Protein AF-A0A388JMP6-F1 (afdb_monomer)

Radius of gyration: 49.04 Å; Cα contacts (8 Å, |Δi|>4): 1183; chains: 1; bounding box: 147×91×130 Å

Nearest PDB structures (foldseek):
  5a3f-assembly1_D  TM=6.232E-01  e=7.658E-09  Homo sapiens
  5a3f-assembly1_B  TM=6.166E-01  e=3.568E-09  Homo sapiens
  4bej-assembly2_D  TM=4.457E-01  e=2.177E-09  Homo sapiens
  4bej-assembly2_C  TM=4.838E-01  e=1.373E-08  Homo sapiens
  7ax3-assembly1_C2  TM=4.083E-01  e=2.057E-08  Homo sapiens

Foldseek 3Di:
DDPCPPVPPDPDDDDDDDDDDFDQKWKDKAPDPDTDLPPLVVLVVCVVVVNFKIKIWIPAGDHRPVPCVSVCQFWQQFWKAFPVGIDTNNPCPVVSNHGGMIIGRGTGGDDDDAPPQLVVLVVCVVDVVCLVVLLPDDLLSLLSNLVSLVVDDDPVSSVVSNVSSQVSSCVNPVDHPPDEDADDAFDDPPPDVVVVLVQQLVVLVQAPDHPSVSVVHSDDDVQCVLVLLVVLLVLLVVDDLVFKDKDKFKWFWPCLQNAAALVLLLVLLVVVCVVQVVVVQQWWWAFQVGGDIDSDDRPDPPGTDIATSVNVSVVSVCQQQDDWDQDPNDIGRRRGGHDPPDPVRLVRSVSSVVVLVVVLLVVLPPQNSQKRWDHRRRIIMIMGMDTPVCVVVVVVSVVSSCVSHPPRIHIGIQCPPAQWGDDPQWTWGADSDPVRIFIFGHDPCLCCCVPVVDDPDPPDAFCPDPDDVVVVLVVLVVQLVCRVSGHPPVVCSVVSNVSVLSSNVNSVNDNVSNVVSVVPPPPDDDPQPVVQVVVVVVLVVVVVVVQVVLVVDPRNDDLDDDDDDHDDPPDFPDDDGDADDQQPFDDDDVRVVVVVVNVSRLVSVLVVLLPPLDQAEQEEEPVCLQPDPSLVSNCVSVVQLQRYAYEYEPLVVVLVVDPALVVLVCQLQPDPVSNRHCHPLNGHAYEYADDFAEDDDPRGPHPHPVRSVVVQVVVQVVSQVSNCVRNVHHDDPSSNLRYGPVSVSVVNSVVCVVSLVVCLVVVLVVLVVVLVVLVVVLVVLVVVLVPPPVPLVVVLVLLVLLLVLLLVLLVDLQVDDPLFPLVVQFDALVRLCVQQNADAFPVRDHDDDDDQPCRGPGDAHNVQLVSLLSVLLRVLLPDFQDDDDPVLLVVLQDDDPPDPDRPLLSSLLVSLLVSLCVGVLVSLVSSLSSSLSRQLSSLVRSQVSCVVVVSHDPQFVLQSVLLSVLSSVLLVVLSVVLSVVLVVCSVPVSPDDDDDDDDDVCSRVSSRVVNSVSSVVSSVSSVVSCVPRRSVCSNPVSSVSSVVSSVVVSVPDVCSRGVSPRSSVVSVVVSVVSVVVSVVSVVVSVVSVVVVVVVVVPDDDDDDDDDDDDDDPPDDD

Sequence (1117 aa):
MGKSERERIRGEEGVTQKGGYVKPVGIICEGFTEEKLDIVNTLAKLDKRGVRKFILTSIGGNCWLDGWKKIRKAFGTSTVTCESGTMTLAKCEQYLEQGGCVTVRYLRRWHSRSKIRKHELIKTLRDPRRISDLKHRDTEELFRLYRAAKEFQKKFTRSYLRRVIGRVIKDVSGWIMGVNINVKLKFDDRVKLVEVRKLVNDKIGEQALPSCMMKRARSKSVTDLVPRIEKINKQIQRFPRQDLQISTMSYDIKDMFSKLPHMDIMEAVDWIVDHFQSRGKKSVGVNTRGRGSSFGRTTGADHWRKIELEELRRFVGLDLQHTYIKATGVLLKQVAGIPMGKSTSPPLACIMCAHAEFKFLCEQRSQRANIFGIRLIDDVSVVIASKKKDRRISEQIRADFEKCYPRNLTLKRTDGGKKNWDFLGLEMRQQDVTPFLSYVQLSKNEKTVWTEERLEFKIGQEYHSWGSKRQKSAVIPSRLHRIERNTIVRNELPDKVLTLSRELRMMDFPQEFFLHVLKIPLRRRVILQQRAESAAASHQAFIESENNRLEKEAVQFWAKEIVVKIEYKYCPNLTIIDTPGLIAAAPGRKNQQLQAQARAVEALVRAKMQQREFIILCLEDCSDWSNSTTRRVVMMMDPELSRTVIVSTKLDTKIPQFGRAADVELFLRPPPRLLDGNILGETPFFTSVPSGRVGMGRDAVYRSNDHFREAVALREALDVQLLEEKLDRALTKEERVRVGVSRLRLFLEQLLQRRYMESVPLIVPLLDREYRIAQARLSAVVQELRSSNLDESKLKERGRMFRDAFLAKLSLLLRGTVAAPPEKFGETLQDERVHGGAFLGNDGNQLPQKQMPNANMRLYGGAQYHRAMGEFRQVVGAMRCPSVNREEIVNACGVEDIHDGTNYFRTACVIAVAKARDVFEPFLYQLGFRLSHILRRLLPIAMYLLQRDGEYLMGHDMFLKRVASSFNSFVEGSEKSCRDKCMEDLMSTTRYVSWSLHNRDIVQGLVSQIFEGIRDHFVASAELKFNCFFLMPMVDKFPAMLRETLESAYEDDLDNVFDVAEARRTLEAQRANLELELRRVERLQEKFANIHHHLSSMQPIPPPNKEIPREKIVGHA

Solvent-accessible surface area (backbone atoms only — not comparable to full-atom values): 64845 Å² total; per-residue (Å²): 139,65,91,66,74,74,82,74,74,76,93,75,88,78,90,88,89,86,92,78,92,84,42,56,37,33,32,36,40,72,96,49,98,58,77,37,52,58,51,63,60,49,53,48,48,33,57,72,71,64,52,40,62,46,48,39,37,25,74,27,30,83,38,56,81,69,38,60,73,53,43,42,67,42,35,18,85,10,36,27,34,40,95,97,41,79,50,39,51,59,72,43,57,67,50,32,36,71,32,37,60,35,40,36,64,37,70,49,77,77,90,91,91,75,89,67,55,58,60,53,56,54,50,46,71,74,39,67,76,54,60,60,63,56,66,80,51,56,71,51,59,51,50,50,45,44,54,44,35,68,81,48,84,56,68,64,60,29,50,51,48,37,54,53,43,40,45,48,41,24,76,72,67,69,49,66,88,81,76,80,64,83,79,88,74,70,60,54,94,85,62,52,67,66,60,53,50,47,50,51,46,48,52,45,64,71,42,95,54,42,80,75,57,38,72,70,49,72,64,81,75,93,62,51,62,62,57,48,49,54,46,49,41,64,56,59,69,73,53,65,78,91,47,58,36,76,49,75,49,34,32,36,45,44,54,57,48,62,34,40,52,62,63,59,41,48,55,27,48,49,53,56,44,49,64,34,40,80,67,75,40,60,46,38,34,32,42,78,86,50,95,54,75,37,82,60,93,66,97,62,66,93,49,47,48,78,42,41,47,72,50,54,51,51,48,50,52,49,53,52,78,68,37,67,49,78,52,98,90,45,78,43,75,48,83,46,29,50,65,83,88,46,86,64,36,71,58,46,49,51,36,26,53,51,40,30,53,47,52,49,47,54,74,44,57,81,56,41,85,38,54,50,75,52,70,39,65,44,47,36,38,39,36,40,56,45,43,60,88,43,45,69,55,56,53,45,55,48,58,50,60,78,58,41,61,63,90,65,48,50,77,41,73,66,26,81,90,47,61,49,37,80,52,98,61,24,39,38,32,64,42,99,52,89,62,36,65,39,36,33,46,57,59,93,38,50,60,37,54,74,77,66,74,38,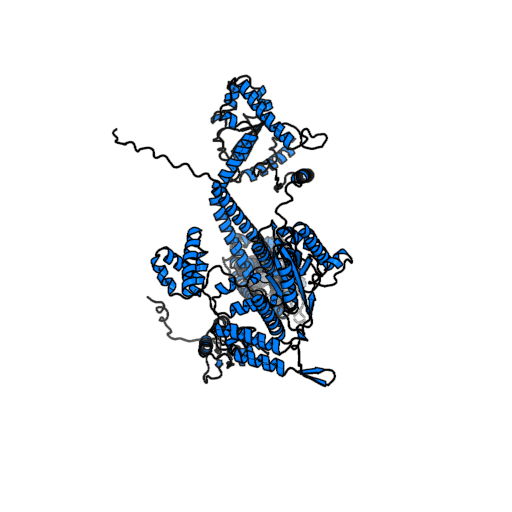71,86,62,85,87,77,77,44,60,85,49,97,68,58,69,70,60,58,60,54,49,53,59,54,52,51,52,46,40,66,70,42,28,71,56,66,85,55,47,61,56,54,51,48,51,50,52,51,56,39,47,78,29,67,39,52,67,65,61,54,47,60,57,50,64,66,77,70,82,78,83,80,67,75,72,79,43,46,69,62,48,51,57,55,51,52,56,48,53,54,51,51,50,66,45,28,74,76,39,99,62,64,72,75,98,72,83,83,88,80,85,89,74,58,99,83,62,74,94,70,88,83,85,86,72,80,77,88,56,88,53,66,88,58,79,94,34,50,66,51,43,50,52,24,52,54,44,49,52,56,52,47,67,56,55,67,42,83,90,54,74,44,78,47,70,44,50,58,87,40,73,91,69,47,67,60,54,57,62,46,37,77,70,39,59,49,24,71,51,29,36,49,36,32,32,50,39,72,74,42,62,78,70,57,88,46,37,68,58,50,50,45,68,71,58,60,58,62,89,80,65,71,38,66,37,52,70,81,56,63,31,42,24,56,73,74,88,70,39,71,36,89,55,98,75,30,74,22,77,34,73,68,56,44,52,49,48,34,55,51,48,42,52,48,52,51,49,56,47,25,65,54,50,79,41,83,71,50,81,66,61,62,55,28,48,23,59,74,34,52,51,55,49,51,48,53,50,53,54,49,54,49,61,67,44,46,77,61,49,51,61,51,54,55,49,52,45,52,52,45,51,50,53,39,49,49,52,55,44,50,78,65,46,68,74,86,33,70,71,51,45,54,49,47,53,48,53,36,50,56,50,47,52,49,42,46,50,42,36,51,73,46,71,82,88,63,64,39,92,81,66,25,38,30,55,66,54,40,31,75,77,26,55,59,77,59,50,96,86,70,47,73,72,92,73,74,88,56,82,69,36,87,42,50,36,51,43,31,60,35,50,53,46,55,52,52,48,50,48,53,56,58,70,66,61,71,68,74,90,81,51,73,64,58,53,55,74,47,52,54,84,52,104,86,45,98,65,72,50,55,59,60,25,22,48,58,51,21,48,51,55,45,45,75,61,48,53,60,54,53,53,45,48,44,51,25,52,46,42,50,55,59,53,45,53,65,51,33,51,50,50,30,53,73,74,69,57,52,75,80,76,32,65,61,41,53,49,49,56,51,49,59,51,50,55,47,50,55,54,28,38,51,60,25,49,56,53,46,50,51,44,69,67,48,68,72,74,72,82,89,78,87,85,90,63,77,81,47,34,66,58,48,19,36,55,50,26,53,54,50,47,58,50,47,50,53,49,46,53,51,40,43,46,64,45,39,52,43,38,64,69,65,46,44,61,51,54,56,45,53,60,48,55,52,44,58,68,77,43,53,67,85,37,36,52,65,64,58,44,47,53,52,52,54,49,54,44,53,53,41,57,50,51,45,56,48,47,51,56,46,54,52,46,53,54,51,49,52,56,52,54,70,70,66,61,78,79,78,79,81,80,76,84,74,82,85,76,82,88,78,84,81,137

Mean predicted aligned error: 23.75 Å

Secondary structure (DSSP, 8-state):
--GGGGS-S--------------B--EEETT-SS-BS-HHHHHHHHHHTT---EEEEE---SB-TT-HHHHHHHHTT-EEEETTEEEEGGG-HHHHHTT-EEEEEE--------TTHHHHHHHHHH-GGGGTGGGGS-HHHHHHHHHHGGG-S-HHHHHHHHHHHHHHHHHHH---TTPPP-------TT--HHHHHHHHHHHHHHSS--HHHHHHH---SSSSHHHHHHHHHHHHTTS-TTTEEEEEEEEEEETTTTS--HHHHHHHHHHHHHHHHTTT--EEEEESSSS-EESS--S--TTEEEEEHHHHHHHHHHHHHT-EEEETTEEEE--SS--TT-TTHHHHHHHHHHHHHHHHHHHTTTGGGGEEEEEETTEEEEEEEEEGGGHHHHHHHHHHHTTSS-TTSEEEESSTT-SEEEETTEEEEE-SSSSSEEEEE--TTHHHHHHSSS-SS--S--TTSSS-HHHHHHHHHHHHHHHHHH---GGGHHHHHHHHHHHHHTTT--HHHHHHHHTTT-TTSSTTTTHHHHHHHHHHHHHHHHHHHHTTSSS---SS--------TT--S------PPP--PPSSGGGHHHHHHHHHHHHHHHHHHT-TTPPEEEEEESSSTTS-HHHHHHHTT-TT-TTEEEEEE-HHHHGGG--SHHHHHHHHS--GGGTTS--TTSS-EEE----S-BSSSTT-SBSSHHHHHHHHHHHHHHHHHHHHHHHTSPPPTTGGGTBSHHHHHHHHHHHHHHHHHHHHHHHHHHHHHHHHHHHHHHHHHHHHTTTTSS-HHHHHHHHHHHHHHHHHHHHHHHS--S-S-HHHHPBPHHHHHHHH---B-TTSPBP-----TTTTS-B-THHHHHHHHHHHHHHHHTPPPPPPPHHHHHHH---BTTBSS--HHHHHHHHHHHHHHHHHHHHHHHHHHHHHHHHHHHHHHHHHHHHHHT---TT-HHHHHHHHHHHHHHHHHHHHHHHHHHHHHHTTGGG--------STHHHHHHHHHHHHHHHHHHHHHHHHHIIIIIHHHHHTHHHHHHHHHHHHHHH-STTT--HHHHHHHHHHHHHHHHHHHHHHHHHHHHHHHHHHHHHTSSPPPPPPPPPP--------

Organism: Chara braunii (NCBI:txid69332)

Structure (mmCIF, N/CA/C/O backbone):
data_AF-A0A388JMP6-F1
#
_entry.id   AF-A0A388JMP6-F1
#
loop_
_atom_site.group_PDB
_atom_site.id
_atom_site.type_symbol
_atom_site.label_atom_id
_atom_site.label_alt_id
_atom_site.label_comp_id
_atom_site.label_asym_id
_atom_site.label_entity_id
_atom_site.label_seq_id
_atom_site.pdbx_PDB_ins_code
_atom_site.Cartn_x
_atom_site.Cartn_y
_atom_site.Cartn_z
_atom_site.occupancy
_atom_site.B_iso_or_equiv
_atom_site.auth_seq_id
_atom_site.auth_comp_id
_atom_site.auth_asym_id
_atom_site.auth_atom_id
_atom_site.pdbx_PDB_model_num
ATOM 1 N N . MET A 1 1 ? 8.741 -47.993 18.728 1.00 37.22 1 MET A N 1
ATOM 2 C CA . MET A 1 1 ? 9.038 -47.243 19.966 1.00 37.22 1 MET A CA 1
ATOM 3 C C . MET A 1 1 ? 8.322 -45.909 19.922 1.00 37.22 1 MET A C 1
ATOM 5 O O . MET A 1 1 ? 8.195 -45.328 18.845 1.00 37.22 1 MET A O 1
ATOM 9 N N . GLY A 1 2 ? 7.753 -45.506 21.055 1.00 30.58 2 GLY A N 1
ATOM 10 C CA . GLY A 1 2 ? 6.841 -44.365 21.167 1.00 30.58 2 GLY A CA 1
ATOM 11 C C . GLY A 1 2 ? 7.510 -43.130 21.764 1.00 30.58 2 GLY A C 1
ATOM 12 O O . GLY A 1 2 ? 8.677 -43.148 22.139 1.00 30.58 2 GLY A O 1
ATOM 13 N N . LYS A 1 3 ? 6.759 -42.030 21.897 1.00 26.47 3 LYS A N 1
ATOM 14 C CA . LYS A 1 3 ? 7.299 -40.789 22.481 1.00 26.47 3 LYS A CA 1
ATOM 15 C C . LYS A 1 3 ? 7.556 -40.869 23.999 1.00 26.47 3 LYS A C 1
ATOM 17 O O . LYS A 1 3 ? 8.205 -39.978 24.531 1.00 26.47 3 LYS A O 1
ATOM 22 N N . SER A 1 4 ? 7.082 -41.931 24.653 1.00 28.39 4 SER A N 1
ATOM 23 C CA . SER A 1 4 ? 7.257 -42.245 26.079 1.00 28.39 4 SER A CA 1
ATOM 24 C C . SER A 1 4 ? 8.602 -42.902 26.423 1.00 28.39 4 SER A C 1
ATOM 26 O O . SER A 1 4 ? 8.980 -42.925 27.588 1.00 28.39 4 SER A O 1
ATOM 28 N N . GLU A 1 5 ? 9.362 -43.402 25.437 1.00 33.34 5 GLU A N 1
ATOM 29 C CA . GLU A 1 5 ? 10.649 -44.097 25.664 1.00 33.34 5 GLU A CA 1
ATOM 30 C C . GLU A 1 5 ? 11.728 -43.207 26.324 1.00 33.34 5 GLU A C 1
ATOM 32 O O . GLU A 1 5 ? 12.734 -43.712 26.811 1.00 33.34 5 GLU A O 1
ATOM 37 N N . ARG A 1 6 ? 11.550 -41.875 26.325 1.00 35.12 6 ARG A N 1
ATOM 38 C CA . ARG A 1 6 ? 12.517 -40.899 26.868 1.00 35.12 6 ARG A CA 1
ATOM 39 C C . ARG A 1 6 ? 12.149 -40.307 28.230 1.00 35.12 6 ARG A C 1
ATOM 41 O O . ARG A 1 6 ? 12.945 -39.555 28.774 1.00 35.12 6 ARG A O 1
ATOM 48 N N . GLU A 1 7 ? 10.997 -40.657 28.796 1.00 31.05 7 GLU A N 1
ATOM 49 C CA . GLU A 1 7 ? 10.583 -40.212 30.141 1.00 31.05 7 GLU A CA 1
ATOM 50 C C . GLU A 1 7 ? 10.970 -41.234 31.231 1.00 31.05 7 GLU A C 1
ATOM 52 O O . GLU A 1 7 ? 10.527 -41.131 32.371 1.00 31.05 7 GLU A O 1
ATOM 57 N N . ARG A 1 8 ? 11.795 -42.238 30.887 1.00 29.70 8 ARG A N 1
ATOM 58 C CA . ARG A 1 8 ? 12.112 -43.390 31.749 1.00 29.70 8 ARG A CA 1
ATOM 59 C C . ARG A 1 8 ? 13.608 -43.713 31.870 1.00 29.70 8 ARG A C 1
ATOM 61 O O . ARG A 1 8 ? 13.973 -44.864 32.083 1.00 29.70 8 ARG A O 1
ATOM 68 N N . ILE A 1 9 ? 14.474 -42.704 31.751 1.00 36.44 9 ILE A N 1
ATOM 69 C CA . ILE A 1 9 ? 15.898 -42.819 32.102 1.00 36.44 9 ILE A CA 1
ATOM 70 C C . ILE A 1 9 ? 16.201 -41.845 33.245 1.00 36.44 9 ILE A C 1
ATOM 72 O O . ILE A 1 9 ? 16.378 -40.653 33.015 1.00 36.44 9 ILE A O 1
ATOM 76 N N . ARG A 1 10 ? 16.273 -42.408 34.457 1.00 29.41 10 ARG A N 1
ATOM 77 C CA . ARG A 1 10 ? 16.941 -41.873 35.654 1.00 29.41 10 ARG A CA 1
ATOM 78 C C . ARG A 1 10 ? 16.575 -40.447 36.079 1.00 29.41 10 ARG A C 1
ATOM 80 O O . ARG A 1 10 ? 17.336 -39.501 35.898 1.00 29.41 10 ARG A O 1
ATOM 87 N N . GLY A 1 11 ? 15.472 -40.352 36.817 1.00 33.41 11 GLY A N 1
ATOM 88 C CA . GLY A 1 11 ? 15.598 -39.753 38.145 1.00 33.41 11 GLY A CA 1
ATOM 89 C C . GLY A 1 11 ? 16.135 -40.834 39.084 1.00 33.41 11 GLY A C 1
ATOM 90 O O . GLY A 1 11 ? 15.444 -41.822 39.294 1.00 33.41 11 GLY A O 1
ATOM 91 N N . GLU A 1 12 ? 17.369 -40.676 39.557 1.00 28.02 12 GLU A N 1
ATOM 92 C CA . GLU A 1 12 ? 18.050 -41.512 40.557 1.00 28.02 12 GLU A CA 1
ATOM 93 C C . GLU A 1 12 ? 19.125 -40.610 41.202 1.00 28.02 12 GLU A C 1
ATOM 95 O O . GLU A 1 12 ? 19.871 -39.922 40.507 1.00 28.02 12 GLU A O 1
ATOM 100 N N . GLU A 1 13 ? 19.074 -40.512 42.525 1.00 30.11 13 GLU A N 1
ATOM 101 C CA . GLU A 1 13 ? 19.571 -39.436 43.402 1.00 30.11 13 GLU A CA 1
ATOM 102 C C . GLU A 1 13 ? 21.115 -39.294 43.469 1.00 30.11 13 GLU A C 1
ATOM 104 O O . GLU A 1 13 ? 21.835 -40.263 43.258 1.00 30.11 13 GLU A O 1
ATOM 109 N N . GLY A 1 14 ? 21.714 -38.135 43.801 1.00 31.81 14 GLY A N 1
ATOM 110 C CA . GLY A 1 14 ? 21.159 -36.788 44.036 1.00 31.81 14 GLY A CA 1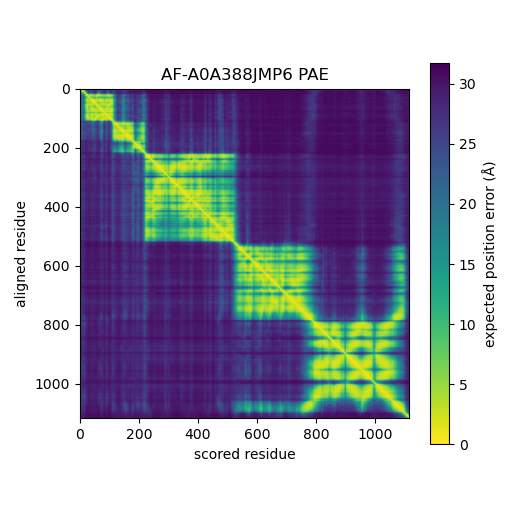
ATOM 111 C C . GLY A 1 14 ? 22.139 -35.829 44.764 1.00 31.81 14 GLY A C 1
ATOM 112 O O . GLY A 1 14 ? 23.149 -36.282 45.285 1.00 31.81 14 GLY A O 1
ATOM 113 N N . VAL A 1 15 ? 21.773 -34.530 44.868 1.00 36.34 15 VAL A N 1
ATOM 114 C CA . VAL A 1 15 ? 22.323 -33.496 45.807 1.00 36.34 15 VAL A CA 1
ATOM 115 C C . VAL A 1 15 ? 23.790 -33.050 45.534 1.00 36.34 15 VAL A C 1
ATOM 117 O O . VAL A 1 15 ? 24.628 -33.856 45.171 1.00 36.34 15 VAL A O 1
ATOM 120 N N . THR A 1 16 ? 24.253 -31.788 45.603 1.00 35.94 16 THR A N 1
ATOM 121 C CA . THR A 1 16 ? 23.812 -30.431 46.057 1.00 35.94 16 THR A CA 1
ATOM 122 C C . THR A 1 16 ? 24.386 -29.402 45.038 1.00 35.94 16 THR A C 1
ATOM 124 O O . THR A 1 16 ? 25.201 -29.807 44.219 1.00 35.94 16 THR A O 1
ATOM 127 N N . GLN A 1 17 ? 24.180 -28.074 44.970 1.00 34.94 17 GLN A N 1
ATOM 128 C CA . GLN A 1 17 ? 23.306 -26.974 45.472 1.00 34.94 17 GLN A CA 1
ATOM 129 C C . GLN A 1 17 ? 23.515 -25.824 44.413 1.00 34.94 17 GLN A C 1
ATOM 131 O O . GLN A 1 17 ? 24.405 -25.958 43.579 1.00 34.94 17 GLN A O 1
ATOM 136 N N . LYS A 1 18 ? 22.846 -24.667 44.261 1.00 34.25 18 LYS A N 1
ATOM 137 C CA . LYS A 1 18 ? 21.918 -23.773 44.997 1.00 34.25 18 LYS A CA 1
ATOM 138 C C . LYS A 1 18 ? 20.873 -23.228 43.986 1.00 34.25 18 LYS A C 1
ATOM 140 O O . LYS A 1 18 ? 21.072 -23.365 42.787 1.00 34.25 18 LYS A O 1
ATOM 145 N N . GLY A 1 19 ? 19.777 -22.551 44.341 1.00 34.75 19 GLY A N 1
ATOM 146 C CA . GLY A 1 19 ? 19.228 -22.205 45.661 1.00 34.75 19 GLY A CA 1
ATOM 147 C C . GLY A 1 19 ? 18.311 -20.969 45.616 1.00 34.75 19 GLY A C 1
ATOM 148 O O . GLY A 1 19 ? 18.511 -20.048 46.398 1.00 34.75 19 GLY A O 1
ATOM 149 N N . GLY A 1 20 ? 17.350 -20.912 44.682 1.00 42.12 20 GLY A N 1
ATOM 150 C CA . GLY A 1 20 ? 16.410 -19.788 44.520 1.00 42.12 20 GLY A CA 1
ATOM 151 C C . GLY A 1 20 ? 14.949 -20.248 44.543 1.00 42.12 20 GLY A C 1
ATOM 152 O O . GLY A 1 20 ? 14.598 -21.214 43.869 1.00 42.12 20 GLY A O 1
ATOM 153 N N . TYR A 1 21 ? 14.100 -19.579 45.329 1.00 51.56 21 TYR A N 1
ATOM 154 C CA . TYR A 1 21 ? 12.724 -20.018 45.596 1.00 51.56 21 TYR A CA 1
ATOM 155 C C . TYR A 1 21 ? 11.772 -19.792 44.406 1.00 51.56 21 TYR A C 1
ATOM 157 O O . TYR A 1 21 ? 11.573 -18.665 43.941 1.00 51.56 21 TYR A O 1
ATOM 165 N N . VAL A 1 22 ? 11.110 -20.863 43.963 1.00 64.38 22 VAL A N 1
ATOM 166 C CA . VAL A 1 22 ? 10.003 -20.811 42.997 1.00 64.38 22 VAL A CA 1
ATOM 167 C C . VAL A 1 22 ? 8.688 -20.934 43.763 1.00 64.38 22 VAL A C 1
ATOM 169 O O . VAL A 1 22 ? 8.386 -21.994 44.306 1.00 64.38 22 VAL A O 1
ATOM 172 N N . LYS A 1 23 ? 7.894 -19.859 43.798 1.00 79.31 23 LYS A N 1
ATOM 173 C CA . LYS A 1 23 ? 6.537 -19.855 44.363 1.00 79.31 23 LYS A CA 1
ATOM 174 C C . LYS A 1 23 ? 5.537 -19.764 43.207 1.00 79.31 23 LYS A C 1
ATOM 176 O O . LYS A 1 23 ? 5.509 -18.734 42.527 1.00 79.31 23 LYS A O 1
ATOM 181 N N . PRO A 1 24 ? 4.728 -20.797 42.933 1.00 78.94 24 PRO A N 1
ATOM 182 C CA . PRO A 1 24 ? 3.782 -20.734 41.832 1.00 78.94 24 PRO A CA 1
ATOM 183 C C . PRO A 1 24 ? 2.625 -19.770 42.148 1.00 78.94 24 PRO A C 1
ATOM 185 O O . PRO A 1 24 ? 2.266 -19.564 43.306 1.00 78.94 24 PRO A O 1
ATOM 188 N N . VAL A 1 25 ? 2.045 -19.160 41.113 1.00 80.88 25 VAL A N 1
ATOM 189 C CA . VAL A 1 25 ? 0.917 -18.225 41.245 1.00 80.88 25 VAL A CA 1
ATOM 190 C C . VAL A 1 25 ? -0.378 -19.015 41.438 1.00 80.88 25 VAL A C 1
ATOM 192 O O . VAL A 1 25 ? -1.043 -19.398 40.472 1.00 80.88 25 VAL A O 1
ATOM 195 N N . GLY A 1 26 ? -0.724 -19.267 42.697 1.00 80.12 26 GLY A N 1
ATOM 196 C CA . GLY A 1 26 ? -2.025 -19.792 43.090 1.00 80.12 26 GLY A CA 1
ATOM 197 C C . GLY A 1 26 ? -3.132 -18.751 42.945 1.00 80.12 26 GLY A C 1
ATOM 198 O O . GLY A 1 26 ? -2.958 -17.584 43.303 1.00 80.12 26 GLY A O 1
ATOM 199 N N . ILE A 1 27 ? -4.286 -19.174 42.430 1.00 79.25 27 ILE A N 1
ATOM 200 C CA . ILE A 1 27 ? -5.482 -18.336 42.314 1.00 79.25 27 ILE A CA 1
ATOM 201 C C . ILE A 1 27 ? -6.672 -19.002 43.003 1.00 79.25 27 ILE A C 1
ATOM 203 O O . ILE A 1 27 ? -6.964 -20.179 42.788 1.00 79.25 27 ILE A O 1
ATOM 207 N N . ILE A 1 28 ? -7.401 -18.206 43.780 1.00 80.56 28 ILE A N 1
ATOM 208 C CA . ILE A 1 28 ? -8.692 -18.543 44.375 1.00 80.56 28 ILE A CA 1
ATOM 209 C C . ILE A 1 28 ? -9.772 -17.838 43.549 1.00 80.56 28 ILE A C 1
ATOM 211 O O . ILE A 1 28 ? -9.702 -16.634 43.296 1.00 80.56 28 ILE A O 1
ATOM 215 N N . CYS A 1 29 ? -10.764 -18.598 43.086 1.00 76.12 29 CYS A N 1
ATOM 216 C CA . CYS A 1 29 ? -11.927 -18.063 42.380 1.00 76.12 29 CYS A CA 1
ATOM 217 C C . CYS A 1 29 ? -13.163 -18.185 43.263 1.00 76.12 29 CYS A C 1
ATOM 219 O O . CYS A 1 29 ? -13.415 -19.244 43.833 1.00 76.12 29 CYS A O 1
ATOM 221 N N . GLU A 1 30 ? -13.964 -17.127 43.306 1.00 63.25 30 GLU A N 1
ATOM 222 C CA . GLU A 1 30 ? -15.251 -17.085 43.999 1.00 63.25 30 GLU A CA 1
ATOM 223 C C . GLU A 1 30 ? -16.130 -18.300 43.619 1.00 63.25 30 GLU A C 1
ATOM 225 O O . GLU A 1 30 ? -16.433 -18.526 42.443 1.00 63.25 30 GLU A O 1
ATOM 230 N N . GLY A 1 31 ? -16.491 -19.125 44.610 1.00 60.44 31 GLY A N 1
ATOM 231 C CA . GLY A 1 31 ? -17.192 -20.402 44.403 1.00 60.44 31 GLY A CA 1
ATOM 232 C C . GLY A 1 31 ? -16.305 -21.658 44.305 1.00 60.44 31 GLY A C 1
ATOM 233 O O . GLY A 1 31 ? -16.824 -22.731 43.995 1.00 60.44 31 GLY A O 1
ATOM 234 N N . PHE A 1 32 ? -14.999 -21.555 44.578 1.00 60.62 32 PHE A N 1
ATOM 235 C CA . PHE A 1 32 ? -14.100 -22.683 44.850 1.00 60.62 32 PHE A CA 1
ATOM 236 C C . PHE A 1 32 ? -13.341 -22.437 46.165 1.00 60.62 32 PHE A C 1
ATOM 238 O O . PHE A 1 32 ? -12.728 -21.389 46.337 1.00 60.62 32 PHE A O 1
ATOM 245 N N . THR A 1 33 ? -13.369 -23.407 47.081 1.00 53.41 33 THR A N 1
ATOM 246 C CA . THR A 1 33 ? -12.742 -23.335 48.420 1.00 53.41 33 THR A CA 1
ATOM 247 C C . THR A 1 33 ? -11.245 -23.645 48.436 1.00 53.41 33 THR A C 1
ATOM 249 O O . THR A 1 33 ? -10.591 -23.470 49.456 1.00 53.41 33 THR A O 1
ATOM 252 N N . GLU A 1 34 ? -10.695 -24.111 47.317 1.00 62.28 34 GLU A N 1
ATOM 253 C CA . GLU A 1 34 ? -9.305 -24.540 47.185 1.00 62.28 34 GLU A CA 1
ATOM 254 C C . GLU A 1 34 ? -8.553 -23.674 46.169 1.00 62.28 34 GLU A C 1
ATOM 256 O O . GLU A 1 34 ? -9.087 -23.343 45.105 1.00 62.28 34 GLU A O 1
ATOM 261 N N . GLU A 1 35 ? -7.271 -23.431 46.431 1.00 72.44 35 GLU A N 1
ATOM 262 C CA . GLU A 1 35 ? -6.329 -22.832 45.483 1.00 72.44 35 GLU A CA 1
ATOM 263 C C . GLU A 1 35 ? -6.261 -23.616 44.155 1.00 72.44 35 GLU A C 1
ATOM 265 O O . GLU A 1 35 ? -6.315 -24.855 44.130 1.00 72.44 35 GLU A O 1
ATOM 270 N N . LYS A 1 36 ? -6.140 -22.904 43.026 1.00 76.94 36 LYS A N 1
ATOM 271 C CA . LYS A 1 36 ? -5.973 -23.489 41.689 1.00 76.94 36 LYS A CA 1
ATOM 272 C C . LYS A 1 36 ? -4.777 -22.886 40.950 1.00 76.94 36 LYS A C 1
ATOM 274 O O . LYS A 1 36 ? -4.742 -21.697 40.647 1.00 76.94 36 LYS A O 1
ATOM 279 N N . LEU A 1 37 ? -3.833 -23.766 40.612 1.00 71.56 37 LEU A N 1
ATOM 280 C CA . LEU A 1 37 ? -2.597 -23.477 39.874 1.00 71.56 37 LEU A CA 1
ATOM 281 C C . LEU A 1 37 ? -2.783 -23.558 38.342 1.00 71.56 37 LEU A C 1
ATOM 283 O O . LEU A 1 37 ? -2.117 -22.856 37.583 1.00 71.56 37 LEU A O 1
ATOM 287 N N . ASP A 1 38 ? -3.709 -24.404 37.875 1.00 76.38 38 ASP A N 1
ATOM 288 C CA . ASP A 1 38 ? -4.137 -24.492 36.471 1.00 76.38 38 ASP A CA 1
ATOM 289 C C . ASP A 1 38 ? -5.282 -23.502 36.223 1.00 76.38 38 ASP A C 1
ATOM 291 O O . ASP A 1 38 ? -6.441 -23.723 36.598 1.00 76.38 38 ASP A O 1
ATOM 295 N N . ILE A 1 39 ? -4.948 -22.386 35.583 1.00 79.50 39 ILE A N 1
ATOM 296 C CA . ILE A 1 39 ? -5.863 -21.267 35.354 1.00 79.50 39 ILE A CA 1
ATOM 297 C C . ILE A 1 39 ? -6.474 -21.340 33.954 1.00 79.50 39 ILE A C 1
ATOM 299 O O . ILE A 1 39 ? -7.612 -20.912 33.764 1.00 79.50 39 ILE A O 1
ATOM 303 N N . VAL A 1 40 ? -5.798 -21.937 32.966 1.00 79.75 40 VAL A N 1
ATOM 304 C CA . VAL A 1 40 ? -6.367 -22.108 31.621 1.00 79.75 40 VAL A CA 1
ATOM 305 C C . VAL A 1 40 ? -7.555 -23.067 31.660 1.00 79.75 40 VAL A C 1
ATOM 307 O O . VAL A 1 40 ? -8.579 -22.772 31.034 1.00 79.75 40 VAL A O 1
ATOM 310 N N . ASN A 1 41 ? -7.476 -24.169 32.412 1.00 80.44 41 ASN A N 1
ATOM 311 C CA . ASN A 1 41 ? -8.605 -25.076 32.589 1.00 80.44 41 ASN A CA 1
ATOM 312 C C . ASN A 1 41 ? -9.598 -24.586 33.644 1.00 80.44 41 ASN A C 1
ATOM 314 O O . ASN A 1 41 ? -10.786 -24.837 33.461 1.00 80.44 41 ASN A O 1
ATOM 318 N N . THR A 1 42 ? -9.196 -23.842 34.681 1.00 79.81 42 THR A N 1
ATOM 319 C CA . THR A 1 42 ? -10.168 -23.230 35.615 1.00 79.81 42 THR A CA 1
ATOM 320 C C . THR A 1 42 ? -11.032 -22.179 34.908 1.00 79.81 42 THR A C 1
ATOM 322 O O . THR A 1 42 ? -12.262 -22.267 34.947 1.00 79.81 42 THR A O 1
ATOM 325 N N . LEU A 1 43 ? -10.432 -21.281 34.118 1.00 83.19 43 LEU A N 1
ATOM 326 C CA . LEU A 1 43 ? -11.175 -20.354 33.256 1.00 83.19 43 LEU A CA 1
ATOM 327 C C . LEU A 1 43 ? -11.982 -21.094 32.175 1.00 83.19 43 LEU A C 1
ATOM 329 O O . LEU A 1 43 ? -13.118 -20.716 31.901 1.00 83.19 43 LEU A O 1
ATOM 333 N N . ALA A 1 44 ? -11.473 -22.186 31.591 1.00 79.44 44 ALA A N 1
ATOM 334 C CA . ALA A 1 44 ? -12.255 -22.987 30.641 1.00 79.44 44 ALA A CA 1
ATOM 335 C C . ALA A 1 44 ? -13.419 -23.762 31.296 1.00 79.44 44 ALA A C 1
ATOM 337 O O . ALA A 1 44 ? -14.426 -24.005 30.629 1.00 79.44 44 ALA A O 1
ATOM 338 N N . LYS A 1 45 ? -13.315 -24.142 32.577 1.00 80.75 45 LYS A N 1
ATOM 339 C CA . LYS A 1 45 ? -14.408 -24.725 33.373 1.00 80.75 45 LYS A CA 1
ATOM 340 C C . LYS A 1 45 ? -15.471 -23.665 33.679 1.00 80.75 45 LYS A C 1
ATOM 342 O O . LYS A 1 45 ? -16.650 -23.948 33.492 1.00 80.75 45 LYS A O 1
ATOM 347 N N . LEU A 1 46 ? -15.079 -22.446 34.056 1.00 78.25 46 LEU A N 1
ATOM 348 C CA . LEU A 1 46 ? -15.999 -21.316 34.265 1.00 78.25 46 LEU A CA 1
ATOM 349 C C . LEU A 1 46 ? -16.715 -20.902 32.964 1.00 78.25 46 LEU A C 1
ATOM 351 O O . LEU A 1 46 ? -17.938 -20.780 32.955 1.00 78.25 46 LEU A O 1
ATOM 355 N N . ASP A 1 47 ? -15.988 -20.807 31.844 1.00 76.56 47 ASP A N 1
ATOM 356 C CA . ASP A 1 47 ? -16.536 -20.555 30.498 1.00 76.56 47 ASP A CA 1
ATOM 357 C C . ASP A 1 47 ? -17.566 -21.627 30.085 1.00 76.56 47 ASP A C 1
ATOM 359 O O . ASP A 1 47 ? -18.647 -21.285 29.602 1.00 76.56 47 ASP A O 1
ATOM 363 N N . LYS A 1 48 ? -17.277 -22.914 30.353 1.00 75.75 48 LYS A N 1
ATOM 364 C CA . LYS A 1 48 ? -18.210 -24.042 30.151 1.00 75.75 48 LYS A CA 1
ATOM 365 C C . LYS A 1 48 ? -19.430 -24.002 31.080 1.00 75.75 48 LYS A C 1
ATOM 367 O O . LYS A 1 48 ? -20.523 -24.316 30.626 1.00 75.75 48 LYS A O 1
ATOM 372 N N . ARG A 1 49 ? -19.264 -23.615 32.352 1.00 75.50 49 ARG A N 1
ATOM 373 C CA . ARG A 1 49 ? -20.363 -23.430 33.327 1.00 75.50 49 ARG A CA 1
ATOM 374 C C . ARG A 1 49 ? -21.169 -22.143 33.082 1.00 75.50 49 ARG A C 1
ATOM 376 O O . ARG A 1 49 ? -22.088 -21.854 33.837 1.00 75.50 49 ARG A O 1
ATOM 383 N N . GLY A 1 50 ? -20.831 -21.357 32.056 1.00 68.12 50 GLY A N 1
ATOM 384 C CA . GLY A 1 50 ? -21.518 -20.107 31.721 1.00 68.12 50 GLY A CA 1
ATOM 385 C C . GLY A 1 50 ? -21.201 -18.933 32.654 1.00 68.12 50 GLY A C 1
ATOM 386 O O . GLY A 1 50 ? -21.795 -17.867 32.498 1.00 68.12 50 GLY A O 1
ATOM 387 N N . VAL A 1 51 ? -20.257 -19.082 33.586 1.00 75.50 51 VAL A N 1
ATOM 388 C CA . VAL A 1 51 ? -19.932 -18.064 34.593 1.00 75.50 51 VAL A CA 1
ATOM 389 C C . VAL A 1 51 ? -19.138 -16.931 33.934 1.00 75.50 51 VAL A C 1
ATOM 391 O O . VAL A 1 51 ? -17.986 -17.095 33.533 1.00 75.50 51 VAL A O 1
ATOM 394 N N . ARG A 1 52 ? -19.780 -15.765 33.767 1.00 77.19 52 ARG A N 1
ATOM 395 C CA . ARG A 1 52 ? -19.194 -14.587 33.089 1.00 77.19 52 ARG A CA 1
ATOM 396 C C . ARG A 1 52 ? -18.632 -13.529 34.036 1.00 77.19 52 ARG A C 1
ATOM 398 O O . ARG A 1 52 ? -17.844 -12.706 33.568 1.00 77.19 52 ARG A O 1
ATOM 405 N N . LYS A 1 53 ? -19.035 -13.567 35.310 1.00 82.75 53 LYS A N 1
ATOM 406 C CA . LYS A 1 53 ? -18.577 -12.701 36.401 1.00 82.75 53 LYS A CA 1
ATOM 407 C C . LYS A 1 53 ? -18.189 -13.544 37.609 1.00 82.75 53 LYS A C 1
ATOM 409 O O . LYS A 1 53 ? -18.909 -14.495 37.898 1.00 82.75 53 LYS A O 1
ATOM 414 N N . PHE A 1 54 ? -17.081 -13.193 38.249 1.00 84.69 54 PHE A N 1
ATOM 415 C CA . PHE A 1 54 ? -16.556 -13.793 39.479 1.00 84.69 54 PHE A CA 1
ATOM 416 C C . PHE A 1 54 ? -15.376 -12.945 39.969 1.00 84.69 54 PHE A C 1
ATOM 418 O O . PHE A 1 54 ? -14.687 -12.317 39.154 1.00 84.69 54 PHE A O 1
ATOM 425 N N . ILE A 1 55 ? -15.127 -12.934 41.273 1.00 84.19 55 ILE A N 1
ATOM 426 C CA . ILE A 1 55 ? -13.883 -12.426 41.854 1.00 84.19 55 ILE A CA 1
ATOM 427 C C . ILE A 1 55 ? -12.773 -13.473 41.675 1.00 84.19 55 ILE A C 1
ATOM 429 O O . ILE A 1 55 ? -12.994 -14.682 41.803 1.00 84.19 55 ILE A O 1
ATOM 433 N N . LEU A 1 56 ? -11.581 -12.992 41.323 1.00 86.31 56 LEU A N 1
ATOM 434 C CA . LEU A 1 56 ? -10.358 -13.767 41.161 1.00 86.31 56 LEU A CA 1
ATOM 435 C C . LEU A 1 56 ? -9.280 -13.126 42.042 1.00 86.31 56 LEU A C 1
ATOM 437 O O . LEU A 1 56 ? -8.816 -12.022 41.751 1.00 86.31 56 LEU A O 1
ATOM 441 N N . THR A 1 57 ? -8.883 -13.835 43.094 1.00 85.12 57 THR A N 1
ATOM 442 C CA . THR A 1 57 ? -7.861 -13.411 44.061 1.00 85.12 57 THR A CA 1
ATOM 443 C C . THR A 1 57 ? -6.598 -14.232 43.837 1.00 85.12 57 THR A C 1
ATOM 445 O O . THR A 1 57 ? -6.671 -15.458 43.747 1.00 85.12 57 THR A O 1
ATOM 448 N N . SER A 1 58 ? -5.439 -13.584 43.735 1.00 86.44 58 SER A N 1
ATOM 449 C CA . SER A 1 58 ? -4.148 -14.276 43.675 1.00 86.44 58 SER A CA 1
ATOM 450 C C . SER A 1 58 ? -3.504 -14.357 45.059 1.00 86.44 58 SER A C 1
ATOM 452 O O . SER A 1 58 ? -3.601 -13.411 45.831 1.00 86.44 58 SER A O 1
ATOM 454 N N . ILE A 1 59 ? -2.793 -15.447 45.358 1.00 81.94 59 ILE A N 1
ATOM 455 C CA . ILE A 1 59 ? -1.936 -15.544 46.557 1.00 81.94 59 ILE A CA 1
ATOM 456 C C . ILE A 1 59 ? -0.491 -15.066 46.308 1.00 81.94 59 ILE A C 1
ATOM 458 O O . ILE A 1 59 ? 0.357 -15.158 47.199 1.00 81.94 59 ILE A O 1
ATOM 462 N N . GLY A 1 60 ? -0.199 -14.578 45.097 1.00 73.69 60 GLY A N 1
ATOM 463 C CA . GLY A 1 60 ? 1.097 -14.037 44.673 1.00 73.69 60 GLY A CA 1
ATOM 464 C C . GLY A 1 60 ? 2.182 -15.098 44.449 1.00 73.69 60 GLY A C 1
ATOM 465 O O . GLY A 1 60 ? 2.273 -16.083 45.182 1.00 73.69 60 GLY A O 1
ATOM 466 N N . GLY A 1 61 ? 3.034 -14.901 43.444 1.00 83.00 61 GLY A N 1
ATOM 467 C CA . GLY A 1 61 ? 4.071 -15.859 43.050 1.00 83.00 61 GLY A CA 1
ATOM 468 C C . GLY A 1 61 ? 4.861 -15.420 41.814 1.00 83.00 61 GLY A C 1
ATOM 469 O O . GLY A 1 61 ? 4.520 -14.439 41.162 1.00 83.00 61 GLY A O 1
ATOM 470 N N . ASN A 1 62 ? 5.914 -16.169 41.481 1.00 79.62 62 ASN A N 1
ATOM 471 C CA . ASN A 1 62 ? 6.840 -15.886 40.378 1.00 79.62 62 ASN A CA 1
ATOM 472 C C . ASN A 1 62 ? 6.767 -16.901 39.215 1.00 79.62 62 ASN A C 1
ATOM 474 O O . ASN A 1 62 ? 7.543 -16.800 38.265 1.00 79.62 62 ASN A O 1
ATOM 478 N N . CYS A 1 63 ? 5.845 -17.873 39.252 1.00 81.19 63 CYS A N 1
ATOM 479 C CA . CYS A 1 63 ? 5.708 -18.887 38.200 1.00 81.19 63 CYS A CA 1
ATOM 480 C C . CYS A 1 63 ? 4.244 -19.244 37.879 1.00 81.19 63 CYS A C 1
ATOM 482 O O . CYS A 1 63 ? 3.492 -19.683 38.746 1.00 81.19 63 CYS A O 1
ATOM 484 N N . TRP A 1 64 ? 3.839 -19.128 36.611 1.00 80.94 64 TRP A N 1
ATOM 485 C CA . TRP A 1 64 ? 2.525 -19.580 36.135 1.00 80.94 64 TRP A CA 1
ATOM 486 C C . TRP A 1 64 ? 2.611 -21.014 35.598 1.00 80.94 64 TRP A C 1
ATOM 488 O O . TRP A 1 64 ? 3.225 -21.217 34.551 1.00 80.94 64 TRP A O 1
ATOM 498 N N . LEU A 1 65 ? 1.922 -21.978 36.222 1.00 75.25 65 LEU A N 1
ATOM 499 C CA . LEU A 1 65 ? 1.922 -23.398 35.812 1.00 75.25 65 LEU A CA 1
ATOM 500 C C . LEU A 1 65 ? 1.572 -23.591 34.322 1.00 75.25 65 LEU A C 1
ATOM 502 O O . LEU A 1 65 ? 2.178 -24.378 33.597 1.00 75.25 65 LEU A O 1
ATOM 506 N N . ASP A 1 66 ? 0.601 -22.820 33.833 1.00 67.00 66 ASP A N 1
ATOM 507 C CA . ASP A 1 66 ? 0.204 -22.830 32.428 1.00 67.00 66 ASP A CA 1
ATOM 508 C C . ASP A 1 66 ? 1.146 -22.062 31.492 1.00 67.00 66 ASP A C 1
ATOM 510 O O . ASP A 1 66 ? 1.091 -22.254 30.274 1.00 67.00 66 ASP A O 1
ATOM 514 N N . GLY A 1 67 ? 1.960 -21.158 32.024 1.00 74.94 67 GLY A N 1
ATOM 515 C CA . GLY A 1 67 ? 2.560 -20.055 31.287 1.00 74.94 67 GLY A CA 1
ATOM 516 C C . GLY A 1 67 ? 1.500 -19.037 30.853 1.00 74.94 67 GLY A C 1
ATOM 517 O O . GLY A 1 67 ? 0.649 -19.314 29.999 1.00 74.94 67 GLY A O 1
ATOM 518 N N . TRP A 1 68 ? 1.581 -17.811 31.377 1.00 82.81 68 TRP A N 1
ATOM 519 C CA . TRP A 1 68 ? 0.605 -16.743 31.119 1.00 82.81 68 TRP A CA 1
ATOM 520 C C . TRP A 1 68 ? 0.323 -16.487 29.630 1.00 82.81 68 TRP A C 1
ATOM 522 O O . TRP A 1 68 ? -0.799 -16.164 29.246 1.00 82.81 68 TRP A O 1
ATOM 532 N N . LYS A 1 69 ? 1.290 -16.741 28.742 1.00 75.62 69 LYS A N 1
ATOM 533 C CA . LYS A 1 69 ? 1.127 -16.694 27.277 1.00 75.62 69 LYS A CA 1
ATOM 534 C C . LYS A 1 69 ? -0.059 -17.534 26.760 1.00 75.62 69 LYS A C 1
ATOM 536 O O . LYS A 1 69 ? -0.683 -17.135 25.774 1.00 75.62 69 LYS A O 1
ATOM 541 N N . LYS A 1 70 ? -0.417 -18.652 27.416 1.00 77.69 70 LYS A N 1
ATOM 542 C CA . LYS A 1 70 ? -1.649 -19.415 27.128 1.00 77.69 70 LYS A CA 1
ATOM 543 C C . LYS A 1 70 ? -2.899 -18.653 27.584 1.00 77.69 70 LYS A C 1
ATOM 545 O O . LYS A 1 70 ? -3.811 -18.473 26.779 1.00 77.69 70 LYS A O 1
ATOM 550 N N . ILE A 1 71 ? -2.917 -18.165 28.829 1.00 79.31 71 ILE A N 1
ATOM 551 C CA . ILE A 1 71 ? -4.017 -17.387 29.433 1.00 79.31 71 ILE A CA 1
ATOM 552 C C . ILE A 1 71 ? -4.291 -16.129 28.595 1.00 79.31 71 ILE A C 1
ATOM 554 O O . ILE A 1 71 ? -5.412 -15.924 28.131 1.00 79.31 71 ILE A O 1
ATOM 558 N N . ARG A 1 72 ? -3.252 -15.347 28.279 1.00 80.94 72 ARG A N 1
ATOM 559 C CA . ARG A 1 72 ? -3.310 -14.136 27.445 1.00 80.94 72 ARG A CA 1
ATOM 560 C C . ARG A 1 72 ? -3.865 -14.423 26.042 1.00 80.94 72 ARG A C 1
ATOM 562 O O . ARG A 1 72 ? -4.710 -13.677 25.553 1.00 80.94 72 ARG A O 1
ATOM 569 N N . LYS A 1 73 ? -3.443 -15.524 25.403 1.00 72.62 73 LYS A N 1
ATOM 570 C CA . LYS A 1 73 ? -3.889 -15.930 24.052 1.00 72.62 73 LYS A CA 1
ATOM 571 C C . LYS A 1 73 ? -5.306 -16.515 24.024 1.00 72.62 73 LYS A C 1
ATOM 573 O O . LYS A 1 73 ? -6.002 -16.353 23.023 1.00 72.62 73 LYS A O 1
ATOM 578 N N . ALA A 1 74 ? -5.722 -17.209 25.081 1.00 72.62 74 ALA A N 1
ATOM 579 C CA . ALA A 1 74 ? -7.050 -17.801 25.185 1.00 72.62 74 ALA A CA 1
ATOM 580 C C . ALA A 1 74 ? -8.093 -16.785 25.669 1.00 72.62 74 ALA A C 1
ATOM 582 O O . ALA A 1 74 ? -9.109 -16.623 25.003 1.00 72.62 74 ALA A O 1
ATOM 583 N N . PHE A 1 75 ? -7.820 -16.096 26.781 1.00 81.56 75 PHE A N 1
ATOM 584 C CA . PHE A 1 75 ? -8.784 -15.311 27.560 1.00 81.56 75 PHE A CA 1
ATOM 585 C C . PHE A 1 75 ? -8.431 -13.823 27.720 1.00 81.56 75 PHE A C 1
ATOM 587 O O . PHE A 1 75 ? -9.219 -13.073 28.291 1.00 81.56 75 PHE A O 1
ATOM 594 N N . GLY A 1 76 ? -7.295 -13.348 27.200 1.00 78.56 76 GLY A N 1
ATOM 595 C CA . GLY A 1 76 ? -6.767 -12.004 27.486 1.00 78.56 76 GLY A CA 1
ATOM 596 C C . GLY A 1 76 ? -7.646 -10.804 27.088 1.00 78.56 76 GLY A C 1
ATOM 597 O O . GLY A 1 76 ? -7.420 -9.701 27.577 1.00 78.56 76 GLY A O 1
ATOM 598 N N . THR A 1 77 ? -8.670 -11.001 26.247 1.00 79.56 77 THR A N 1
ATOM 599 C CA . THR A 1 77 ? -9.672 -9.965 25.898 1.00 79.56 77 THR A CA 1
ATOM 600 C C . THR A 1 77 ? -10.831 -9.858 26.897 1.00 79.56 77 THR A C 1
ATOM 602 O O . THR A 1 77 ? -11.757 -9.074 26.687 1.00 79.56 77 THR A O 1
ATOM 605 N N . SER A 1 78 ? -10.801 -10.643 27.975 1.00 82.62 78 SER A N 1
ATOM 606 C CA . SER A 1 78 ? -11.802 -10.601 29.041 1.00 82.62 78 SER A CA 1
ATOM 607 C C . SER A 1 78 ? -11.684 -9.303 29.836 1.00 82.62 78 SER A C 1
ATOM 609 O O . SER A 1 78 ? -10.580 -8.901 30.198 1.00 82.62 78 SER A O 1
ATOM 611 N N . THR A 1 79 ? -12.805 -8.631 30.096 1.00 86.75 79 THR A N 1
ATOM 612 C CA . THR A 1 79 ? -12.824 -7.373 30.861 1.00 86.75 79 THR A CA 1
ATOM 613 C C . THR A 1 79 ? -12.759 -7.669 32.351 1.00 86.75 79 THR A C 1
ATOM 615 O O . THR A 1 79 ? -13.505 -8.528 32.827 1.00 86.75 79 THR A O 1
ATOM 618 N N . VAL A 1 80 ? -11.914 -6.943 33.078 1.00 87.38 80 VAL A N 1
ATOM 619 C CA . VAL A 1 80 ? -11.709 -7.080 34.527 1.00 87.38 80 VAL A CA 1
ATOM 620 C C . VAL A 1 80 ? -11.629 -5.700 35.185 1.00 87.38 80 VAL A C 1
ATOM 622 O O . VAL A 1 80 ? -11.360 -4.705 34.509 1.00 87.38 80 VAL A O 1
ATOM 625 N N . THR A 1 81 ? -11.867 -5.632 36.490 1.00 86.88 81 THR A N 1
ATOM 626 C CA . THR A 1 81 ? -11.748 -4.405 37.284 1.00 86.88 81 THR A CA 1
ATOM 627 C C . THR A 1 81 ? -10.926 -4.678 38.536 1.00 86.88 81 THR A C 1
ATOM 629 O O . THR A 1 81 ? -11.182 -5.656 39.234 1.00 86.88 81 THR A O 1
ATOM 632 N N . CYS A 1 82 ? -9.964 -3.801 38.786 1.00 80.88 82 CYS A N 1
ATOM 633 C CA . CYS A 1 82 ? -9.109 -3.716 39.967 1.00 80.88 82 CYS A CA 1
ATOM 634 C C . CYS A 1 82 ? -9.219 -2.298 40.553 1.00 80.88 82 CYS A C 1
ATOM 636 O O . CYS A 1 82 ? -9.926 -1.451 39.998 1.00 80.88 82 CYS A O 1
ATOM 638 N N . GLU A 1 83 ? -8.521 -2.022 41.652 1.00 70.62 83 GLU A N 1
ATOM 639 C CA . GLU A 1 83 ? -8.559 -0.719 42.340 1.00 70.62 83 GLU A CA 1
ATOM 640 C C . GLU A 1 83 ? -8.114 0.432 41.421 1.00 70.62 83 GLU A C 1
ATOM 642 O O . GLU A 1 83 ? -8.737 1.489 41.385 1.00 70.62 83 GLU A O 1
ATOM 647 N N . SER A 1 84 ? -7.116 0.180 40.568 1.00 65.31 84 SER A N 1
ATOM 648 C CA . SER A 1 84 ? -6.628 1.099 39.527 1.00 65.31 84 SER A CA 1
ATOM 649 C C . SER A 1 84 ? -7.541 1.229 38.291 1.00 65.31 84 SER A C 1
ATOM 651 O O . SER A 1 84 ? -7.172 1.870 37.305 1.00 65.31 84 SER A O 1
ATOM 653 N N . GLY A 1 85 ? -8.744 0.643 38.313 1.00 74.62 85 GLY A N 1
ATOM 654 C CA . GLY A 1 85 ? -9.796 0.861 37.317 1.00 74.62 85 GLY A CA 1
ATOM 655 C C . GLY A 1 85 ? -10.192 -0.373 36.497 1.00 74.62 85 GLY A C 1
ATOM 656 O O . GLY A 1 85 ? -9.997 -1.525 36.878 1.00 74.62 85 GLY A O 1
ATOM 657 N N . THR A 1 86 ? -10.836 -0.143 35.347 1.00 84.00 86 THR A N 1
ATOM 658 C CA . THR A 1 86 ? -11.323 -1.224 34.466 1.00 84.00 86 THR A CA 1
ATOM 659 C C . THR A 1 86 ? -10.380 -1.443 33.289 1.00 84.00 86 THR A C 1
ATOM 661 O O . THR A 1 86 ? -10.183 -0.551 32.467 1.00 84.00 86 THR A O 1
ATOM 664 N N . MET A 1 87 ? -9.849 -2.659 33.170 1.00 85.62 87 MET A N 1
ATOM 665 C CA . MET A 1 87 ? -8.899 -3.051 32.130 1.00 85.62 87 MET A CA 1
ATOM 666 C C . MET A 1 87 ? -9.230 -4.438 31.544 1.00 85.62 87 MET A C 1
ATOM 668 O O . MET A 1 87 ? -10.367 -4.914 31.606 1.00 85.62 87 MET A O 1
ATOM 672 N N . THR A 1 88 ? -8.262 -5.074 30.887 1.00 87.50 88 THR A N 1
ATOM 673 C CA . THR A 1 88 ? -8.401 -6.405 30.284 1.00 87.50 88 THR A CA 1
ATOM 674 C C . THR A 1 88 ? -7.469 -7.392 30.964 1.00 87.50 88 THR A C 1
ATOM 676 O O . THR A 1 88 ? -6.342 -7.031 31.284 1.00 87.50 88 THR A O 1
ATOM 679 N N . LEU A 1 89 ? -7.894 -8.651 31.106 1.00 85.00 89 LEU A N 1
ATOM 680 C CA . LEU A 1 89 ? -7.124 -9.706 31.775 1.00 85.00 89 LEU A CA 1
ATOM 681 C C . LEU A 1 89 ? -5.681 -9.806 31.249 1.00 85.00 89 LEU A C 1
ATOM 683 O O . LEU A 1 89 ? -4.772 -10.024 32.032 1.00 85.00 89 LEU A O 1
ATOM 687 N N . ALA A 1 90 ? -5.445 -9.552 29.954 1.00 82.81 90 ALA A N 1
ATOM 688 C CA . ALA A 1 90 ? -4.103 -9.510 29.360 1.00 82.81 90 ALA A CA 1
ATOM 689 C C . ALA A 1 90 ? -3.124 -8.470 29.948 1.00 82.81 90 ALA A C 1
ATOM 691 O O . ALA A 1 90 ? -1.945 -8.536 29.606 1.00 82.81 90 ALA A O 1
ATOM 692 N N . LYS A 1 91 ? -3.598 -7.509 30.751 1.00 87.38 91 LYS A N 1
ATOM 693 C CA . LYS A 1 91 ? -2.796 -6.473 31.423 1.00 87.38 91 LYS A CA 1
ATOM 694 C C . LYS A 1 91 ? -2.560 -6.744 32.916 1.00 87.38 91 LYS A C 1
ATOM 696 O O . LYS A 1 91 ? -1.785 -6.024 33.526 1.00 87.38 91 LYS A O 1
ATOM 701 N N . CYS A 1 92 ? -3.202 -7.754 33.503 1.00 83.69 92 CYS A N 1
ATOM 702 C CA . CYS A 1 92 ? -3.192 -7.986 34.954 1.00 83.69 92 CYS A CA 1
ATOM 703 C C . CYS A 1 92 ? -2.124 -8.989 35.418 1.00 83.69 92 CYS A C 1
ATOM 705 O O . CYS A 1 92 ? -2.259 -9.555 36.491 1.00 83.69 92 CYS A O 1
ATOM 707 N N . GLU A 1 93 ? -1.096 -9.236 34.608 1.00 86.62 93 GLU A N 1
ATOM 708 C CA . GLU A 1 93 ? -0.033 -10.222 34.862 1.00 86.62 93 GLU A CA 1
ATOM 709 C C . GLU A 1 93 ? 0.725 -9.887 36.152 1.00 86.62 93 GLU A C 1
ATOM 711 O O . GLU A 1 93 ? 0.545 -10.575 37.150 1.00 86.62 93 GLU A O 1
ATOM 716 N N . GLN A 1 94 ? 1.413 -8.742 36.172 1.00 83.56 94 GLN A N 1
ATOM 717 C CA . GLN A 1 94 ? 2.167 -8.249 37.331 1.00 83.56 94 GLN A CA 1
ATOM 718 C C . GLN A 1 94 ? 1.284 -8.026 38.565 1.00 83.56 94 GLN A C 1
ATOM 720 O O . GLN A 1 94 ? 1.664 -8.397 39.669 1.00 83.56 94 GLN A O 1
ATOM 725 N N . TYR A 1 95 ? 0.074 -7.483 38.385 1.00 83.62 95 TYR A N 1
ATOM 726 C CA . TYR A 1 95 ? -0.858 -7.252 39.496 1.00 83.62 95 TYR A CA 1
ATOM 727 C C . TYR A 1 95 ? -1.320 -8.568 40.147 1.00 83.62 95 TYR A C 1
ATOM 729 O O . TYR A 1 95 ? -1.495 -8.618 41.358 1.00 83.62 95 TYR A O 1
ATOM 737 N N . LEU A 1 96 ? -1.470 -9.657 39.381 1.00 84.75 96 LEU A N 1
ATOM 738 C CA . LEU A 1 96 ? -1.772 -10.981 39.938 1.00 84.75 96 LEU A CA 1
ATOM 739 C C . LEU A 1 96 ? -0.514 -11.694 40.465 1.00 84.75 96 LEU A C 1
ATOM 741 O O . LEU A 1 96 ? -0.597 -12.368 41.487 1.00 84.75 96 LEU A O 1
ATOM 745 N N . GLU A 1 97 ? 0.654 -11.523 39.848 1.00 86.00 97 GLU A N 1
ATOM 746 C CA . GLU A 1 97 ? 1.940 -12.015 40.382 1.00 86.00 97 GLU A CA 1
ATOM 747 C C . GLU A 1 97 ? 2.238 -11.415 41.771 1.00 86.00 97 GLU A C 1
ATOM 749 O O . GLU A 1 97 ? 2.710 -12.119 42.661 1.00 86.00 97 GLU A O 1
ATOM 754 N N . GLN A 1 98 ? 1.849 -10.156 41.993 1.00 83.44 98 GLN A N 1
ATOM 755 C CA . GLN A 1 98 ? 1.940 -9.434 43.270 1.00 83.44 98 GLN A CA 1
ATOM 756 C C . GLN A 1 98 ? 0.843 -9.793 44.298 1.00 83.44 98 GLN A C 1
ATOM 758 O O . GLN A 1 98 ? 0.866 -9.263 45.404 1.00 83.44 98 GLN A O 1
ATOM 763 N N . GLY A 1 99 ? -0.105 -10.684 43.977 1.00 82.88 99 GLY A N 1
ATOM 764 C CA . GLY A 1 99 ? -1.188 -11.083 44.897 1.00 82.88 99 GLY A CA 1
ATOM 765 C C . GLY A 1 99 ? -2.453 -10.212 44.850 1.00 82.88 99 GLY A C 1
ATOM 766 O O . GLY A 1 99 ? -3.299 -10.300 45.735 1.00 82.88 99 GLY A O 1
ATOM 767 N N . GLY A 1 100 ? -2.613 -9.372 43.826 1.00 83.62 100 GLY A N 1
ATOM 768 C CA . GLY A 1 100 ? -3.784 -8.511 43.656 1.00 83.62 100 GLY A CA 1
ATOM 769 C C . GLY A 1 100 ? -5.094 -9.266 43.387 1.00 83.62 100 GLY A C 1
ATOM 770 O O . GLY A 1 100 ? -5.118 -10.436 42.988 1.00 83.62 100 GLY A O 1
ATOM 771 N N . CYS A 1 101 ? -6.212 -8.559 43.569 1.00 87.31 101 CYS A N 1
ATOM 772 C CA . CYS A 1 101 ? -7.569 -9.082 43.405 1.00 87.31 101 CYS A CA 1
ATOM 773 C C . CYS A 1 101 ? -8.285 -8.409 42.223 1.00 87.31 101 CYS A C 1
ATOM 775 O O . CYS A 1 101 ? -8.370 -7.183 42.146 1.00 87.31 101 CYS A O 1
ATOM 777 N N . VAL A 1 102 ? -8.821 -9.194 41.280 1.00 88.00 102 VAL A N 1
ATOM 778 C CA . VAL A 1 102 ? -9.539 -8.668 40.106 1.00 88.00 102 VAL A CA 1
ATOM 779 C C . VAL A 1 102 ? -10.962 -9.213 40.021 1.00 88.00 102 VAL A C 1
ATOM 781 O O . VAL A 1 102 ? -11.205 -10.417 39.977 1.00 88.00 102 VAL A O 1
ATOM 784 N N . THR A 1 103 ? -11.937 -8.315 39.901 1.00 88.69 103 THR A N 1
ATOM 785 C CA . THR A 1 103 ? -13.311 -8.689 39.549 1.00 88.69 103 THR A CA 1
ATOM 786 C C . THR A 1 103 ? -13.393 -8.920 38.044 1.00 88.69 103 THR A C 1
ATOM 788 O O . THR A 1 103 ? -13.338 -7.969 37.255 1.00 88.69 103 THR A O 1
ATOM 791 N N . VAL A 1 104 ? -13.564 -10.167 37.605 1.00 86.88 104 VAL A N 1
ATOM 792 C CA . VAL A 1 104 ? -13.803 -10.468 36.190 1.00 86.88 104 VAL A CA 1
ATOM 793 C C . VAL A 1 104 ? -15.218 -10.020 35.829 1.00 86.88 104 VAL A C 1
ATOM 795 O O . VAL A 1 104 ? -16.196 -10.480 36.408 1.00 86.88 104 VAL A O 1
ATOM 798 N N . ARG A 1 105 ? -15.350 -9.107 34.858 1.00 81.69 105 ARG A N 1
ATOM 799 C CA . ARG A 1 105 ? -16.650 -8.593 34.389 1.00 81.69 105 ARG A CA 1
ATOM 800 C C . ARG A 1 105 ? -17.213 -9.372 33.198 1.00 81.69 105 ARG A C 1
ATOM 802 O O . ARG A 1 105 ? -18.432 -9.484 33.102 1.00 81.69 105 ARG A O 1
ATOM 809 N N . TYR A 1 106 ? -16.357 -9.861 32.287 1.00 77.44 106 TYR A N 1
ATOM 810 C CA . TYR A 1 106 ? -16.772 -10.616 31.089 1.00 77.44 106 TYR A CA 1
ATOM 811 C C . TYR A 1 106 ? -15.679 -11.568 30.557 1.00 77.44 106 TYR A C 1
ATOM 813 O O . TYR A 1 106 ? -14.782 -11.115 29.846 1.00 77.44 106 TYR A O 1
ATOM 821 N N . LEU A 1 107 ? -15.795 -12.880 30.800 1.00 80.19 107 LEU A N 1
ATOM 822 C CA . LEU A 1 107 ? -14.889 -13.929 30.276 1.00 80.19 107 LEU A CA 1
ATOM 823 C C . LEU A 1 107 ? -15.135 -14.279 28.778 1.00 80.19 107 LEU A C 1
ATOM 825 O O . LEU A 1 107 ? -16.295 -14.455 28.389 1.00 80.19 107 LEU A O 1
ATOM 829 N N . ARG A 1 108 ? -14.085 -14.382 27.929 1.00 73.94 108 ARG A N 1
ATOM 830 C CA . ARG A 1 108 ? -14.160 -14.534 26.435 1.00 73.94 108 ARG A CA 1
ATOM 831 C C . ARG A 1 108 ? -13.034 -15.409 25.814 1.00 73.94 108 ARG A C 1
ATOM 833 O O . ARG A 1 108 ? -11.951 -15.430 26.378 1.00 73.94 108 ARG A O 1
ATOM 840 N N . ARG A 1 109 ? -13.230 -16.059 24.636 1.00 78.12 109 ARG A N 1
ATOM 841 C CA . ARG A 1 109 ? -12.263 -17.016 23.992 1.00 78.12 109 ARG A CA 1
ATOM 842 C C . ARG A 1 109 ? -12.135 -16.927 22.434 1.00 78.12 109 ARG A C 1
ATOM 844 O O . ARG A 1 109 ? -13.014 -16.352 21.799 1.00 78.12 109 ARG A O 1
ATOM 851 N N . TRP A 1 110 ? -11.066 -17.471 21.796 1.00 48.47 110 TRP A N 1
ATOM 852 C CA . TRP A 1 110 ? -10.698 -17.259 20.353 1.00 48.47 110 TRP A CA 1
ATOM 853 C C . TRP A 1 110 ? -10.141 -18.487 19.549 1.00 48.47 110 TRP A C 1
ATOM 855 O O . TRP A 1 110 ? -9.439 -19.318 20.129 1.00 48.47 110 TRP A O 1
ATOM 865 N N . HIS A 1 111 ? -10.377 -18.589 18.210 1.00 47.25 111 HIS A N 1
ATOM 866 C CA . HIS A 1 111 ? -10.033 -19.736 17.300 1.00 47.25 111 HIS A CA 1
ATOM 867 C C . HIS A 1 111 ? -9.691 -19.379 15.804 1.00 47.25 111 HIS A C 1
ATOM 869 O O . HIS A 1 111 ? -9.959 -18.267 15.358 1.00 47.25 111 HIS A O 1
ATOM 875 N N . SER A 1 112 ? -9.181 -20.338 14.981 1.00 40.31 112 SER A N 1
ATOM 876 C CA . SER A 1 112 ? -8.840 -20.185 13.525 1.00 40.31 112 SER A CA 1
ATOM 877 C C . SER A 1 112 ? -9.015 -21.474 12.660 1.00 40.31 112 SER A C 1
ATOM 879 O O . SER A 1 112 ? -8.675 -22.553 13.138 1.00 40.31 112 SER A O 1
ATOM 881 N N . ARG A 1 113 ? -9.530 -21.406 11.398 1.00 43.59 113 ARG A N 1
ATOM 882 C CA . ARG A 1 113 ? -9.814 -22.584 10.502 1.00 43.59 113 ARG A CA 1
ATOM 883 C C . ARG A 1 113 ? -9.946 -22.304 8.963 1.00 43.59 113 ARG A C 1
ATOM 885 O O . ARG A 1 113 ? -11.061 -22.023 8.510 1.00 43.59 113 ARG A O 1
ATOM 892 N N . SER A 1 114 ? -8.914 -22.529 8.119 1.00 39.69 114 SER A N 1
ATOM 893 C CA . SER A 1 114 ? -9.043 -22.383 6.628 1.00 39.69 114 SER A CA 1
ATOM 894 C C . SER A 1 114 ? -8.451 -23.469 5.698 1.00 39.69 114 SER A C 1
ATOM 896 O O . SER A 1 114 ? -9.141 -23.859 4.759 1.00 39.69 114 SER A O 1
ATOM 898 N N . LYS A 1 115 ? -7.214 -23.961 5.902 1.00 47.66 115 LYS A N 1
ATOM 899 C CA . LYS A 1 115 ? -6.416 -24.689 4.870 1.00 47.66 115 LYS A CA 1
ATOM 900 C C . LYS A 1 115 ? -7.023 -26.015 4.346 1.00 47.66 115 LYS A C 1
ATOM 902 O O . LYS A 1 115 ? -6.639 -26.488 3.284 1.00 47.66 115 LYS A O 1
ATOM 907 N N . ILE A 1 116 ? -7.977 -26.598 5.074 1.00 53.31 116 ILE A N 1
ATOM 908 C CA . ILE A 1 116 ? -8.502 -27.965 4.882 1.00 53.31 116 ILE A CA 1
ATOM 909 C C . ILE A 1 116 ? -9.414 -28.104 3.639 1.00 53.31 116 ILE A C 1
ATOM 911 O O . ILE A 1 116 ? -9.358 -29.099 2.920 1.00 53.31 116 ILE A O 1
ATOM 915 N N . ARG A 1 117 ? -10.242 -27.093 3.342 1.00 60.91 117 ARG A N 1
ATOM 916 C CA . ARG A 1 117 ? -11.446 -27.265 2.494 1.00 60.91 117 ARG A CA 1
ATOM 917 C C . ARG A 1 117 ? -11.204 -27.303 0.982 1.00 60.91 117 ARG A C 1
ATOM 919 O O . ARG A 1 117 ? -12.081 -27.725 0.233 1.00 60.91 117 ARG A O 1
ATOM 926 N N . LYS A 1 118 ? -10.017 -26.908 0.508 1.00 65.56 118 LYS A N 1
ATOM 927 C CA . LYS A 1 118 ? -9.646 -27.064 -0.912 1.00 65.56 118 LYS A CA 1
ATOM 928 C C . LYS A 1 118 ? -9.534 -28.542 -1.302 1.00 65.56 118 LYS A C 1
ATOM 930 O O . LYS A 1 118 ? -9.866 -28.906 -2.426 1.00 65.56 118 LYS A O 1
ATOM 935 N N . HIS A 1 119 ? -9.085 -29.388 -0.375 1.00 68.69 119 HIS A N 1
ATOM 936 C CA . HIS A 1 119 ? -8.816 -30.798 -0.644 1.00 68.69 119 HIS A CA 1
ATOM 937 C C . HIS A 1 119 ? -10.109 -31.623 -0.772 1.00 68.69 119 HIS A C 1
ATOM 939 O O . HIS A 1 119 ? -10.181 -32.527 -1.598 1.00 68.69 119 HIS A O 1
ATOM 945 N N . GLU A 1 120 ? -11.168 -31.253 -0.044 1.00 67.56 120 GLU A N 1
ATOM 946 C CA . GLU A 1 120 ? -12.495 -31.870 -0.180 1.00 67.56 120 GLU A CA 1
ATOM 947 C C . GLU A 1 120 ? -13.120 -31.620 -1.554 1.00 67.56 120 GLU A C 1
ATOM 949 O O . GLU A 1 120 ? -13.590 -32.557 -2.189 1.00 67.56 120 GLU A O 1
ATOM 954 N N . LEU A 1 121 ? -13.033 -30.390 -2.073 1.00 75.00 121 LEU A N 1
ATOM 955 C CA . LEU A 1 121 ? -13.529 -30.058 -3.415 1.00 75.00 121 LEU A CA 1
ATOM 956 C C . LEU A 1 121 ? -12.837 -30.857 -4.529 1.00 75.00 121 LEU A C 1
ATOM 958 O O . LEU A 1 121 ? -13.445 -31.117 -5.563 1.00 75.00 121 LEU A O 1
ATOM 962 N N . ILE A 1 122 ? -11.579 -31.264 -4.327 1.00 75.88 122 ILE A N 1
ATOM 963 C CA . ILE A 1 122 ? -10.870 -32.158 -5.254 1.00 75.88 122 ILE A CA 1
ATOM 964 C C . ILE A 1 122 ? -11.454 -33.578 -5.182 1.00 75.88 122 ILE A C 1
ATOM 966 O O . ILE A 1 122 ? -11.594 -34.220 -6.220 1.00 75.88 122 ILE A O 1
ATOM 970 N N . LYS A 1 123 ? -11.859 -34.054 -3.995 1.00 74.81 123 LYS A N 1
ATOM 971 C CA . LYS A 1 123 ? -12.555 -35.344 -3.838 1.00 74.81 123 LYS A CA 1
ATOM 972 C C . LYS A 1 123 ? -13.938 -35.315 -4.509 1.00 74.81 123 LYS A C 1
ATOM 974 O O . LYS A 1 123 ? -14.231 -36.215 -5.286 1.00 74.81 123 LYS A O 1
ATOM 979 N N . THR A 1 124 ? -14.727 -34.251 -4.326 1.00 75.50 124 THR A N 1
ATOM 980 C CA . THR A 1 124 ? -16.039 -34.074 -4.995 1.00 75.50 124 THR A CA 1
ATOM 981 C C . THR A 1 124 ? -15.942 -33.936 -6.524 1.00 75.50 124 THR A C 1
ATOM 983 O O . THR A 1 124 ? -16.903 -34.225 -7.227 1.00 75.50 124 THR A O 1
ATOM 986 N N . LEU A 1 125 ? -14.801 -33.491 -7.069 1.00 74.88 125 LEU A N 1
ATOM 987 C CA . LEU A 1 125 ? -14.566 -33.485 -8.522 1.00 74.88 125 LEU A CA 1
ATOM 988 C C . LEU A 1 125 ? -14.157 -34.854 -9.082 1.00 74.88 125 LEU A C 1
ATOM 990 O O . LEU A 1 125 ? -14.335 -35.074 -10.276 1.00 74.88 125 LEU A O 1
ATOM 994 N N . ARG A 1 126 ? -13.577 -35.737 -8.258 1.00 76.06 126 ARG A N 1
ATOM 995 C CA . ARG A 1 126 ? -13.169 -37.092 -8.665 1.00 76.06 126 ARG A CA 1
ATOM 996 C C . ARG A 1 126 ? -14.309 -38.103 -8.559 1.00 76.06 126 ARG A C 1
ATOM 998 O O . ARG A 1 126 ? -14.369 -39.008 -9.378 1.00 76.06 126 ARG A O 1
ATOM 1005 N N . ASP A 1 127 ? -15.205 -37.928 -7.592 1.00 72.69 127 ASP A N 1
ATOM 1006 C CA . ASP A 1 127 ? -16.404 -38.752 -7.433 1.00 72.69 127 ASP A CA 1
ATOM 1007 C C . ASP A 1 127 ? -17.667 -37.868 -7.333 1.00 72.69 127 ASP A C 1
ATOM 1009 O O . ASP A 1 127 ? -17.928 -37.276 -6.277 1.00 72.69 127 ASP A O 1
ATOM 1013 N N . PRO A 1 128 ? -18.467 -37.775 -8.416 1.00 69.12 128 PRO A N 1
ATOM 1014 C CA . PRO A 1 128 ? -19.723 -37.027 -8.430 1.00 69.12 128 PRO A CA 1
ATOM 1015 C C . PRO A 1 128 ? -20.811 -37.587 -7.506 1.00 69.12 128 PRO A C 1
ATOM 1017 O O . PRO A 1 128 ? -21.727 -36.842 -7.158 1.00 69.12 128 PRO A O 1
ATOM 1020 N N . ARG A 1 129 ? -20.742 -38.863 -7.090 1.00 68.75 129 ARG A N 1
ATOM 1021 C CA . ARG A 1 129 ? -21.769 -39.474 -6.221 1.00 68.75 129 ARG A CA 1
ATOM 1022 C C . ARG A 1 129 ? -21.839 -38.733 -4.885 1.00 68.75 129 ARG A C 1
ATOM 1024 O O . ARG A 1 129 ? -22.924 -38.427 -4.405 1.00 68.75 129 ARG A O 1
ATOM 1031 N N . ARG A 1 130 ? -20.682 -38.274 -4.394 1.00 67.19 130 ARG A N 1
ATOM 1032 C CA . ARG A 1 130 ? -20.479 -37.513 -3.143 1.00 67.19 130 ARG A CA 1
ATOM 1033 C C . ARG A 1 130 ? -21.106 -36.116 -3.102 1.00 67.19 130 ARG A C 1
ATOM 1035 O O . ARG A 1 130 ? -20.890 -35.357 -2.158 1.00 67.19 130 ARG A O 1
ATOM 1042 N N . ILE A 1 131 ? -21.860 -35.734 -4.131 1.00 69.12 131 ILE A N 1
ATOM 1043 C CA . ILE A 1 131 ? -22.710 -34.540 -4.108 1.00 69.12 131 ILE A CA 1
ATOM 1044 C C . ILE A 1 131 ? -23.932 -34.770 -3.193 1.00 69.12 131 ILE A C 1
ATOM 1046 O O . ILE A 1 131 ? -24.453 -33.796 -2.646 1.00 69.12 131 ILE A O 1
ATOM 1050 N N . SER A 1 132 ? -24.346 -36.022 -2.945 1.00 68.56 132 SER A N 1
ATOM 1051 C CA . SER A 1 132 ? -25.313 -36.358 -1.885 1.00 68.56 132 SER A CA 1
ATOM 1052 C C . SER A 1 132 ? -24.771 -36.016 -0.494 1.00 68.56 132 SER A C 1
ATOM 1054 O O . SER A 1 132 ? -25.463 -35.320 0.247 1.00 68.56 132 SER A O 1
ATOM 1056 N N . ASP A 1 133 ? -23.522 -36.395 -0.176 1.00 71.06 133 ASP A N 1
ATOM 1057 C CA . ASP A 1 133 ? -22.840 -36.120 1.105 1.00 71.06 133 ASP A CA 1
ATOM 1058 C C . ASP A 1 133 ? -22.956 -34.636 1.508 1.00 71.06 133 ASP A C 1
ATOM 1060 O O . ASP A 1 133 ? -23.071 -34.296 2.685 1.00 71.06 133 ASP A O 1
ATOM 1064 N N . LEU A 1 134 ? -22.934 -33.731 0.521 1.00 72.69 134 LEU A N 1
ATOM 1065 C CA . LEU A 1 134 ? -23.016 -32.286 0.733 1.00 72.69 134 LEU A CA 1
ATOM 1066 C C . LEU A 1 134 ? -24.391 -31.814 1.232 1.00 72.69 134 LEU A C 1
ATOM 1068 O O . LEU A 1 134 ? -24.443 -30.805 1.930 1.00 72.69 134 LEU A O 1
ATOM 1072 N N . LYS A 1 135 ? -25.491 -32.517 0.930 1.00 72.62 135 LYS A N 1
ATOM 1073 C CA . LYS A 1 135 ? -26.836 -32.141 1.412 1.00 72.62 135 LYS A CA 1
ATOM 1074 C C . LYS A 1 135 ? -26.970 -32.235 2.935 1.00 72.62 135 LYS A C 1
ATOM 1076 O O . LYS A 1 135 ? -27.791 -31.533 3.511 1.00 72.62 135 LYS A O 1
ATOM 1081 N N . HIS A 1 136 ? -26.152 -33.072 3.572 1.00 72.50 136 HIS A N 1
ATOM 1082 C CA . HIS A 1 136 ? -26.168 -33.315 5.016 1.00 72.50 136 HIS A CA 1
ATOM 1083 C C . HIS A 1 136 ? -25.152 -32.447 5.787 1.00 72.50 136 HIS A C 1
ATOM 1085 O O . HIS A 1 136 ? -24.998 -32.608 6.996 1.00 72.50 136 HIS A O 1
ATOM 1091 N N . ARG A 1 137 ? -24.441 -31.530 5.111 1.00 71.44 137 ARG A N 1
ATOM 1092 C CA . ARG A 1 137 ? -23.455 -30.629 5.733 1.00 71.44 137 ARG A CA 1
ATOM 1093 C C . ARG A 1 137 ? -24.046 -29.279 6.122 1.00 71.44 137 ARG A C 1
ATOM 1095 O O . ARG A 1 137 ? -25.003 -28.798 5.520 1.00 71.44 137 ARG A O 1
ATOM 1102 N N . ASP A 1 138 ? -23.410 -28.629 7.097 1.00 67.62 138 ASP A N 1
ATOM 1103 C CA . ASP A 1 138 ? -23.840 -27.315 7.569 1.00 67.62 138 ASP A CA 1
ATOM 1104 C C . ASP A 1 138 ? -23.731 -26.223 6.481 1.00 67.62 138 ASP A C 1
ATOM 1106 O O . ASP A 1 138 ? -22.878 -26.252 5.584 1.00 67.62 138 ASP A O 1
ATOM 1110 N N . THR A 1 139 ? -24.614 -25.224 6.572 1.00 64.00 139 THR A N 1
ATOM 1111 C CA . THR A 1 139 ? -24.721 -24.154 5.566 1.00 64.00 139 THR A CA 1
ATOM 1112 C C . THR A 1 139 ? -23.465 -23.271 5.507 1.00 64.00 139 THR A C 1
ATOM 1114 O O . THR A 1 139 ? -23.125 -22.764 4.436 1.00 64.00 139 THR A O 1
ATOM 1117 N N . GLU A 1 140 ? -22.724 -23.088 6.607 1.00 61.12 140 GLU A N 1
ATOM 1118 C CA . GLU A 1 140 ? -21.462 -22.343 6.575 1.00 61.12 140 GLU A CA 1
ATOM 1119 C C . GLU A 1 140 ? -20.355 -23.135 5.870 1.00 61.12 140 GLU A C 1
ATOM 1121 O O . GLU A 1 140 ? -19.599 -22.546 5.094 1.00 61.12 140 GLU A O 1
ATOM 1126 N N . GLU A 1 141 ? -20.247 -24.446 6.088 1.00 69.56 141 GLU A N 1
ATOM 1127 C CA . GLU A 1 141 ? -19.320 -25.299 5.342 1.00 69.56 141 GLU A CA 1
ATOM 1128 C C . GLU A 1 141 ? -19.645 -25.304 3.845 1.00 69.56 141 GLU A C 1
ATOM 1130 O O . GLU A 1 141 ? -18.752 -25.035 3.038 1.00 69.56 141 GLU A O 1
ATOM 1135 N N . LEU A 1 142 ? -20.914 -25.465 3.463 1.00 74.38 142 LEU A N 1
ATOM 1136 C CA . LEU A 1 142 ? -21.347 -25.338 2.068 1.00 74.38 142 LEU A CA 1
ATOM 1137 C C . LEU A 1 142 ? -20.946 -23.984 1.455 1.00 74.38 142 LEU A C 1
ATOM 1139 O O . LEU A 1 142 ? -20.381 -23.932 0.358 1.00 74.38 142 LEU A O 1
ATOM 1143 N N . PHE A 1 143 ? -21.132 -22.873 2.174 1.00 68.69 143 PHE A N 1
ATOM 1144 C CA . PHE A 1 143 ? -20.675 -21.556 1.718 1.00 68.69 143 PHE A CA 1
ATOM 1145 C C . PHE A 1 143 ? -19.144 -21.411 1.668 1.00 68.69 143 PHE A C 1
ATOM 1147 O O . PHE A 1 143 ? -18.615 -20.710 0.794 1.00 68.69 143 PHE A O 1
ATOM 1154 N N . ARG A 1 144 ? -18.409 -22.042 2.589 1.00 68.19 144 ARG A N 1
ATOM 1155 C CA . ARG A 1 144 ? -16.938 -22.084 2.586 1.00 68.19 144 ARG A CA 1
ATOM 1156 C C . ARG A 1 144 ? -16.424 -22.888 1.390 1.00 68.19 144 ARG A C 1
ATOM 1158 O O . ARG A 1 144 ? -15.490 -22.428 0.739 1.00 68.19 144 ARG A O 1
ATOM 1165 N N . LEU A 1 145 ? -17.073 -23.999 1.043 1.00 73.12 145 LEU A N 1
ATOM 1166 C CA . LEU A 1 145 ? -16.813 -24.806 -0.153 1.00 73.12 145 LEU A CA 1
ATOM 1167 C C . LEU A 1 145 ? -17.136 -24.014 -1.437 1.00 73.12 145 LEU A C 1
ATOM 1169 O O . LEU A 1 145 ? -16.278 -23.881 -2.309 1.00 73.12 145 LEU A O 1
ATOM 1173 N N . TYR A 1 146 ? -18.294 -23.347 -1.518 1.00 76.38 146 TYR A N 1
ATOM 1174 C CA . TYR A 1 146 ? -18.630 -22.442 -2.632 1.00 76.38 146 TYR A CA 1
ATOM 1175 C C . TYR A 1 146 ? -17.583 -21.325 -2.822 1.00 76.38 146 TYR A C 1
ATOM 1177 O O . TYR A 1 146 ? -17.274 -20.912 -3.945 1.00 76.38 146 TYR A O 1
ATOM 1185 N N . ARG A 1 147 ? -17.013 -20.817 -1.720 1.00 65.88 147 ARG A N 1
ATOM 1186 C CA . ARG A 1 147 ? -15.924 -19.830 -1.752 1.00 65.88 147 ARG A CA 1
ATOM 1187 C C . ARG A 1 147 ? -14.589 -20.446 -2.167 1.00 65.88 147 ARG A C 1
ATOM 1189 O O . ARG A 1 147 ? -13.938 -19.860 -3.028 1.00 65.88 147 ARG A O 1
ATOM 1196 N N . ALA A 1 148 ? -14.203 -21.599 -1.623 1.00 71.81 148 ALA A N 1
ATOM 1197 C CA . ALA A 1 148 ? -12.973 -22.316 -1.975 1.00 71.81 148 ALA A CA 1
ATOM 1198 C C . ALA A 1 148 ? -12.971 -22.804 -3.438 1.00 71.81 148 ALA A C 1
ATOM 1200 O O . ALA A 1 148 ? -11.915 -22.875 -4.060 1.00 71.81 148 ALA A O 1
ATOM 1201 N N . ALA A 1 149 ? -14.142 -22.970 -4.065 1.00 73.25 149 ALA A N 1
ATOM 1202 C CA . ALA A 1 149 ? -14.263 -23.155 -5.513 1.00 73.25 149 ALA A CA 1
ATOM 1203 C C . ALA A 1 149 ? -13.674 -21.990 -6.349 1.00 73.25 149 ALA A C 1
ATOM 1205 O O . ALA A 1 149 ? -13.535 -22.124 -7.560 1.00 73.25 149 ALA A O 1
ATOM 1206 N N . LYS A 1 150 ? -13.292 -20.845 -5.749 1.00 64.19 150 LYS A N 1
ATOM 1207 C CA . LYS A 1 150 ? -12.487 -19.804 -6.425 1.00 64.19 150 LYS A CA 1
ATOM 1208 C C . LYS A 1 150 ? -11.028 -20.226 -6.682 1.00 64.19 150 LYS A C 1
ATOM 1210 O O . LYS A 1 150 ? -10.395 -19.625 -7.540 1.00 64.19 150 LYS A O 1
ATOM 1215 N N . GLU A 1 151 ? -10.499 -21.192 -5.926 1.00 64.94 151 GLU A N 1
ATOM 1216 C CA . GLU A 1 151 ? -9.065 -21.544 -5.842 1.00 64.94 151 GLU A CA 1
ATOM 1217 C C . GLU A 1 151 ? -8.623 -22.585 -6.888 1.00 64.94 151 GLU A C 1
ATOM 1219 O O . GLU A 1 151 ? -7.497 -23.090 -6.847 1.00 64.94 151 GLU A O 1
ATOM 1224 N N . PHE A 1 152 ? -9.523 -22.903 -7.820 1.00 66.75 152 PHE A N 1
ATOM 1225 C CA . PHE A 1 152 ? -9.297 -23.732 -8.999 1.00 66.75 152 PHE A CA 1
ATOM 1226 C C . PHE A 1 152 ? -9.034 -22.822 -10.203 1.00 66.75 152 PHE A C 1
ATOM 1228 O O . PHE A 1 152 ? -9.795 -21.889 -10.444 1.00 66.75 152 PHE A O 1
ATOM 1235 N N . GLN A 1 153 ? -7.986 -23.077 -10.987 1.00 60.75 153 GLN A N 1
ATOM 1236 C CA . GLN A 1 153 ? -7.613 -22.191 -12.100 1.00 60.75 153 GLN A CA 1
ATOM 1237 C C . GLN A 1 153 ? -8.604 -22.271 -13.279 1.00 60.75 153 GLN A C 1
ATOM 1239 O O . GLN A 1 153 ? -9.093 -21.240 -13.750 1.00 60.75 153 GLN A O 1
ATOM 1244 N N . LYS A 1 154 ? -8.977 -23.474 -13.741 1.00 61.22 154 LYS A N 1
ATOM 1245 C CA . LYS A 1 154 ? -9.827 -23.650 -14.937 1.00 61.22 154 LYS A CA 1
ATOM 1246 C C . LYS A 1 154 ? -11.235 -23.042 -14.747 1.00 61.22 154 LYS A C 1
ATOM 1248 O O . LYS A 1 154 ? -11.955 -23.365 -13.802 1.00 61.22 154 LYS A O 1
ATOM 1253 N N . LYS A 1 155 ? -11.634 -22.133 -15.654 1.00 61.50 155 LYS A N 1
ATOM 1254 C CA . LYS A 1 155 ? -12.896 -21.350 -15.605 1.00 61.50 155 LYS A CA 1
ATOM 1255 C C . LYS A 1 155 ? -14.144 -22.243 -15.576 1.00 61.50 155 LYS A C 1
ATOM 1257 O O . LYS A 1 155 ? -15.061 -21.980 -14.799 1.00 61.50 155 LYS A O 1
ATOM 1262 N N . PHE A 1 156 ? -14.146 -23.317 -16.368 1.00 63.19 156 PHE A N 1
ATOM 1263 C CA . PHE A 1 156 ? -15.227 -24.307 -16.418 1.00 63.19 156 PHE A CA 1
ATOM 1264 C C . PHE A 1 156 ? -15.440 -24.988 -15.057 1.00 63.19 156 PHE A C 1
ATOM 1266 O O . PHE A 1 156 ? -16.529 -24.902 -14.495 1.00 63.19 156 PHE A O 1
ATOM 1273 N N . THR A 1 157 ? -14.378 -25.542 -14.462 1.00 71.00 157 THR A N 1
ATOM 1274 C CA . THR A 1 157 ? -14.395 -26.203 -13.143 1.00 71.00 157 THR A CA 1
ATOM 1275 C C . THR A 1 157 ? -14.930 -25.287 -12.037 1.00 71.00 157 THR A C 1
ATOM 1277 O O . THR A 1 157 ? -15.773 -25.702 -11.242 1.00 71.00 157 THR A O 1
ATOM 1280 N N . ARG A 1 158 ? -14.514 -24.008 -12.024 1.00 74.12 158 ARG A N 1
ATOM 1281 C CA . ARG A 1 158 ? -15.046 -22.988 -11.097 1.00 74.12 158 ARG A CA 1
ATOM 1282 C C . ARG A 1 158 ? -16.553 -22.764 -11.268 1.00 74.12 158 ARG A C 1
ATOM 1284 O O . ARG A 1 158 ? -17.257 -22.573 -10.280 1.00 74.12 158 ARG A O 1
ATOM 1291 N N . SER A 1 159 ? -17.037 -22.748 -12.511 1.00 72.50 159 SER A N 1
ATOM 1292 C CA . SER A 1 159 ? -18.451 -22.530 -12.841 1.00 72.50 159 SER A CA 1
ATOM 1293 C C . SER A 1 159 ? -19.306 -23.748 -12.476 1.00 72.50 159 SER A C 1
ATOM 1295 O O . SER A 1 159 ? -20.343 -23.593 -11.834 1.00 72.50 159 SER A O 1
ATOM 1297 N N . TYR A 1 160 ? -18.827 -24.958 -12.787 1.00 78.06 160 TYR A N 1
ATOM 1298 C CA . TYR A 1 160 ? -19.462 -26.225 -12.421 1.00 78.06 160 TYR A CA 1
ATOM 1299 C C . TYR A 1 160 ? -19.620 -26.369 -10.901 1.00 78.06 160 TYR A C 1
ATOM 1301 O O . TYR A 1 160 ? -20.747 -26.468 -10.416 1.00 78.06 160 TYR A O 1
ATOM 1309 N N . LEU A 1 161 ? -18.526 -26.253 -10.132 1.00 78.56 161 LEU A N 1
ATOM 1310 C CA . LEU A 1 161 ? -18.573 -26.337 -8.666 1.00 78.56 161 LEU A CA 1
ATOM 1311 C C . LEU A 1 161 ? -19.516 -25.298 -8.049 1.00 78.56 161 LEU A C 1
ATOM 1313 O O . LEU A 1 161 ? -20.302 -25.629 -7.165 1.00 78.56 161 LEU A O 1
ATOM 1317 N N . ARG A 1 162 ? -19.495 -24.047 -8.527 1.00 81.50 162 ARG A N 1
ATOM 1318 C CA . ARG A 1 162 ? -20.420 -23.012 -8.036 1.00 81.50 162 ARG A CA 1
ATOM 1319 C C . ARG A 1 162 ? -21.875 -23.302 -8.396 1.00 81.50 162 ARG A C 1
ATOM 1321 O O . ARG A 1 162 ? -22.745 -23.013 -7.585 1.00 81.50 162 ARG A O 1
ATOM 1328 N N . ARG A 1 163 ? -22.157 -23.884 -9.565 1.00 81.75 163 ARG A N 1
ATOM 1329 C CA . ARG A 1 163 ? -23.520 -24.271 -9.963 1.00 81.75 163 ARG A CA 1
ATOM 1330 C C . ARG A 1 163 ? -24.053 -25.410 -9.091 1.00 81.75 163 ARG A C 1
ATOM 1332 O O . ARG A 1 163 ? -25.173 -25.309 -8.604 1.00 81.75 163 ARG A O 1
ATOM 1339 N N . VAL A 1 164 ? -23.242 -26.444 -8.859 1.00 78.81 164 VAL A N 1
ATOM 1340 C CA . VAL A 1 164 ? -23.589 -27.603 -8.018 1.00 78.81 164 VAL A CA 1
ATOM 1341 C C . VAL A 1 164 ? -23.767 -27.179 -6.559 1.00 78.81 164 VAL A C 1
ATOM 1343 O O . VAL A 1 164 ? -24.858 -27.307 -6.012 1.00 78.81 164 VAL A O 1
ATOM 1346 N N . ILE A 1 165 ? -22.738 -26.589 -5.942 1.00 81.75 165 ILE A N 1
ATOM 1347 C CA . ILE A 1 165 ? -22.779 -26.193 -4.525 1.00 81.75 165 ILE A CA 1
ATOM 1348 C C . ILE A 1 165 ? -23.805 -25.070 -4.309 1.00 81.75 165 ILE A C 1
ATOM 1350 O O . ILE A 1 165 ? -24.489 -25.047 -3.296 1.00 81.75 165 ILE A O 1
ATOM 1354 N N . GLY A 1 166 ? -23.970 -24.154 -5.270 1.00 80.31 166 GLY A N 1
ATOM 1355 C CA . GLY A 1 166 ? -24.987 -23.100 -5.213 1.00 80.31 166 GLY A CA 1
ATOM 1356 C C . GLY A 1 166 ? -26.426 -23.619 -5.299 1.00 80.31 166 GLY A C 1
ATOM 1357 O O . GLY A 1 166 ? -27.317 -22.983 -4.740 1.00 80.31 166 GLY A O 1
ATOM 1358 N N . ARG A 1 167 ? -26.652 -24.771 -5.949 1.00 79.38 167 ARG A N 1
ATOM 1359 C CA . ARG A 1 167 ? -27.935 -25.486 -5.929 1.00 79.38 167 ARG A CA 1
ATOM 1360 C C . ARG A 1 167 ? -28.149 -26.158 -4.570 1.00 79.38 167 ARG A C 1
ATOM 1362 O O . ARG A 1 167 ? -29.119 -25.822 -3.911 1.00 79.38 167 ARG A O 1
ATOM 1369 N N . VAL A 1 168 ? -27.184 -26.946 -4.081 1.00 79.56 168 VAL A N 1
ATOM 1370 C CA . VAL A 1 168 ? -27.253 -27.570 -2.739 1.00 79.56 168 VAL A CA 1
ATOM 1371 C C . VAL A 1 168 ? -27.476 -26.527 -1.633 1.00 79.56 168 VAL A C 1
ATOM 1373 O O . VAL A 1 168 ? -28.302 -26.737 -0.755 1.00 79.56 168 VAL A O 1
ATOM 1376 N N . ILE A 1 169 ? -26.829 -25.358 -1.704 1.00 75.50 169 ILE A N 1
ATOM 1377 C CA . ILE A 1 169 ? -27.078 -24.237 -0.781 1.00 75.50 169 ILE A CA 1
ATOM 1378 C C . ILE A 1 169 ? -28.533 -23.755 -0.840 1.00 75.50 169 ILE A C 1
ATOM 1380 O O . ILE A 1 169 ? -29.129 -23.534 0.214 1.00 75.50 169 ILE A O 1
ATOM 1384 N N . LYS A 1 170 ? -29.111 -23.587 -2.036 1.00 77.25 170 LYS A N 1
ATOM 1385 C CA . LYS A 1 170 ? -30.517 -23.190 -2.186 1.00 77.25 170 LYS A CA 1
ATOM 1386 C C . LYS A 1 170 ? -31.447 -24.258 -1.603 1.00 77.25 170 LYS A C 1
ATOM 1388 O O . LYS A 1 170 ? -32.390 -23.909 -0.904 1.00 77.25 170 LYS A O 1
ATOM 1393 N N . ASP A 1 171 ? -31.164 -25.527 -1.867 1.00 74.00 171 ASP A N 1
ATOM 1394 C CA . ASP A 1 171 ? -32.025 -26.646 -1.483 1.00 74.00 171 ASP A CA 1
ATOM 1395 C C . ASP A 1 171 ? -31.976 -26.917 0.038 1.00 74.00 171 ASP A C 1
ATOM 1397 O O . ASP A 1 171 ? -32.997 -27.246 0.629 1.00 74.00 171 ASP A O 1
ATOM 1401 N N . VAL A 1 172 ? -30.818 -26.713 0.686 1.00 71.81 172 VAL A N 1
ATOM 1402 C CA . VAL A 1 172 ? -30.614 -26.916 2.140 1.00 71.81 172 VAL A CA 1
ATOM 1403 C C . VAL A 1 172 ? -30.977 -25.682 2.981 1.00 71.81 172 VAL A C 1
ATOM 1405 O O . VAL A 1 172 ? -31.397 -25.826 4.124 1.00 71.81 172 VAL A O 1
ATOM 1408 N N . SER A 1 173 ? -30.812 -24.459 2.454 1.00 65.25 173 SER A N 1
ATOM 1409 C CA . SER A 1 173 ? -30.956 -23.213 3.243 1.00 65.25 173 SER A CA 1
ATOM 1410 C C . SER A 1 173 ? -31.951 -22.188 2.680 1.00 65.25 173 SER A C 1
ATOM 1412 O O . SER A 1 173 ? -32.059 -21.077 3.199 1.00 65.25 173 SER A O 1
ATOM 1414 N N . GLY A 1 174 ? -32.629 -22.495 1.571 1.00 61.16 174 GLY A N 1
ATOM 1415 C CA . GLY A 1 174 ? -33.472 -21.556 0.817 1.00 61.16 174 GLY A CA 1
ATOM 1416 C C . GLY A 1 174 ? -32.706 -20.442 0.083 1.00 61.16 174 GLY A C 1
ATOM 1417 O O . GLY A 1 174 ? -33.285 -19.726 -0.738 1.00 61.16 174 GLY A O 1
ATOM 1418 N N . TRP A 1 175 ? -31.405 -20.262 0.341 1.00 63.00 175 TRP A N 1
ATOM 1419 C CA . TRP A 1 175 ? -30.667 -19.083 -0.109 1.00 63.00 175 TRP A CA 1
ATOM 1420 C C . TRP A 1 175 ? -30.273 -19.125 -1.595 1.00 63.00 175 TRP A C 1
ATOM 1422 O O . TRP A 1 175 ? -29.402 -19.886 -2.020 1.00 63.00 175 TRP A O 1
ATOM 1432 N N . ILE A 1 176 ? -30.834 -18.212 -2.394 1.00 67.06 176 ILE A N 1
ATOM 1433 C CA . ILE A 1 176 ? -30.495 -18.069 -3.817 1.00 67.06 176 ILE A CA 1
ATOM 1434 C C . ILE A 1 176 ? -29.205 -17.251 -3.986 1.00 67.06 176 ILE A C 1
ATOM 1436 O O . ILE A 1 176 ? -29.141 -16.058 -3.683 1.00 67.06 176 ILE A O 1
ATOM 1440 N N . MET A 1 177 ? -28.176 -17.887 -4.552 1.00 60.59 177 MET A N 1
ATOM 1441 C CA . MET A 1 177 ? -26.819 -17.351 -4.743 1.00 60.59 177 MET A CA 1
ATOM 1442 C C . MET A 1 177 ? -26.675 -16.258 -5.826 1.00 60.59 177 MET A C 1
ATOM 1444 O O . MET A 1 177 ? -25.826 -16.330 -6.715 1.00 60.59 177 MET A O 1
ATOM 1448 N N . GLY A 1 178 ? -27.451 -15.182 -5.706 1.00 51.84 178 GLY A N 1
ATOM 1449 C CA . GLY A 1 178 ? -27.395 -14.012 -6.591 1.00 51.84 178 GLY A CA 1
ATOM 1450 C C . GLY A 1 178 ? -28.261 -12.817 -6.175 1.00 51.84 178 GLY A C 1
ATOM 1451 O O . GLY A 1 178 ? -28.087 -11.740 -6.737 1.00 51.84 178 GLY A O 1
ATOM 1452 N N . VAL A 1 179 ? -29.159 -12.982 -5.198 1.00 47.66 179 VAL A N 1
ATOM 1453 C CA . VAL A 1 179 ? -30.124 -11.952 -4.772 1.00 47.66 179 VAL A CA 1
ATOM 1454 C C . VAL A 1 179 ? -29.467 -10.909 -3.848 1.00 47.66 179 VAL A C 1
ATOM 1456 O O . VAL A 1 179 ? -28.529 -11.223 -3.114 1.00 47.66 179 VAL A O 1
ATOM 1459 N N . ASN A 1 180 ? -29.949 -9.660 -3.896 1.00 47.38 180 ASN A N 1
ATOM 1460 C CA . ASN A 1 180 ? -29.482 -8.540 -3.066 1.00 47.38 180 ASN A C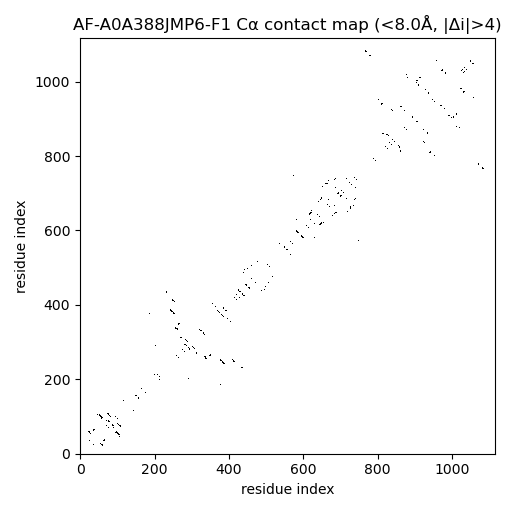A 1
ATOM 1461 C C . ASN A 1 180 ? -30.469 -8.245 -1.922 1.00 47.38 180 ASN A C 1
ATOM 1463 O O . ASN A 1 180 ? -31.671 -8.452 -2.083 1.00 47.38 180 ASN A O 1
ATOM 1467 N N . ILE A 1 181 ? -29.979 -7.708 -0.799 1.00 47.69 181 ILE A N 1
ATOM 1468 C CA . ILE A 1 181 ? -30.827 -7.204 0.293 1.00 47.69 181 ILE A CA 1
ATOM 1469 C C . ILE A 1 181 ? -31.051 -5.701 0.095 1.00 47.69 181 ILE A C 1
ATOM 1471 O O . ILE A 1 181 ? -30.104 -4.925 0.184 1.00 47.69 181 ILE A O 1
ATOM 1475 N N . ASN A 1 182 ? -32.301 -5.293 -0.132 1.00 45.25 182 ASN A N 1
ATOM 1476 C CA . ASN A 1 182 ? -32.681 -3.884 -0.248 1.00 45.25 182 ASN A CA 1
ATOM 1477 C C . ASN A 1 182 ? -33.278 -3.402 1.083 1.00 45.25 182 ASN A C 1
ATOM 1479 O O . ASN A 1 182 ? -34.390 -3.794 1.439 1.00 45.25 182 ASN A O 1
ATOM 1483 N N . VAL A 1 183 ? -32.566 -2.537 1.808 1.00 45.78 183 VAL A N 1
ATOM 1484 C CA . VAL A 1 183 ? -33.071 -1.937 3.053 1.00 45.78 183 VAL A CA 1
ATOM 1485 C C . VAL A 1 183 ? -33.830 -0.655 2.724 1.00 45.78 183 VAL A C 1
ATOM 1487 O O . VAL A 1 183 ? -33.225 0.360 2.384 1.00 45.78 183 VAL A O 1
ATOM 1490 N N . LYS A 1 184 ? -35.163 -0.698 2.825 1.00 40.28 184 LYS A N 1
ATOM 1491 C CA . LYS A 1 184 ? -36.003 0.503 2.727 1.00 40.28 184 LYS A CA 1
ATOM 1492 C C . LYS A 1 184 ? -35.808 1.367 3.973 1.00 40.28 184 LYS A C 1
ATOM 1494 O O . LYS A 1 184 ? -35.869 0.861 5.090 1.00 40.28 184 LYS A O 1
ATOM 1499 N N . LEU A 1 185 ? -35.612 2.663 3.762 1.00 38.75 185 LEU A N 1
ATOM 1500 C CA . LEU A 1 185 ? -35.460 3.670 4.808 1.00 38.75 185 LEU A CA 1
ATOM 1501 C C . LEU A 1 185 ? -36.477 4.787 4.578 1.00 38.75 185 LEU A C 1
ATOM 1503 O O . LEU A 1 185 ? -36.840 5.078 3.439 1.00 38.75 185 LEU A O 1
ATOM 1507 N N . LYS A 1 186 ? -36.915 5.391 5.677 1.00 36.34 186 LYS A N 1
ATOM 1508 C CA . LYS A 1 186 ? -37.675 6.641 5.719 1.00 36.34 186 LYS A CA 1
ATOM 1509 C C . LYS A 1 186 ? -36.667 7.793 5.902 1.00 36.34 186 LYS A C 1
ATOM 1511 O O . LYS A 1 186 ? -35.590 7.548 6.449 1.00 36.34 186 LYS A O 1
ATOM 1516 N N . PHE A 1 187 ? -36.958 8.988 5.388 1.00 32.66 187 PHE A N 1
ATOM 1517 C CA . PHE A 1 187 ? -36.066 10.147 5.519 1.00 32.66 187 PHE A CA 1
ATOM 1518 C C . PHE A 1 187 ? -36.040 10.626 6.966 1.00 32.66 187 PHE A C 1
ATOM 1520 O O . PHE A 1 187 ? -37.061 10.599 7.634 1.00 32.66 187 PHE A O 1
ATOM 1527 N N . ASP A 1 188 ? -34.880 11.034 7.454 1.00 37.78 188 ASP A N 1
ATOM 1528 C CA . ASP A 1 188 ? -34.732 11.767 8.709 1.00 37.78 188 ASP A CA 1
ATOM 1529 C C . ASP A 1 188 ? -33.352 12.424 8.616 1.00 37.78 188 ASP A C 1
ATOM 1531 O O . ASP A 1 188 ? -32.349 11.754 8.346 1.00 37.78 188 ASP A O 1
ATOM 1535 N N . ASP A 1 189 ? -33.301 13.742 8.739 1.00 33.25 189 ASP A N 1
ATOM 1536 C CA . ASP A 1 189 ? -32.104 14.559 8.535 1.00 33.25 189 ASP A CA 1
ATOM 1537 C C . ASP A 1 189 ? -31.012 14.266 9.581 1.00 33.25 189 ASP A C 1
ATOM 1539 O O . ASP A 1 189 ? -29.812 14.313 9.285 1.00 33.25 189 ASP A O 1
ATOM 1543 N N . ARG A 1 190 ? -31.422 13.843 10.782 1.00 40.91 190 ARG A N 1
ATOM 1544 C CA . ARG A 1 190 ? -30.540 13.424 11.883 1.00 40.91 190 ARG A CA 1
ATOM 1545 C C . ARG A 1 190 ? -29.962 12.025 11.648 1.00 40.91 190 ARG A C 1
ATOM 1547 O O . ARG A 1 190 ? -28.949 11.649 12.251 1.00 40.91 190 ARG A O 1
ATOM 1554 N N . VAL A 1 191 ? -30.571 11.227 10.767 1.00 38.34 191 VAL A N 1
ATOM 1555 C CA . VAL A 1 191 ? -30.190 9.833 10.504 1.00 38.34 191 VAL A CA 1
ATOM 1556 C C . VAL A 1 191 ? -29.000 9.762 9.541 1.00 38.34 191 VAL A C 1
ATOM 1558 O O . VAL A 1 191 ? -29.097 9.545 8.332 1.00 38.34 191 VAL A O 1
ATOM 1561 N N . LYS A 1 192 ? -27.803 9.883 10.126 1.00 40.47 192 LYS A N 1
ATOM 1562 C CA . LYS A 1 192 ? -26.520 9.705 9.433 1.00 40.47 192 LYS A CA 1
ATOM 1563 C C . LYS A 1 192 ? -26.475 8.340 8.729 1.00 40.47 192 LYS A C 1
ATOM 1565 O O . LYS A 1 192 ? -26.335 7.297 9.367 1.00 40.47 192 LYS A O 1
ATOM 1570 N N . LEU A 1 193 ? -26.494 8.351 7.392 1.00 43.44 193 LEU A N 1
ATOM 1571 C CA . LEU A 1 193 ? -26.446 7.159 6.523 1.00 43.44 193 LEU A CA 1
ATOM 1572 C C . LEU A 1 193 ? -25.270 6.202 6.812 1.00 43.44 193 LEU A C 1
ATOM 1574 O O . LEU A 1 193 ? -25.345 5.024 6.466 1.00 43.44 193 LEU A O 1
ATOM 1578 N N . VAL A 1 194 ? -24.196 6.684 7.447 1.00 39.59 194 VAL A N 1
ATOM 1579 C CA . VAL A 1 194 ? -23.071 5.866 7.935 1.00 39.59 194 VAL A CA 1
ATOM 1580 C C . VAL A 1 194 ? -23.478 4.999 9.132 1.00 39.59 194 VAL A C 1
ATOM 1582 O O . VAL A 1 194 ? -23.186 3.805 9.132 1.00 39.59 194 VAL A O 1
ATOM 1585 N N . GLU A 1 195 ? -24.208 5.554 10.103 1.00 46.19 195 GLU A N 1
ATOM 1586 C CA . GLU A 1 195 ? -24.714 4.810 11.264 1.00 46.19 195 GLU A CA 1
ATOM 1587 C C . GLU A 1 195 ? -25.852 3.865 10.875 1.00 46.19 195 GLU A C 1
ATOM 1589 O O . GLU A 1 195 ? -25.926 2.758 11.396 1.00 46.19 195 GLU A O 1
ATOM 1594 N N . VAL A 1 196 ? -26.669 4.215 9.875 1.00 46.75 196 VAL A N 1
ATOM 1595 C CA . VAL A 1 196 ? -27.606 3.245 9.278 1.00 46.75 196 VAL A CA 1
ATOM 1596 C C . VAL A 1 196 ? -26.857 2.114 8.580 1.00 46.75 196 VAL A C 1
ATOM 1598 O O . VAL A 1 196 ? -27.253 0.958 8.680 1.00 46.75 196 VAL A O 1
ATOM 1601 N N . ARG A 1 197 ? -25.753 2.408 7.883 1.00 43.00 197 ARG A N 1
ATOM 1602 C CA . ARG A 1 197 ? -24.960 1.372 7.210 1.00 43.00 197 ARG A CA 1
ATOM 1603 C C . ARG A 1 197 ? -24.230 0.471 8.209 1.00 43.00 197 ARG A C 1
ATOM 1605 O O . ARG A 1 197 ? -24.165 -0.725 7.952 1.00 43.00 197 ARG A O 1
ATOM 1612 N N . LYS A 1 198 ? -23.762 0.993 9.352 1.00 46.31 198 LYS A N 1
ATOM 1613 C CA . LYS A 1 198 ? -23.377 0.184 10.526 1.00 46.31 198 LYS A CA 1
ATOM 1614 C C . LYS A 1 198 ? -24.553 -0.670 10.993 1.00 46.31 198 LYS A C 1
ATOM 1616 O O . LYS A 1 198 ? -24.481 -1.879 10.865 1.00 46.31 198 LYS A O 1
ATOM 1621 N N . LEU A 1 199 ? -25.678 -0.065 11.371 1.00 48.75 199 LEU A N 1
ATOM 1622 C CA . LEU A 1 199 ? -26.863 -0.768 11.869 1.00 48.75 199 LEU A CA 1
ATOM 1623 C C . LEU A 1 199 ? -27.342 -1.897 10.938 1.00 48.75 199 LEU A C 1
ATOM 1625 O O . LEU A 1 199 ? -27.696 -2.974 11.402 1.00 48.75 199 LEU A O 1
ATOM 1629 N N . VAL A 1 200 ? -27.304 -1.691 9.620 1.00 47.12 200 VAL A N 1
ATOM 1630 C CA . VAL A 1 200 ? -27.585 -2.726 8.614 1.00 47.12 200 VAL A CA 1
ATOM 1631 C C . VAL A 1 200 ? -26.499 -3.801 8.597 1.00 47.12 200 VAL A C 1
ATOM 1633 O O . VAL A 1 200 ? -26.825 -4.985 8.592 1.00 47.12 200 VAL A O 1
ATOM 1636 N N . ASN A 1 201 ? -25.215 -3.429 8.630 1.00 43.78 201 ASN A N 1
ATOM 1637 C CA . ASN A 1 201 ? -24.116 -4.386 8.771 1.00 43.78 201 ASN A CA 1
ATOM 1638 C C . ASN A 1 201 ? -24.264 -5.236 10.043 1.00 43.78 201 ASN A C 1
ATOM 1640 O O . ASN A 1 201 ? -24.001 -6.439 9.987 1.00 43.78 201 ASN A O 1
ATOM 1644 N N . ASP A 1 202 ? -24.694 -4.627 11.143 1.00 49.97 202 ASP A N 1
ATOM 1645 C CA . ASP A 1 202 ? -24.780 -5.211 12.477 1.00 49.97 202 ASP A CA 1
ATOM 1646 C C . ASP A 1 202 ? -26.038 -6.084 12.610 1.00 49.97 202 ASP A C 1
ATOM 1648 O O . ASP A 1 202 ? -25.922 -7.234 13.015 1.00 49.97 202 ASP A O 1
ATOM 1652 N N . LYS A 1 203 ? -27.197 -5.661 12.081 1.00 47.69 203 LYS A N 1
ATOM 1653 C CA . LYS A 1 203 ? -28.380 -6.525 11.873 1.00 47.69 203 LYS A CA 1
ATOM 1654 C C . LYS A 1 203 ? -28.085 -7.734 10.988 1.00 47.69 203 LYS A C 1
ATOM 1656 O O . LYS A 1 203 ? -28.523 -8.838 11.294 1.00 47.69 203 LYS A O 1
ATOM 1661 N N . ILE A 1 204 ? -27.315 -7.547 9.914 1.00 46.94 204 ILE A N 1
ATOM 1662 C CA . ILE A 1 204 ? -26.806 -8.647 9.081 1.00 46.94 204 ILE A CA 1
ATOM 1663 C C . ILE A 1 204 ? -25.818 -9.529 9.875 1.00 46.94 204 ILE A C 1
ATOM 1665 O O . ILE A 1 204 ? -25.664 -10.700 9.545 1.00 46.94 204 ILE A O 1
ATOM 1669 N N . GLY A 1 205 ? -25.160 -8.985 10.905 1.00 41.81 205 GLY A N 1
ATOM 1670 C CA . GLY A 1 205 ? -24.280 -9.701 11.833 1.00 41.81 205 GLY A CA 1
ATOM 1671 C C . GLY A 1 205 ? -24.996 -10.453 12.963 1.00 41.81 205 GLY A C 1
ATOM 1672 O O . GLY A 1 205 ? -24.464 -11.445 13.446 1.00 41.81 205 GLY A O 1
ATOM 1673 N N . GLU A 1 206 ? -26.184 -9.999 13.368 1.00 47.53 206 GLU A N 1
ATOM 1674 C CA . GLU A 1 206 ? -27.027 -10.620 14.402 1.00 47.53 206 GLU A CA 1
ATOM 1675 C C . GLU A 1 206 ? -27.936 -11.734 13.866 1.00 47.53 206 GLU A C 1
ATOM 1677 O O . GLU A 1 206 ? -28.410 -12.574 14.628 1.00 47.53 206 GLU A O 1
ATOM 1682 N N . GLN A 1 207 ? -28.199 -11.757 12.559 1.00 45.47 207 GLN A N 1
ATOM 1683 C CA . GLN A 1 207 ? -28.789 -12.925 11.914 1.00 45.47 207 GLN A CA 1
ATOM 1684 C C . GLN A 1 207 ? -27.815 -14.107 12.016 1.00 45.47 207 GLN A C 1
ATOM 1686 O O . GLN A 1 207 ? -26.624 -13.947 11.750 1.00 45.47 207 GLN A O 1
ATOM 1691 N N . ALA A 1 208 ? -28.326 -15.314 12.278 1.00 45.06 208 ALA A N 1
ATOM 1692 C CA . ALA A 1 208 ? -27.553 -16.565 12.284 1.00 45.06 208 ALA A CA 1
ATOM 1693 C C . ALA A 1 208 ? -27.113 -17.022 10.872 1.00 45.06 208 ALA A C 1
ATOM 1695 O O . ALA A 1 208 ? -26.978 -18.209 10.580 1.00 45.06 208 ALA A O 1
ATOM 1696 N N . LEU A 1 209 ? -26.899 -16.061 9.972 1.00 48.38 209 LEU A N 1
ATOM 1697 C CA . LEU A 1 209 ? -26.353 -16.268 8.647 1.00 48.38 209 LEU A CA 1
ATOM 1698 C C . LEU A 1 209 ? -24.830 -16.412 8.760 1.00 48.38 209 LEU A C 1
ATOM 1700 O O . LEU A 1 209 ? -24.175 -15.494 9.256 1.00 48.38 209 LEU A O 1
ATOM 1704 N N . PRO A 1 210 ? -24.239 -17.501 8.243 1.00 49.12 210 PRO A N 1
ATOM 1705 C CA . PRO A 1 210 ? -22.801 -17.660 8.080 1.00 49.12 210 PRO A CA 1
ATOM 1706 C C . PRO A 1 210 ? -22.039 -16.367 7.738 1.00 49.12 210 PRO A C 1
ATOM 1708 O O . PRO A 1 210 ? -22.423 -15.607 6.845 1.00 49.12 210 PRO A O 1
ATOM 1711 N N . SER A 1 211 ? -20.887 -16.146 8.380 1.00 44.22 211 SER A N 1
ATOM 1712 C CA . SER A 1 211 ? -20.064 -14.914 8.274 1.00 44.22 211 SER A CA 1
ATOM 1713 C C . SER A 1 211 ? -19.678 -14.505 6.833 1.00 44.22 211 SER A C 1
ATOM 1715 O O . SER A 1 211 ? -19.311 -13.365 6.522 1.00 44.22 211 SER A O 1
ATOM 1717 N N . CYS A 1 212 ? -19.765 -15.467 5.922 1.00 42.25 212 CYS A N 1
ATOM 1718 C CA . CYS A 1 212 ? -19.546 -15.385 4.488 1.00 42.25 212 CYS A CA 1
ATOM 1719 C C . CYS A 1 212 ? -20.758 -14.892 3.671 1.00 42.25 212 CYS A C 1
ATOM 1721 O O . CYS A 1 212 ? -20.547 -14.297 2.608 1.00 42.25 212 CYS A O 1
ATOM 1723 N N . MET A 1 213 ? -21.984 -15.096 4.155 1.00 47.69 213 MET A N 1
ATOM 1724 C CA . MET A 1 213 ? -23.219 -14.512 3.621 1.00 47.69 213 MET A CA 1
ATOM 1725 C C . MET A 1 213 ? -23.276 -13.030 3.982 1.00 47.69 213 MET A C 1
ATOM 1727 O O . MET A 1 213 ? -23.405 -12.188 3.090 1.00 47.69 213 MET A O 1
ATOM 1731 N N . MET A 1 214 ? -23.025 -12.716 5.262 1.00 47.41 214 MET A N 1
ATOM 1732 C CA . MET A 1 214 ? -23.026 -11.354 5.808 1.00 47.41 214 MET A CA 1
ATOM 1733 C C . MET A 1 214 ? -22.295 -10.358 4.900 1.00 47.41 214 MET A C 1
ATOM 1735 O O . MET A 1 214 ? -22.862 -9.369 4.443 1.00 47.41 214 MET A O 1
ATOM 1739 N N . LYS A 1 215 ? -21.027 -10.648 4.573 1.00 42.88 215 LYS A N 1
ATOM 1740 C CA . LYS A 1 215 ? -20.150 -9.735 3.820 1.00 42.88 215 LYS A CA 1
ATOM 1741 C C . LYS A 1 215 ? -20.611 -9.447 2.382 1.00 42.88 215 LYS A C 1
ATOM 1743 O O . LYS A 1 215 ? -20.086 -8.512 1.789 1.00 42.88 215 LYS A O 1
ATOM 1748 N N . ARG A 1 216 ? -21.554 -10.211 1.812 1.00 44.66 216 ARG A N 1
ATOM 1749 C CA . ARG A 1 216 ? -22.089 -9.968 0.457 1.00 44.66 216 ARG A CA 1
ATOM 1750 C C . ARG A 1 216 ? -23.297 -9.023 0.445 1.00 44.66 216 ARG A C 1
ATOM 1752 O O . ARG A 1 216 ? -23.514 -8.363 -0.562 1.00 44.66 216 ARG A O 1
ATOM 1759 N N . ALA A 1 217 ? -24.039 -8.923 1.547 1.00 41.25 217 ALA A N 1
ATOM 1760 C CA . ALA A 1 217 ? -25.246 -8.094 1.643 1.00 41.25 217 ALA A CA 1
ATOM 1761 C C . ALA A 1 217 ? -24.982 -6.619 2.019 1.00 41.25 217 ALA A C 1
ATOM 1763 O O . ALA A 1 217 ? -25.873 -5.784 1.920 1.00 41.25 217 ALA A O 1
ATOM 1764 N N . ARG A 1 218 ? -23.757 -6.278 2.437 1.00 39.59 218 ARG A N 1
ATOM 1765 C CA . ARG A 1 218 ? -23.378 -4.975 3.023 1.00 39.59 218 ARG A CA 1
ATOM 1766 C C . ARG A 1 218 ? -23.107 -3.856 1.995 1.00 39.59 218 ARG A C 1
ATOM 1768 O O . ARG A 1 218 ? -22.188 -3.059 2.174 1.00 39.59 218 ARG A O 1
ATOM 1775 N N . SER A 1 219 ? -23.851 -3.807 0.888 1.00 36.00 219 SER A N 1
ATOM 1776 C CA . SER A 1 219 ? -23.619 -2.850 -0.206 1.00 36.00 219 SER A CA 1
ATOM 1777 C C . SER A 1 219 ? -24.925 -2.328 -0.809 1.00 36.00 219 SER A C 1
ATOM 1779 O O . SER A 1 219 ? -25.762 -3.136 -1.200 1.00 36.00 219 SER A O 1
ATOM 1781 N N . LYS A 1 220 ? -24.994 -0.991 -0.968 1.00 37.94 220 LYS A N 1
ATOM 1782 C CA . LYS A 1 220 ? -26.094 -0.120 -1.463 1.00 37.94 220 LYS A CA 1
ATOM 1783 C C . LYS A 1 220 ? -27.012 0.498 -0.391 1.00 37.94 220 LYS A C 1
ATOM 1785 O O . LYS A 1 220 ? -27.366 -0.153 0.582 1.00 37.94 220 LYS A O 1
ATOM 1790 N N . SER A 1 221 ? -27.350 1.787 -0.570 1.00 36.06 221 SER A N 1
ATOM 1791 C CA . SER A 1 221 ? -28.470 2.472 0.127 1.00 36.06 221 SER A CA 1
ATOM 1792 C C . SER A 1 221 ? -28.866 3.829 -0.492 1.00 36.06 221 SER A C 1
ATOM 1794 O O . SER A 1 221 ? -30.044 4.092 -0.674 1.00 36.06 221 SER A O 1
ATOM 1796 N N . VAL A 1 222 ? -27.906 4.662 -0.925 1.00 37.56 222 VAL A N 1
ATOM 1797 C CA . VAL A 1 222 ? -28.159 5.862 -1.783 1.00 37.56 222 VAL A CA 1
ATOM 1798 C C . VAL A 1 222 ? -28.231 5.459 -3.270 1.00 37.56 222 VAL A C 1
ATOM 1800 O O . VAL A 1 222 ? -28.195 6.262 -4.192 1.00 37.56 222 VAL A O 1
ATOM 1803 N N . THR A 1 223 ? -28.238 4.156 -3.526 1.00 47.41 223 THR A N 1
ATOM 1804 C CA . THR A 1 223 ? -27.828 3.567 -4.802 1.00 47.41 223 THR A CA 1
ATOM 1805 C C . THR A 1 223 ? -29.025 3.145 -5.650 1.00 47.41 223 THR A C 1
ATOM 1807 O O . THR A 1 223 ? -28.838 2.820 -6.821 1.00 47.41 223 THR A O 1
ATOM 1810 N N . ASP A 1 224 ? -30.230 3.207 -5.073 1.00 56.25 224 ASP A N 1
ATOM 1811 C CA . ASP A 1 224 ? -31.441 2.547 -5.568 1.00 56.25 224 ASP A CA 1
ATOM 1812 C C . ASP A 1 224 ? -32.508 3.528 -6.092 1.00 56.25 224 ASP A C 1
ATOM 1814 O O . ASP A 1 224 ? -33.412 3.102 -6.807 1.00 56.25 224 ASP A O 1
ATOM 1818 N N . LEU A 1 225 ? -32.378 4.838 -5.824 1.00 66.75 225 LEU A N 1
ATOM 1819 C CA . LEU A 1 225 ? -33.241 5.877 -6.412 1.00 66.75 225 LEU A CA 1
ATOM 1820 C C . LEU A 1 225 ? -33.085 5.921 -7.940 1.00 66.75 225 LEU A C 1
ATOM 1822 O O . LEU A 1 225 ? -34.071 5.797 -8.657 1.00 66.75 225 LEU A O 1
ATOM 1826 N N . VAL A 1 226 ? -31.842 5.971 -8.430 1.00 74.94 226 VAL A N 1
ATOM 1827 C CA . VAL A 1 226 ? -31.515 5.893 -9.865 1.00 74.94 226 VAL A CA 1
ATOM 1828 C C . VAL A 1 226 ? -32.108 4.624 -10.517 1.00 74.94 226 VAL A C 1
ATOM 1830 O O . VAL A 1 226 ? -32.934 4.768 -11.414 1.00 74.94 226 VAL A O 1
ATOM 1833 N N . PRO A 1 227 ? -31.853 3.391 -10.023 1.00 74.56 227 PRO A N 1
ATOM 1834 C CA . PRO A 1 227 ? -32.549 2.184 -10.480 1.00 74.56 227 PRO A CA 1
ATOM 1835 C C . PRO A 1 227 ? -34.083 2.213 -10.389 1.00 74.56 227 PRO A C 1
ATOM 1837 O O . PRO A 1 227 ? -34.740 1.555 -11.193 1.00 74.56 227 PRO A O 1
ATOM 1840 N N . ARG A 1 228 ? -34.682 2.941 -9.434 1.00 74.12 228 ARG A N 1
ATOM 1841 C CA . ARG A 1 228 ? -36.145 3.107 -9.341 1.00 74.12 228 ARG A CA 1
ATOM 1842 C C . ARG A 1 228 ? -36.664 4.008 -10.462 1.00 74.12 228 ARG A C 1
ATOM 1844 O O . ARG A 1 228 ? -37.642 3.635 -11.099 1.00 74.12 228 ARG A O 1
ATOM 1851 N N . ILE A 1 229 ? -35.980 5.113 -10.761 1.00 82.50 229 ILE A N 1
ATOM 1852 C CA . ILE A 1 229 ? -36.305 6.010 -11.883 1.00 82.50 229 ILE A CA 1
ATOM 1853 C C . ILE A 1 229 ? -36.069 5.301 -13.227 1.00 82.50 229 ILE A C 1
ATOM 1855 O O . ILE A 1 229 ? -36.933 5.332 -14.100 1.00 82.50 229 ILE A O 1
ATOM 1859 N N . GLU A 1 230 ? -34.963 4.563 -13.382 1.00 84.62 230 GLU A N 1
ATOM 1860 C CA . GLU A 1 230 ? -34.735 3.681 -14.537 1.00 84.62 230 GLU A CA 1
ATOM 1861 C C . GLU A 1 230 ? -35.861 2.652 -14.709 1.00 84.62 230 GLU A C 1
ATOM 1863 O O . GLU A 1 230 ? -36.289 2.390 -15.833 1.00 84.62 230 GLU A O 1
ATOM 1868 N N . LYS A 1 231 ? -36.335 2.043 -13.612 1.00 84.31 231 LYS A N 1
ATOM 1869 C CA . LYS A 1 231 ? -37.435 1.073 -13.653 1.00 84.31 231 LYS A CA 1
ATOM 1870 C C . LYS A 1 231 ? -38.744 1.741 -14.074 1.00 84.31 231 LYS A C 1
ATOM 1872 O O . LYS A 1 231 ? -39.441 1.174 -14.906 1.00 84.31 231 LYS A O 1
ATOM 1877 N N . ILE A 1 232 ? -39.055 2.928 -13.549 1.00 86.38 232 ILE A N 1
ATOM 1878 C CA . ILE A 1 232 ? -40.246 3.699 -13.936 1.00 86.38 232 ILE A CA 1
ATOM 1879 C C . ILE A 1 232 ? -40.177 4.045 -15.428 1.00 86.38 232 ILE A C 1
ATOM 1881 O O . ILE A 1 232 ? -41.082 3.668 -16.165 1.00 86.38 232 ILE A O 1
ATOM 1885 N N . ASN A 1 233 ? -39.061 4.602 -15.914 1.00 88.44 233 ASN A N 1
ATOM 1886 C CA . ASN A 1 233 ? -38.830 4.831 -17.347 1.00 88.44 233 ASN A CA 1
ATOM 1887 C C . ASN A 1 233 ? -39.050 3.555 -18.190 1.00 88.44 233 ASN A C 1
ATOM 1889 O O . ASN A 1 233 ? -39.752 3.603 -19.196 1.00 88.44 233 ASN A O 1
ATOM 1893 N N . LYS A 1 234 ? -38.530 2.395 -17.758 1.00 87.06 234 LYS A N 1
ATOM 1894 C CA . LYS A 1 234 ? -38.715 1.086 -18.428 1.00 87.06 234 LYS A CA 1
ATOM 1895 C C . LYS A 1 234 ? -40.138 0.510 -18.323 1.00 87.06 234 LYS A C 1
ATOM 1897 O O . LYS A 1 234 ? -40.485 -0.384 -19.092 1.00 87.06 234 LYS A O 1
ATOM 1902 N N . GLN A 1 235 ? -40.955 0.970 -17.373 1.00 83.81 235 GLN A N 1
ATOM 1903 C CA . GLN A 1 235 ? -42.376 0.620 -17.278 1.00 83.81 235 GLN A CA 1
ATOM 1904 C C . GLN A 1 235 ? -43.220 1.538 -18.177 1.00 83.81 235 GLN A C 1
ATOM 1906 O O . GLN A 1 235 ? -44.053 1.035 -18.922 1.00 83.81 235 GLN A O 1
ATOM 1911 N N . ILE A 1 236 ? -42.933 2.843 -18.195 1.00 85.31 236 ILE A N 1
ATOM 1912 C CA . ILE A 1 236 ? -43.574 3.834 -19.077 1.00 85.31 236 ILE A CA 1
ATOM 1913 C C . ILE A 1 236 ? -43.243 3.570 -20.562 1.00 85.31 236 ILE A C 1
ATOM 1915 O O . ILE A 1 236 ? -44.098 3.719 -21.428 1.00 85.31 236 ILE A O 1
ATOM 1919 N N . GLN A 1 237 ? -42.048 3.057 -20.876 1.00 82.06 237 GLN A N 1
ATOM 1920 C CA . GLN A 1 237 ? -41.669 2.605 -22.227 1.00 82.06 237 GLN A CA 1
ATOM 1921 C C . GLN A 1 237 ? -42.541 1.475 -22.814 1.00 82.06 237 GLN A C 1
ATOM 1923 O O . GLN A 1 237 ? -42.386 1.158 -23.990 1.00 82.06 237 GLN A O 1
ATOM 1928 N N . ARG A 1 238 ? -43.436 0.855 -22.031 1.00 76.19 238 ARG A N 1
ATOM 1929 C CA . ARG A 1 238 ? -44.359 -0.194 -22.505 1.00 76.19 238 ARG A CA 1
ATOM 1930 C C . ARG A 1 238 ? -45.653 0.354 -23.114 1.00 76.19 238 ARG A C 1
ATOM 1932 O O . ARG A 1 238 ? -46.435 -0.424 -23.649 1.00 76.19 238 ARG A O 1
ATOM 1939 N N . PHE A 1 239 ? -45.896 1.658 -23.010 1.00 72.56 239 PHE A N 1
ATOM 1940 C CA . PHE A 1 239 ? -47.093 2.309 -23.537 1.00 72.56 239 PHE A CA 1
ATOM 1941 C C . PHE A 1 239 ? -46.854 2.789 -24.984 1.00 72.56 239 PHE A C 1
ATOM 1943 O O . PHE A 1 239 ? -45.745 3.239 -25.292 1.00 72.56 239 PHE A O 1
ATOM 1950 N N . PRO A 1 240 ? -47.857 2.729 -25.886 1.00 68.50 240 PRO A N 1
ATOM 1951 C CA . PRO A 1 240 ? -47.715 3.222 -27.257 1.00 68.50 240 PRO A CA 1
ATOM 1952 C C . PRO A 1 240 ? -47.325 4.709 -27.312 1.00 68.50 240 PRO A C 1
ATOM 1954 O O . PRO A 1 240 ? -48.003 5.566 -26.747 1.00 68.50 240 PRO A O 1
ATOM 1957 N N . ARG A 1 241 ? -46.231 5.019 -28.022 1.00 62.88 241 ARG A N 1
ATOM 1958 C CA . ARG A 1 241 ? -45.599 6.356 -28.017 1.00 62.88 241 ARG A CA 1
ATOM 1959 C C . ARG A 1 241 ? -46.494 7.492 -28.519 1.00 62.88 241 ARG A C 1
ATOM 1961 O O . ARG A 1 241 ? -46.365 8.604 -28.024 1.00 62.88 241 ARG A O 1
ATOM 1968 N N . GLN A 1 242 ? -47.367 7.235 -29.493 1.00 61.50 242 GLN A N 1
ATOM 1969 C CA . GLN A 1 242 ? -48.195 8.276 -30.122 1.00 61.50 242 GLN A CA 1
ATOM 1970 C C . GLN A 1 242 ? -49.249 8.849 -29.155 1.00 61.50 242 GLN A C 1
ATOM 1972 O O . GLN A 1 242 ? -49.502 10.055 -29.163 1.00 61.50 242 GLN A O 1
ATOM 1977 N N . ASP A 1 243 ? -49.786 8.009 -28.266 1.00 67.69 243 ASP A N 1
ATOM 1978 C CA . ASP A 1 243 ? -50.871 8.347 -27.336 1.00 67.69 243 ASP A CA 1
ATOM 1979 C C . ASP A 1 243 ? -50.401 8.767 -25.938 1.00 67.69 243 ASP A C 1
ATOM 1981 O O . ASP A 1 243 ? -51.210 9.271 -25.165 1.00 67.69 243 ASP A O 1
ATOM 1985 N N . LEU A 1 244 ? -49.140 8.534 -25.573 1.00 80.56 244 LEU A N 1
ATOM 1986 C CA . LEU A 1 244 ? -48.674 8.663 -24.191 1.00 80.56 244 LEU A CA 1
ATOM 1987 C C . LEU A 1 244 ? -48.729 10.117 -23.674 1.00 80.56 244 LEU A C 1
ATOM 1989 O O . LEU A 1 244 ? -48.220 11.042 -24.308 1.00 80.56 244 LEU A O 1
ATOM 1993 N N . GLN A 1 245 ? -49.303 10.291 -22.483 1.00 82.56 245 GLN A N 1
ATOM 1994 C CA . GLN A 1 245 ? -49.228 11.491 -21.655 1.00 82.56 245 GLN A CA 1
ATOM 1995 C C . GLN A 1 245 ? -48.611 11.126 -20.298 1.00 82.56 245 GLN A C 1
ATOM 1997 O O . GLN A 1 245 ? -48.871 10.058 -19.744 1.00 82.56 245 GLN A O 1
ATOM 2002 N N . ILE A 1 246 ? -47.786 12.021 -19.755 1.00 86.19 246 ILE A N 1
ATOM 2003 C CA . ILE A 1 246 ? -47.160 11.859 -18.440 1.00 86.19 246 ILE A CA 1
ATOM 2004 C C . ILE A 1 246 ? -47.485 13.088 -17.598 1.00 86.19 246 ILE A C 1
ATOM 2006 O O . ILE A 1 246 ? -47.396 14.218 -18.082 1.00 86.19 246 ILE A O 1
ATOM 2010 N N . SER A 1 247 ? -47.860 12.854 -16.343 1.00 85.75 247 SER A N 1
ATOM 2011 C CA . SER A 1 247 ? -48.071 13.892 -15.339 1.00 85.75 247 SER A CA 1
ATOM 2012 C C . SER A 1 247 ? -47.191 13.604 -14.128 1.00 85.75 247 SER A C 1
ATOM 2014 O O . SER A 1 247 ? -47.328 12.559 -13.489 1.00 85.75 247 SER A O 1
ATOM 2016 N N . THR A 1 248 ? -46.270 14.518 -13.833 1.00 88.19 248 THR A N 1
ATOM 2017 C CA . THR A 1 248 ? -45.455 14.504 -12.616 1.00 88.19 248 THR A CA 1
ATOM 2018 C C . THR A 1 248 ? -45.982 15.515 -11.609 1.00 88.19 248 THR A C 1
ATOM 2020 O O . THR A 1 248 ? -46.392 16.615 -11.977 1.00 88.19 248 THR A O 1
ATOM 2023 N N . MET A 1 249 ? -45.932 15.155 -10.333 1.00 86.81 249 MET A N 1
ATOM 2024 C CA . MET A 1 249 ? -46.343 16.000 -9.215 1.00 86.81 249 MET A CA 1
ATOM 2025 C C . MET A 1 249 ? -45.436 15.729 -8.014 1.00 86.81 249 MET A C 1
ATOM 2027 O O . MET A 1 249 ? -44.989 14.597 -7.804 1.00 86.81 249 MET A O 1
ATOM 2031 N N . SER A 1 250 ? -45.144 16.772 -7.246 1.00 86.81 250 SER A N 1
ATOM 2032 C CA . SER A 1 250 ? -44.304 16.711 -6.053 1.00 86.81 250 SER A CA 1
ATOM 2033 C C . SER A 1 250 ? -44.991 17.443 -4.911 1.00 86.81 250 SER A C 1
ATOM 2035 O O . SER A 1 250 ? -45.544 18.525 -5.111 1.00 86.81 250 SER A O 1
ATOM 2037 N N . TYR A 1 251 ? -44.957 16.862 -3.717 1.00 85.12 251 TYR A N 1
ATOM 2038 C CA . TYR A 1 251 ? -45.611 17.392 -2.529 1.00 85.12 251 TYR A CA 1
ATOM 2039 C C . TYR A 1 251 ? -44.738 17.250 -1.278 1.00 85.12 251 TYR A C 1
ATOM 2041 O O . TYR A 1 251 ? -43.906 16.350 -1.178 1.00 85.12 251 TYR A O 1
ATOM 2049 N N . ASP A 1 252 ? -44.997 18.149 -0.337 1.00 83.06 252 ASP A N 1
ATOM 2050 C CA . ASP A 1 252 ? -44.501 18.242 1.034 1.00 83.06 252 ASP A CA 1
ATOM 2051 C C . ASP A 1 252 ? -45.712 18.082 1.971 1.00 83.06 252 ASP A C 1
ATOM 2053 O O . ASP A 1 252 ? -46.716 18.787 1.817 1.00 83.06 252 ASP A O 1
ATOM 2057 N N . ILE A 1 253 ? -45.662 17.139 2.914 1.00 84.38 253 ILE A N 1
ATOM 2058 C CA . ILE A 1 253 ? -46.722 16.968 3.920 1.00 84.38 253 ILE A CA 1
ATOM 2059 C C . ILE A 1 253 ? -46.379 17.806 5.150 1.00 84.38 253 ILE A C 1
ATOM 2061 O O . ILE A 1 253 ? -45.675 17.361 6.062 1.00 84.38 253 ILE A O 1
ATOM 2065 N N . LYS A 1 254 ? -46.953 19.009 5.202 1.00 82.25 254 LYS A N 1
ATOM 2066 C CA . LYS A 1 254 ? -46.842 19.885 6.366 1.00 82.25 254 LYS A CA 1
ATOM 2067 C C . LYS A 1 254 ? -47.527 19.295 7.591 1.00 82.25 254 LYS A C 1
ATOM 2069 O O . LYS A 1 254 ? -48.470 18.510 7.495 1.00 82.25 254 LYS A O 1
ATOM 2074 N N . ASP A 1 255 ? -47.060 19.745 8.754 1.00 79.88 255 ASP A N 1
ATOM 2075 C CA . ASP A 1 255 ? -47.599 19.388 10.069 1.00 79.88 255 ASP A CA 1
ATOM 2076 C C . ASP A 1 255 ? -47.583 17.877 10.384 1.00 79.88 255 ASP A C 1
ATOM 2078 O O . ASP A 1 255 ? -48.301 17.409 11.271 1.00 79.88 255 ASP A O 1
ATOM 2082 N N . MET A 1 256 ? -46.720 17.105 9.703 1.00 78.62 256 MET A N 1
ATOM 2083 C CA . MET A 1 256 ? -46.679 15.640 9.805 1.00 78.62 256 MET A CA 1
ATOM 2084 C C . MET A 1 256 ? -46.534 15.113 11.241 1.00 78.62 256 MET A C 1
ATOM 2086 O O . MET A 1 256 ? -47.019 14.027 11.530 1.00 78.62 256 MET A O 1
ATOM 2090 N N . PHE A 1 257 ? -45.889 15.841 12.153 1.00 80.88 257 PHE A N 1
ATOM 2091 C CA . PHE A 1 257 ? -45.781 15.418 13.555 1.00 80.88 257 PHE A CA 1
ATOM 2092 C C . PHE A 1 257 ? -46.749 16.156 14.491 1.00 80.88 257 PHE A C 1
ATOM 2094 O O . PHE A 1 257 ? -47.081 15.629 15.548 1.00 80.88 257 PHE A O 1
ATOM 2101 N N . SER A 1 258 ? -47.242 17.337 14.111 1.00 81.50 258 SER A N 1
ATOM 2102 C CA . SER A 1 258 ? -48.089 18.199 14.947 1.00 81.50 258 SER A CA 1
ATOM 2103 C C . SER A 1 258 ? -49.590 17.916 14.817 1.00 81.50 258 SER A C 1
ATOM 2105 O O . SER A 1 258 ? -50.303 18.091 15.800 1.00 81.50 258 SER A O 1
ATOM 2107 N N . LYS A 1 259 ? -50.085 17.470 13.650 1.00 85.75 259 LYS A N 1
ATOM 2108 C CA . LYS A 1 259 ? -51.538 17.379 13.371 1.00 85.75 259 LYS A CA 1
ATOM 2109 C C . LYS A 1 259 ? -52.090 15.987 13.042 1.00 85.75 259 LYS A C 1
ATOM 2111 O O . LYS A 1 259 ? -53.285 15.870 12.772 1.00 85.75 259 LYS A O 1
ATOM 2116 N N . LEU A 1 260 ? -51.278 14.927 13.085 1.00 87.31 260 LEU A N 1
ATOM 2117 C CA . LEU A 1 260 ? -51.773 13.556 12.875 1.00 87.31 260 LEU A CA 1
ATOM 2118 C C . LEU A 1 260 ? -52.900 13.195 13.861 1.00 87.31 260 LEU A C 1
ATOM 2120 O O . LEU A 1 260 ? -52.665 13.243 15.072 1.00 87.31 260 LEU A O 1
ATOM 2124 N N . PRO A 1 261 ? -54.087 12.772 13.398 1.00 90.62 261 PRO A N 1
ATOM 2125 C CA . PRO A 1 261 ? -55.117 12.273 14.299 1.00 90.62 261 PRO A CA 1
ATOM 2126 C C . PRO A 1 261 ? -54.703 10.922 14.892 1.00 90.62 261 PRO A C 1
ATOM 2128 O O . PRO A 1 261 ? -54.139 10.068 14.206 1.00 90.62 261 PRO A O 1
ATOM 2131 N N . HIS A 1 262 ? -55.004 10.701 16.173 1.00 91.19 262 HIS A N 1
ATOM 2132 C CA . HIS A 1 262 ? -54.675 9.438 16.847 1.00 91.19 262 HIS A CA 1
ATOM 2133 C C . HIS A 1 262 ? -55.465 8.249 16.283 1.00 91.19 262 HIS A C 1
ATOM 2135 O O . HIS A 1 262 ? -54.931 7.144 16.236 1.00 91.19 262 HIS A O 1
ATOM 2141 N N . MET A 1 263 ? -56.689 8.478 15.793 1.00 90.62 263 MET A N 1
ATOM 2142 C CA . MET A 1 263 ? -57.515 7.443 15.159 1.00 90.62 263 MET A CA 1
ATOM 2143 C C . MET A 1 263 ? -56.883 6.918 13.864 1.00 90.62 263 MET A C 1
ATOM 2145 O O . MET A 1 263 ? -56.650 5.719 13.767 1.00 90.62 263 MET A O 1
ATOM 2149 N N . ASP A 1 264 ? -56.506 7.789 12.922 1.00 90.88 264 ASP A N 1
ATOM 2150 C CA . ASP A 1 264 ? -55.847 7.391 11.666 1.00 90.88 264 ASP A CA 1
ATOM 2151 C C . ASP A 1 264 ? -54.481 6.714 11.887 1.00 90.88 264 ASP A C 1
ATOM 2153 O O . ASP A 1 264 ? -54.073 5.852 11.103 1.00 90.88 264 ASP A O 1
ATOM 2157 N N . ILE A 1 265 ? -53.760 7.073 12.961 1.00 90.94 265 ILE A N 1
ATOM 2158 C CA . ILE A 1 265 ? -52.549 6.342 13.369 1.00 90.94 265 ILE A CA 1
ATOM 2159 C C . ILE A 1 265 ? -52.914 4.921 13.815 1.00 90.94 265 ILE A C 1
ATOM 2161 O O . ILE A 1 265 ? -52.257 3.978 13.376 1.00 90.94 265 ILE A O 1
ATOM 2165 N N . MET A 1 266 ? -53.935 4.757 14.661 1.00 93.12 266 MET A N 1
ATOM 2166 C CA . MET A 1 266 ? -54.356 3.439 15.144 1.00 93.12 266 MET A CA 1
ATOM 2167 C C . MET A 1 266 ? -54.938 2.568 14.023 1.00 93.12 266 MET A C 1
ATOM 2169 O O . MET A 1 266 ? -54.525 1.422 13.910 1.00 93.12 266 MET A O 1
ATOM 2173 N N . GLU A 1 267 ? -55.772 3.099 13.122 1.00 93.81 267 GLU A N 1
ATOM 2174 C CA . GLU A 1 267 ? -56.268 2.366 11.939 1.00 93.81 267 GLU A CA 1
ATOM 2175 C C . GLU A 1 267 ? -55.100 1.855 11.073 1.00 93.81 267 GLU A C 1
ATOM 2177 O O . GLU A 1 267 ? -55.085 0.705 10.635 1.00 93.81 267 GLU A O 1
ATOM 2182 N N . ALA A 1 268 ? -54.062 2.677 10.879 1.00 91.81 268 ALA A N 1
ATOM 2183 C CA . ALA A 1 268 ? -52.872 2.288 10.125 1.00 91.81 268 ALA A CA 1
ATOM 2184 C C . ALA A 1 268 ? -51.940 1.310 10.874 1.00 91.81 268 ALA A C 1
ATOM 2186 O O . ALA A 1 268 ? -51.199 0.559 10.229 1.00 91.81 268 ALA A O 1
ATOM 2187 N N . VAL A 1 269 ? -51.951 1.316 12.212 1.00 91.94 269 VAL A N 1
ATOM 2188 C CA . VAL A 1 269 ? -51.259 0.326 13.056 1.00 91.94 269 VAL A CA 1
ATOM 2189 C C . VAL A 1 269 ? -51.992 -1.012 13.017 1.00 91.94 269 VAL A C 1
ATOM 2191 O O . VAL A 1 269 ? -51.347 -2.041 12.821 1.00 91.94 269 VAL A O 1
ATOM 2194 N N . ASP A 1 270 ? -53.316 -1.001 13.108 1.00 93.38 270 ASP A N 1
ATOM 2195 C CA . ASP A 1 270 ? -54.156 -2.195 13.055 1.00 93.38 270 ASP A CA 1
ATOM 2196 C C . ASP A 1 270 ? -54.052 -2.841 11.662 1.00 93.38 270 ASP A C 1
ATOM 2198 O O . ASP A 1 270 ? -53.690 -4.012 11.556 1.00 93.38 270 ASP A O 1
ATOM 2202 N N . TRP A 1 271 ? -54.149 -2.053 10.581 1.00 93.06 271 TRP A N 1
ATOM 2203 C CA . TRP A 1 271 ? -53.904 -2.507 9.203 1.00 93.06 271 TRP A CA 1
ATOM 2204 C C . TRP A 1 271 ? -52.553 -3.219 9.014 1.00 93.06 271 TRP A C 1
ATOM 2206 O O . TRP A 1 271 ? -52.489 -4.291 8.400 1.00 93.06 271 TRP A O 1
ATOM 2216 N N . ILE A 1 272 ? -51.447 -2.647 9.516 1.00 87.38 272 ILE A N 1
ATOM 2217 C CA . ILE A 1 272 ? -50.124 -3.270 9.351 1.00 87.38 272 ILE A CA 1
ATOM 2218 C C . ILE A 1 272 ? -49.943 -4.479 10.279 1.00 87.38 272 ILE A C 1
ATOM 2220 O O . ILE A 1 272 ? -49.259 -5.432 9.897 1.00 87.38 272 ILE A O 1
ATOM 2224 N N . VAL A 1 273 ? -50.571 -4.483 11.459 1.00 88.50 273 VAL A N 1
ATOM 2225 C CA . VAL A 1 273 ? -50.626 -5.645 12.354 1.00 88.50 273 VAL A CA 1
ATOM 2226 C C . VAL A 1 273 ? -51.365 -6.795 11.668 1.00 88.50 273 VAL A C 1
ATOM 2228 O O . VAL A 1 273 ? -50.775 -7.864 11.501 1.00 88.50 273 VAL A O 1
ATOM 2231 N N . ASP A 1 274 ? -52.579 -6.573 11.169 1.00 89.31 274 ASP A N 1
ATOM 2232 C CA . ASP A 1 274 ? -53.412 -7.582 10.505 1.00 89.31 274 ASP A CA 1
ATOM 2233 C C . ASP A 1 274 ? -52.767 -8.127 9.229 1.00 89.31 274 ASP A C 1
ATOM 2235 O O . ASP A 1 274 ? -52.781 -9.338 8.978 1.00 89.31 274 ASP A O 1
ATOM 2239 N N . HIS A 1 275 ? -52.095 -7.268 8.455 1.00 85.62 275 HIS A N 1
ATOM 2240 C CA . HIS A 1 275 ? -51.306 -7.684 7.294 1.00 85.62 275 HIS A CA 1
ATOM 2241 C C . HIS A 1 275 ? -50.203 -8.695 7.650 1.00 85.62 275 HIS A C 1
ATOM 2243 O O . HIS A 1 275 ? -49.843 -9.540 6.824 1.00 85.62 275 HIS A O 1
ATOM 2249 N N . PHE A 1 276 ? -49.644 -8.627 8.861 1.00 84.50 276 PHE A N 1
ATOM 2250 C CA . PHE A 1 276 ? -48.646 -9.580 9.341 1.00 84.50 276 PHE A CA 1
ATOM 2251 C C . PHE A 1 276 ? -49.275 -10.770 10.084 1.00 84.50 276 PHE A C 1
ATOM 2253 O O . PHE A 1 276 ? -48.836 -11.902 9.853 1.00 84.50 276 PHE A O 1
ATOM 2260 N N . GLN A 1 277 ? -50.339 -10.573 10.870 1.00 84.94 277 GLN A N 1
ATOM 2261 C CA . GLN A 1 277 ? -51.075 -11.661 11.528 1.00 84.94 277 GLN A CA 1
ATOM 2262 C C . GLN A 1 277 ? -51.645 -12.661 10.510 1.00 84.94 277 GLN A C 1
ATOM 2264 O O . GLN A 1 277 ? -51.365 -13.858 10.611 1.00 84.94 277 GLN A O 1
ATOM 2269 N N . SER A 1 278 ? -52.330 -12.171 9.469 1.00 84.19 278 SER A N 1
ATOM 2270 C CA . SER A 1 278 ? -52.858 -12.977 8.349 1.00 84.19 278 SER A CA 1
ATOM 2271 C C . SER A 1 278 ? -51.776 -13.740 7.570 1.00 84.19 278 SER A C 1
ATOM 2273 O O . SER A 1 278 ? -52.054 -14.753 6.933 1.00 84.19 278 SER A O 1
ATOM 2275 N N . ARG A 1 279 ? -50.511 -13.309 7.666 1.00 81.75 279 ARG A N 1
ATOM 2276 C CA . ARG A 1 279 ? -49.326 -13.981 7.099 1.00 81.75 279 ARG A CA 1
ATOM 2277 C C . ARG A 1 279 ? -48.594 -14.868 8.117 1.00 81.75 279 ARG A C 1
ATOM 2279 O O . ARG A 1 279 ? -47.408 -15.167 7.950 1.00 81.75 279 ARG A O 1
ATOM 2286 N N . GLY A 1 280 ? -49.278 -15.268 9.189 1.00 80.94 280 GLY A N 1
ATOM 2287 C CA . GLY A 1 280 ? -48.763 -16.159 10.230 1.00 80.94 280 GLY A CA 1
ATOM 2288 C C . GLY A 1 280 ? -47.706 -15.524 11.141 1.00 80.94 280 GLY A C 1
ATOM 2289 O O . GLY A 1 280 ? -46.922 -16.243 11.764 1.00 80.94 280 GLY A O 1
ATOM 2290 N N . LYS A 1 281 ? -47.629 -14.189 11.217 1.00 83.19 281 LYS A N 1
ATOM 2291 C CA . LYS A 1 281 ? -46.675 -13.460 12.067 1.00 83.19 281 LYS A CA 1
ATOM 2292 C C . LYS A 1 281 ? -47.404 -12.804 13.236 1.00 83.19 281 LYS A C 1
ATOM 2294 O O . LYS A 1 281 ? -47.882 -11.688 13.115 1.00 83.19 281 LYS A O 1
ATOM 2299 N N . LYS A 1 282 ? -47.458 -13.498 14.377 1.00 82.69 282 LYS A N 1
ATOM 2300 C CA . LYS A 1 282 ? -48.115 -13.001 15.604 1.00 82.69 282 LYS A CA 1
ATOM 2301 C C . LYS A 1 282 ? -47.226 -12.102 16.480 1.00 82.69 282 LYS A C 1
ATOM 2303 O O . LYS A 1 282 ? -47.744 -11.308 17.252 1.00 82.69 282 LYS A O 1
ATOM 2308 N N . SER A 1 283 ? -45.900 -12.181 16.328 1.00 84.06 283 SER A N 1
ATOM 2309 C CA . SER A 1 283 ? -44.928 -11.503 17.200 1.00 84.06 283 SER A CA 1
ATOM 2310 C C . SER A 1 283 ? -43.699 -10.974 16.466 1.00 84.06 283 SER A C 1
ATOM 2312 O O . SER A 1 283 ? -43.256 -11.571 15.478 1.00 84.06 283 SER A O 1
ATOM 2314 N N . VAL A 1 284 ? -43.061 -9.959 17.046 1.00 82.25 284 VAL A N 1
ATOM 2315 C CA . VAL A 1 284 ? -41.736 -9.458 16.664 1.00 82.25 284 VAL A CA 1
ATOM 2316 C C . VAL A 1 284 ? -40.753 -9.703 17.810 1.00 82.25 284 VAL A C 1
ATOM 2318 O O . VAL A 1 284 ? -40.974 -9.277 18.938 1.00 82.25 284 VAL A O 1
ATOM 2321 N N . GLY A 1 285 ? -39.632 -10.364 17.526 1.00 79.25 285 GLY A N 1
ATOM 2322 C CA . GLY A 1 285 ? -38.487 -10.360 18.435 1.00 79.25 285 GLY A CA 1
ATOM 2323 C C . GLY A 1 285 ? -37.745 -9.030 18.322 1.00 79.25 285 GLY A C 1
ATOM 2324 O O . GLY A 1 285 ? -37.415 -8.627 17.207 1.00 79.25 285 GLY A O 1
ATOM 2325 N N . VAL A 1 286 ? -37.453 -8.366 19.440 1.00 71.62 286 VAL A N 1
ATOM 2326 C CA . VAL A 1 286 ? -36.622 -7.152 19.515 1.00 71.62 286 VAL A CA 1
ATOM 2327 C C . VAL A 1 286 ? -35.389 -7.387 20.386 1.00 71.62 286 VAL A C 1
ATOM 2329 O O . VAL A 1 286 ? -35.455 -8.084 21.398 1.00 71.62 286 VAL A O 1
ATOM 2332 N N . ASN A 1 287 ? -34.253 -6.808 20.001 1.00 71.50 287 ASN A N 1
ATOM 2333 C CA . ASN A 1 287 ? -33.016 -6.891 20.778 1.00 71.50 287 ASN A CA 1
ATOM 2334 C C . ASN A 1 287 ? -33.006 -5.808 21.881 1.00 71.50 287 ASN A C 1
ATOM 2336 O O . ASN A 1 287 ? -33.233 -4.633 21.600 1.00 71.50 287 ASN A O 1
ATOM 2340 N N . THR A 1 288 ? -32.742 -6.189 23.134 1.00 62.69 288 THR A N 1
ATOM 2341 C CA . THR A 1 288 ? -32.718 -5.280 24.300 1.00 62.69 288 THR A CA 1
ATOM 2342 C C . THR A 1 288 ? -31.368 -4.603 24.547 1.00 62.69 288 THR A C 1
ATOM 2344 O O . THR A 1 288 ? -31.282 -3.691 25.365 1.00 62.69 288 THR A O 1
ATOM 2347 N N . ARG A 1 289 ? -30.304 -5.026 23.853 1.00 47.22 289 ARG A N 1
ATOM 2348 C CA . ARG A 1 289 ? -28.939 -4.469 23.961 1.00 47.22 289 ARG A CA 1
ATOM 2349 C C . ARG A 1 289 ? -28.384 -3.936 22.634 1.00 47.22 289 ARG A C 1
ATOM 2351 O O . ARG A 1 289 ? -27.209 -3.589 22.549 1.00 47.22 289 ARG A O 1
ATOM 2358 N N . GLY A 1 290 ? -29.219 -3.839 21.602 1.00 49.16 290 GLY A N 1
ATOM 2359 C CA . GLY A 1 290 ? -28.870 -3.294 20.292 1.00 49.16 290 GLY A CA 1
ATOM 2360 C C . GLY A 1 290 ? -30.124 -2.926 19.504 1.00 49.16 290 GLY A C 1
ATOM 2361 O O . GLY A 1 290 ? -31.189 -3.493 19.719 1.00 49.16 290 GLY A O 1
ATOM 2362 N N . ARG A 1 291 ? -30.034 -1.966 18.579 1.00 45.78 291 ARG A N 1
ATOM 2363 C CA . ARG A 1 291 ? -31.210 -1.526 17.809 1.00 45.78 291 ARG A CA 1
ATOM 2364 C C . ARG A 1 291 ? -31.652 -2.625 16.832 1.00 45.78 291 ARG A C 1
ATOM 2366 O O . ARG A 1 291 ? -30.936 -2.916 15.880 1.00 45.78 291 ARG A O 1
ATOM 2373 N N . GLY A 1 292 ? -32.851 -3.188 16.986 1.00 52.91 292 GLY A N 1
ATOM 2374 C CA . GLY A 1 292 ? -33.540 -3.848 15.869 1.00 52.91 292 GLY A CA 1
ATOM 2375 C C . GLY A 1 292 ? -34.469 -5.011 16.207 1.00 52.91 292 GLY A C 1
ATOM 2376 O O . GLY A 1 292 ? -34.535 -5.473 17.342 1.00 52.91 292 GLY A O 1
ATOM 2377 N N . SER A 1 293 ? -35.153 -5.486 15.164 1.00 62.19 293 SER A N 1
ATOM 2378 C CA . SER A 1 293 ? -36.322 -6.369 15.221 1.00 62.19 293 SER A CA 1
ATOM 2379 C C . SER A 1 293 ? -36.259 -7.537 14.214 1.00 62.19 293 SER A C 1
ATOM 2381 O O . SER A 1 293 ? -35.458 -7.513 13.276 1.00 62.19 293 SER A O 1
ATOM 2383 N N . SER A 1 294 ? -37.088 -8.574 14.409 1.00 71.50 294 SER A N 1
ATOM 2384 C CA . SER A 1 294 ? -37.187 -9.776 13.557 1.00 71.50 294 SER A CA 1
ATOM 2385 C C . SER A 1 294 ? -38.568 -10.457 13.639 1.00 71.50 294 SER A C 1
ATOM 2387 O O . SER A 1 294 ? -39.123 -10.601 14.723 1.00 71.50 294 SER A O 1
ATOM 2389 N N . PHE A 1 295 ? -39.085 -10.964 12.510 1.00 68.19 295 PHE A N 1
ATOM 2390 C CA . PHE A 1 295 ? -40.324 -11.773 12.403 1.00 68.19 295 PHE A CA 1
ATOM 2391 C C . PHE A 1 295 ? -40.075 -13.306 12.416 1.00 68.19 295 PHE A C 1
ATOM 2393 O O . PHE A 1 295 ? -40.882 -14.096 11.905 1.00 68.19 295 PHE A O 1
ATOM 2400 N N . GLY A 1 296 ? -38.922 -13.747 12.924 1.00 60.69 296 GLY A N 1
ATOM 2401 C CA . GLY A 1 296 ? -38.528 -15.159 12.977 1.00 60.69 296 GLY A CA 1
ATOM 2402 C C . GLY A 1 296 ? -37.728 -15.493 14.234 1.00 60.69 296 GLY A C 1
ATOM 2403 O O . GLY A 1 296 ? -37.106 -14.604 14.817 1.00 60.69 296 GLY A O 1
ATOM 2404 N N . ARG A 1 297 ? -37.739 -16.775 14.635 1.00 52.00 297 ARG A N 1
ATOM 2405 C CA . ARG A 1 297 ? -36.990 -17.286 15.796 1.00 52.00 297 ARG A CA 1
ATOM 2406 C C . ARG A 1 297 ? -35.486 -17.056 15.591 1.00 52.00 297 ARG A C 1
ATOM 2408 O O . ARG A 1 297 ? -34.862 -17.734 14.781 1.00 52.00 297 ARG A O 1
ATOM 2415 N N . THR A 1 298 ? -34.912 -16.103 16.317 1.00 44.97 298 THR A N 1
ATOM 2416 C CA . THR A 1 298 ? -33.469 -15.830 16.345 1.00 44.97 298 THR A CA 1
ATOM 2417 C C . THR A 1 298 ? -32.779 -16.767 17.335 1.00 44.97 298 THR A C 1
ATOM 2419 O O . THR A 1 298 ? -33.145 -16.816 18.507 1.00 44.97 298 THR A O 1
ATOM 2422 N N . THR A 1 299 ? -31.775 -17.519 16.881 1.00 42.28 299 THR A N 1
ATOM 2423 C CA . THR A 1 299 ? -31.014 -18.458 17.723 1.00 42.28 299 THR A CA 1
ATOM 2424 C C . THR A 1 299 ? -30.037 -17.708 18.634 1.00 42.28 299 THR A C 1
ATOM 2426 O O . THR A 1 299 ? -28.890 -17.464 18.263 1.00 42.28 299 THR A O 1
ATOM 2429 N N . GLY A 1 300 ? -30.521 -17.324 19.814 1.00 46.72 300 GLY A N 1
ATOM 2430 C CA . GLY A 1 300 ? -29.776 -16.615 20.856 1.00 46.72 300 GLY A CA 1
ATOM 2431 C C . GLY A 1 300 ? -30.753 -15.884 21.775 1.00 46.72 300 GLY A C 1
ATOM 2432 O O . GLY A 1 300 ? -31.146 -14.760 21.476 1.00 46.72 300 GLY A O 1
ATOM 2433 N N . ALA A 1 301 ? -31.199 -16.545 22.845 1.00 46.69 301 ALA A N 1
ATOM 2434 C CA . ALA A 1 301 ? -32.325 -16.079 23.660 1.00 46.69 301 ALA A CA 1
ATOM 2435 C C . ALA A 1 301 ? -31.994 -14.842 24.516 1.00 46.69 301 ALA A C 1
ATOM 2437 O O . ALA A 1 301 ? -32.835 -13.963 24.685 1.00 46.69 301 ALA A O 1
ATOM 2438 N N . ASP A 1 302 ? -30.759 -14.756 25.014 1.00 50.47 302 ASP A N 1
ATOM 2439 C CA . ASP A 1 302 ? -30.355 -13.949 26.172 1.00 50.47 302 ASP A CA 1
ATOM 2440 C C . ASP A 1 302 ? -30.731 -12.460 26.097 1.00 50.47 302 ASP A C 1
ATOM 2442 O O . ASP A 1 302 ? -30.925 -11.813 27.129 1.00 50.47 302 ASP A O 1
ATOM 2446 N N . HIS A 1 303 ? -30.783 -11.883 24.890 1.00 59.91 303 HIS A N 1
ATOM 2447 C CA . HIS A 1 303 ? -31.023 -10.450 24.657 1.00 59.91 303 HIS A CA 1
ATOM 2448 C C . HIS A 1 303 ? -32.152 -10.168 23.651 1.00 59.91 303 HIS A C 1
ATOM 2450 O O . HIS A 1 303 ? -32.304 -9.025 23.225 1.00 59.91 303 HIS A O 1
ATOM 2456 N N . TRP A 1 304 ? -32.955 -11.168 23.273 1.00 69.00 304 TRP A N 1
ATOM 2457 C CA . TRP A 1 304 ? -34.103 -10.979 22.379 1.00 69.00 304 TRP A CA 1
ATOM 2458 C C . TRP A 1 304 ? -35.416 -11.164 23.143 1.00 69.00 304 TRP A C 1
ATOM 2460 O O . TRP A 1 304 ? -35.783 -12.279 23.512 1.00 69.00 304 TRP A O 1
ATOM 2470 N N . ARG A 1 305 ? -36.155 -10.072 23.362 1.00 72.31 305 ARG A N 1
ATOM 2471 C CA . ARG A 1 305 ? -37.523 -10.134 23.894 1.00 72.31 305 ARG A CA 1
ATOM 2472 C C . ARG A 1 305 ? -38.497 -10.337 22.741 1.00 72.31 305 ARG A C 1
ATOM 2474 O O . ARG A 1 305 ? -38.453 -9.610 21.753 1.00 72.31 305 ARG A O 1
ATOM 2481 N N . LYS A 1 306 ? -39.372 -11.333 22.866 1.00 82.31 306 LYS A N 1
ATOM 2482 C CA . LYS A 1 306 ? -40.567 -11.461 22.030 1.00 82.31 306 LYS A CA 1
ATOM 2483 C C . LYS A 1 306 ? -41.567 -10.409 22.512 1.00 82.31 306 LYS A C 1
ATOM 2485 O O . LYS A 1 306 ? -41.823 -10.364 23.708 1.00 82.31 306 LYS A O 1
ATOM 2490 N N . ILE A 1 307 ? -42.079 -9.593 21.599 1.00 83.94 307 ILE A N 1
ATOM 2491 C CA . ILE A 1 307 ? -43.216 -8.696 21.821 1.00 83.94 307 ILE A CA 1
ATOM 2492 C C . ILE A 1 307 ? -44.313 -9.155 20.856 1.00 83.94 307 ILE A C 1
ATOM 2494 O O . ILE A 1 307 ? -44.042 -9.370 19.666 1.00 83.94 307 ILE A O 1
ATOM 2498 N N . GLU A 1 308 ? -45.534 -9.369 21.341 1.00 89.50 308 GLU A N 1
ATOM 2499 C CA . GLU A 1 308 ? -46.654 -9.714 20.452 1.00 89.50 308 GLU A CA 1
ATOM 2500 C C . GLU A 1 308 ? -47.070 -8.495 19.613 1.00 89.50 308 GLU A C 1
ATOM 2502 O O . GLU A 1 308 ? -46.918 -7.349 20.035 1.00 89.50 308 GLU A O 1
ATOM 2507 N N . LEU A 1 309 ? -47.635 -8.698 18.420 1.00 86.56 309 LEU A N 1
ATOM 2508 C CA . LEU A 1 309 ? -48.139 -7.563 17.633 1.00 86.56 309 LEU A CA 1
ATOM 2509 C C . LEU A 1 309 ? -49.266 -6.813 18.366 1.00 86.56 309 LEU A C 1
ATOM 2511 O O . LEU A 1 309 ? -49.307 -5.587 18.324 1.00 86.56 309 LEU A O 1
ATOM 2515 N N . GLU A 1 310 ? -50.094 -7.530 19.129 1.00 87.81 310 GLU A N 1
ATOM 2516 C CA . GLU A 1 310 ? -51.133 -6.946 19.991 1.00 87.81 310 GLU A CA 1
ATOM 2517 C C . GLU A 1 310 ? -50.564 -6.191 21.209 1.00 87.81 310 GLU A C 1
ATOM 2519 O O . GLU A 1 310 ? -51.236 -5.370 21.828 1.00 87.81 310 GLU A O 1
ATOM 2524 N N . GLU A 1 311 ? -49.317 -6.465 21.587 1.00 88.31 311 GLU A N 1
ATOM 2525 C CA . GLU A 1 311 ? -48.600 -5.737 22.638 1.00 88.31 311 GLU A CA 1
ATOM 2526 C C . GLU A 1 311 ? -47.985 -4.448 22.071 1.00 88.31 311 GLU A C 1
ATOM 2528 O O . GLU A 1 311 ? -48.100 -3.396 22.694 1.00 88.31 311 GLU A O 1
ATOM 2533 N N . LEU A 1 312 ? -47.448 -4.479 20.840 1.00 86.81 312 LEU A N 1
ATOM 2534 C CA . LEU A 1 312 ? -47.056 -3.263 20.110 1.00 86.81 312 LEU A CA 1
ATOM 2535 C C . LEU A 1 312 ? -48.253 -2.337 19.855 1.00 86.81 312 LEU A C 1
ATOM 2537 O O . LEU A 1 312 ? -48.134 -1.128 20.043 1.00 86.81 312 LEU A O 1
ATOM 2541 N N . ARG A 1 313 ? -49.406 -2.896 19.468 1.00 89.25 313 ARG A N 1
ATOM 2542 C CA . ARG A 1 313 ? -50.662 -2.160 19.275 1.00 89.25 313 ARG A CA 1
ATOM 2543 C C . ARG A 1 313 ? -51.090 -1.430 20.551 1.00 89.25 313 ARG A C 1
ATOM 2545 O O . ARG A 1 313 ? -51.266 -0.213 20.533 1.00 89.25 313 ARG A O 1
ATOM 2552 N N . ARG A 1 314 ? -51.161 -2.148 21.679 1.00 90.38 314 ARG A N 1
ATOM 2553 C CA . ARG A 1 314 ? -51.458 -1.562 22.999 1.00 90.38 314 ARG A CA 1
ATOM 2554 C C . ARG A 1 314 ? -50.409 -0.542 23.449 1.00 90.38 314 ARG A C 1
ATOM 2556 O O . ARG A 1 314 ? -50.783 0.489 23.999 1.00 90.38 314 ARG A O 1
ATOM 2563 N N . PHE A 1 315 ? -49.124 -0.774 23.172 1.00 90.00 315 PHE A N 1
ATOM 2564 C CA . PHE A 1 315 ? -48.062 0.188 23.477 1.00 90.00 315 PHE A CA 1
ATOM 2565 C C . PHE A 1 315 ? -48.224 1.502 22.700 1.00 90.00 315 PHE A C 1
ATOM 2567 O O . PHE A 1 315 ? -48.062 2.565 23.290 1.00 90.00 315 PHE A O 1
ATOM 2574 N N . VAL A 1 316 ? -48.582 1.457 21.409 1.00 88.94 316 VAL A N 1
ATOM 2575 C CA . VAL A 1 316 ? -48.866 2.678 20.631 1.00 88.94 316 VAL A CA 1
ATOM 2576 C C . VAL A 1 316 ? -50.129 3.373 21.140 1.00 88.94 316 VAL A C 1
ATOM 2578 O O . VAL A 1 316 ? -50.103 4.586 21.320 1.00 88.94 316 VAL A O 1
ATOM 2581 N N . GLY A 1 317 ? -51.196 2.627 21.446 1.00 89.50 317 G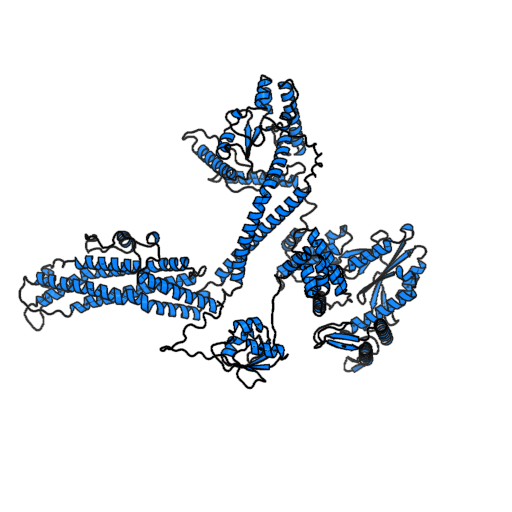LY A N 1
ATOM 2582 C CA . GLY A 1 317 ? -52.401 3.194 22.058 1.00 89.50 317 GLY A CA 1
ATOM 2583 C C . GLY A 1 317 ? -52.091 3.961 23.349 1.00 89.50 317 GLY A C 1
ATOM 2584 O O . GLY A 1 317 ? -52.515 5.104 23.500 1.00 89.50 317 GLY A O 1
ATOM 2585 N N . LEU A 1 318 ? -51.268 3.381 24.229 1.00 88.88 318 LEU A N 1
ATOM 2586 C CA . LEU A 1 318 ? -50.818 4.009 25.474 1.00 88.88 318 LEU A CA 1
ATOM 2587 C C . LEU A 1 318 ? -49.891 5.218 25.225 1.00 88.88 318 LEU A C 1
ATOM 2589 O O . LEU A 1 318 ? -50.050 6.243 25.884 1.00 88.88 318 LEU A O 1
ATOM 2593 N N . ASP A 1 319 ? -48.966 5.134 24.258 1.00 86.69 319 ASP A N 1
ATOM 2594 C CA . ASP A 1 319 ? -48.079 6.241 23.844 1.00 86.69 319 ASP A CA 1
ATOM 2595 C C . ASP A 1 319 ? -48.898 7.475 23.410 1.00 86.69 319 ASP A C 1
ATOM 2597 O O . ASP A 1 319 ? -48.663 8.591 23.880 1.00 86.69 319 ASP A O 1
ATOM 2601 N N . LEU A 1 320 ? -49.926 7.261 22.582 1.00 87.19 320 LEU A N 1
ATOM 2602 C CA . LEU A 1 320 ? -50.837 8.308 22.112 1.00 87.19 320 LEU A CA 1
ATOM 2603 C C . LEU A 1 320 ? -51.738 8.844 23.240 1.00 87.19 320 LEU A C 1
ATOM 2605 O O . LEU A 1 320 ? -51.809 10.053 23.454 1.00 87.19 320 LEU A O 1
ATOM 2609 N N . GLN A 1 321 ? -52.386 7.960 24.007 1.00 88.75 321 GLN A N 1
ATOM 2610 C CA . GLN A 1 321 ? -53.349 8.343 25.049 1.00 88.75 321 GLN A CA 1
ATOM 2611 C C . GLN A 1 321 ? -52.719 9.036 26.268 1.00 88.75 321 GLN A C 1
ATOM 2613 O O . GLN A 1 321 ? -53.430 9.752 26.979 1.00 88.75 321 GLN A O 1
ATOM 2618 N N . HIS A 1 322 ? -51.419 8.847 26.519 1.00 87.81 322 HIS A N 1
ATOM 2619 C CA . HIS A 1 322 ? -50.729 9.347 27.715 1.00 87.81 322 HIS A CA 1
ATOM 2620 C C . HIS A 1 322 ? -49.463 10.170 27.411 1.00 87.81 322 HIS A C 1
ATOM 2622 O O . HIS A 1 322 ? -48.575 10.278 28.258 1.00 87.81 322 HIS A O 1
ATOM 2628 N N . THR A 1 323 ? -49.373 10.800 26.234 1.00 85.88 323 THR A N 1
ATOM 2629 C CA . THR A 1 323 ? -48.358 11.839 25.989 1.00 85.88 323 THR A CA 1
ATOM 2630 C C . THR A 1 323 ? -48.808 13.190 26.559 1.00 85.88 323 THR A C 1
ATOM 2632 O O . THR A 1 323 ? -49.870 13.715 26.216 1.00 85.88 323 THR A O 1
ATOM 2635 N N . TYR A 1 324 ? -47.959 13.781 27.403 1.00 85.31 324 TYR A N 1
ATOM 2636 C CA . TYR A 1 324 ? -48.133 15.109 27.995 1.00 85.31 324 TYR A CA 1
ATOM 2637 C C . TYR A 1 324 ? -46.869 15.953 27.787 1.00 85.31 324 TYR A C 1
ATOM 2639 O O . TYR A 1 324 ? -45.760 15.421 27.726 1.00 85.31 324 TYR A O 1
ATOM 2647 N N . ILE A 1 325 ? -47.031 17.272 27.696 1.00 82.94 325 ILE A N 1
ATOM 2648 C CA . ILE A 1 325 ? -45.962 18.252 27.473 1.00 82.94 325 ILE A CA 1
ATOM 2649 C C . ILE A 1 325 ? -46.090 19.343 28.540 1.00 82.94 325 ILE A C 1
ATOM 2651 O O . ILE A 1 325 ? -47.157 19.937 28.683 1.00 82.94 325 ILE A O 1
ATOM 2655 N N . LYS A 1 326 ? -45.013 19.632 29.283 1.00 81.12 326 LYS A N 1
ATOM 2656 C CA . LYS A 1 326 ? -44.970 20.781 30.200 1.00 81.12 326 LYS A CA 1
ATOM 2657 C C . LYS A 1 326 ? -44.418 22.004 29.465 1.00 81.12 326 LYS A C 1
ATOM 2659 O O . LYS A 1 326 ? -43.278 21.971 29.009 1.00 81.12 326 LYS A O 1
ATOM 2664 N N . ALA A 1 327 ? -45.209 23.067 29.364 1.00 81.56 327 ALA A N 1
ATOM 2665 C CA . ALA A 1 327 ? -44.855 24.323 28.705 1.00 81.56 327 ALA A CA 1
ATOM 2666 C C . ALA A 1 327 ? -45.258 25.502 29.602 1.00 81.56 327 ALA A C 1
ATOM 2668 O O . ALA A 1 327 ? -46.344 25.484 30.173 1.00 81.56 327 ALA A O 1
ATOM 2669 N N . THR A 1 328 ? -44.367 26.490 29.770 1.00 84.62 328 THR A N 1
ATOM 2670 C CA . THR A 1 328 ? -44.607 27.708 30.584 1.00 84.62 328 THR A CA 1
ATOM 2671 C C . THR A 1 328 ? -45.290 27.428 31.936 1.00 84.62 328 THR A C 1
ATOM 2673 O O . THR A 1 328 ? -46.266 28.068 32.305 1.00 84.62 328 THR A O 1
ATOM 2676 N N . GLY A 1 329 ? -44.813 26.404 32.656 1.00 86.31 329 GLY A N 1
ATOM 2677 C CA . GLY A 1 329 ? -45.367 25.950 33.941 1.00 86.31 329 GLY A CA 1
ATOM 2678 C C . GLY A 1 329 ? -46.548 24.970 33.844 1.00 86.31 329 GLY A C 1
ATOM 2679 O O . GLY A 1 329 ? -46.628 24.055 34.664 1.00 86.31 329 GLY A O 1
ATOM 2680 N N . VAL A 1 330 ? -47.397 25.094 32.824 1.00 88.12 330 VAL A N 1
ATOM 2681 C CA . VAL A 1 330 ? -48.627 24.306 32.615 1.00 88.12 330 VAL A CA 1
ATOM 2682 C C . VAL A 1 330 ? -48.322 22.920 32.031 1.00 88.12 330 VAL A C 1
ATOM 2684 O O . VAL A 1 330 ? -47.410 22.761 31.219 1.00 88.12 330 VAL A O 1
ATOM 2687 N N . LEU A 1 331 ? -49.095 21.901 32.425 1.00 89.50 331 LEU A N 1
ATOM 2688 C CA . LEU A 1 331 ? -49.050 20.557 31.839 1.00 89.50 331 LEU A CA 1
ATOM 2689 C C . LEU A 1 331 ? -50.193 20.379 30.828 1.00 89.50 331 LEU A C 1
ATOM 2691 O O . LEU A 1 331 ? -51.362 20.409 31.198 1.00 89.50 331 LEU A O 1
ATOM 2695 N N . LEU A 1 332 ? -49.853 20.166 29.558 1.00 85.19 332 LEU A N 1
ATOM 2696 C CA . LEU A 1 332 ? -50.799 19.998 28.454 1.00 85.19 332 LEU A CA 1
ATOM 2697 C C . LEU A 1 332 ? -50.825 18.535 27.993 1.00 85.19 332 LEU A C 1
ATOM 2699 O O . LEU A 1 332 ? -49.772 17.918 27.827 1.00 85.19 332 LEU A O 1
ATOM 2703 N N . LYS A 1 333 ? -52.012 17.972 27.743 1.00 87.88 333 LYS A N 1
ATOM 2704 C CA . LYS A 1 333 ? -52.158 16.641 27.129 1.00 87.88 333 LYS A CA 1
ATOM 2705 C C . LYS A 1 333 ? -52.106 16.752 25.604 1.00 87.88 333 LYS A C 1
ATOM 2707 O O . LYS A 1 333 ? -52.810 17.577 25.025 1.00 87.88 333 LYS A O 1
ATOM 2712 N N . GLN A 1 334 ? -51.328 15.898 24.939 1.00 85.50 334 GLN A N 1
ATOM 2713 C CA . GLN A 1 334 ? -51.317 15.845 23.479 1.00 85.50 334 GLN A CA 1
ATOM 2714 C C . GLN A 1 334 ? -52.538 15.062 22.969 1.00 85.50 334 GLN A C 1
ATOM 2716 O O . GLN A 1 334 ? -52.563 13.839 23.030 1.00 85.50 334 GLN A O 1
ATOM 2721 N N . VAL A 1 335 ? -53.551 15.773 22.463 1.00 84.50 335 VAL A N 1
ATOM 2722 C CA . VAL A 1 335 ? -54.781 15.182 21.884 1.00 84.50 335 VAL A CA 1
ATOM 2723 C C . VAL A 1 335 ? -54.724 14.993 20.360 1.00 84.50 335 VAL A C 1
ATOM 2725 O O . VAL A 1 335 ? -55.581 14.331 19.784 1.00 84.50 335 VAL A O 1
ATOM 2728 N N . ALA A 1 336 ? -53.715 15.568 19.701 1.00 84.62 336 ALA A N 1
ATOM 2729 C CA . ALA A 1 336 ? -53.434 15.407 18.277 1.00 84.62 336 ALA A CA 1
ATOM 2730 C C . ALA A 1 336 ? -51.926 15.546 18.009 1.00 84.62 336 ALA A C 1
ATOM 2732 O O . ALA A 1 336 ? -51.201 16.200 18.763 1.00 84.62 336 ALA A O 1
ATOM 2733 N N . GLY A 1 337 ? -51.448 14.921 16.936 1.00 83.88 337 GLY A N 1
ATOM 2734 C CA . GLY A 1 337 ? -50.025 14.785 16.646 1.00 83.88 337 GLY A CA 1
ATOM 2735 C C . GLY A 1 337 ? -49.331 13.741 17.525 1.00 83.88 337 GLY A C 1
ATOM 2736 O O . GLY A 1 337 ? -49.949 13.063 18.345 1.00 83.88 337 GLY A O 1
ATOM 2737 N N . ILE A 1 338 ? -48.019 13.621 17.340 1.00 83.88 338 ILE A N 1
ATOM 2738 C CA . ILE A 1 338 ? -47.142 12.689 18.057 1.00 83.88 338 ILE A CA 1
ATOM 2739 C C . ILE A 1 338 ? -45.865 13.405 18.521 1.00 83.88 338 ILE A C 1
ATOM 2741 O O . ILE A 1 338 ? -45.401 14.326 17.842 1.00 83.88 338 ILE A O 1
ATOM 2745 N N . PRO A 1 339 ? -45.264 13.012 19.658 1.00 73.56 339 PRO A N 1
ATOM 2746 C CA . PRO A 1 339 ? -44.180 13.774 20.269 1.00 73.56 339 PRO A CA 1
ATOM 2747 C C . PRO A 1 339 ? -42.941 13.828 19.364 1.00 73.56 339 PRO A C 1
ATOM 2749 O O . PRO A 1 339 ? -42.329 12.805 19.026 1.00 73.56 339 PRO A O 1
ATOM 2752 N N . MET A 1 340 ? -42.555 15.040 18.963 1.00 71.69 340 MET A N 1
ATOM 2753 C CA . MET A 1 340 ? -41.386 15.266 18.114 1.00 71.69 340 MET A CA 1
ATOM 2754 C C . MET A 1 340 ? -40.098 14.872 18.847 1.00 71.69 340 MET A C 1
ATOM 2756 O O . MET A 1 340 ? -39.868 15.247 19.990 1.00 71.69 340 MET A O 1
ATOM 2760 N N . GLY A 1 341 ? -39.256 14.080 18.178 1.00 62.94 341 GLY A N 1
ATOM 2761 C CA . GLY A 1 341 ? -38.020 13.530 18.748 1.00 62.94 341 GLY A CA 1
ATOM 2762 C C . GLY A 1 341 ? -38.160 12.144 19.392 1.00 62.94 341 GLY A C 1
ATOM 2763 O O . GLY A 1 341 ? -37.146 11.466 19.555 1.00 62.94 341 GLY A O 1
ATOM 2764 N N . LYS A 1 342 ? -39.380 11.661 19.680 1.00 72.88 342 LYS A N 1
ATOM 2765 C CA . LYS A 1 342 ? -39.584 10.278 20.143 1.00 72.88 342 LYS A CA 1
ATOM 2766 C C . LYS A 1 342 ? -39.290 9.281 19.016 1.00 72.88 342 LYS A C 1
ATOM 2768 O O . LYS A 1 342 ? -39.598 9.519 17.848 1.00 72.88 342 LYS A O 1
ATOM 2773 N N . SER A 1 343 ? -38.691 8.142 19.361 1.00 71.19 343 SER A N 1
ATOM 2774 C CA . SER A 1 343 ? -38.259 7.116 18.398 1.00 71.19 343 SER A CA 1
ATOM 2775 C C . SER A 1 343 ? -39.412 6.391 17.691 1.00 71.19 343 SER A C 1
ATOM 2777 O O . SER A 1 343 ? -39.201 5.836 16.612 1.00 71.19 343 SER A O 1
ATOM 2779 N N . THR A 1 344 ? -40.619 6.413 18.265 1.00 76.12 344 THR A N 1
ATOM 2780 C CA . THR A 1 344 ? -41.859 5.902 17.661 1.00 76.12 344 THR A CA 1
ATOM 2781 C C . THR A 1 344 ? -42.406 6.818 16.562 1.00 76.12 344 THR A C 1
ATOM 2783 O O . THR A 1 344 ? -43.048 6.326 15.633 1.00 76.12 344 THR A O 1
ATOM 2786 N N . SER A 1 345 ? -42.096 8.119 16.585 1.00 79.94 345 SER A N 1
ATOM 2787 C CA . SER A 1 345 ? -42.798 9.112 15.764 1.00 79.94 345 SER A CA 1
ATOM 2788 C C . SER A 1 345 ? -42.544 9.001 14.244 1.00 79.94 345 SER A C 1
ATOM 2790 O O . SER A 1 345 ? -43.522 8.879 13.501 1.00 79.94 345 SER A O 1
ATOM 2792 N N . PRO A 1 346 ? -41.294 8.949 13.724 1.00 78.00 346 PRO A N 1
ATOM 2793 C CA . PRO A 1 346 ? -41.057 8.763 12.282 1.00 78.00 346 PRO A CA 1
ATOM 2794 C C . PRO A 1 346 ? -41.565 7.414 11.720 1.00 78.00 346 PRO A C 1
ATOM 2796 O O . PRO A 1 346 ? -42.069 7.375 10.589 1.00 78.00 346 PRO A O 1
ATOM 2799 N N . PRO A 1 347 ? -41.495 6.286 12.466 1.00 80.00 347 PRO A N 1
ATOM 2800 C CA . PRO A 1 347 ? -42.225 5.072 12.120 1.00 80.00 347 PRO A CA 1
ATOM 2801 C C . PRO A 1 347 ? -43.732 5.291 11.956 1.00 80.00 347 PRO A C 1
ATOM 2803 O O . PRO A 1 347 ? -44.223 4.985 10.869 1.00 80.00 347 PRO A O 1
ATOM 2806 N N . LEU A 1 348 ? -44.425 5.830 12.970 1.00 83.69 348 LEU A N 1
ATOM 2807 C CA . LEU A 1 348 ? -45.890 5.961 13.009 1.00 83.69 348 LEU A CA 1
ATOM 2808 C C . LEU A 1 348 ? -46.434 6.888 11.918 1.00 83.69 348 LEU A C 1
ATOM 2810 O O . LEU A 1 348 ? -47.245 6.447 11.103 1.00 83.69 348 LEU A O 1
ATOM 2814 N N . ALA A 1 349 ? -45.929 8.123 11.826 1.00 84.06 349 ALA A N 1
ATOM 2815 C CA . ALA A 1 349 ? -46.383 9.110 10.839 1.00 84.06 349 ALA A CA 1
ATOM 2816 C C . ALA A 1 349 ? -46.356 8.568 9.402 1.00 84.06 349 ALA A C 1
ATOM 2818 O O . ALA A 1 349 ? -47.285 8.726 8.614 1.00 84.06 349 ALA A O 1
ATOM 2819 N N . CYS A 1 350 ? -45.288 7.844 9.079 1.00 82.38 350 CYS A N 1
ATOM 2820 C CA . CYS A 1 350 ? -45.049 7.291 7.756 1.00 82.38 350 CYS A CA 1
ATOM 2821 C C . CYS A 1 350 ? -45.480 5.798 7.661 1.00 82.38 350 CYS A C 1
ATOM 2823 O O . CYS A 1 350 ? -45.104 5.095 6.723 1.00 82.38 350 CYS A O 1
ATOM 2825 N N . ILE A 1 351 ? -46.185 5.252 8.665 1.00 84.75 351 ILE A N 1
ATOM 2826 C CA . ILE A 1 351 ? -47.063 4.066 8.539 1.00 84.75 351 ILE A CA 1
ATOM 2827 C C . ILE A 1 351 ? -48.462 4.563 8.175 1.00 84.75 351 ILE A C 1
ATOM 2829 O O . ILE A 1 351 ? -48.998 4.116 7.169 1.00 84.75 351 ILE A O 1
ATOM 2833 N N . MET A 1 352 ? -48.968 5.569 8.897 1.00 87.44 352 MET A N 1
ATOM 2834 C CA . MET A 1 352 ? -50.206 6.287 8.584 1.00 87.44 352 MET A CA 1
ATOM 2835 C C . MET A 1 352 ? -50.211 6.771 7.122 1.00 87.44 352 MET A C 1
ATOM 2837 O O . MET A 1 352 ? -51.052 6.334 6.338 1.00 87.44 352 MET A O 1
ATOM 2841 N N . CYS A 1 353 ? -49.190 7.519 6.682 1.00 86.06 353 CYS A N 1
ATOM 2842 C CA . CYS A 1 353 ? -49.092 7.937 5.275 1.00 86.06 353 CYS A CA 1
ATOM 2843 C C . CYS A 1 353 ? -49.064 6.761 4.277 1.00 86.06 353 CYS A C 1
ATOM 2845 O O . CYS A 1 353 ? -49.590 6.883 3.176 1.00 86.06 353 CYS A O 1
ATOM 2847 N N . ALA A 1 354 ? -48.461 5.623 4.643 1.00 86.62 354 ALA A N 1
ATOM 2848 C CA . ALA A 1 354 ? -48.391 4.446 3.775 1.00 86.62 354 ALA A CA 1
ATOM 2849 C C . ALA A 1 354 ? -49.722 3.669 3.720 1.00 86.62 354 ALA A C 1
ATOM 2851 O O . ALA A 1 354 ? -49.995 3.013 2.716 1.00 86.62 354 ALA A O 1
ATOM 2852 N N . HIS A 1 355 ? -50.547 3.758 4.768 1.00 89.75 355 HIS A N 1
ATOM 2853 C CA . HIS A 1 355 ? -51.911 3.235 4.777 1.00 89.75 355 HIS A CA 1
ATOM 2854 C C . HIS A 1 355 ? -52.830 4.084 3.885 1.00 89.75 355 HIS A C 1
ATOM 2856 O O . HIS A 1 355 ? -53.511 3.532 3.025 1.00 89.75 355 HIS A O 1
ATOM 2862 N N . ALA A 1 356 ? -52.756 5.416 3.992 1.00 88.94 356 ALA A N 1
ATOM 2863 C CA . ALA A 1 356 ? -53.444 6.346 3.090 1.00 88.94 356 ALA A CA 1
ATOM 2864 C C . ALA A 1 356 ? -53.077 6.110 1.610 1.00 88.94 356 ALA A C 1
ATOM 2866 O O . ALA A 1 356 ? -53.957 5.929 0.768 1.00 88.94 356 ALA A O 1
ATOM 2867 N N . GLU A 1 357 ? -51.779 6.008 1.295 1.00 89.50 357 GLU A N 1
ATOM 2868 C CA . GLU A 1 357 ? -51.303 5.653 -0.052 1.00 89.50 357 GLU A CA 1
ATOM 2869 C C . GLU A 1 357 ? -51.819 4.285 -0.526 1.00 89.50 357 GLU A C 1
ATOM 2871 O O . GLU A 1 357 ? -52.141 4.121 -1.703 1.00 89.50 357 GLU A O 1
ATOM 2876 N N . PHE A 1 358 ? -51.893 3.292 0.366 1.00 88.50 358 PHE A N 1
ATOM 2877 C CA . PHE A 1 358 ? -52.398 1.958 0.041 1.00 88.50 358 PHE A CA 1
ATOM 2878 C C . PHE A 1 358 ? -53.903 1.963 -0.251 1.00 88.50 358 PHE A C 1
ATOM 2880 O O . PHE A 1 358 ? -54.322 1.345 -1.231 1.00 88.50 358 PHE A O 1
ATOM 2887 N N . LYS A 1 359 ? -54.694 2.677 0.559 1.00 88.19 359 LYS A N 1
ATOM 2888 C CA . LYS A 1 359 ? -56.145 2.845 0.401 1.00 88.19 359 LYS A CA 1
ATOM 2889 C C . LYS A 1 359 ? -56.469 3.495 -0.947 1.00 88.19 359 LYS A C 1
ATOM 2891 O O . LYS A 1 359 ? -57.117 2.860 -1.779 1.00 88.19 359 LYS A O 1
ATOM 2896 N N . PHE A 1 360 ? -55.840 4.636 -1.234 1.00 91.12 360 PHE A N 1
ATOM 2897 C CA . PHE A 1 360 ? -55.882 5.301 -2.541 1.00 91.12 360 PHE A CA 1
ATOM 2898 C C . PHE A 1 360 ? -55.508 4.355 -3.700 1.00 91.12 360 PHE A C 1
ATOM 2900 O O . PHE A 1 360 ? -56.257 4.217 -4.665 1.00 91.12 360 PHE A O 1
ATOM 2907 N N . LEU A 1 361 ? -54.387 3.626 -3.616 1.00 88.25 361 LEU A N 1
ATOM 2908 C CA . LEU A 1 361 ? -53.975 2.694 -4.681 1.00 88.25 361 LEU A CA 1
ATOM 2909 C C . LEU A 1 361 ? -54.915 1.485 -4.862 1.00 88.25 361 LEU A C 1
ATOM 2911 O O . LEU A 1 361 ? -54.861 0.834 -5.911 1.00 88.25 361 LEU A O 1
ATOM 2915 N N . CYS A 1 362 ? -55.758 1.167 -3.877 1.00 87.12 362 CYS A N 1
ATOM 2916 C CA . CYS A 1 362 ? -56.819 0.167 -4.008 1.00 87.12 362 CYS 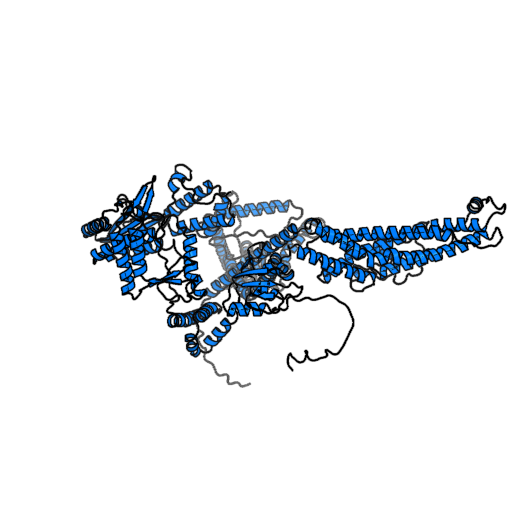A CA 1
ATOM 2917 C C . CYS A 1 362 ? -58.082 0.763 -4.648 1.00 87.12 362 CYS A C 1
ATOM 2919 O O . CYS A 1 362 ? -58.659 0.139 -5.542 1.00 87.12 362 CYS A O 1
ATOM 2921 N N . GLU A 1 363 ? -58.461 1.982 -4.262 1.00 87.88 363 GLU A N 1
ATOM 2922 C CA . GLU A 1 363 ? -59.579 2.744 -4.838 1.00 87.88 363 GLU A CA 1
ATOM 2923 C C . GLU A 1 363 ? -59.382 2.990 -6.346 1.00 87.88 363 GLU A C 1
ATOM 2925 O O . GLU A 1 363 ? -60.316 2.809 -7.125 1.00 87.88 363 GLU A O 1
ATOM 2930 N N . GLN A 1 364 ? -58.141 3.235 -6.790 1.00 84.88 364 GLN A N 1
ATOM 2931 C CA . GLN A 1 364 ? -57.781 3.381 -8.213 1.00 84.88 364 GLN A CA 1
ATOM 2932 C C . GLN A 1 364 ? -57.814 2.071 -9.041 1.00 84.88 364 GLN A C 1
ATOM 2934 O O . GLN A 1 364 ? -57.469 2.078 -10.226 1.00 84.88 364 GLN A O 1
ATOM 2939 N N . ARG A 1 365 ? -58.213 0.931 -8.452 1.00 82.94 365 ARG A N 1
ATOM 2940 C CA . ARG A 1 365 ? -58.503 -0.367 -9.109 1.00 82.94 365 ARG A CA 1
ATOM 2941 C C . ARG A 1 365 ? -57.529 -0.766 -10.234 1.00 82.94 365 ARG A C 1
ATOM 2943 O O . ARG A 1 365 ? -56.441 -1.270 -9.959 1.00 82.94 365 ARG A O 1
ATOM 2950 N N . SER A 1 366 ? -57.921 -0.607 -11.501 1.00 79.12 366 SER A N 1
ATOM 2951 C CA . SER A 1 366 ? -57.124 -0.976 -12.683 1.00 79.12 366 SER A CA 1
ATOM 2952 C C . SER A 1 366 ? -56.026 0.044 -13.007 1.00 79.12 366 SER A C 1
ATOM 2954 O O . SER A 1 366 ? -54.946 -0.343 -13.456 1.00 79.12 366 SER A O 1
ATOM 2956 N N . GLN A 1 367 ? -56.249 1.327 -12.708 1.00 80.06 367 GLN A N 1
ATOM 2957 C CA . GLN A 1 367 ? -55.311 2.419 -12.984 1.00 80.06 367 GLN A CA 1
ATOM 2958 C C . GLN A 1 367 ? -54.070 2.386 -12.080 1.00 80.06 367 GLN A C 1
ATOM 2960 O O . GLN A 1 367 ? -53.046 2.968 -12.425 1.00 80.06 367 GLN A O 1
ATOM 2965 N N . ARG A 1 368 ? -54.088 1.634 -10.969 1.00 82.62 368 ARG A N 1
ATOM 2966 C CA . ARG A 1 368 ? -52.934 1.470 -10.058 1.00 82.62 368 ARG A CA 1
ATOM 2967 C C . ARG A 1 368 ? -51.633 1.014 -10.742 1.00 82.62 368 ARG A C 1
ATOM 2969 O O . ARG A 1 368 ? -50.552 1.248 -10.214 1.00 82.62 368 ARG A O 1
ATOM 2976 N N . ALA A 1 369 ? -51.718 0.347 -11.899 1.00 81.75 369 ALA A N 1
ATOM 2977 C CA . ALA A 1 369 ? -50.552 -0.084 -12.680 1.00 81.75 369 ALA A CA 1
ATOM 2978 C C . ALA A 1 369 ? -49.804 1.082 -13.363 1.00 81.75 369 ALA A C 1
ATOM 2980 O O . ALA A 1 369 ? -48.641 0.929 -13.744 1.00 81.75 369 ALA A O 1
ATOM 2981 N N . ASN A 1 370 ? -50.475 2.230 -13.481 1.00 84.38 370 ASN A N 1
ATOM 2982 C CA . ASN A 1 370 ? -50.060 3.423 -14.216 1.00 84.38 370 ASN A CA 1
ATOM 2983 C C . ASN A 1 370 ? -49.503 4.527 -13.291 1.00 84.38 370 ASN A C 1
ATOM 2985 O O . ASN A 1 370 ? -49.075 5.576 -13.773 1.00 84.38 370 ASN A O 1
ATOM 2989 N N . ILE A 1 371 ? -49.525 4.295 -11.971 1.00 88.62 371 ILE A N 1
ATOM 2990 C CA . ILE A 1 371 ? -49.167 5.253 -10.918 1.00 88.62 371 ILE A CA 1
ATOM 2991 C C . ILE A 1 371 ? -47.842 4.828 -10.268 1.00 88.62 371 ILE A C 1
ATOM 2993 O O . ILE A 1 371 ? -47.706 3.722 -9.741 1.00 88.62 371 ILE A O 1
ATOM 2997 N N . PHE A 1 372 ? -46.857 5.725 -10.266 1.00 88.88 372 PHE A N 1
ATOM 2998 C CA . PHE A 1 372 ? -45.505 5.474 -9.770 1.00 88.88 372 PHE A CA 1
ATOM 2999 C C . PHE A 1 372 ? -45.123 6.476 -8.672 1.00 88.88 372 PHE A C 1
ATOM 3001 O O . PHE A 1 372 ? -44.540 7.524 -8.942 1.00 88.88 372 PHE A O 1
ATOM 3008 N N . GLY A 1 373 ? -45.428 6.143 -7.416 1.00 83.69 373 GLY A N 1
ATOM 3009 C CA . GLY A 1 373 ? -45.017 6.939 -6.255 1.00 83.69 373 GLY A CA 1
ATOM 3010 C C . GLY A 1 373 ? -43.566 6.692 -5.817 1.00 83.69 373 GLY A C 1
ATOM 3011 O O . GLY A 1 373 ? -43.060 5.561 -5.869 1.00 83.69 373 GLY A O 1
ATOM 3012 N N . ILE A 1 374 ? -42.907 7.737 -5.314 1.00 81.62 374 ILE A N 1
ATOM 3013 C CA . ILE A 1 374 ? -41.648 7.719 -4.562 1.00 81.62 374 ILE A CA 1
ATOM 3014 C C . ILE A 1 374 ? -41.810 8.656 -3.353 1.00 81.62 374 ILE A C 1
ATOM 3016 O O . ILE A 1 374 ? -41.955 9.858 -3.523 1.00 81.62 374 ILE A O 1
ATOM 3020 N N . ARG A 1 375 ? -41.754 8.107 -2.135 1.00 76.62 375 ARG A N 1
ATOM 3021 C CA . ARG A 1 375 ? -41.824 8.844 -0.859 1.00 76.62 375 ARG A CA 1
ATOM 3022 C C . ARG A 1 375 ? -40.517 8.725 -0.083 1.00 76.62 375 ARG A C 1
ATOM 3024 O O . ARG A 1 375 ? -39.909 7.648 -0.108 1.00 76.62 375 ARG A O 1
ATOM 3031 N N . LEU A 1 376 ? -40.170 9.752 0.692 1.00 72.62 376 LEU A N 1
ATOM 3032 C CA . LEU A 1 376 ? -39.222 9.666 1.803 1.00 72.62 376 LEU A CA 1
ATOM 3033 C C . LEU A 1 376 ? -39.691 10.561 2.984 1.00 72.62 376 LEU A C 1
ATOM 3035 O O . LEU A 1 376 ? -39.349 11.725 3.055 1.00 72.62 376 LEU A O 1
ATOM 3039 N N . ILE A 1 377 ? -40.474 9.992 3.916 1.00 71.25 377 ILE A N 1
ATOM 3040 C CA . ILE A 1 377 ? -41.288 10.720 4.929 1.00 71.25 377 ILE A CA 1
ATOM 3041 C C . ILE A 1 377 ? -42.270 11.714 4.301 1.00 71.25 377 ILE A C 1
ATOM 3043 O O . ILE A 1 377 ? -43.343 11.262 3.896 1.00 71.25 377 ILE A O 1
ATOM 3047 N N . ASP A 1 378 ? -41.929 12.992 4.248 1.00 74.50 378 ASP A N 1
ATOM 3048 C CA . ASP A 1 378 ? -42.757 14.156 3.915 1.00 74.50 378 ASP A CA 1
ATOM 3049 C C . ASP A 1 378 ? -42.644 14.521 2.436 1.00 74.50 378 ASP A C 1
ATOM 3051 O O . ASP A 1 378 ? -43.668 14.784 1.807 1.00 74.50 378 ASP A O 1
ATOM 3055 N N . ASP A 1 379 ? -41.439 14.404 1.874 1.00 76.06 379 ASP A N 1
ATOM 3056 C CA . ASP A 1 379 ? -41.177 14.397 0.433 1.00 76.06 379 ASP A CA 1
ATOM 3057 C C . ASP A 1 379 ? -41.960 13.263 -0.265 1.00 76.06 379 ASP A C 1
ATOM 3059 O O . ASP A 1 379 ? -41.673 12.070 -0.067 1.00 76.06 379 ASP A O 1
ATOM 3063 N N . VAL A 1 380 ? -42.900 13.610 -1.155 1.00 84.75 380 VAL A N 1
ATOM 3064 C CA . VAL A 1 380 ? -43.606 12.653 -2.027 1.00 84.75 380 VAL A CA 1
ATOM 3065 C C . VAL A 1 380 ? -43.641 13.130 -3.474 1.00 84.75 380 VAL A C 1
ATOM 3067 O O . VAL A 1 380 ? -44.253 14.141 -3.795 1.00 84.75 380 VAL A O 1
ATOM 3070 N N . SER A 1 381 ? -43.059 12.344 -4.377 1.00 86.44 381 SER A N 1
ATOM 3071 C CA . SER A 1 381 ? -43.180 12.530 -5.822 1.00 86.44 381 SER A CA 1
ATOM 3072 C C . SER A 1 381 ? -44.018 11.404 -6.427 1.00 86.44 381 SER A C 1
ATOM 3074 O O . SER A 1 381 ? -43.768 10.224 -6.167 1.00 86.44 381 SER A O 1
ATOM 3076 N N . VAL A 1 382 ? -45.016 11.754 -7.238 1.00 89.12 382 VAL A N 1
ATOM 3077 C CA . VAL A 1 382 ? -45.879 10.802 -7.951 1.00 89.12 382 VAL A CA 1
ATOM 3078 C C . VAL A 1 382 ? -45.792 11.072 -9.449 1.00 89.12 382 VAL A C 1
ATOM 3080 O O . VAL A 1 382 ? -45.762 12.218 -9.895 1.00 89.12 382 VAL A O 1
ATOM 3083 N N . VAL A 1 383 ? -45.740 9.997 -10.233 1.00 89.69 383 VAL A N 1
ATOM 3084 C CA . VAL A 1 383 ? -45.743 10.051 -11.697 1.00 89.69 383 VAL A CA 1
ATOM 3085 C C . VAL A 1 383 ? -46.876 9.179 -12.221 1.00 89.69 383 VAL A C 1
ATOM 3087 O O . VAL A 1 383 ? -46.938 7.995 -11.895 1.00 89.69 383 VAL A O 1
ATOM 3090 N N . ILE A 1 384 ? -47.761 9.754 -13.031 1.00 89.12 384 ILE A N 1
ATOM 3091 C CA . ILE A 1 384 ? -48.869 9.060 -13.697 1.00 89.12 384 ILE A CA 1
ATOM 3092 C C . ILE A 1 384 ? -48.545 8.964 -15.191 1.00 89.12 384 ILE A C 1
ATOM 3094 O O . ILE A 1 384 ? -48.146 9.960 -15.797 1.00 89.12 384 ILE A O 1
ATOM 3098 N N . ALA A 1 385 ? -48.724 7.782 -15.782 1.00 88.31 385 ALA A N 1
ATOM 3099 C CA . ALA A 1 385 ? -48.591 7.550 -17.222 1.00 88.31 385 ALA A CA 1
ATOM 3100 C C . ALA A 1 385 ? -49.928 7.085 -17.818 1.00 88.31 385 ALA A C 1
ATOM 3102 O O . ALA A 1 385 ? -50.422 6.012 -17.485 1.00 88.31 385 ALA A O 1
ATOM 3103 N N . SER A 1 386 ? -50.515 7.885 -18.699 1.00 84.81 386 SER A N 1
ATOM 3104 C CA . SER A 1 386 ? -51.859 7.687 -19.255 1.00 84.81 386 SER A CA 1
ATOM 3105 C C . SER A 1 386 ? -51.863 7.878 -20.772 1.00 84.81 386 SER A C 1
ATOM 3107 O O . SER A 1 386 ? -50.831 8.187 -21.370 1.00 84.81 386 SER A O 1
ATOM 3109 N N . LYS A 1 387 ? -53.009 7.683 -21.434 1.00 82.44 387 LYS A N 1
ATOM 3110 C CA . LYS A 1 387 ? -53.183 8.153 -22.816 1.00 82.44 387 LYS A CA 1
ATOM 3111 C C . LYS A 1 387 ? -53.707 9.588 -22.803 1.00 82.44 387 LYS A C 1
ATOM 3113 O O . LYS A 1 387 ? -54.481 9.944 -21.922 1.00 82.44 387 LYS A O 1
ATOM 3118 N N . LYS A 1 388 ? -53.380 10.386 -23.821 1.00 76.31 388 LYS A N 1
ATOM 3119 C CA . LYS A 1 388 ? -53.851 11.777 -23.999 1.00 76.31 388 LYS A CA 1
ATOM 3120 C C . LYS A 1 388 ? -55.377 11.917 -23.897 1.00 76.31 388 LYS A C 1
ATOM 3122 O O . LYS A 1 388 ? -55.868 12.890 -23.335 1.00 76.31 388 LYS A O 1
ATOM 3127 N N . LYS A 1 389 ? -56.132 10.928 -24.392 1.00 75.44 389 LYS A N 1
ATOM 3128 C CA . LYS A 1 389 ? -57.602 10.883 -24.272 1.00 75.44 389 LYS A CA 1
ATOM 3129 C C . LYS A 1 389 ? -58.105 10.593 -22.849 1.00 75.44 389 LYS A C 1
ATOM 3131 O O . LYS A 1 389 ? -59.199 11.009 -22.487 1.00 75.44 389 LYS A O 1
ATOM 3136 N N . ASP A 1 390 ? -57.280 9.956 -22.021 1.00 79.06 390 ASP A N 1
ATOM 3137 C CA . ASP A 1 390 ? -57.564 9.611 -20.624 1.00 79.06 390 ASP A CA 1
ATOM 3138 C C . ASP A 1 390 ? -57.152 10.751 -19.661 1.00 79.06 390 ASP A C 1
ATOM 3140 O O . ASP A 1 390 ? -57.049 10.548 -18.448 1.00 79.06 390 ASP A O 1
ATOM 3144 N N . ARG A 1 391 ? -56.913 11.973 -20.173 1.00 78.25 391 ARG A N 1
ATOM 3145 C CA . ARG A 1 391 ? -56.479 13.145 -19.391 1.00 78.25 391 ARG A CA 1
ATOM 3146 C C . ARG A 1 391 ? -57.364 13.403 -18.166 1.00 78.25 391 ARG A C 1
ATOM 3148 O O . ARG A 1 391 ? -56.828 13.574 -17.073 1.00 78.25 391 ARG A O 1
ATOM 3155 N N . ARG A 1 392 ? -58.694 13.336 -18.322 1.00 81.56 392 ARG A N 1
ATOM 3156 C CA . ARG A 1 392 ? -59.662 13.486 -17.213 1.00 81.56 392 ARG A CA 1
ATOM 3157 C C . ARG A 1 392 ? -59.435 12.458 -16.097 1.00 81.56 392 ARG A C 1
ATOM 3159 O O . ARG A 1 392 ? -59.571 12.791 -14.928 1.00 81.56 392 ARG A O 1
ATOM 3166 N N . ILE A 1 393 ? -59.024 11.233 -16.440 1.00 82.19 393 ILE A N 1
ATOM 3167 C CA . ILE A 1 393 ? -58.692 10.184 -15.463 1.00 82.19 393 ILE A CA 1
ATOM 3168 C C . ILE A 1 393 ? -57.401 10.546 -14.716 1.00 82.19 393 ILE A C 1
ATOM 3170 O O . ILE A 1 393 ? -57.320 10.361 -13.509 1.00 82.19 393 ILE A O 1
ATOM 3174 N N . SER A 1 394 ? -56.404 11.129 -15.390 1.00 82.81 394 SER A N 1
ATOM 3175 C CA . SER A 1 394 ? -55.174 11.599 -14.719 1.00 82.81 394 SER A CA 1
ATOM 3176 C C . SER A 1 394 ? -55.425 12.795 -13.796 1.00 82.81 394 SER A C 1
ATOM 3178 O O . SER A 1 394 ? -54.819 12.892 -12.730 1.00 82.81 394 SER A O 1
ATOM 3180 N N . GLU A 1 395 ? -56.336 13.688 -14.182 1.00 85.31 395 GLU A N 1
ATOM 3181 C CA . GLU A 1 395 ? -56.776 14.816 -13.356 1.00 85.31 395 GLU A CA 1
ATOM 3182 C C . GLU A 1 395 ? -57.595 14.339 -12.141 1.00 85.31 395 GLU A C 1
ATOM 3184 O O . GLU A 1 395 ? -57.372 14.845 -11.040 1.00 85.31 395 GLU A O 1
ATOM 3189 N N . GLN A 1 396 ? -58.430 13.302 -12.297 1.00 87.19 396 GLN A N 1
ATOM 3190 C CA . GLN A 1 396 ? -59.124 12.636 -11.188 1.00 87.19 396 GLN A CA 1
ATOM 3191 C C . GLN A 1 396 ? -58.146 11.941 -10.228 1.00 87.19 396 GLN A C 1
ATOM 3193 O O . GLN A 1 396 ? -58.182 12.217 -9.035 1.00 87.19 396 GLN A O 1
ATOM 3198 N N . ILE A 1 397 ? -57.203 11.129 -10.732 1.00 88.56 397 ILE A N 1
ATOM 3199 C CA . ILE A 1 397 ? -56.176 10.461 -9.907 1.00 88.56 397 ILE A CA 1
ATOM 3200 C C . ILE A 1 397 ? -55.379 11.488 -9.080 1.00 88.56 397 ILE A C 1
ATOM 3202 O O . ILE A 1 397 ? -55.048 11.217 -7.925 1.00 88.56 397 ILE A O 1
ATOM 3206 N N . ARG A 1 398 ? -55.095 12.681 -9.633 1.00 87.25 398 ARG A N 1
ATOM 3207 C CA . ARG A 1 398 ? -54.482 13.787 -8.874 1.00 87.25 398 ARG A CA 1
ATOM 3208 C C . ARG A 1 398 ? -55.408 14.300 -7.769 1.00 87.25 398 ARG A C 1
ATOM 3210 O O . ARG A 1 398 ? -54.958 14.443 -6.638 1.00 87.25 398 ARG A O 1
ATOM 3217 N N . ALA A 1 399 ? -56.672 14.580 -8.085 1.00 88.50 399 ALA A N 1
ATOM 3218 C CA . ALA A 1 399 ? -57.646 15.096 -7.122 1.00 88.50 399 ALA A CA 1
ATOM 3219 C C . ALA A 1 399 ? -57.945 14.103 -5.982 1.00 88.50 399 ALA A C 1
ATOM 3221 O O . ALA A 1 399 ? -58.183 14.529 -4.853 1.00 88.50 399 ALA A O 1
ATOM 3222 N N . ASP A 1 400 ? -57.897 12.800 -6.264 1.00 89.56 400 ASP A N 1
ATOM 3223 C CA . ASP A 1 400 ? -58.041 11.730 -5.276 1.00 89.56 400 ASP A CA 1
ATOM 3224 C C . ASP A 1 400 ? -56.786 11.620 -4.394 1.00 89.56 400 ASP A C 1
ATOM 3226 O O . ASP A 1 400 ? -56.890 11.520 -3.172 1.00 89.56 400 ASP A O 1
ATOM 3230 N N . PHE A 1 401 ? -55.584 11.713 -4.981 1.00 90.25 401 PHE A N 1
ATOM 3231 C CA . PHE A 1 401 ? -54.327 11.722 -4.223 1.00 90.25 401 PHE A CA 1
ATOM 3232 C C . PHE A 1 401 ? -54.192 12.960 -3.322 1.00 90.25 401 PHE A C 1
ATOM 3234 O O . PHE A 1 401 ? -53.742 12.855 -2.184 1.00 90.25 401 PHE A O 1
ATOM 3241 N N . GLU A 1 402 ? -54.636 14.129 -3.788 1.00 88.94 402 GLU A N 1
ATOM 3242 C CA . GLU A 1 402 ? -54.659 15.365 -2.992 1.00 88.94 402 GLU A CA 1
ATOM 3243 C C . GLU A 1 402 ? -55.650 15.308 -1.812 1.00 88.94 402 GLU A C 1
ATOM 3245 O O . GLU A 1 402 ? -55.574 16.145 -0.914 1.00 88.94 402 GLU A O 1
ATOM 3250 N N . LYS A 1 403 ? -56.530 14.296 -1.770 1.00 89.19 403 LYS A N 1
ATOM 3251 C CA . LYS A 1 403 ? -57.514 14.049 -0.703 1.00 89.19 403 LYS A CA 1
ATOM 3252 C C . LYS A 1 403 ? -57.262 12.770 0.106 1.00 89.19 403 LYS A C 1
ATOM 3254 O O . LYS A 1 403 ? -58.042 12.487 1.011 1.00 89.19 403 LYS A O 1
ATOM 3259 N N . CYS A 1 404 ? -56.221 11.984 -0.193 1.00 89.00 404 CYS A N 1
ATOM 3260 C CA . CYS A 1 404 ? -56.049 10.663 0.431 1.00 89.00 404 CYS A CA 1
ATOM 3261 C C . CYS A 1 404 ? -55.498 10.704 1.868 1.00 89.00 404 CYS A C 1
ATOM 3263 O O . CYS A 1 404 ? -55.596 9.711 2.588 1.00 89.00 404 CYS A O 1
ATOM 3265 N N . TYR A 1 405 ? -54.937 11.839 2.298 1.00 89.19 405 TYR A N 1
ATOM 3266 C CA . TYR A 1 405 ? -54.471 12.054 3.672 1.00 89.19 405 TYR A CA 1
ATOM 3267 C C . TYR A 1 405 ? -55.591 12.619 4.565 1.00 89.19 405 TYR A C 1
ATOM 3269 O O . TYR A 1 405 ? -56.496 13.288 4.061 1.00 89.19 405 TYR A O 1
ATOM 3277 N N . PRO A 1 406 ? -55.532 12.411 5.895 1.00 86.62 406 PRO A N 1
ATOM 3278 C CA . PRO A 1 406 ? -56.505 12.965 6.830 1.00 86.62 406 PRO A CA 1
ATOM 3279 C C . PRO A 1 406 ? -56.562 14.487 6.725 1.00 86.62 406 PRO A C 1
ATOM 3281 O O . PRO A 1 406 ? -55.523 15.138 6.606 1.00 86.62 406 PRO A O 1
ATOM 3284 N N . ARG A 1 407 ? -57.767 15.059 6.850 1.00 83.75 407 ARG A N 1
ATOM 3285 C CA . ARG A 1 407 ? -58.049 16.500 6.657 1.00 83.75 407 ARG A CA 1
ATOM 3286 C C . ARG A 1 407 ? -57.206 17.443 7.531 1.00 83.75 407 ARG A C 1
ATOM 3288 O O . ARG A 1 407 ? -57.120 18.630 7.238 1.00 83.75 407 ARG A O 1
ATOM 3295 N N . ASN A 1 408 ? -56.593 16.921 8.592 1.00 83.94 408 ASN A N 1
ATOM 3296 C CA . ASN A 1 408 ? -55.743 17.663 9.519 1.00 83.94 408 ASN A CA 1
ATOM 3297 C C . ASN A 1 408 ? -54.305 17.870 8.989 1.00 83.94 408 ASN A C 1
ATOM 3299 O O . ASN A 1 408 ? -53.586 18.714 9.523 1.00 83.94 408 ASN A O 1
ATOM 3303 N N . LEU A 1 409 ? -53.871 17.115 7.971 1.00 84.94 409 LEU A N 1
ATOM 3304 C CA . LEU A 1 409 ? -52.565 17.266 7.321 1.00 84.94 409 LEU A CA 1
ATOM 3305 C C . LEU A 1 409 ? -52.678 18.134 6.063 1.00 84.94 409 LEU A C 1
ATOM 3307 O O . LEU A 1 409 ? -53.542 17.907 5.217 1.00 84.94 409 LEU A O 1
ATOM 3311 N N . THR A 1 410 ? -51.751 19.076 5.886 1.00 83.88 410 THR A N 1
ATOM 3312 C CA . THR A 1 410 ? -51.739 19.962 4.712 1.00 83.88 410 THR A CA 1
ATOM 3313 C C . THR A 1 410 ? -50.730 19.471 3.676 1.00 83.88 410 THR A C 1
ATOM 3315 O O . THR A 1 410 ? -49.524 19.671 3.824 1.00 83.88 410 THR A O 1
ATOM 3318 N N . LEU A 1 411 ? -51.220 18.866 2.592 1.00 86.44 411 LEU A N 1
ATOM 3319 C CA . LEU A 1 411 ? -50.403 18.468 1.444 1.00 86.44 411 LEU A CA 1
ATOM 3320 C C . LEU A 1 411 ? -50.057 19.701 0.584 1.00 86.44 411 LEU A C 1
ATOM 3322 O O . LEU A 1 411 ? -50.861 20.152 -0.232 1.00 86.44 411 LEU A O 1
ATOM 3326 N N . LYS A 1 412 ? -48.858 20.267 0.751 1.00 85.62 412 LYS A N 1
ATOM 3327 C CA . LYS A 1 412 ? -48.378 21.397 -0.056 1.00 85.62 412 LYS A CA 1
ATOM 3328 C C . LYS A 1 412 ? -47.708 20.883 -1.331 1.00 85.62 412 LYS A C 1
ATOM 3330 O O . LYS A 1 412 ? -46.737 20.141 -1.263 1.00 85.62 412 LYS A O 1
ATOM 3335 N N . ARG A 1 413 ? -48.143 21.343 -2.506 1.00 85.00 413 ARG A N 1
ATOM 3336 C CA . ARG A 1 413 ? -47.450 21.062 -3.776 1.00 85.00 413 ARG A CA 1
ATOM 3337 C C . ARG A 1 413 ? -46.108 21.812 -3.862 1.00 85.00 413 ARG A C 1
ATOM 3339 O O . ARG A 1 413 ? -46.055 23.010 -3.580 1.00 85.00 413 ARG A O 1
ATOM 3346 N N . THR A 1 414 ? -45.036 21.121 -4.252 1.00 78.44 414 THR A N 1
ATOM 3347 C CA . THR A 1 414 ? -43.653 21.640 -4.294 1.00 78.44 414 THR A CA 1
ATOM 3348 C C . THR A 1 414 ? -43.089 21.838 -5.701 1.00 78.44 414 THR A C 1
ATOM 3350 O O . THR A 1 414 ? -42.222 22.689 -5.868 1.00 78.44 414 THR A O 1
ATOM 3353 N N . ASP A 1 415 ? -43.610 21.159 -6.732 1.00 76.69 415 ASP A N 1
ATOM 3354 C CA . ASP A 1 415 ? -43.190 21.382 -8.132 1.00 76.69 415 ASP A CA 1
ATOM 3355 C C . ASP A 1 415 ? -43.723 22.697 -8.740 1.00 76.69 415 ASP A C 1
ATOM 3357 O O . ASP A 1 415 ? -43.240 23.159 -9.773 1.00 76.69 415 ASP A O 1
ATOM 3361 N N . GLY A 1 416 ? -44.738 23.313 -8.123 1.00 66.69 416 GLY A N 1
ATOM 3362 C CA . GLY A 1 416 ? -45.319 24.579 -8.588 1.00 66.69 416 GLY A CA 1
ATOM 3363 C C . GLY A 1 416 ? -45.923 24.534 -10.000 1.00 66.69 416 GLY A C 1
ATOM 3364 O O . GLY A 1 416 ? -46.038 25.577 -10.635 1.00 66.69 416 GLY A O 1
ATOM 3365 N N . GLY A 1 417 ? -46.269 23.349 -10.517 1.00 64.94 417 GLY A N 1
ATOM 3366 C CA . GLY A 1 417 ? -46.746 23.152 -11.888 1.00 64.94 417 GLY A CA 1
ATOM 3367 C C . GLY A 1 417 ? -45.638 23.018 -12.939 1.00 64.94 417 GLY A C 1
ATOM 3368 O O . GLY A 1 417 ? -45.946 22.861 -14.120 1.00 64.94 417 GLY A O 1
ATOM 3369 N N . LYS A 1 418 ? -44.359 23.076 -12.547 1.00 71.31 418 LYS A N 1
ATOM 3370 C CA . LYS A 1 418 ? -43.219 23.023 -13.471 1.00 71.31 418 LYS A CA 1
ATOM 3371 C C . LYS A 1 418 ? -42.873 21.581 -13.844 1.00 71.31 418 LYS A C 1
ATOM 3373 O O . LYS A 1 418 ? -43.039 20.657 -13.053 1.00 71.31 418 LYS A O 1
ATOM 3378 N N . LYS A 1 419 ? -42.306 21.387 -15.043 1.00 80.62 419 LYS A N 1
ATOM 3379 C CA . LYS A 1 419 ? -41.753 20.084 -15.464 1.00 80.62 419 LYS A CA 1
ATOM 3380 C C . LYS A 1 419 ? -40.470 19.696 -14.710 1.00 80.62 419 LYS A C 1
ATOM 3382 O O . LYS A 1 419 ? -39.981 18.593 -14.928 1.00 80.62 419 LYS A O 1
ATOM 3387 N N . ASN A 1 420 ? -39.921 20.549 -13.842 1.00 84.88 420 ASN A N 1
ATOM 3388 C CA . ASN A 1 420 ? -38.780 20.232 -12.983 1.00 84.88 420 ASN A CA 1
ATOM 3389 C C . ASN A 1 420 ? -39.051 20.532 -11.502 1.00 84.88 420 ASN A C 1
ATOM 3391 O O . ASN A 1 420 ? -39.741 21.493 -11.170 1.00 84.88 420 ASN A O 1
ATOM 3395 N N . TRP A 1 421 ? -38.508 19.690 -10.620 1.00 86.62 421 TRP A N 1
ATOM 3396 C CA . TRP A 1 421 ? -38.647 19.804 -9.167 1.00 86.62 421 TRP A CA 1
ATOM 3397 C C . TRP A 1 421 ? -37.457 19.167 -8.438 1.00 86.62 421 TRP A C 1
ATOM 3399 O O . TRP A 1 421 ? -36.840 18.220 -8.931 1.00 86.62 421 TRP A O 1
ATOM 3409 N N . ASP A 1 422 ? -37.155 19.654 -7.239 1.00 81.44 422 ASP A N 1
ATOM 3410 C CA . ASP A 1 422 ? -36.087 19.104 -6.405 1.00 81.44 422 ASP A CA 1
ATOM 3411 C C . ASP A 1 422 ? -36.602 17.881 -5.632 1.00 81.44 422 ASP A C 1
ATOM 3413 O O . ASP A 1 422 ? -37.684 17.910 -5.048 1.00 81.44 422 ASP A O 1
ATOM 3417 N N . PHE A 1 423 ? -35.833 16.789 -5.613 1.00 76.31 423 PHE A N 1
ATOM 3418 C CA . PHE A 1 423 ? -36.193 15.573 -4.882 1.00 76.31 423 PHE A CA 1
ATOM 3419 C C . PHE A 1 423 ? -34.948 14.815 -4.399 1.00 76.31 423 PHE A C 1
ATOM 3421 O O . PHE A 1 423 ? -34.139 14.332 -5.194 1.00 76.31 423 PHE A O 1
ATOM 3428 N N . LEU A 1 424 ? -34.778 14.681 -3.077 1.00 70.06 424 LEU A N 1
ATOM 3429 C CA . LEU A 1 424 ? -33.689 13.916 -2.436 1.00 70.06 424 LEU A CA 1
ATOM 3430 C C . LEU A 1 424 ? -32.257 14.328 -2.854 1.00 70.06 424 LEU A C 1
ATOM 3432 O O . LEU A 1 424 ? -31.313 13.525 -2.836 1.00 70.06 424 LEU A O 1
ATOM 3436 N N . GLY A 1 425 ? -32.082 15.601 -3.217 1.00 71.94 425 GLY A N 1
ATOM 3437 C CA . GLY A 1 425 ? -30.824 16.143 -3.733 1.00 71.94 425 GLY A CA 1
ATOM 3438 C C . GLY A 1 425 ? -30.531 15.755 -5.185 1.00 71.94 425 GLY A C 1
ATOM 3439 O O . GLY A 1 425 ? -29.363 15.730 -5.574 1.00 71.94 425 GLY A O 1
ATOM 3440 N N . LEU A 1 426 ? -31.559 15.421 -5.964 1.00 79.75 426 LEU A N 1
ATOM 3441 C CA . LEU A 1 426 ? -31.563 15.467 -7.424 1.00 79.75 426 LEU A CA 1
ATOM 3442 C C . LEU A 1 426 ? -32.478 16.611 -7.869 1.00 79.75 426 LEU A C 1
ATOM 3444 O O . LEU A 1 426 ? -33.513 16.820 -7.244 1.00 79.75 426 LEU A O 1
ATOM 3448 N N . GLU A 1 427 ? -32.151 17.282 -8.966 1.00 87.00 427 GLU A N 1
ATOM 3449 C CA . GLU A 1 427 ? -33.174 17.961 -9.760 1.00 87.00 427 GLU A CA 1
ATOM 3450 C C . GLU A 1 427 ? -33.805 16.888 -10.648 1.00 87.00 427 GLU A C 1
ATOM 3452 O O . GLU A 1 427 ? -33.105 16.241 -11.429 1.00 87.00 427 GLU A O 1
ATOM 3457 N N . MET A 1 428 ? -35.103 16.654 -10.498 1.00 86.25 428 MET A N 1
ATOM 3458 C CA . MET A 1 428 ? -35.898 15.775 -11.352 1.00 86.25 428 MET A CA 1
ATOM 3459 C C . MET A 1 428 ? -36.511 16.607 -12.478 1.00 86.25 428 MET A C 1
ATOM 3461 O O . MET A 1 428 ? -37.016 17.697 -12.220 1.00 86.25 428 MET A O 1
ATOM 3465 N N . ARG A 1 429 ? -36.513 16.102 -13.720 1.00 88.88 429 ARG A N 1
ATOM 3466 C CA . ARG A 1 429 ? -37.179 16.767 -14.854 1.00 88.88 429 ARG A CA 1
ATOM 3467 C C . ARG A 1 429 ? -37.991 15.787 -15.704 1.00 88.88 429 ARG A C 1
ATOM 3469 O O . ARG A 1 429 ? -37.445 14.786 -16.184 1.00 88.88 429 ARG A O 1
ATOM 3476 N N . GLN A 1 430 ? -39.265 16.106 -15.935 1.00 87.75 430 GLN A N 1
ATOM 3477 C CA . GLN A 1 430 ? -40.116 15.469 -16.939 1.00 87.75 430 GLN A CA 1
ATOM 3478 C C . GLN A 1 430 ? -39.644 15.856 -18.348 1.00 87.75 430 GLN A C 1
ATOM 3480 O O . GLN A 1 430 ? -39.471 17.034 -18.655 1.00 87.75 430 GLN A O 1
ATOM 3485 N N . GLN A 1 431 ? -39.501 14.859 -19.216 1.00 82.12 431 GLN A N 1
ATOM 3486 C CA . GLN A 1 431 ? -39.288 15.012 -20.653 1.00 82.12 431 GLN A CA 1
ATOM 3487 C C . GLN A 1 431 ? -40.425 14.330 -21.416 1.00 82.12 431 GLN A C 1
ATOM 3489 O O . GLN A 1 431 ? -40.960 13.312 -20.977 1.00 82.12 431 GLN A O 1
ATOM 3494 N N . ASP A 1 432 ? -40.767 14.864 -22.587 1.00 77.31 432 ASP A N 1
ATOM 3495 C CA . ASP A 1 432 ? -41.809 14.293 -23.453 1.00 77.31 432 ASP A CA 1
ATOM 3496 C C . ASP A 1 432 ? -41.268 13.156 -24.354 1.00 77.31 432 ASP A C 1
ATOM 3498 O O . ASP A 1 432 ? -42.018 12.480 -25.055 1.00 77.31 432 ASP A O 1
ATOM 3502 N N . VAL A 1 433 ? -39.955 12.900 -24.286 1.00 76.75 433 VAL A N 1
ATOM 3503 C CA . VAL A 1 433 ? -39.229 11.808 -24.955 1.00 76.75 433 VAL A CA 1
ATOM 3504 C C . VAL A 1 433 ? -38.473 10.951 -23.935 1.00 76.75 433 VAL A C 1
ATOM 3506 O O . VAL A 1 433 ? -38.260 11.354 -22.796 1.00 76.75 433 VAL A O 1
ATOM 3509 N N . THR A 1 434 ? -38.046 9.745 -24.321 1.00 73.94 434 THR A N 1
ATOM 3510 C CA . THR A 1 434 ? -37.251 8.874 -23.436 1.00 73.94 434 THR A CA 1
ATOM 3511 C C . THR A 1 434 ? -35.818 9.398 -23.257 1.00 73.94 434 THR A C 1
ATOM 3513 O O . THR A 1 434 ? -35.146 9.551 -24.278 1.00 73.94 434 THR A O 1
ATOM 3516 N N . PRO A 1 435 ? -35.286 9.539 -22.024 1.00 81.12 435 PRO A N 1
ATOM 3517 C CA . PRO A 1 435 ? -35.871 9.147 -20.737 1.00 81.12 435 PRO A CA 1
ATOM 3518 C C . PRO A 1 435 ? -36.882 10.173 -20.194 1.00 81.12 435 PRO A C 1
ATOM 3520 O O . PRO A 1 435 ? -36.512 11.274 -19.797 1.00 81.12 435 PRO A O 1
ATOM 3523 N N . PHE A 1 436 ? -38.145 9.751 -20.081 1.00 83.81 436 PHE A N 1
ATOM 3524 C CA . PHE A 1 436 ? -39.270 10.601 -19.678 1.00 83.81 436 PHE A CA 1
ATOM 3525 C C . PHE A 1 436 ? -39.109 11.224 -18.287 1.00 83.81 436 PHE A C 1
ATOM 3527 O O . PHE A 1 436 ? -39.634 12.298 -18.012 1.00 83.81 436 PHE A O 1
ATOM 3534 N N . LEU A 1 437 ? -38.384 10.540 -17.402 1.00 88.62 437 LEU A N 1
ATOM 3535 C CA . LEU A 1 437 ? -37.861 11.096 -16.162 1.00 88.62 437 LEU A CA 1
ATOM 3536 C C . LEU A 1 437 ? -36.341 11.169 -16.276 1.00 88.62 437 LEU A C 1
ATOM 3538 O O . LEU A 1 437 ? -35.656 10.140 -16.216 1.00 88.62 437 LEU A O 1
ATOM 3542 N N . SER A 1 438 ? -35.829 12.386 -16.418 1.00 87.31 438 SER A N 1
ATOM 3543 C CA . SER A 1 438 ? -34.404 12.701 -16.335 1.00 87.31 438 SER A CA 1
ATOM 3544 C C . SER A 1 438 ? -34.072 13.312 -14.970 1.00 87.31 438 SER A C 1
ATOM 3546 O O . SER A 1 438 ? -34.970 13.730 -14.238 1.00 87.31 438 SER A O 1
ATOM 3548 N N . TYR A 1 439 ? -32.796 13.298 -14.585 1.00 87.81 439 TYR A N 1
ATOM 3549 C CA . TYR A 1 439 ? -32.358 13.785 -13.278 1.00 87.81 439 TYR A CA 1
ATOM 3550 C C . TYR A 1 439 ? -30.878 14.198 -13.265 1.00 87.81 439 TYR A C 1
ATOM 3552 O O . TYR A 1 439 ? -30.044 13.616 -13.974 1.00 87.81 439 TYR A O 1
ATOM 3560 N N . VAL A 1 440 ? -30.555 15.190 -12.436 1.00 87.62 440 VAL A N 1
ATOM 3561 C CA . VAL A 1 440 ? -29.214 15.779 -12.298 1.00 87.62 440 VAL A CA 1
ATOM 3562 C C . VAL A 1 440 ? -28.852 15.926 -10.816 1.00 87.62 440 VAL A C 1
ATOM 3564 O O . VAL A 1 440 ? -29.707 16.228 -9.988 1.00 87.62 440 VAL A O 1
ATOM 3567 N N . GLN A 1 441 ? -27.588 15.705 -10.444 1.00 85.88 441 GLN A N 1
ATOM 3568 C CA . GLN A 1 441 ? -27.129 15.887 -9.064 1.00 85.88 441 GLN A CA 1
ATOM 3569 C C . GLN A 1 441 ? -27.050 17.380 -8.707 1.00 85.88 441 GLN A C 1
ATOM 3571 O O . GLN A 1 441 ? -26.147 18.071 -9.172 1.00 85.88 441 GLN A O 1
ATOM 3576 N N . LEU A 1 442 ? -27.941 17.849 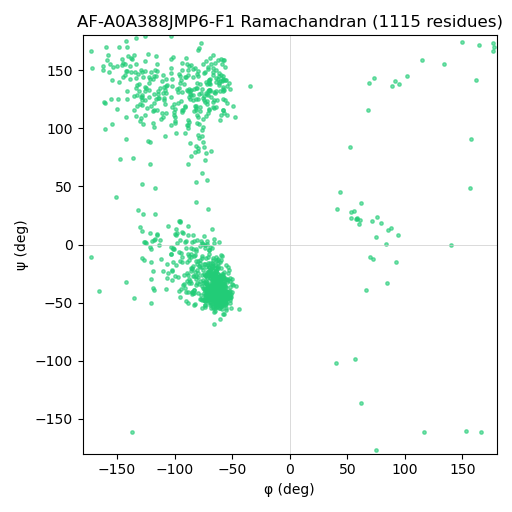-7.830 1.00 82.06 442 LEU A N 1
ATOM 3577 C CA . LEU A 1 442 ? -27.882 19.195 -7.244 1.00 82.06 442 LEU A CA 1
ATOM 3578 C C . LEU A 1 442 ? -26.756 19.324 -6.211 1.00 82.06 442 LEU A C 1
ATOM 3580 O O . LEU A 1 442 ? -26.373 18.340 -5.567 1.00 82.06 442 LEU A O 1
ATOM 3584 N N . SER A 1 443 ? -26.309 20.554 -5.960 1.00 81.25 443 SER A N 1
ATOM 3585 C CA . SER A 1 443 ? -25.671 20.917 -4.689 1.00 81.25 443 SER A CA 1
ATOM 3586 C C . SER A 1 443 ? -26.431 22.060 -4.022 1.00 81.25 443 SER A C 1
ATOM 3588 O O . SER A 1 443 ? -26.920 22.950 -4.709 1.00 81.25 443 SER A O 1
ATOM 3590 N N . LYS A 1 444 ? -26.527 22.065 -2.684 1.00 77.69 444 LYS A N 1
ATOM 3591 C CA . LYS A 1 444 ? -27.263 23.125 -1.964 1.00 77.69 444 LYS A CA 1
ATOM 3592 C C . LYS A 1 444 ? -26.652 24.509 -2.190 1.00 77.69 444 LYS A C 1
ATOM 3594 O O . LYS A 1 444 ? -27.381 25.467 -2.394 1.00 77.69 444 LYS A O 1
ATOM 3599 N N . ASN A 1 445 ? -25.323 24.578 -2.220 1.00 81.94 445 ASN A N 1
ATOM 3600 C CA . ASN A 1 445 ? -24.576 25.815 -2.444 1.00 81.94 445 ASN A CA 1
ATOM 3601 C C . ASN A 1 445 ? -24.496 26.208 -3.927 1.00 81.94 445 ASN A C 1
ATOM 3603 O O . ASN A 1 445 ? -23.783 27.145 -4.254 1.00 81.94 445 ASN A O 1
ATOM 3607 N N . GLU A 1 446 ? -25.138 25.480 -4.850 1.00 83.69 446 GLU A N 1
ATOM 3608 C CA . GLU A 1 446 ? -24.872 25.664 -6.280 1.00 83.69 446 GLU A CA 1
ATOM 3609 C C . GLU A 1 446 ? -25.161 27.095 -6.746 1.00 83.69 446 GLU A C 1
ATOM 3611 O O . GLU A 1 446 ? -24.334 27.671 -7.440 1.00 83.69 446 GLU A O 1
ATOM 3616 N N . LYS A 1 447 ? -26.255 27.719 -6.297 1.00 84.44 447 LYS A N 1
ATOM 3617 C CA . LYS A 1 447 ? -26.516 29.132 -6.610 1.00 84.44 447 LYS A CA 1
ATOM 3618 C C . LYS A 1 447 ? -25.457 30.045 -5.980 1.00 84.44 447 LYS A C 1
ATOM 3620 O O . LYS A 1 447 ? -24.747 30.731 -6.707 1.00 84.44 447 LYS A O 1
ATOM 3625 N N . THR A 1 448 ? -25.279 29.985 -4.659 1.00 84.88 448 THR A N 1
ATOM 3626 C CA . THR A 1 448 ? -24.396 30.901 -3.909 1.00 84.88 448 THR A CA 1
ATOM 3627 C C . THR A 1 448 ? -22.921 30.806 -4.322 1.00 84.88 448 THR A C 1
ATOM 3629 O O . THR A 1 448 ? -22.205 31.797 -4.264 1.00 84.88 448 THR A O 1
ATOM 3632 N N . VAL A 1 449 ? -22.465 29.648 -4.811 1.00 86.12 449 VAL A N 1
ATOM 3633 C CA . VAL A 1 449 ? -21.100 29.404 -5.323 1.00 86.12 449 VAL A CA 1
ATOM 3634 C C . VAL A 1 449 ? -20.848 30.019 -6.709 1.00 86.12 449 VAL A C 1
ATOM 3636 O O . VAL A 1 449 ? -19.689 30.246 -7.074 1.00 86.12 449 VAL A O 1
ATOM 3639 N N . TRP A 1 450 ? -21.906 30.288 -7.481 1.00 85.00 450 TRP A N 1
ATOM 3640 C CA . TRP A 1 450 ? -21.827 30.922 -8.802 1.00 85.00 450 TRP A CA 1
ATOM 3641 C C . TRP A 1 450 ? -22.295 32.388 -8.811 1.00 85.00 450 TRP A C 1
ATOM 3643 O O . TRP A 1 450 ? -21.847 33.128 -9.679 1.00 85.00 450 TRP A O 1
ATOM 3653 N N . THR A 1 451 ? -23.146 32.826 -7.870 1.00 87.44 451 THR A N 1
ATOM 3654 C CA . THR A 1 451 ? -23.666 34.212 -7.815 1.00 87.44 451 THR A CA 1
ATOM 3655 C C . THR A 1 451 ? -23.075 35.081 -6.704 1.00 87.44 451 THR A C 1
ATOM 3657 O O . THR A 1 451 ? -23.020 36.293 -6.860 1.00 87.44 451 THR A O 1
ATOM 3660 N N . GLU A 1 452 ? -22.660 34.494 -5.579 1.00 85.19 452 GLU A N 1
ATOM 3661 C CA . GLU A 1 452 ? -22.242 35.222 -4.362 1.00 85.19 452 GLU A CA 1
ATOM 3662 C C . GLU A 1 452 ? -20.844 34.793 -3.866 1.00 85.19 452 GLU A C 1
ATOM 3664 O O . GLU A 1 452 ? -20.407 35.205 -2.795 1.00 85.19 452 GLU A O 1
ATOM 3669 N N . GLU A 1 453 ? -20.193 33.888 -4.606 1.00 82.81 453 GLU A N 1
ATOM 3670 C CA . GLU A 1 453 ? -18.943 33.176 -4.294 1.00 82.81 453 GLU A CA 1
ATOM 3671 C C . GLU A 1 453 ? -18.786 32.685 -2.832 1.00 82.81 453 GLU A C 1
ATOM 3673 O O . GLU A 1 453 ? -17.672 32.542 -2.325 1.00 82.81 453 GLU A O 1
ATOM 3678 N N . ARG A 1 454 ? -19.899 32.352 -2.155 1.00 83.94 454 ARG A N 1
ATOM 3679 C CA . ARG A 1 454 ? -19.919 31.928 -0.740 1.00 83.94 454 ARG A CA 1
ATOM 3680 C C . ARG A 1 454 ? -20.610 30.585 -0.499 1.00 83.94 454 ARG A C 1
ATOM 3682 O O . ARG A 1 454 ? -21.471 30.140 -1.262 1.00 83.94 454 ARG A O 1
ATOM 3689 N N . LEU A 1 455 ? -20.260 29.954 0.622 1.00 82.25 455 LEU A N 1
ATOM 3690 C CA . LEU A 1 455 ? -20.860 28.709 1.108 1.00 82.25 455 LEU A CA 1
ATOM 3691 C C . LEU A 1 455 ? -21.916 28.996 2.184 1.00 82.25 455 LEU A C 1
ATOM 3693 O O . LEU A 1 455 ? -21.581 29.106 3.360 1.00 82.25 455 LEU A O 1
ATOM 3697 N N . GLU A 1 456 ? -23.189 29.061 1.789 1.00 82.38 456 GLU A N 1
ATOM 3698 C CA . GLU A 1 456 ? -24.323 29.146 2.725 1.00 82.38 456 GLU A CA 1
ATOM 3699 C C . GLU A 1 456 ? -24.384 27.908 3.643 1.00 82.38 456 GLU A C 1
ATOM 3701 O O . GLU A 1 456 ? -24.525 28.019 4.860 1.00 82.38 456 GLU A O 1
ATOM 3706 N N . PHE A 1 457 ? -24.185 26.712 3.079 1.00 76.25 457 PHE A N 1
ATOM 3707 C CA . PHE A 1 457 ? -24.161 25.449 3.815 1.00 76.25 457 PHE A CA 1
ATOM 3708 C C . PHE A 1 457 ? -22.743 24.854 3.836 1.00 76.25 457 PHE A C 1
ATOM 3710 O O . PHE A 1 457 ? -22.238 24.366 2.819 1.00 76.25 457 PHE A O 1
ATOM 3717 N N . LYS A 1 458 ? -22.098 24.794 5.010 1.00 71.06 458 LYS A N 1
ATOM 3718 C CA . LYS A 1 458 ? -20.785 24.135 5.186 1.00 71.06 458 LYS A CA 1
ATOM 3719 C C . LYS A 1 458 ? -20.886 22.598 5.122 1.00 71.06 458 LYS A C 1
ATOM 3721 O O . LYS A 1 458 ? -20.878 21.900 6.134 1.00 71.06 458 LYS A O 1
ATOM 3726 N N . ILE A 1 459 ? -20.987 22.046 3.909 1.00 62.84 459 ILE A N 1
ATOM 3727 C CA . ILE A 1 459 ? -21.140 20.600 3.644 1.00 62.84 459 ILE A CA 1
ATOM 3728 C C . ILE A 1 459 ? -19.763 19.916 3.528 1.00 62.84 459 ILE A C 1
ATOM 3730 O O . ILE A 1 459 ? -19.358 19.450 2.459 1.00 62.84 459 ILE A O 1
ATOM 3734 N N . GLY A 1 460 ? -19.025 19.818 4.639 1.00 68.75 460 GLY A N 1
ATOM 3735 C CA . GLY A 1 460 ? -17.750 19.097 4.645 1.00 68.75 460 GLY A CA 1
ATOM 3736 C C . GLY A 1 460 ? -16.858 19.324 5.863 1.00 68.75 460 GLY A C 1
ATOM 3737 O O . GLY A 1 460 ? -17.301 19.751 6.921 1.00 68.75 460 GLY A O 1
ATOM 3738 N N . GLN A 1 461 ? -15.578 18.998 5.679 1.00 75.81 461 GLN A N 1
ATOM 3739 C CA . GLN A 1 461 ? -14.471 19.399 6.544 1.00 75.81 461 GLN A CA 1
ATOM 3740 C C . GLN A 1 461 ? -13.521 20.260 5.708 1.00 75.81 461 GLN A C 1
ATOM 3742 O O . GLN A 1 461 ? -12.985 19.764 4.715 1.00 75.81 461 GLN A O 1
ATOM 3747 N N . GLU A 1 462 ? -13.279 21.499 6.134 1.00 81.88 462 GLU A N 1
ATOM 3748 C CA . GLU A 1 462 ? -12.293 22.420 5.540 1.00 81.88 462 GLU A CA 1
ATOM 3749 C C . GLU A 1 462 ? -10.896 21.789 5.518 1.00 81.88 462 GLU A C 1
ATOM 3751 O O . GLU A 1 462 ? -10.586 20.938 6.360 1.00 81.88 462 GLU A O 1
ATOM 3756 N N . TYR A 1 463 ? -10.022 22.177 4.590 1.00 83.69 463 TYR A N 1
ATOM 3757 C CA . TYR A 1 463 ? -8.728 21.519 4.385 1.00 83.69 463 TYR A CA 1
ATOM 3758 C C . TYR A 1 463 ? -7.844 21.533 5.643 1.00 83.69 463 TYR A C 1
ATOM 3760 O O . TYR A 1 463 ? -7.173 20.526 5.921 1.00 83.69 463 TYR A O 1
ATOM 3768 N N . HIS A 1 464 ? -7.908 22.599 6.448 1.00 82.06 464 HIS A N 1
ATOM 3769 C CA . HIS A 1 464 ? -7.119 22.789 7.674 1.00 82.06 464 HIS A CA 1
ATOM 3770 C C . HIS A 1 464 ? -7.719 22.148 8.941 1.00 82.06 464 HIS A C 1
ATOM 3772 O O . HIS A 1 464 ? -6.973 21.844 9.864 1.00 82.06 464 HIS A O 1
ATOM 3778 N N . SER A 1 465 ? -9.024 21.844 8.969 1.00 80.69 465 SER A N 1
ATOM 3779 C CA . SER A 1 465 ? -9.706 21.250 10.141 1.00 80.69 465 SER A CA 1
ATOM 3780 C C . SER A 1 465 ? -9.110 19.910 10.626 1.00 80.69 465 SER A C 1
ATOM 3782 O O . SER A 1 465 ? -8.479 19.178 9.856 1.00 80.69 465 SER A O 1
ATOM 3784 N N . TRP A 1 466 ? -9.363 19.525 11.882 1.00 63.91 466 TRP A N 1
ATOM 3785 C CA . TRP A 1 466 ? -8.888 18.253 12.448 1.00 63.91 466 TRP A CA 1
ATOM 3786 C C . TRP A 1 466 ? -9.422 17.026 11.678 1.00 63.91 466 TRP A C 1
ATOM 3788 O O . TRP A 1 466 ? -10.611 16.700 11.700 1.00 63.91 466 TRP A O 1
ATOM 3798 N N . GLY A 1 467 ? -8.526 16.323 10.980 1.00 67.12 467 GLY A N 1
ATOM 3799 C CA . GLY A 1 467 ? -8.845 15.114 10.217 1.00 67.12 467 GLY A CA 1
ATOM 3800 C C . GLY A 1 467 ? -7.768 14.769 9.188 1.00 67.12 467 GLY A C 1
ATOM 3801 O O . GLY A 1 467 ? -7.198 15.651 8.545 1.00 67.12 467 GLY A O 1
ATOM 3802 N N . SER A 1 468 ? -7.478 13.476 9.005 1.00 73.19 468 SER A N 1
ATOM 3803 C CA . SER A 1 468 ? -6.371 13.051 8.134 1.00 73.19 468 SER A CA 1
ATOM 3804 C C . SER A 1 468 ? -6.573 13.485 6.674 1.00 73.19 468 SER A C 1
ATOM 3806 O O . SER A 1 468 ? -7.650 13.307 6.099 1.00 73.19 468 SER A O 1
ATOM 3808 N N . LYS A 1 469 ? -5.515 13.981 6.015 1.00 78.06 469 LYS A N 1
ATOM 3809 C CA . LYS A 1 469 ? -5.574 14.359 4.587 1.00 78.06 469 LYS A CA 1
ATOM 3810 C C . LYS A 1 469 ? -6.007 13.179 3.692 1.00 78.06 469 LYS A C 1
ATOM 3812 O O . LYS A 1 469 ? -6.669 13.399 2.684 1.00 78.06 469 LYS A O 1
ATOM 3817 N N . ARG A 1 470 ? -5.738 11.927 4.105 1.00 71.31 470 ARG A N 1
ATOM 3818 C CA . ARG A 1 470 ? -6.211 10.682 3.458 1.00 71.31 470 ARG A CA 1
ATOM 3819 C C . ARG A 1 470 ? -7.729 10.471 3.554 1.00 71.31 470 ARG A C 1
ATOM 3821 O O . ARG A 1 470 ? -8.328 9.928 2.632 1.00 71.31 470 ARG A O 1
ATOM 3828 N N . GLN A 1 471 ? -8.360 10.883 4.652 1.00 70.94 471 GLN A N 1
ATOM 3829 C CA . GLN A 1 471 ? -9.819 10.883 4.775 1.00 70.94 471 GLN A CA 1
ATOM 3830 C C . GLN A 1 471 ? -10.426 11.964 3.876 1.00 70.94 471 GLN A C 1
ATOM 3832 O O . GLN A 1 471 ? -11.361 11.681 3.130 1.00 70.94 471 GLN A O 1
ATOM 3837 N N . LYS A 1 472 ? -9.844 13.169 3.871 1.00 78.44 472 LYS A N 1
ATOM 3838 C CA . LYS A 1 472 ? -10.305 14.279 3.024 1.00 78.44 472 LYS A CA 1
ATOM 3839 C C . LYS A 1 472 ? -10.159 13.965 1.526 1.00 78.44 472 LYS A C 1
ATOM 3841 O O . LYS A 1 472 ? -11.110 14.158 0.771 1.00 78.44 472 LYS A O 1
ATOM 3846 N N . SER A 1 473 ? -9.044 13.363 1.096 1.00 75.50 473 SER A N 1
ATOM 3847 C CA . SER A 1 473 ? -8.870 12.911 -0.296 1.00 75.50 473 SER A CA 1
ATOM 3848 C C . SER A 1 473 ? -9.782 11.745 -0.692 1.00 75.50 473 SER A C 1
ATOM 3850 O O . SER A 1 473 ? -10.041 11.578 -1.878 1.00 75.50 473 SER A O 1
ATOM 3852 N N . ALA A 1 474 ? -10.326 10.971 0.255 1.00 69.62 474 ALA A N 1
ATOM 3853 C CA . ALA A 1 474 ? -11.321 9.932 -0.027 1.00 69.62 474 ALA A CA 1
ATOM 3854 C C . ALA A 1 474 ? -12.756 10.481 -0.194 1.00 69.62 474 ALA A C 1
ATOM 3856 O O . ALA A 1 474 ? -13.588 9.839 -0.839 1.00 69.62 474 ALA A O 1
ATOM 3857 N N . VAL A 1 475 ? -13.058 11.673 0.339 1.00 70.56 475 VAL A N 1
ATOM 3858 C CA . VAL A 1 475 ? -14.368 12.332 0.164 1.00 70.56 475 VAL A CA 1
ATOM 3859 C C . VAL A 1 475 ? -14.552 12.840 -1.270 1.00 70.56 475 VAL A C 1
ATOM 3861 O O . VAL A 1 475 ? -15.644 12.707 -1.823 1.00 70.56 475 VAL A O 1
ATOM 3864 N N . ILE A 1 476 ? -13.496 13.356 -1.904 1.00 77.12 476 ILE A N 1
ATOM 3865 C CA . ILE A 1 476 ? -13.572 13.959 -3.245 1.00 77.12 476 ILE A CA 1
ATOM 3866 C C . ILE A 1 476 ? -14.012 12.935 -4.324 1.00 77.12 476 ILE A C 1
ATOM 3868 O O . ILE A 1 476 ? -15.022 13.196 -4.981 1.00 77.12 476 ILE A O 1
ATOM 3872 N N . PRO A 1 477 ? -13.405 11.731 -4.466 1.00 69.44 477 PRO A N 1
ATOM 3873 C CA . PRO A 1 477 ? -13.900 10.683 -5.367 1.00 69.44 477 PRO A CA 1
ATOM 3874 C C . PRO A 1 477 ? -15.324 10.227 -5.048 1.00 69.44 477 PRO A C 1
ATOM 3876 O O . PRO A 1 477 ? -16.063 9.849 -5.951 1.00 69.44 477 PRO A O 1
ATOM 3879 N N . SER A 1 478 ? -15.728 10.269 -3.774 1.00 65.62 478 SER A N 1
ATOM 3880 C CA . SER A 1 478 ? -17.083 9.905 -3.349 1.00 65.62 478 SER A CA 1
ATOM 3881 C C . SER A 1 478 ? -18.124 10.920 -3.844 1.00 65.62 478 SER A C 1
ATOM 3883 O O . SER A 1 478 ? -19.173 10.522 -4.354 1.00 65.62 478 SER A O 1
ATOM 3885 N N . ARG A 1 479 ? -17.821 12.230 -3.780 1.00 74.56 479 ARG A N 1
ATOM 3886 C CA . ARG A 1 479 ? -18.673 13.283 -4.368 1.00 74.56 479 ARG A CA 1
ATOM 3887 C C . ARG A 1 479 ? -18.670 13.222 -5.902 1.00 74.56 479 ARG A C 1
ATOM 3889 O O . ARG A 1 479 ? -19.746 13.250 -6.491 1.00 74.56 479 ARG A O 1
ATOM 3896 N N . LEU A 1 480 ? -17.510 13.032 -6.537 1.00 78.25 480 LEU A N 1
ATOM 3897 C CA . LEU A 1 480 ? -17.394 12.876 -7.997 1.00 78.25 480 LEU A CA 1
ATOM 3898 C C . LEU A 1 480 ? -18.178 11.661 -8.526 1.00 78.25 480 LEU A C 1
ATOM 3900 O O . LEU A 1 480 ? -18.962 11.802 -9.458 1.00 78.25 480 LEU A O 1
ATOM 3904 N N . HIS A 1 481 ? -18.044 10.486 -7.902 1.00 74.88 481 HIS A N 1
ATOM 3905 C CA . HIS A 1 481 ? -18.803 9.293 -8.296 1.00 74.88 481 HIS A CA 1
ATOM 3906 C C . HIS A 1 481 ? -20.309 9.437 -8.014 1.00 74.88 481 HIS A C 1
ATOM 3908 O O . HIS A 1 481 ? -21.135 8.882 -8.742 1.00 74.88 481 HIS A O 1
ATOM 3914 N N . ARG A 1 482 ? -20.702 10.215 -6.991 1.00 70.31 482 ARG A N 1
ATOM 3915 C CA . ARG A 1 482 ? -22.112 10.583 -6.796 1.00 70.31 482 ARG A CA 1
ATOM 3916 C C . ARG A 1 482 ? -22.620 11.417 -7.975 1.00 70.31 482 ARG A C 1
ATOM 3918 O O . ARG A 1 482 ? -23.662 11.060 -8.506 1.00 70.31 482 ARG A O 1
ATOM 3925 N N . ILE A 1 483 ? -21.891 12.445 -8.416 1.00 80.31 483 ILE A N 1
ATOM 3926 C CA . ILE A 1 483 ? -22.247 13.258 -9.599 1.00 80.31 483 ILE A CA 1
ATOM 3927 C C . ILE A 1 483 ? -22.334 12.379 -10.859 1.00 80.31 483 ILE A C 1
ATOM 3929 O O . ILE A 1 483 ? -23.361 12.367 -11.531 1.00 80.31 483 ILE A O 1
ATOM 3933 N N . GLU A 1 484 ? -21.314 11.560 -11.134 1.00 78.31 484 GLU A N 1
ATOM 3934 C CA . GLU A 1 484 ? -21.279 10.623 -12.271 1.00 78.31 484 GLU A CA 1
ATOM 3935 C C . GLU A 1 484 ? -22.504 9.690 -12.316 1.00 78.31 484 GLU A C 1
ATOM 3937 O O . GLU A 1 484 ? -23.069 9.434 -13.386 1.00 78.31 484 GLU A O 1
ATOM 3942 N N . ARG A 1 485 ? -22.919 9.175 -11.153 1.00 74.19 485 ARG A N 1
ATOM 3943 C CA . ARG A 1 485 ? -24.072 8.281 -11.007 1.00 74.19 485 ARG A CA 1
ATOM 3944 C C . ARG A 1 485 ? -25.411 9.007 -11.136 1.00 74.19 485 ARG A C 1
ATOM 3946 O O . ARG A 1 485 ? -26.349 8.459 -11.714 1.00 74.19 485 ARG A O 1
ATOM 3953 N N . ASN A 1 486 ? -25.507 10.185 -10.533 1.00 78.50 486 ASN A N 1
ATOM 3954 C CA . ASN A 1 486 ? -26.759 10.894 -10.290 1.00 78.50 486 ASN A CA 1
ATOM 3955 C C . ASN A 1 486 ? -27.043 11.997 -11.325 1.00 78.50 486 ASN A C 1
ATOM 3957 O O . ASN A 1 486 ? -28.007 12.734 -11.161 1.00 78.50 486 ASN A O 1
ATOM 3961 N N . THR A 1 487 ? -26.250 12.088 -12.392 1.00 82.31 487 THR A N 1
ATOM 3962 C CA . THR A 1 487 ? -26.494 12.978 -13.533 1.00 82.31 487 THR A CA 1
ATOM 3963 C C . THR A 1 487 ? -26.656 12.157 -14.809 1.00 82.31 487 THR A C 1
ATOM 3965 O O . THR A 1 487 ? -25.676 11.645 -15.356 1.00 82.31 487 THR A O 1
ATOM 3968 N N . ILE A 1 488 ? -27.901 12.008 -15.282 1.00 81.94 488 ILE A N 1
ATOM 3969 C CA . ILE A 1 488 ? -28.201 11.311 -16.547 1.00 81.94 488 ILE A CA 1
ATOM 3970 C C . ILE A 1 488 ? -27.973 12.216 -17.764 1.00 81.94 488 ILE A C 1
ATOM 3972 O O . ILE A 1 488 ? -27.522 11.738 -18.804 1.00 81.94 488 ILE A O 1
ATOM 3976 N N . VAL A 1 489 ? -28.217 13.525 -17.617 1.00 80.38 489 VAL A N 1
ATOM 3977 C CA . VAL A 1 489 ? -27.962 14.538 -18.649 1.00 80.38 489 VAL A CA 1
ATOM 3978 C C . VAL A 1 489 ? -26.460 14.810 -18.707 1.00 80.38 489 VAL A C 1
ATOM 3980 O O . VAL A 1 489 ? -25.917 15.589 -17.929 1.00 80.38 489 VAL A O 1
ATOM 3983 N N . ARG A 1 490 ? -25.752 14.104 -19.595 1.00 79.00 490 ARG A N 1
ATOM 3984 C CA . ARG A 1 490 ? -24.277 14.103 -19.614 1.00 79.00 490 ARG A CA 1
ATOM 3985 C C . ARG A 1 490 ? -23.650 15.459 -19.937 1.00 79.00 490 ARG A C 1
ATOM 3987 O O . ARG A 1 490 ? -22.523 15.684 -19.509 1.00 79.00 490 ARG A O 1
ATOM 3994 N N . ASN A 1 491 ? -24.381 16.351 -20.599 1.00 79.56 491 ASN A N 1
ATOM 3995 C CA . ASN A 1 491 ? -23.901 17.685 -20.957 1.00 79.56 491 ASN A CA 1
ATOM 3996 C C . ASN A 1 491 ? -23.732 18.602 -19.732 1.00 79.56 491 ASN A C 1
ATOM 3998 O O . ASN A 1 491 ? -22.841 19.433 -19.751 1.00 79.56 491 ASN A O 1
ATOM 4002 N N . GLU A 1 492 ? -24.507 18.400 -18.658 1.00 78.88 492 GLU A N 1
ATOM 4003 C CA . GLU A 1 492 ? -24.418 19.171 -17.397 1.00 78.88 492 GLU A CA 1
ATOM 4004 C C . GLU A 1 492 ? -23.434 18.553 -16.383 1.00 78.88 492 GLU A C 1
ATOM 4006 O O . GLU A 1 492 ? -23.214 19.071 -15.286 1.00 78.88 492 GLU A O 1
ATOM 4011 N N . LEU A 1 493 ? -22.842 17.398 -16.707 1.00 80.56 493 LEU A N 1
ATOM 4012 C CA . LEU A 1 493 ? -21.878 16.728 -15.833 1.00 80.56 493 LEU A CA 1
ATOM 4013 C C . LEU A 1 493 ? -20.593 17.550 -15.590 1.00 80.56 493 LEU A C 1
ATOM 4015 O O . LEU A 1 493 ? -20.127 17.524 -14.447 1.00 80.56 493 LEU A O 1
ATOM 4019 N N . PRO A 1 494 ? -20.019 18.281 -16.574 1.00 82.44 494 PRO A N 1
ATOM 4020 C CA . PRO A 1 494 ? -18.913 19.207 -16.334 1.00 82.44 494 PRO A CA 1
ATOM 4021 C C . PRO A 1 494 ? -19.275 20.273 -15.299 1.00 82.44 494 PRO A C 1
ATOM 4023 O O . PRO A 1 494 ? -18.526 20.455 -14.342 1.00 82.44 494 PRO A O 1
ATOM 4026 N N . ASP A 1 495 ? -20.448 20.895 -15.419 1.00 80.62 495 ASP A N 1
ATOM 4027 C CA . ASP A 1 495 ? -20.866 22.007 -14.560 1.00 80.62 495 ASP A CA 1
ATOM 4028 C C . ASP A 1 495 ? -20.982 21.569 -13.101 1.00 80.62 495 ASP A C 1
ATOM 4030 O O . ASP A 1 495 ? -20.409 22.198 -12.216 1.00 80.62 495 ASP A O 1
ATOM 4034 N N . LYS A 1 496 ? -21.598 20.408 -12.834 1.00 86.38 496 LYS A N 1
ATOM 4035 C CA . LYS A 1 496 ? -21.671 19.864 -11.464 1.00 86.38 496 LYS A CA 1
ATOM 4036 C C . LYS A 1 496 ? -20.290 19.491 -10.895 1.00 86.38 496 LYS A C 1
ATOM 4038 O O . LYS A 1 496 ? -20.098 19.536 -9.678 1.00 86.38 496 LYS A O 1
ATOM 4043 N N . VAL A 1 497 ? -19.312 19.150 -11.742 1.00 86.50 497 VAL A N 1
ATOM 4044 C CA . VAL A 1 497 ? -17.909 18.936 -11.332 1.00 86.50 497 VAL A CA 1
ATOM 4045 C C . VAL A 1 497 ? -17.186 20.268 -11.080 1.00 86.50 497 VAL A C 1
ATOM 4047 O O . VAL A 1 497 ? -16.405 20.351 -10.130 1.00 86.50 497 VAL A O 1
ATOM 4050 N N . LEU A 1 498 ? -17.476 21.317 -11.853 1.00 85.25 498 LEU A N 1
ATOM 4051 C CA . LEU A 1 498 ? -16.964 22.675 -11.640 1.00 85.25 498 LEU A CA 1
ATOM 4052 C C . LEU A 1 498 ? -17.536 23.305 -10.360 1.00 85.25 498 LEU A C 1
ATOM 4054 O O . LEU A 1 498 ? -16.760 23.828 -9.560 1.00 85.25 498 LEU A O 1
ATOM 4058 N N . THR A 1 499 ? -18.840 23.159 -10.092 1.00 86.31 499 THR A N 1
ATOM 4059 C CA . THR A 1 499 ? -19.483 23.546 -8.821 1.00 86.31 499 THR A CA 1
ATOM 4060 C C . THR A 1 499 ? -18.776 22.880 -7.633 1.00 86.31 499 THR A C 1
ATOM 4062 O O . THR A 1 499 ? -18.390 23.556 -6.681 1.00 86.31 499 THR A O 1
ATOM 4065 N N . LEU A 1 500 ? -18.499 21.569 -7.710 1.00 87.06 500 LEU A N 1
ATOM 4066 C CA . LEU A 1 500 ? -17.724 20.857 -6.683 1.00 87.06 500 LEU A CA 1
ATOM 4067 C C . LEU A 1 500 ? -16.281 21.383 -6.551 1.00 87.06 500 LEU A C 1
ATOM 4069 O O . LEU A 1 500 ? -15.758 21.452 -5.440 1.00 87.06 500 LEU A O 1
ATOM 4073 N N . SER A 1 501 ? -15.629 21.750 -7.658 1.00 87.06 501 SER A N 1
ATOM 4074 C CA . SER A 1 501 ? -14.280 22.329 -7.637 1.00 87.06 501 SER A CA 1
ATOM 4075 C C . SER A 1 501 ? -14.250 23.701 -6.957 1.00 87.06 501 SER A C 1
ATOM 4077 O O . SER A 1 501 ? -13.327 23.972 -6.188 1.00 87.06 501 SER A O 1
ATOM 4079 N N . ARG A 1 502 ? -15.252 24.553 -7.216 1.00 87.00 502 ARG A N 1
ATOM 4080 C CA . ARG A 1 502 ? -15.418 25.858 -6.557 1.00 87.00 502 ARG A CA 1
ATOM 4081 C C . ARG A 1 502 ? -15.688 25.684 -5.059 1.00 87.00 502 ARG A C 1
ATOM 4083 O O . ARG A 1 502 ? -14.962 26.257 -4.255 1.00 87.00 502 ARG A O 1
ATOM 4090 N N . GLU A 1 503 ? -16.629 24.811 -4.680 1.00 88.25 503 GLU A N 1
ATOM 4091 C CA . GLU A 1 503 ? -16.909 24.497 -3.268 1.00 88.25 503 GLU A CA 1
ATOM 4092 C C . GLU A 1 503 ? -15.666 24.032 -2.496 1.00 88.25 503 GLU A C 1
ATOM 4094 O O . GLU A 1 503 ? -15.482 24.395 -1.338 1.00 88.25 503 GLU A O 1
ATOM 4099 N N . LEU A 1 504 ? -14.818 23.204 -3.114 1.00 87.56 504 LEU A N 1
ATOM 4100 C CA . LEU A 1 504 ? -13.590 22.721 -2.482 1.00 87.56 504 LEU A CA 1
ATOM 4101 C C . LEU A 1 504 ? -12.552 23.842 -2.324 1.00 87.56 504 LEU A C 1
ATOM 4103 O O . LEU A 1 504 ? -11.924 23.921 -1.269 1.00 87.56 504 LEU A O 1
ATOM 4107 N N . ARG A 1 505 ? -12.412 24.740 -3.310 1.00 86.12 505 ARG A N 1
ATOM 4108 C CA . ARG A 1 505 ? -11.552 25.932 -3.192 1.00 86.12 505 ARG A CA 1
ATOM 4109 C C . ARG A 1 505 ? -12.008 26.836 -2.036 1.00 86.12 505 ARG A C 1
ATOM 4111 O O . ARG A 1 505 ? -11.171 27.268 -1.258 1.00 86.12 505 ARG A O 1
ATOM 4118 N N . MET A 1 506 ? -13.319 27.029 -1.871 1.00 86.00 506 MET A N 1
ATOM 4119 C CA . MET A 1 506 ? -13.942 27.774 -0.757 1.00 86.00 506 MET A CA 1
ATOM 4120 C C . MET A 1 506 ? -13.883 27.044 0.606 1.00 86.00 506 MET A C 1
ATOM 4122 O O . MET A 1 506 ? -14.386 27.548 1.605 1.00 86.00 506 MET A O 1
ATOM 4126 N N . MET A 1 507 ? -13.291 25.847 0.652 1.00 85.31 507 MET A N 1
ATOM 4127 C CA . MET A 1 507 ? -12.966 25.083 1.865 1.00 85.31 507 MET A CA 1
ATOM 4128 C C . MET A 1 507 ? -11.442 24.885 2.005 1.00 85.31 507 MET A C 1
ATOM 4130 O O . MET A 1 507 ? -10.991 23.885 2.572 1.00 85.31 507 MET A O 1
ATOM 4134 N N . ASP A 1 508 ? -10.652 25.799 1.435 1.00 87.25 508 ASP A N 1
ATOM 4135 C CA . ASP A 1 508 ? -9.182 25.846 1.441 1.00 87.25 508 ASP A CA 1
ATOM 4136 C C . ASP A 1 508 ? -8.474 24.639 0.799 1.00 87.25 508 ASP A C 1
ATOM 4138 O O . ASP A 1 508 ? -7.292 24.394 1.050 1.00 87.25 508 ASP A O 1
ATOM 4142 N N . PHE A 1 509 ? -9.158 23.831 -0.021 1.00 87.50 509 PHE A N 1
ATOM 4143 C CA . PHE A 1 509 ? -8.495 22.715 -0.701 1.00 87.50 509 PHE A CA 1
ATOM 4144 C C . PHE A 1 509 ? -7.611 23.240 -1.844 1.00 87.50 509 PHE A C 1
ATOM 4146 O O . PHE A 1 509 ? -8.137 23.851 -2.779 1.00 87.50 509 PHE A O 1
ATOM 4153 N N . PRO A 1 510 ? -6.294 22.943 -1.852 1.00 85.25 510 PRO A N 1
ATOM 4154 C CA . PRO A 1 510 ? -5.413 23.370 -2.932 1.00 85.25 510 PRO A CA 1
ATOM 4155 C C . PRO A 1 510 ? -5.876 22.818 -4.281 1.00 85.25 510 PRO A C 1
ATOM 4157 O O . PRO A 1 510 ? -6.257 21.648 -4.384 1.00 85.25 510 PRO A O 1
ATOM 4160 N N . GLN A 1 511 ? -5.775 23.621 -5.340 1.00 79.19 511 GLN A N 1
ATOM 4161 C CA . GLN A 1 511 ? -6.203 23.203 -6.678 1.00 79.19 511 GLN A CA 1
ATOM 4162 C C . GLN A 1 511 ? -5.465 21.939 -7.150 1.00 79.19 511 GLN A C 1
ATOM 4164 O O . GLN A 1 511 ? -6.100 21.021 -7.668 1.00 79.19 511 GLN A O 1
ATOM 4169 N N . GLU A 1 512 ? -4.164 21.812 -6.867 1.00 77.25 512 GLU A N 1
ATOM 4170 C CA . GLU A 1 512 ? -3.419 20.577 -7.148 1.00 77.25 512 GLU A CA 1
ATOM 4171 C C . GLU A 1 512 ? -3.867 19.371 -6.310 1.00 77.25 512 GLU A C 1
ATOM 4173 O O . GLU A 1 512 ? -3.756 18.244 -6.778 1.00 77.25 512 GLU A O 1
ATOM 4178 N N . PHE A 1 513 ? -4.457 19.552 -5.125 1.00 79.31 513 PHE A N 1
ATOM 4179 C CA . PHE A 1 513 ? -5.032 18.438 -4.360 1.00 79.31 513 PHE A CA 1
ATOM 4180 C C . PHE A 1 513 ? -6.276 17.872 -5.067 1.00 79.31 513 PHE A C 1
ATOM 4182 O O . PHE A 1 513 ? -6.436 16.654 -5.169 1.00 79.31 513 PHE A O 1
ATOM 4189 N N . PHE A 1 514 ? -7.129 18.743 -5.619 1.00 77.69 514 PHE A N 1
ATOM 4190 C CA . PHE A 1 514 ? -8.277 18.338 -6.436 1.00 77.69 514 PHE A CA 1
ATOM 4191 C C . PHE A 1 514 ? -7.840 17.754 -7.790 1.00 77.69 514 PHE A C 1
ATOM 4193 O O . PHE A 1 514 ? -8.302 16.676 -8.172 1.00 77.69 514 PHE A O 1
ATOM 4200 N N . LEU A 1 515 ? -6.887 18.391 -8.481 1.00 74.06 515 LEU A N 1
ATOM 4201 C CA . LEU A 1 515 ? -6.350 17.901 -9.754 1.00 74.06 515 LEU A CA 1
ATOM 4202 C C . LEU A 1 515 ? -5.597 16.572 -9.597 1.00 74.06 515 LEU A C 1
ATOM 4204 O O . LEU A 1 515 ? -5.765 15.689 -10.431 1.00 74.06 515 LEU A O 1
ATOM 4208 N N . HIS A 1 516 ? -4.833 16.364 -8.522 1.00 73.00 516 HIS A N 1
ATOM 4209 C CA . HIS A 1 516 ? -4.204 15.075 -8.203 1.00 73.00 516 HIS A CA 1
ATOM 4210 C C . HIS A 1 516 ? -5.241 13.958 -8.018 1.00 73.00 516 HIS A C 1
ATOM 4212 O O . HIS A 1 516 ? -5.033 12.836 -8.479 1.00 73.00 516 HIS A O 1
ATOM 4218 N N . VAL A 1 517 ? -6.393 14.264 -7.415 1.00 66.06 517 VAL A N 1
ATOM 4219 C CA . VAL A 1 517 ? -7.514 13.320 -7.318 1.00 66.06 517 VAL A CA 1
ATOM 4220 C C . VAL A 1 517 ? -8.183 13.082 -8.685 1.00 66.06 517 VAL A C 1
ATOM 4222 O O . VAL A 1 517 ? -8.460 11.931 -9.025 1.00 66.06 517 VAL A O 1
ATOM 4225 N N . LEU A 1 518 ? -8.387 14.117 -9.510 1.00 63.50 518 LEU A N 1
ATOM 4226 C CA . LEU A 1 518 ? -8.940 13.994 -10.872 1.00 63.50 518 LEU A CA 1
ATOM 4227 C C . LEU A 1 518 ? -8.002 13.295 -11.875 1.00 63.50 518 LEU A C 1
ATOM 4229 O O . LEU A 1 518 ? -8.474 12.661 -12.822 1.00 63.50 518 LEU A O 1
ATOM 4233 N N . LYS A 1 519 ? -6.682 13.338 -11.656 1.00 56.06 519 LYS A N 1
ATOM 4234 C CA . LYS A 1 519 ? -5.670 12.616 -12.453 1.00 56.06 519 LYS A CA 1
ATOM 4235 C C . LYS A 1 519 ? -5.821 11.079 -12.342 1.00 56.06 519 LYS A C 1
ATOM 4237 O O . LYS A 1 519 ? -5.210 10.361 -13.135 1.00 56.06 519 LYS A O 1
ATOM 4242 N N . ILE A 1 520 ? -6.655 10.566 -11.420 1.00 48.91 520 ILE A N 1
ATOM 4243 C CA . ILE A 1 520 ? -6.919 9.127 -11.225 1.00 48.91 520 ILE A CA 1
ATOM 4244 C C . ILE A 1 520 ? -7.976 8.566 -12.213 1.00 48.91 520 ILE A C 1
ATOM 4246 O O . ILE A 1 520 ? -7.655 7.569 -12.864 1.00 48.91 520 ILE A O 1
ATOM 4250 N N . PRO A 1 521 ? -9.191 9.140 -12.405 1.00 41.56 521 PRO A N 1
ATOM 4251 C CA . PRO A 1 521 ? -10.201 8.543 -13.295 1.00 41.56 521 PRO A CA 1
ATOM 4252 C C . PRO A 1 521 ? -10.090 8.957 -14.775 1.00 41.56 521 PRO A C 1
ATOM 4254 O O . PRO A 1 521 ? -10.391 8.154 -15.656 1.00 41.56 521 PRO A O 1
ATOM 4257 N N . LEU A 1 522 ? -9.658 10.189 -15.081 1.00 38.62 522 LEU A N 1
ATOM 4258 C CA . LEU A 1 522 ? -9.825 10.808 -16.415 1.00 38.62 522 LEU A CA 1
ATOM 4259 C C . LEU A 1 522 ? -8.874 10.303 -17.523 1.00 38.62 522 LEU A C 1
ATOM 4261 O O . LEU A 1 522 ? -8.944 10.752 -18.665 1.00 38.62 522 LEU A O 1
ATOM 4265 N N . ARG A 1 523 ? -7.998 9.339 -17.227 1.00 39.75 523 ARG A N 1
ATOM 4266 C CA . ARG A 1 523 ? -6.853 8.918 -18.062 1.00 39.75 523 ARG A CA 1
ATOM 4267 C C . ARG A 1 523 ? -7.166 8.221 -19.407 1.00 39.75 523 ARG A C 1
ATOM 4269 O O . ARG A 1 523 ? -6.262 7.591 -19.948 1.00 39.75 523 ARG A O 1
ATOM 4276 N N . ARG A 1 524 ? -8.405 8.231 -19.932 1.00 38.03 524 ARG A N 1
ATOM 4277 C CA . ARG A 1 524 ? -8.855 7.151 -20.845 1.00 38.03 524 ARG A CA 1
ATOM 4278 C C . ARG A 1 524 ? -9.478 7.443 -22.220 1.00 38.03 524 ARG A C 1
ATOM 4280 O O . ARG A 1 524 ? -9.618 6.451 -22.930 1.00 38.03 524 ARG A O 1
ATOM 4287 N N . ARG A 1 525 ? -9.877 8.667 -22.627 1.00 36.78 525 ARG A N 1
ATOM 4288 C CA . ARG A 1 525 ? -10.580 8.830 -23.939 1.00 36.78 525 ARG A CA 1
ATOM 4289 C C . ARG A 1 525 ? -10.331 10.047 -24.849 1.00 36.78 525 ARG A C 1
ATOM 4291 O O . ARG A 1 525 ? -10.441 9.846 -26.047 1.00 36.78 525 ARG A O 1
ATOM 4298 N N . VAL A 1 526 ? -10.033 11.259 -24.367 1.00 36.66 526 VAL A N 1
ATOM 4299 C CA . VAL A 1 526 ? -10.113 12.473 -25.236 1.00 36.66 526 VAL A CA 1
ATOM 4300 C C . VAL A 1 526 ? -8.754 12.993 -25.740 1.00 36.66 526 VAL A C 1
ATOM 4302 O O . VAL A 1 526 ? -8.678 13.656 -26.763 1.00 36.66 526 VAL A O 1
ATOM 4305 N N . ILE A 1 527 ? -7.653 12.670 -25.058 1.00 41.22 527 ILE A N 1
ATOM 4306 C CA . ILE A 1 527 ? -6.358 13.365 -25.227 1.00 41.22 527 ILE A CA 1
ATOM 4307 C C . ILE A 1 527 ? -5.510 12.866 -26.423 1.00 41.22 527 ILE A C 1
ATOM 4309 O O . ILE A 1 527 ? -4.514 13.495 -26.769 1.00 41.22 527 ILE A O 1
ATOM 4313 N N . LEU A 1 528 ? -5.886 11.758 -27.071 1.00 37.81 528 LEU A N 1
ATOM 4314 C CA . LEU A 1 528 ? -5.007 11.037 -28.010 1.00 37.81 528 LEU A CA 1
ATOM 4315 C C . LEU A 1 528 ? -4.719 11.755 -29.340 1.00 37.81 528 LEU A C 1
ATOM 4317 O O . LEU A 1 528 ? -3.692 11.466 -29.941 1.00 37.81 528 LEU A O 1
ATOM 4321 N N . GLN A 1 529 ? -5.581 12.665 -29.806 1.00 33.97 529 GLN A N 1
ATOM 4322 C CA . GLN A 1 529 ? -5.448 13.231 -31.157 1.00 33.97 529 GLN A CA 1
ATOM 4323 C C . GLN A 1 529 ? -4.691 14.571 -31.188 1.00 33.97 529 GLN A C 1
ATOM 4325 O O . GLN A 1 529 ? -3.770 14.719 -31.978 1.00 33.97 529 GLN A O 1
ATOM 4330 N N . GLN A 1 530 ? -4.984 15.510 -30.279 1.00 34.03 530 GLN A N 1
ATOM 4331 C CA . GLN A 1 530 ? -4.295 16.815 -30.228 1.00 34.03 530 GLN A CA 1
ATOM 4332 C C . GLN A 1 530 ? -2.898 16.788 -29.580 1.00 34.03 530 GLN A C 1
ATOM 4334 O O . GLN A 1 530 ? -2.160 17.763 -29.689 1.00 34.03 530 GLN A O 1
ATOM 4339 N N . ARG A 1 531 ? -2.504 15.711 -28.881 1.00 39.47 531 ARG A N 1
ATOM 4340 C CA . ARG A 1 531 ? -1.175 15.652 -28.239 1.00 39.47 531 ARG A CA 1
ATOM 4341 C C . ARG A 1 531 ? -0.039 15.169 -29.131 1.00 39.47 531 ARG A C 1
ATOM 4343 O O . ARG A 1 531 ? 1.100 15.467 -28.793 1.00 39.47 531 ARG A O 1
ATOM 4350 N N . ALA A 1 532 ? -0.311 14.428 -30.204 1.00 38.94 532 ALA A N 1
ATOM 4351 C CA . ALA A 1 532 ? 0.744 13.773 -30.982 1.00 38.94 532 ALA A CA 1
ATOM 4352 C C . ALA A 1 532 ? 1.739 14.783 -31.585 1.00 38.94 532 ALA A C 1
ATOM 4354 O O . ALA A 1 532 ? 2.950 14.620 -31.452 1.00 38.94 532 ALA A O 1
ATOM 4355 N N . GLU A 1 533 ? 1.224 15.862 -32.174 1.00 40.75 533 GLU A N 1
ATOM 4356 C CA . GLU A 1 533 ? 2.015 16.874 -32.887 1.00 40.75 533 GLU A CA 1
ATOM 4357 C C . GLU A 1 533 ? 2.781 17.788 -31.917 1.00 40.75 533 GLU A C 1
ATOM 4359 O O . GLU A 1 533 ? 3.994 17.951 -32.036 1.00 40.75 533 GLU A O 1
ATOM 4364 N N . SER A 1 534 ? 2.105 18.305 -30.883 1.00 48.78 534 SER A N 1
ATOM 4365 C CA . SER A 1 534 ? 2.733 19.149 -29.853 1.00 48.78 534 SER A CA 1
ATOM 4366 C C . SER A 1 534 ? 3.784 18.397 -29.018 1.00 48.78 534 SER A C 1
ATOM 4368 O O . SER A 1 534 ? 4.799 18.983 -28.637 1.00 48.78 534 SER A O 1
ATOM 4370 N N . ALA A 1 535 ? 3.593 17.097 -28.762 1.00 52.72 535 ALA A N 1
ATOM 4371 C CA . ALA A 1 535 ? 4.576 16.292 -28.038 1.00 52.72 535 ALA A CA 1
ATOM 4372 C C . ALA A 1 535 ? 5.838 16.004 -28.866 1.00 52.72 535 ALA A C 1
ATOM 4374 O O . ALA A 1 535 ? 6.922 15.958 -28.292 1.00 52.72 535 ALA A O 1
ATOM 4375 N N . ALA A 1 536 ? 5.730 15.841 -30.191 1.00 54.28 536 ALA A N 1
ATOM 4376 C CA . ALA A 1 536 ? 6.881 15.544 -31.047 1.00 54.28 536 ALA A CA 1
ATOM 4377 C C . ALA A 1 536 ? 7.942 16.659 -30.995 1.00 54.28 536 ALA A C 1
ATOM 4379 O O . ALA A 1 536 ? 9.103 16.384 -30.689 1.00 54.28 536 ALA A O 1
ATOM 4380 N N . ALA A 1 537 ? 7.527 17.918 -31.178 1.00 59.50 537 ALA A N 1
ATOM 4381 C CA . ALA A 1 537 ? 8.417 19.076 -31.062 1.00 59.50 537 ALA A CA 1
ATOM 4382 C C . ALA A 1 537 ? 9.019 19.212 -29.648 1.00 59.50 537 ALA A C 1
ATOM 4384 O O . ALA A 1 537 ? 10.212 19.470 -29.497 1.00 59.50 537 ALA A O 1
ATOM 4385 N N . SER A 1 538 ? 8.219 18.964 -28.601 1.00 62.66 538 SER A N 1
ATOM 4386 C CA . SER A 1 538 ? 8.699 18.992 -27.213 1.00 62.66 538 SER A CA 1
ATOM 4387 C C . SER A 1 538 ? 9.699 17.875 -26.891 1.00 62.66 538 SER A C 1
ATOM 4389 O O . SER A 1 538 ? 10.561 18.079 -26.038 1.00 62.66 538 SER A O 1
ATOM 4391 N N . HIS A 1 539 ? 9.595 16.702 -27.526 1.00 70.19 539 HIS A N 1
ATOM 4392 C CA . HIS A 1 539 ? 10.575 15.626 -27.372 1.00 70.19 539 HIS A CA 1
ATOM 4393 C C . HIS A 1 539 ? 11.888 15.964 -28.088 1.00 70.19 539 HIS A C 1
ATOM 4395 O O . HIS A 1 539 ? 12.948 15.774 -27.498 1.00 70.19 539 HIS A O 1
ATOM 4401 N N . GLN A 1 540 ? 11.827 16.497 -29.315 1.00 69.56 540 GLN A N 1
ATOM 4402 C CA . GLN A 1 540 ? 13.022 16.897 -30.064 1.00 69.56 540 GLN A CA 1
ATOM 4403 C C . GLN A 1 540 ? 13.821 17.965 -29.301 1.00 69.56 540 GLN A C 1
ATOM 4405 O O . GLN A 1 540 ? 14.996 17.747 -29.019 1.00 69.56 540 GLN A O 1
ATOM 4410 N N . ALA A 1 541 ? 13.168 19.049 -28.868 1.00 73.75 541 ALA A N 1
ATOM 4411 C CA . ALA A 1 541 ? 13.821 20.119 -28.113 1.00 73.75 541 ALA A CA 1
ATOM 4412 C C . ALA A 1 541 ? 14.448 19.627 -26.791 1.00 73.75 541 ALA A C 1
ATOM 4414 O O . ALA A 1 541 ? 15.501 20.115 -26.385 1.00 73.75 541 ALA A O 1
ATOM 4415 N N . PHE A 1 542 ? 13.841 18.632 -26.129 1.00 77.38 542 PHE A N 1
ATOM 4416 C CA . PHE A 1 542 ? 14.425 18.014 -24.935 1.00 77.38 542 PHE A CA 1
ATOM 4417 C C . PHE A 1 542 ? 15.698 17.214 -25.260 1.00 77.38 542 PHE A C 1
ATOM 4419 O O . PHE A 1 542 ? 16.710 17.392 -24.584 1.00 77.38 542 PHE A O 1
ATOM 4426 N N . ILE A 1 543 ? 15.677 16.384 -26.309 1.00 79.12 543 ILE A N 1
ATOM 4427 C CA . ILE A 1 543 ? 16.845 15.599 -26.750 1.00 79.12 543 ILE A CA 1
ATOM 4428 C C . ILE A 1 543 ? 17.988 16.532 -27.164 1.00 79.12 543 ILE A C 1
ATOM 4430 O O . ILE A 1 543 ? 19.117 16.362 -26.710 1.00 79.12 543 ILE A O 1
ATOM 4434 N N . GLU A 1 544 ? 17.687 17.563 -27.956 1.00 80.25 544 GLU A N 1
ATOM 4435 C CA . GLU A 1 544 ? 18.656 18.589 -28.352 1.00 80.25 544 GLU A CA 1
ATOM 4436 C C . GLU A 1 544 ? 19.226 19.320 -27.121 1.00 80.25 544 GLU A C 1
ATOM 4438 O O . GLU A 1 544 ? 20.430 19.551 -27.055 1.00 80.25 544 GLU A O 1
ATOM 4443 N N . SER A 1 545 ? 18.415 19.613 -26.095 1.00 79.44 545 SER A N 1
ATOM 4444 C CA . SER A 1 545 ? 18.899 20.246 -24.855 1.00 79.44 545 SER A CA 1
ATOM 4445 C C . SER A 1 545 ? 19.820 19.356 -24.004 1.00 79.44 545 SER A C 1
ATOM 4447 O O . SER A 1 545 ? 20.776 19.865 -23.422 1.00 79.44 545 SER A O 1
ATOM 4449 N N . GLU A 1 546 ? 19.581 18.041 -23.955 1.00 77.75 546 GLU A N 1
ATOM 4450 C CA . GLU A 1 546 ? 20.438 17.091 -23.228 1.00 77.75 546 GLU A CA 1
ATOM 4451 C C . GLU A 1 546 ? 21.746 16.814 -23.984 1.00 77.75 546 GLU A C 1
ATOM 4453 O O . GLU A 1 546 ? 22.808 16.772 -23.363 1.00 77.75 546 GLU A O 1
ATOM 4458 N N . ASN A 1 547 ? 21.712 16.730 -25.319 1.00 79.75 547 ASN A N 1
ATOM 4459 C CA . ASN A 1 547 ? 22.925 16.651 -26.140 1.00 79.75 547 ASN A CA 1
ATOM 4460 C C . ASN A 1 547 ? 23.795 17.909 -25.941 1.00 79.75 547 ASN A C 1
ATOM 4462 O O . ASN A 1 547 ? 24.961 17.802 -25.564 1.00 79.75 547 ASN A O 1
ATOM 4466 N N . ASN A 1 548 ? 23.189 19.101 -26.030 1.00 80.25 548 ASN A N 1
ATOM 4467 C CA . ASN A 1 548 ? 23.829 20.397 -25.758 1.00 80.25 548 ASN A CA 1
ATOM 4468 C C . ASN A 1 548 ? 24.337 20.572 -24.306 1.00 80.25 548 ASN A C 1
ATOM 4470 O O . ASN A 1 548 ? 25.035 21.553 -24.018 1.00 80.25 548 ASN A O 1
ATOM 4474 N N . ARG A 1 549 ? 23.951 19.688 -23.371 1.00 84.50 549 ARG A N 1
ATOM 4475 C CA . ARG A 1 549 ? 24.526 19.599 -22.018 1.00 84.50 549 ARG A CA 1
ATOM 4476 C C . ARG A 1 549 ? 25.734 18.665 -22.013 1.00 84.50 549 ARG A C 1
ATOM 4478 O O . ARG A 1 549 ? 26.791 19.064 -21.536 1.00 84.50 549 ARG A O 1
ATOM 4485 N N . LEU A 1 550 ? 25.594 17.459 -22.566 1.00 77.94 550 LEU A N 1
ATOM 4486 C CA . LEU A 1 550 ? 26.663 16.457 -22.608 1.00 77.94 550 LEU A CA 1
ATOM 4487 C C . LEU A 1 550 ? 27.886 16.930 -23.405 1.00 77.94 550 LEU A C 1
ATOM 4489 O O . LEU A 1 550 ? 29.009 16.678 -22.983 1.00 77.94 550 LEU A O 1
ATOM 4493 N N . GLU A 1 551 ? 27.698 17.693 -24.483 1.00 77.44 551 GLU A N 1
ATOM 4494 C CA . GLU A 1 551 ? 28.799 18.311 -25.242 1.00 77.44 551 GLU A CA 1
ATOM 4495 C C . GLU A 1 551 ? 29.678 19.254 -24.399 1.00 77.44 551 GLU A C 1
ATOM 4497 O O . GLU A 1 551 ? 30.858 19.427 -24.709 1.00 77.44 551 GLU A O 1
ATOM 4502 N N . LYS A 1 552 ? 29.124 19.829 -23.320 1.00 76.62 552 LYS A N 1
ATOM 4503 C CA . LYS A 1 552 ? 29.799 20.756 -22.392 1.00 76.62 552 LYS A CA 1
ATOM 4504 C C . LYS A 1 552 ? 30.391 20.060 -21.163 1.00 76.62 552 LYS A C 1
ATOM 4506 O O . LYS A 1 552 ? 31.073 20.706 -20.371 1.00 76.62 552 LYS A O 1
ATOM 4511 N N . GLU A 1 553 ? 30.128 18.769 -20.979 1.00 75.81 553 GLU A N 1
ATOM 4512 C CA . GLU A 1 553 ? 30.657 17.975 -19.872 1.00 75.81 553 GLU A CA 1
ATOM 4513 C C . GLU A 1 553 ? 31.911 17.203 -20.307 1.00 75.81 553 GLU A C 1
ATOM 4515 O O . GLU A 1 553 ? 32.029 16.740 -21.440 1.00 75.81 553 GLU A O 1
ATOM 4520 N N . ALA A 1 554 ? 32.858 17.010 -19.383 1.00 60.97 554 ALA A N 1
ATOM 4521 C CA . ALA A 1 554 ? 34.104 16.282 -19.658 1.00 60.97 554 ALA A CA 1
ATOM 4522 C C . ALA A 1 554 ? 33.889 14.795 -20.029 1.00 60.97 554 ALA A C 1
ATOM 4524 O O . ALA A 1 554 ? 34.805 14.138 -20.522 1.00 60.97 554 ALA A O 1
ATOM 4525 N N . VAL A 1 555 ? 32.682 14.262 -19.802 1.00 63.81 555 VAL A N 1
ATOM 4526 C CA . VAL A 1 555 ? 32.258 12.912 -20.192 1.00 63.81 555 VAL A CA 1
ATOM 4527 C C . VAL A 1 555 ? 31.044 13.034 -21.115 1.00 63.81 555 VAL A C 1
ATOM 4529 O O . VAL A 1 555 ? 29.899 12.995 -20.676 1.00 63.81 555 VAL A O 1
ATOM 4532 N N . GLN A 1 556 ? 31.309 13.162 -22.415 1.00 70.69 556 GLN A N 1
ATOM 4533 C CA . GLN A 1 556 ? 30.304 13.464 -23.448 1.00 70.69 556 GLN A CA 1
ATOM 4534 C C . GLN A 1 556 ? 29.288 12.334 -23.725 1.00 70.69 556 GLN A C 1
ATOM 4536 O O . GLN A 1 556 ? 28.382 12.505 -24.536 1.00 70.69 556 GLN A O 1
ATOM 4541 N N . PHE A 1 557 ? 29.407 11.177 -23.061 1.00 76.50 557 PHE A N 1
ATOM 4542 C CA . PHE A 1 557 ? 28.515 10.029 -23.246 1.00 76.50 557 PHE A CA 1
ATOM 4543 C C . PHE A 1 557 ? 27.969 9.523 -21.909 1.00 76.50 557 PHE A C 1
ATOM 4545 O O . PHE A 1 557 ? 28.725 9.195 -20.995 1.00 76.50 557 PHE A O 1
ATOM 4552 N N . TRP A 1 558 ? 26.642 9.406 -21.805 1.00 77.69 558 TRP A N 1
ATOM 4553 C CA . TRP A 1 558 ? 25.953 9.038 -20.566 1.00 77.69 558 TRP A CA 1
ATOM 4554 C C . TRP A 1 558 ? 25.246 7.687 -20.691 1.00 77.69 558 TRP A C 1
ATOM 4556 O O . TRP A 1 558 ? 24.488 7.449 -21.625 1.00 77.69 558 TRP A O 1
ATOM 4566 N N . ALA A 1 559 ? 25.438 6.799 -19.712 1.00 75.19 559 ALA A N 1
ATOM 4567 C CA . ALA A 1 559 ? 24.866 5.445 -19.729 1.00 75.19 559 ALA A CA 1
ATOM 4568 C C . ALA A 1 559 ? 23.342 5.379 -19.458 1.00 75.19 559 ALA A C 1
ATOM 4570 O O . ALA A 1 559 ? 22.754 4.292 -19.469 1.00 75.19 559 ALA A O 1
ATOM 4571 N N . LYS A 1 560 ? 22.700 6.519 -19.171 1.00 78.81 560 LYS A N 1
ATOM 4572 C CA . LYS A 1 560 ? 21.284 6.621 -18.799 1.00 78.81 560 LYS A CA 1
ATOM 4573 C C . LYS A 1 560 ? 20.419 6.913 -20.028 1.00 78.81 560 LYS A C 1
ATOM 4575 O O . LYS A 1 560 ? 20.598 7.919 -20.700 1.00 78.81 560 LYS A O 1
ATOM 4580 N N . GLU A 1 561 ? 19.441 6.049 -20.270 1.00 80.19 561 GLU A N 1
ATOM 4581 C CA . GLU A 1 561 ? 18.543 6.109 -21.429 1.00 80.19 561 GLU A CA 1
ATOM 4582 C C . GLU A 1 561 ? 17.549 7.285 -21.367 1.00 80.19 561 GLU A C 1
ATOM 4584 O O . GLU A 1 561 ? 16.921 7.531 -20.330 1.00 80.19 561 GLU A O 1
ATOM 4589 N N . ILE A 1 562 ? 17.329 7.951 -22.508 1.00 81.19 562 ILE A N 1
ATOM 4590 C CA . ILE A 1 562 ? 16.213 8.885 -22.712 1.00 81.19 562 ILE A CA 1
ATOM 4591 C C . ILE A 1 562 ? 15.000 8.084 -23.209 1.00 81.19 562 ILE A C 1
ATOM 4593 O O . ILE A 1 562 ? 14.938 7.656 -24.358 1.00 81.19 562 ILE A O 1
ATOM 4597 N N . VAL A 1 563 ? 14.016 7.864 -22.333 1.00 80.38 563 VAL A N 1
ATOM 4598 C CA . VAL A 1 563 ? 12.840 7.029 -22.642 1.00 80.38 563 VAL A CA 1
ATOM 4599 C C . VAL A 1 563 ? 11.741 7.855 -23.315 1.00 80.38 563 VAL A C 1
ATOM 4601 O O . VAL A 1 563 ? 10.831 8.366 -22.658 1.00 80.38 563 VAL A O 1
ATOM 4604 N N . VAL A 1 564 ? 11.808 7.965 -24.642 1.00 79.00 564 VAL A N 1
ATOM 4605 C CA . VAL A 1 564 ? 10.757 8.585 -25.466 1.00 79.00 564 VAL A CA 1
ATOM 4606 C C . VAL A 1 564 ? 9.616 7.590 -25.701 1.00 79.00 564 VAL A C 1
ATOM 4608 O O . VAL A 1 564 ? 9.852 6.415 -25.978 1.00 79.00 564 VAL A O 1
ATOM 4611 N N . LYS A 1 565 ? 8.358 8.051 -25.635 1.00 77.88 565 LYS A N 1
ATOM 4612 C CA . LYS A 1 565 ? 7.202 7.266 -26.091 1.00 77.88 565 LYS A CA 1
ATOM 4613 C C . LYS A 1 565 ? 6.443 8.001 -27.191 1.00 77.88 565 LYS A C 1
ATOM 4615 O O . LYS A 1 565 ? 5.893 9.0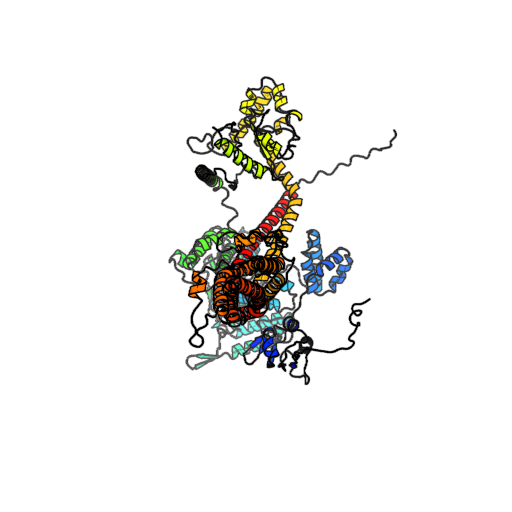73 -26.954 1.00 77.88 565 LYS A O 1
ATOM 4620 N N . ILE A 1 566 ? 6.365 7.374 -28.360 1.00 77.25 566 ILE A N 1
ATOM 4621 C CA . ILE A 1 566 ? 5.606 7.850 -29.518 1.00 77.25 566 ILE A CA 1
ATOM 4622 C C . ILE A 1 566 ? 4.300 7.045 -29.614 1.00 77.25 566 ILE A C 1
ATOM 4624 O O . ILE A 1 566 ? 4.296 5.829 -29.425 1.00 77.25 566 ILE A O 1
ATOM 4628 N N . GLU A 1 567 ? 3.185 7.724 -29.882 1.00 72.75 567 GLU A N 1
ATOM 4629 C CA . GLU A 1 567 ? 1.885 7.120 -30.200 1.00 72.75 567 GLU A CA 1
ATOM 4630 C C . GLU A 1 567 ? 1.356 7.801 -31.474 1.00 72.75 567 GLU A C 1
ATOM 4632 O O . GLU A 1 567 ? 0.956 8.962 -31.435 1.00 72.75 567 GLU A O 1
ATOM 4637 N N . TYR A 1 568 ? 1.392 7.107 -32.616 1.00 72.44 568 TYR A N 1
ATOM 4638 C CA . TYR A 1 568 ? 0.976 7.633 -33.925 1.00 72.44 568 TYR A CA 1
ATOM 4639 C C . TYR A 1 568 ? 0.270 6.542 -34.741 1.00 72.44 568 TYR A C 1
ATOM 4641 O O . TYR A 1 568 ? 0.589 5.363 -34.611 1.00 72.44 568 TYR A O 1
ATOM 4649 N N . LYS A 1 569 ? -0.683 6.920 -35.604 1.00 74.81 569 LYS A N 1
ATOM 4650 C CA . LYS A 1 569 ? -1.558 5.976 -36.332 1.00 74.81 569 LYS A CA 1
ATOM 4651 C C . LYS A 1 569 ? -0.791 4.914 -37.132 1.00 74.81 569 LYS A C 1
ATOM 4653 O O . LYS A 1 569 ? -1.283 3.797 -37.264 1.00 74.81 569 LYS A O 1
ATOM 4658 N N . TYR A 1 570 ? 0.387 5.259 -37.657 1.00 72.69 570 TYR A N 1
ATOM 4659 C CA . TYR A 1 570 ? 1.196 4.364 -38.486 1.00 72.69 570 TYR A CA 1
ATOM 4660 C C . TYR A 1 570 ? 2.543 3.978 -37.859 1.00 72.69 570 TYR A C 1
ATOM 4662 O O . TYR A 1 570 ? 3.346 3.354 -38.550 1.00 72.69 570 TYR A O 1
ATOM 4670 N N . CYS A 1 571 ? 2.826 4.289 -36.585 1.00 73.69 571 CYS A N 1
ATOM 4671 C CA . CYS A 1 571 ? 4.054 3.776 -35.962 1.00 73.69 571 CYS A CA 1
ATOM 4672 C C . CYS A 1 571 ? 3.985 2.239 -35.800 1.00 73.69 571 CYS A C 1
ATOM 4674 O O . CYS A 1 571 ? 2.891 1.688 -35.642 1.00 73.69 571 CYS A O 1
ATOM 4676 N N . PRO A 1 572 ? 5.116 1.519 -35.866 1.00 78.31 572 PRO A N 1
ATOM 4677 C CA . PRO A 1 572 ? 5.150 0.096 -35.553 1.00 78.31 572 PRO A CA 1
ATOM 4678 C C . PRO A 1 572 ? 5.077 -0.150 -34.041 1.00 78.31 572 PRO A C 1
ATOM 4680 O O . PRO A 1 572 ? 5.470 0.695 -33.237 1.00 78.31 572 PRO A O 1
ATOM 4683 N N . ASN A 1 573 ? 4.599 -1.328 -33.644 1.00 79.75 573 ASN A N 1
ATOM 4684 C CA . ASN A 1 573 ? 4.495 -1.764 -32.248 1.00 79.75 573 ASN A CA 1
ATOM 4685 C C . ASN A 1 573 ? 5.843 -2.291 -31.725 1.00 79.75 573 ASN A C 1
ATOM 4687 O O . ASN A 1 573 ? 5.945 -3.417 -31.238 1.00 79.75 573 ASN A O 1
ATOM 4691 N N . LEU A 1 574 ? 6.885 -1.470 -31.858 1.00 83.31 574 LEU A N 1
ATOM 4692 C CA . LEU A 1 574 ? 8.270 -1.802 -31.536 1.00 83.31 574 LEU A CA 1
ATOM 4693 C C . LEU A 1 574 ? 8.804 -0.913 -30.409 1.00 83.31 574 LEU A C 1
ATOM 4695 O O . LEU A 1 574 ? 8.437 0.255 -30.288 1.00 83.31 574 LEU A O 1
ATOM 4699 N N . THR A 1 575 ? 9.730 -1.465 -29.629 1.00 86.44 575 THR A N 1
ATOM 4700 C CA . THR A 1 575 ? 10.651 -0.691 -28.789 1.00 86.44 575 THR A CA 1
ATOM 4701 C C . THR A 1 575 ? 12.022 -0.791 -29.437 1.00 86.44 575 THR A C 1
ATOM 4703 O O . THR A 1 575 ? 12.527 -1.899 -29.602 1.00 86.44 575 THR A O 1
ATOM 4706 N N . ILE A 1 576 ? 12.614 0.343 -29.800 1.00 88.50 576 ILE A N 1
ATOM 4707 C CA . ILE A 1 576 ? 13.968 0.425 -30.356 1.00 88.50 576 ILE A CA 1
ATOM 4708 C C . ILE A 1 576 ? 14.834 1.154 -29.326 1.00 88.50 576 ILE A C 1
ATOM 4710 O O . ILE A 1 576 ? 14.398 2.156 -28.758 1.00 88.50 576 ILE A O 1
ATOM 4714 N N . ILE A 1 577 ? 16.030 0.629 -29.064 1.00 89.56 577 ILE A N 1
ATOM 4715 C CA . ILE A 1 577 ? 17.069 1.320 -28.299 1.00 89.56 577 ILE A CA 1
ATOM 4716 C C . ILE A 1 577 ? 18.033 1.883 -29.334 1.00 89.56 577 ILE A C 1
ATOM 4718 O O . ILE A 1 577 ? 18.766 1.121 -29.959 1.00 89.56 577 ILE A O 1
ATOM 4722 N N . ASP A 1 578 ? 17.985 3.194 -29.539 1.00 89.38 578 ASP A N 1
ATOM 4723 C CA . ASP A 1 578 ? 18.981 3.891 -30.347 1.00 89.38 578 ASP A CA 1
ATOM 4724 C C . ASP A 1 578 ? 20.302 4.003 -29.567 1.00 89.38 578 ASP A C 1
ATOM 4726 O O . ASP A 1 578 ? 20.305 4.085 -28.332 1.00 89.38 578 ASP A O 1
ATOM 4730 N N . THR A 1 579 ? 21.429 3.968 -30.273 1.00 87.69 579 THR A N 1
ATOM 4731 C CA . THR A 1 579 ? 22.774 3.955 -29.679 1.00 87.69 579 THR A CA 1
ATOM 4732 C C . THR A 1 579 ? 23.715 4.869 -30.459 1.00 87.69 579 THR A C 1
ATOM 4734 O O . THR A 1 579 ? 23.644 4.861 -31.687 1.00 87.69 579 THR A O 1
ATOM 4737 N N . PRO A 1 580 ? 24.640 5.599 -29.801 1.00 84.75 580 PRO A N 1
ATOM 4738 C CA . PRO A 1 580 ? 25.577 6.473 -30.504 1.00 84.75 580 PRO A CA 1
ATOM 4739 C C . PRO A 1 580 ? 26.366 5.719 -31.584 1.00 84.75 580 PRO A C 1
ATOM 4741 O O . PRO A 1 580 ? 26.838 4.605 -31.350 1.00 84.75 580 PRO A O 1
ATOM 4744 N N . GLY A 1 581 ? 26.500 6.334 -32.762 1.00 82.81 581 GLY A N 1
ATOM 4745 C CA . GLY A 1 581 ? 27.169 5.726 -33.913 1.00 82.81 581 GLY A CA 1
ATOM 4746 C C . GLY A 1 581 ? 28.639 5.395 -33.637 1.00 82.81 581 GLY A C 1
ATOM 4747 O O . GLY A 1 581 ? 29.351 6.166 -32.994 1.00 82.81 581 GLY A O 1
ATOM 4748 N N . LEU A 1 582 ? 29.097 4.244 -34.133 1.00 80.88 582 LEU A N 1
ATOM 4749 C CA . LEU A 1 582 ? 30.467 3.765 -33.937 1.00 80.88 582 LEU A CA 1
ATOM 4750 C C . LEU A 1 582 ? 31.475 4.671 -34.667 1.00 80.88 582 LEU A C 1
ATOM 4752 O O . LEU A 1 582 ? 31.398 4.854 -35.880 1.00 80.88 582 LEU A O 1
ATOM 4756 N N . ILE A 1 583 ? 32.440 5.222 -33.926 1.00 75.31 583 ILE A N 1
ATOM 4757 C CA . ILE A 1 583 ? 33.433 6.174 -34.448 1.00 75.31 583 ILE A CA 1
ATOM 4758 C C . ILE A 1 583 ? 34.706 5.428 -34.876 1.00 75.31 583 ILE A C 1
ATOM 4760 O O . ILE A 1 583 ? 35.445 4.913 -34.037 1.00 75.31 583 ILE A O 1
ATOM 4764 N N . ALA A 1 584 ? 35.013 5.430 -36.173 1.00 67.81 584 ALA A N 1
ATOM 4765 C CA . ALA A 1 584 ? 36.261 4.885 -36.713 1.00 67.81 584 ALA A CA 1
ATOM 4766 C C . ALA A 1 584 ? 37.421 5.901 -36.597 1.00 67.81 584 ALA A C 1
ATOM 4768 O O . ALA A 1 584 ? 37.767 6.592 -37.553 1.00 67.81 584 ALA A O 1
ATOM 4769 N N . ALA A 1 585 ? 38.023 6.017 -35.410 1.00 69.94 585 ALA A N 1
ATOM 4770 C CA . ALA A 1 585 ? 39.145 6.929 -35.168 1.00 69.94 585 ALA A CA 1
ATOM 4771 C C . ALA A 1 585 ? 40.495 6.330 -35.618 1.00 69.94 585 ALA A C 1
ATOM 4773 O O . ALA A 1 585 ? 40.941 5.315 -35.081 1.00 69.94 585 ALA A O 1
ATOM 4774 N N . ALA A 1 586 ? 41.185 6.981 -36.563 1.00 70.81 586 ALA A N 1
ATOM 4775 C CA . ALA A 1 586 ? 42.476 6.505 -37.069 1.00 70.81 586 ALA A CA 1
ATOM 4776 C C . ALA A 1 586 ? 43.583 6.504 -35.979 1.00 70.81 586 ALA A C 1
ATOM 4778 O O . ALA A 1 586 ? 43.618 7.435 -35.160 1.00 70.81 586 ALA A O 1
ATOM 4779 N N . PRO A 1 587 ? 44.504 5.514 -35.960 1.00 66.25 587 PRO A N 1
ATOM 4780 C CA . PRO A 1 587 ? 45.582 5.418 -34.968 1.00 66.25 587 PRO A CA 1
ATOM 4781 C C . PRO A 1 587 ? 46.533 6.628 -34.929 1.00 66.25 587 PRO A C 1
ATOM 4783 O O . PRO A 1 587 ? 46.724 7.324 -35.922 1.00 66.25 587 PRO A O 1
ATOM 4786 N N . GLY A 1 588 ? 47.184 6.841 -33.779 1.00 69.25 588 GLY A N 1
ATOM 4787 C CA . GLY A 1 588 ? 48.224 7.863 -33.584 1.00 69.25 588 GLY A CA 1
ATOM 4788 C C . GLY A 1 588 ? 47.854 8.975 -32.591 1.00 69.25 588 GLY A C 1
ATOM 4789 O O . GLY A 1 588 ? 46.680 9.220 -32.314 1.00 69.25 588 GLY A O 1
ATOM 4790 N N . ARG A 1 589 ? 48.875 9.661 -32.048 1.00 69.00 589 ARG A N 1
ATOM 4791 C CA . ARG A 1 589 ? 48.733 10.637 -30.942 1.00 69.00 589 ARG A CA 1
ATOM 4792 C C . ARG A 1 589 ? 47.821 11.830 -31.267 1.00 69.00 589 ARG A C 1
ATOM 4794 O O . ARG A 1 589 ? 47.093 12.276 -30.390 1.00 69.00 589 ARG A O 1
ATOM 4801 N N . LYS A 1 590 ? 47.799 12.311 -32.520 1.00 70.38 590 LYS A N 1
ATOM 4802 C CA . LYS A 1 590 ? 46.932 13.435 -32.941 1.00 70.38 590 LYS A CA 1
ATOM 4803 C C . LYS A 1 590 ? 45.432 13.149 -32.752 1.00 70.38 590 LYS A C 1
ATOM 4805 O O . LYS A 1 590 ? 44.670 14.075 -32.514 1.00 70.38 590 LYS A O 1
ATOM 4810 N N . ASN A 1 591 ? 45.027 11.877 -32.784 1.00 74.38 591 ASN A N 1
ATOM 4811 C CA . ASN A 1 591 ? 43.628 11.449 -32.687 1.00 74.38 591 ASN A CA 1
ATOM 4812 C C . ASN A 1 591 ? 43.286 10.834 -31.316 1.00 74.38 591 ASN A C 1
ATOM 4814 O O . ASN A 1 591 ? 42.271 10.153 -31.179 1.00 74.38 591 ASN A O 1
ATOM 4818 N N . GLN A 1 592 ? 44.120 11.033 -30.290 1.00 74.94 592 GLN A N 1
ATOM 4819 C CA . GLN A 1 592 ? 43.995 10.343 -29.000 1.00 74.94 592 GLN A CA 1
ATOM 4820 C C . GLN A 1 592 ? 42.660 10.625 -28.278 1.00 74.94 592 GLN A C 1
ATOM 4822 O O . GLN A 1 592 ? 42.117 9.729 -27.628 1.00 74.94 592 GLN A O 1
ATOM 4827 N N . GLN A 1 593 ? 42.090 11.824 -28.448 1.00 73.12 593 GLN A N 1
ATOM 4828 C CA . GLN A 1 593 ? 40.761 12.186 -27.934 1.00 73.12 593 GLN A CA 1
ATOM 4829 C C . GLN A 1 593 ? 39.631 11.471 -28.699 1.00 73.12 593 GLN A C 1
ATOM 4831 O O . GLN A 1 593 ? 38.770 10.859 -28.071 1.00 73.12 593 GLN A O 1
ATOM 4836 N N . LEU A 1 594 ? 39.697 11.435 -30.036 1.00 75.00 594 LEU A N 1
ATOM 4837 C CA . LEU A 1 594 ? 38.763 10.683 -30.891 1.00 75.00 594 LEU A CA 1
ATOM 4838 C C . LEU A 1 594 ? 38.804 9.174 -30.599 1.00 75.00 594 LEU A C 1
ATOM 4840 O O . LEU A 1 594 ? 37.766 8.523 -30.543 1.00 75.00 594 LEU A O 1
ATOM 4844 N N . GLN A 1 595 ? 39.985 8.613 -30.329 1.00 79.19 595 GLN A N 1
ATOM 4845 C CA . GLN A 1 595 ? 40.146 7.216 -29.902 1.00 79.19 595 GLN A CA 1
ATOM 4846 C C . GLN A 1 595 ? 39.577 6.962 -28.494 1.00 79.19 595 GLN A C 1
ATOM 4848 O O . GLN A 1 595 ? 39.091 5.868 -28.209 1.00 79.19 595 GLN A O 1
ATOM 4853 N N . ALA A 1 596 ? 39.633 7.942 -27.586 1.00 78.19 596 ALA A N 1
ATOM 4854 C CA . ALA A 1 596 ? 38.990 7.844 -26.275 1.00 78.19 596 ALA A CA 1
ATOM 4855 C C . ALA A 1 596 ? 37.455 7.888 -26.393 1.00 78.19 596 ALA A C 1
ATOM 4857 O O . ALA A 1 596 ? 36.786 7.037 -25.810 1.00 78.19 596 ALA A O 1
ATOM 4858 N N . GLN A 1 597 ? 36.915 8.799 -27.209 1.00 79.56 597 GLN A N 1
ATOM 4859 C CA . GLN A 1 597 ? 35.487 8.879 -27.537 1.00 79.56 597 GLN A CA 1
ATOM 4860 C C . GLN A 1 597 ? 34.987 7.586 -28.203 1.00 79.56 597 GLN A C 1
ATOM 4862 O O . GLN A 1 597 ? 33.998 7.014 -27.751 1.00 79.56 597 GLN A O 1
ATOM 4867 N N . ALA A 1 598 ? 35.710 7.069 -29.204 1.00 82.56 598 ALA A N 1
ATOM 4868 C CA . ALA A 1 598 ? 35.385 5.815 -29.884 1.00 82.56 598 ALA A CA 1
ATOM 4869 C C . ALA A 1 598 ? 35.282 4.633 -28.906 1.00 82.56 598 ALA A C 1
ATOM 4871 O O . ALA A 1 598 ? 34.265 3.943 -28.888 1.00 82.56 598 ALA A O 1
ATOM 4872 N N . ARG A 1 599 ? 36.278 4.452 -28.024 1.00 82.12 599 ARG A N 1
ATOM 4873 C CA . ARG A 1 599 ? 36.252 3.404 -26.985 1.00 82.12 599 ARG A CA 1
ATOM 4874 C C . ARG A 1 599 ? 35.108 3.584 -25.982 1.00 82.12 599 ARG A C 1
ATOM 4876 O O . ARG A 1 599 ? 34.545 2.588 -25.536 1.00 82.12 599 ARG A O 1
ATOM 4883 N N . ALA A 1 600 ? 34.751 4.820 -25.628 1.00 81.88 600 ALA A N 1
ATOM 4884 C CA . ALA A 1 600 ? 33.633 5.095 -24.723 1.00 81.88 600 ALA A CA 1
ATOM 4885 C C . ALA A 1 600 ? 32.275 4.734 -25.354 1.00 81.88 600 ALA A C 1
ATOM 4887 O O . ALA A 1 600 ? 31.455 4.079 -24.708 1.00 81.88 600 ALA A O 1
ATOM 4888 N N . VAL A 1 601 ? 32.063 5.089 -26.628 1.00 85.12 601 VAL A N 1
ATOM 4889 C CA . VAL A 1 601 ? 30.883 4.670 -27.403 1.00 85.12 601 VAL A CA 1
ATOM 4890 C C . VAL A 1 601 ? 30.838 3.150 -27.535 1.00 85.12 601 VAL A C 1
ATOM 4892 O O . VAL A 1 601 ? 29.829 2.536 -27.199 1.00 85.12 601 VAL A O 1
ATOM 4895 N N . GLU A 1 602 ? 31.937 2.526 -27.958 1.00 85.81 602 GLU A N 1
ATOM 4896 C CA . GLU A 1 602 ? 32.017 1.078 -28.156 1.00 85.81 602 GLU A CA 1
ATOM 4897 C C . GLU A 1 602 ? 31.724 0.306 -26.858 1.00 85.81 602 GLU A C 1
ATOM 4899 O O . GLU A 1 602 ? 30.981 -0.674 -26.878 1.00 85.81 602 GLU A O 1
ATOM 4904 N N . ALA A 1 603 ? 32.227 0.774 -25.709 1.00 84.88 603 ALA A N 1
ATOM 4905 C CA . ALA A 1 603 ? 31.930 0.184 -24.404 1.00 84.88 603 ALA A CA 1
ATOM 4906 C C . ALA A 1 603 ? 30.436 0.276 -24.037 1.00 84.88 603 ALA A C 1
ATOM 4908 O O . ALA A 1 603 ? 29.863 -0.704 -23.555 1.00 84.88 603 ALA A O 1
ATOM 4909 N N . LEU A 1 604 ? 29.783 1.416 -24.300 1.00 86.12 604 LEU A N 1
ATOM 4910 C CA . LEU A 1 604 ? 28.341 1.586 -24.079 1.00 86.12 604 LEU A CA 1
ATOM 4911 C C . LEU A 1 604 ? 27.512 0.684 -25.005 1.00 86.12 604 LEU A C 1
ATOM 4913 O O . LEU A 1 604 ? 26.580 0.026 -24.541 1.00 86.12 604 LEU A O 1
ATOM 4917 N N . VAL A 1 605 ? 27.875 0.608 -26.289 1.00 87.81 605 VAL A N 1
ATOM 4918 C CA . VAL A 1 605 ? 27.222 -0.254 -27.288 1.00 87.81 605 VAL A CA 1
ATOM 4919 C C . VAL A 1 605 ? 27.366 -1.731 -26.903 1.00 87.81 605 VAL A C 1
ATOM 4921 O O . VAL A 1 605 ? 26.359 -2.435 -26.796 1.00 87.81 605 VAL A O 1
ATOM 4924 N N . ARG A 1 606 ? 28.584 -2.193 -26.585 1.00 87.50 606 ARG A N 1
ATOM 4925 C CA . ARG A 1 606 ? 28.850 -3.564 -26.111 1.00 87.50 606 ARG A CA 1
ATOM 4926 C C . ARG A 1 606 ? 28.053 -3.904 -24.851 1.00 87.50 606 ARG A C 1
ATOM 4928 O O . ARG A 1 606 ? 27.453 -4.973 -24.793 1.00 87.50 606 ARG A O 1
ATOM 4935 N N . ALA A 1 607 ? 27.971 -2.996 -23.874 1.00 86.81 607 ALA A N 1
ATOM 4936 C CA . ALA A 1 607 ? 27.208 -3.217 -22.641 1.00 86.81 607 ALA A CA 1
ATOM 4937 C C . ALA A 1 607 ? 25.696 -3.419 -22.885 1.00 86.81 607 ALA A C 1
ATOM 4939 O O . ALA A 1 607 ? 25.050 -4.169 -22.149 1.00 86.81 607 ALA A O 1
ATOM 4940 N N . LYS A 1 608 ? 25.124 -2.803 -23.933 1.00 87.62 608 LYS A N 1
ATOM 4941 C CA . LYS A 1 608 ? 23.749 -3.094 -24.383 1.00 87.62 608 LYS A CA 1
ATOM 4942 C C . LYS A 1 608 ? 23.678 -4.412 -25.159 1.00 87.62 608 LYS A C 1
ATOM 4944 O O . LYS A 1 608 ? 22.826 -5.243 -24.855 1.00 87.62 608 LYS A O 1
ATOM 4949 N N . MET A 1 609 ? 24.590 -4.638 -26.108 1.00 87.81 609 MET A N 1
ATOM 4950 C CA . MET A 1 609 ? 24.633 -5.859 -26.929 1.00 87.81 609 MET A CA 1
ATOM 4951 C C . MET A 1 609 ? 24.866 -7.140 -26.113 1.00 87.81 609 MET A C 1
ATOM 4953 O O . MET A 1 609 ? 24.429 -8.207 -26.538 1.00 87.81 609 MET A O 1
ATOM 4957 N N . GLN A 1 610 ? 25.498 -7.058 -24.938 1.00 86.62 610 GLN A N 1
ATOM 4958 C CA . GLN A 1 610 ? 25.749 -8.196 -24.044 1.00 86.62 610 GLN A CA 1
ATOM 4959 C C . GLN A 1 610 ? 24.462 -8.861 -23.509 1.00 86.62 610 GLN A C 1
ATOM 4961 O O . GLN A 1 610 ? 24.499 -10.027 -23.114 1.00 86.62 610 GLN A O 1
ATOM 4966 N N . GLN A 1 611 ? 23.320 -8.159 -23.509 1.00 85.50 611 GLN A N 1
ATOM 4967 C CA . GLN A 1 611 ? 22.024 -8.746 -23.149 1.00 85.50 611 GLN A CA 1
ATOM 4968 C C . GLN A 1 611 ? 21.578 -9.718 -24.255 1.00 85.50 611 GLN A C 1
ATOM 4970 O O . GLN A 1 611 ? 21.337 -9.301 -25.389 1.00 85.50 611 GLN A O 1
ATOM 4975 N N . ARG A 1 612 ? 21.473 -11.018 -23.949 1.00 82.12 612 ARG A N 1
ATOM 4976 C CA . ARG A 1 612 ? 21.197 -12.073 -24.951 1.00 82.12 612 ARG A CA 1
ATOM 4977 C C . ARG A 1 612 ? 19.770 -12.021 -25.499 1.00 82.12 612 ARG A C 1
ATOM 4979 O O . ARG A 1 612 ? 19.515 -12.476 -26.607 1.00 82.12 612 ARG A O 1
ATOM 4986 N N . GLU A 1 613 ? 18.857 -11.445 -24.729 1.00 81.38 613 GLU A N 1
ATOM 4987 C CA . GLU A 1 613 ? 17.443 -11.256 -25.038 1.00 81.38 613 GLU A CA 1
ATOM 4988 C C . GLU A 1 613 ? 17.194 -10.115 -26.043 1.00 81.38 613 GLU A C 1
ATOM 4990 O O . GLU A 1 613 ? 16.076 -9.967 -26.539 1.00 81.38 613 GLU A O 1
ATOM 4995 N N . PHE A 1 614 ? 18.206 -9.290 -26.340 1.00 88.06 614 PHE A N 1
ATOM 4996 C CA . PHE A 1 614 ? 18.094 -8.196 -27.304 1.00 88.06 614 PHE A CA 1
ATOM 4997 C C . PHE A 1 614 ? 18.411 -8.677 -28.726 1.00 88.06 614 PHE A C 1
ATOM 4999 O O . PHE A 1 614 ? 19.485 -9.227 -28.986 1.00 88.06 614 PHE A O 1
ATOM 5006 N N . ILE A 1 615 ? 17.477 -8.406 -29.643 1.00 89.44 615 ILE A N 1
ATOM 5007 C CA . ILE A 1 615 ? 17.678 -8.492 -31.095 1.00 89.44 615 ILE A CA 1
ATOM 5008 C C . ILE A 1 615 ? 18.567 -7.314 -31.508 1.00 89.44 615 ILE A C 1
ATOM 5010 O O . ILE A 1 615 ? 18.280 -6.174 -31.139 1.00 89.44 615 ILE A O 1
ATOM 5014 N N . ILE A 1 616 ? 19.622 -7.578 -32.275 1.00 91.31 616 ILE A N 1
ATOM 5015 C CA . ILE A 1 616 ? 20.521 -6.546 -32.798 1.00 91.31 616 ILE A CA 1
ATOM 5016 C C . ILE A 1 616 ? 20.044 -6.139 -34.196 1.00 91.31 616 ILE A C 1
ATOM 5018 O O . ILE A 1 616 ? 19.802 -6.995 -35.046 1.00 91.31 616 ILE A O 1
ATOM 5022 N N . LEU A 1 617 ? 19.924 -4.833 -34.441 1.00 91.75 617 LEU A N 1
ATOM 5023 C CA . LEU A 1 617 ? 19.682 -4.271 -35.769 1.00 91.75 617 LEU A CA 1
ATOM 5024 C C . LEU A 1 617 ? 21.003 -3.695 -36.292 1.00 91.75 617 LEU A C 1
ATOM 5026 O O . LEU A 1 617 ? 21.446 -2.643 -35.837 1.00 91.75 617 LEU A O 1
ATOM 5030 N N . CYS A 1 618 ? 21.663 -4.412 -37.198 1.00 90.44 618 CYS A N 1
ATOM 5031 C CA . CYS A 1 618 ? 22.953 -4.017 -37.756 1.00 90.44 618 CYS A CA 1
ATOM 5032 C C . CYS A 1 618 ? 22.719 -3.142 -38.993 1.00 90.44 618 CYS A C 1
ATOM 5034 O O . CYS A 1 618 ? 22.359 -3.654 -40.052 1.00 90.44 618 CYS A O 1
ATOM 5036 N N . LEU A 1 619 ? 22.883 -1.826 -38.836 1.00 90.06 619 LEU A N 1
ATOM 5037 C CA . LEU A 1 619 ? 22.760 -0.845 -39.917 1.00 90.06 619 LEU A CA 1
ATOM 5038 C C . LEU A 1 619 ? 24.098 -0.680 -40.647 1.00 90.06 619 LEU A C 1
ATOM 5040 O O . LEU A 1 619 ? 25.136 -0.465 -40.017 1.00 90.06 619 LEU A O 1
ATOM 5044 N N . GLU A 1 620 ? 24.055 -0.769 -41.974 1.00 87.62 620 GLU A N 1
ATOM 5045 C CA . GLU A 1 620 ? 25.228 -0.742 -42.854 1.00 87.62 620 GLU A CA 1
ATOM 5046 C C . GLU A 1 620 ? 24.970 0.117 -44.099 1.00 87.62 620 GLU A C 1
ATOM 5048 O O . GLU A 1 620 ? 23.819 0.359 -44.472 1.00 87.62 620 GLU A O 1
ATOM 5053 N N . ASP A 1 621 ? 26.030 0.564 -44.768 1.00 85.50 621 ASP A N 1
ATOM 5054 C CA . ASP A 1 621 ? 25.937 1.224 -46.074 1.00 85.50 621 ASP A CA 1
ATOM 5055 C C . ASP A 1 621 ? 26.033 0.191 -47.209 1.00 85.50 621 ASP A C 1
ATOM 5057 O O . ASP A 1 621 ? 26.794 -0.776 -47.117 1.00 85.50 621 ASP A O 1
ATOM 5061 N N . CYS A 1 622 ? 25.302 0.399 -48.305 1.00 82.94 622 CYS A N 1
ATOM 5062 C CA . CYS A 1 622 ? 25.454 -0.401 -49.521 1.00 82.94 622 CYS A CA 1
ATOM 5063 C C . CYS A 1 622 ? 26.817 -0.187 -50.220 1.00 82.94 622 CYS A C 1
ATOM 5065 O O . CYS A 1 622 ? 27.181 -0.981 -51.093 1.00 82.94 622 CYS A O 1
ATOM 5067 N N . SER A 1 623 ? 27.589 0.848 -49.858 1.00 76.56 623 SER A N 1
ATOM 5068 C CA . SER A 1 623 ? 29.000 0.981 -50.259 1.00 76.56 623 SER A CA 1
ATOM 5069 C C . SER A 1 623 ? 29.925 -0.021 -49.557 1.00 76.56 623 SER A C 1
ATOM 5071 O O . SER A 1 623 ? 30.805 -0.590 -50.200 1.00 76.56 623 SER A O 1
ATOM 5073 N N . ASP A 1 624 ? 29.697 -0.280 -48.267 1.00 69.56 624 ASP A N 1
ATOM 5074 C CA . ASP A 1 624 ? 30.687 -0.876 -47.352 1.00 69.56 624 ASP A CA 1
ATOM 5075 C C . ASP A 1 624 ? 30.489 -2.393 -47.151 1.00 69.56 624 ASP A C 1
ATOM 5077 O O . ASP A 1 624 ? 31.070 -3.010 -46.255 1.00 69.56 624 ASP A O 1
ATOM 5081 N N . TRP A 1 625 ? 29.667 -3.006 -48.006 1.00 68.12 625 TRP A N 1
ATOM 5082 C CA . TRP A 1 625 ? 29.163 -4.384 -47.929 1.00 68.12 625 TRP A CA 1
ATOM 5083 C C . TRP A 1 625 ? 30.220 -5.463 -47.629 1.00 68.12 625 TRP A C 1
ATOM 5085 O O . TRP A 1 625 ? 29.931 -6.432 -46.924 1.00 68.12 625 TRP A O 1
ATOM 5095 N N . SER A 1 626 ? 31.440 -5.297 -48.152 1.00 65.69 626 SER A N 1
ATOM 5096 C CA . SER A 1 626 ? 32.563 -6.234 -48.003 1.00 65.69 626 SER A CA 1
ATOM 5097 C C . SER A 1 626 ? 33.418 -6.021 -46.747 1.00 65.69 626 SER A C 1
ATOM 5099 O O . SER A 1 626 ? 34.232 -6.882 -46.422 1.00 65.69 626 SER A O 1
ATOM 5101 N N . ASN A 1 627 ? 33.282 -4.890 -46.043 1.00 67.38 627 ASN A N 1
ATOM 5102 C CA . ASN A 1 627 ? 34.153 -4.530 -44.917 1.00 67.38 627 ASN A CA 1
ATOM 5103 C C . ASN A 1 627 ? 33.454 -3.647 -43.860 1.00 67.38 627 ASN A C 1
ATOM 5105 O O . ASN A 1 627 ? 34.038 -2.705 -43.324 1.00 67.38 627 ASN A O 1
ATOM 5109 N N . SER A 1 628 ? 32.194 -3.957 -43.550 1.00 72.75 628 SER A N 1
ATOM 5110 C CA . SER A 1 628 ? 31.404 -3.249 -42.536 1.00 72.75 628 SER A CA 1
ATOM 5111 C C . SER A 1 628 ? 32.077 -3.279 -41.155 1.00 72.75 628 SER A C 1
ATOM 5113 O O . SER A 1 628 ? 32.230 -4.328 -40.515 1.00 72.75 628 SER A O 1
ATOM 5115 N N . THR A 1 629 ? 32.455 -2.097 -40.664 1.00 75.44 629 THR A N 1
ATOM 5116 C CA . THR A 1 629 ? 32.996 -1.895 -39.311 1.00 75.44 629 THR A CA 1
ATOM 5117 C C . THR A 1 629 ? 31.954 -2.222 -38.240 1.00 75.44 629 THR A C 1
ATOM 5119 O O . THR A 1 629 ? 32.286 -2.855 -37.235 1.00 75.44 629 THR A O 1
ATOM 5122 N N . THR A 1 630 ? 30.683 -1.884 -38.486 1.00 82.81 630 THR A N 1
ATOM 5123 C CA . THR A 1 630 ? 29.547 -2.223 -37.619 1.00 82.81 630 THR A CA 1
ATOM 5124 C C . THR A 1 630 ? 29.396 -3.736 -37.459 1.00 82.81 630 THR A C 1
ATOM 5126 O O . THR A 1 630 ? 29.287 -4.212 -36.327 1.00 82.81 630 THR A O 1
ATOM 5129 N N . ARG A 1 631 ? 29.476 -4.514 -38.554 1.00 84.12 631 ARG A N 1
ATOM 5130 C CA . ARG A 1 631 ? 29.346 -5.983 -38.496 1.00 84.12 631 ARG A CA 1
ATOM 5131 C C . ARG A 1 631 ? 30.413 -6.605 -37.612 1.00 84.12 631 ARG A C 1
ATOM 5133 O O . ARG A 1 631 ? 30.092 -7.425 -36.762 1.00 84.12 631 ARG A O 1
ATOM 5140 N N . ARG A 1 632 ? 31.667 -6.157 -37.745 1.00 82.56 632 ARG A N 1
ATOM 5141 C CA . ARG A 1 632 ? 32.796 -6.637 -36.928 1.00 82.56 632 ARG A CA 1
ATOM 5142 C C . ARG A 1 632 ? 32.566 -6.413 -35.429 1.00 82.56 632 ARG A C 1
ATOM 5144 O O . ARG A 1 632 ? 32.883 -7.292 -34.631 1.00 82.56 632 ARG A O 1
ATOM 5151 N N . VAL A 1 633 ? 31.975 -5.279 -35.038 1.00 84.12 633 VAL A N 1
ATOM 5152 C CA . VAL A 1 633 ? 31.623 -5.009 -33.631 1.00 84.12 633 VAL A CA 1
ATOM 5153 C C . VAL A 1 633 ? 30.472 -5.900 -33.149 1.00 84.12 633 VAL A C 1
ATOM 5155 O O . VAL A 1 633 ? 30.535 -6.413 -32.031 1.00 84.12 633 VAL A O 1
ATOM 5158 N N . VAL A 1 634 ? 29.470 -6.155 -33.996 1.00 87.50 634 VAL A N 1
ATOM 5159 C CA . VAL A 1 634 ? 28.357 -7.067 -33.679 1.00 87.50 634 VAL A CA 1
ATOM 5160 C C . VAL A 1 634 ? 28.820 -8.524 -33.572 1.00 87.50 634 VAL A C 1
ATOM 5162 O O . VAL A 1 634 ? 28.491 -9.187 -32.591 1.00 87.50 634 VAL A O 1
ATOM 5165 N N . MET A 1 635 ? 29.640 -9.015 -34.504 1.00 85.56 635 MET A N 1
ATOM 5166 C CA . MET A 1 635 ? 30.153 -10.395 -34.519 1.00 85.56 635 MET A CA 1
ATOM 5167 C C . MET A 1 635 ? 31.023 -10.721 -33.297 1.00 85.56 635 MET A C 1
ATOM 5169 O O . MET A 1 635 ? 31.059 -11.865 -32.862 1.00 85.56 635 MET A O 1
ATOM 5173 N N . MET A 1 636 ? 31.654 -9.728 -32.657 1.00 84.25 636 MET A N 1
ATOM 5174 C CA . MET A 1 636 ? 32.314 -9.939 -31.359 1.00 84.25 636 MET A CA 1
ATOM 5175 C C . MET A 1 636 ? 31.335 -10.255 -30.207 1.00 84.25 636 MET A C 1
ATOM 5177 O O . MET A 1 636 ? 31.777 -10.727 -29.162 1.00 84.25 636 MET A O 1
ATOM 5181 N N . MET A 1 637 ? 30.031 -9.986 -30.364 1.00 86.56 637 MET A N 1
ATOM 5182 C CA . MET A 1 637 ? 28.969 -10.151 -29.350 1.00 86.56 637 MET A CA 1
ATOM 5183 C C . MET A 1 637 ? 27.844 -11.130 -29.774 1.00 86.56 637 MET A C 1
ATOM 5185 O O . MET A 1 637 ? 27.047 -11.554 -28.931 1.00 86.56 637 MET A O 1
ATOM 5189 N N . ASP A 1 638 ? 27.757 -11.473 -31.061 1.00 87.62 638 ASP A N 1
ATOM 5190 C CA . ASP A 1 638 ? 26.862 -12.472 -31.667 1.00 87.62 638 ASP A CA 1
ATOM 5191 C C . ASP A 1 638 ? 27.569 -13.128 -32.880 1.00 87.62 638 ASP A C 1
ATOM 5193 O O . ASP A 1 638 ? 27.248 -12.792 -34.020 1.00 87.62 638 ASP A O 1
ATOM 5197 N N . PRO A 1 639 ? 28.566 -14.017 -32.667 1.00 85.19 639 PRO A N 1
ATOM 5198 C CA . PRO A 1 639 ? 29.431 -14.516 -33.747 1.00 85.19 639 PRO A CA 1
ATOM 5199 C C . PRO A 1 639 ? 28.695 -15.278 -34.852 1.00 85.19 639 PRO A C 1
ATOM 5201 O O . PRO A 1 639 ? 29.099 -15.222 -36.004 1.00 85.19 639 PRO A O 1
ATOM 5204 N N . GLU A 1 640 ? 27.605 -15.966 -34.509 1.00 81.88 640 GLU A N 1
ATOM 5205 C CA . GLU A 1 640 ? 26.781 -16.736 -35.454 1.00 81.88 640 GLU A CA 1
ATOM 5206 C C . GLU A 1 640 ? 25.703 -15.877 -36.148 1.00 81.88 640 GLU A C 1
ATOM 5208 O O . GLU A 1 640 ? 24.946 -16.392 -36.971 1.00 81.88 640 GLU A O 1
ATOM 5213 N N . LEU A 1 641 ? 25.597 -14.587 -35.787 1.00 85.38 641 LEU A N 1
ATOM 5214 C CA . LEU A 1 641 ? 24.540 -13.644 -36.194 1.00 85.38 641 LEU A CA 1
ATOM 5215 C C . LEU A 1 641 ? 23.107 -14.113 -35.832 1.00 85.38 641 LEU A C 1
ATOM 5217 O O . LEU A 1 641 ? 22.106 -13.633 -36.373 1.00 85.38 641 LEU A O 1
ATOM 5221 N N . SER A 1 642 ? 23.020 -15.007 -34.838 1.00 84.50 642 SER A N 1
ATOM 5222 C CA . SER A 1 642 ? 21.837 -15.744 -34.363 1.00 84.50 642 SER A CA 1
ATOM 5223 C C . SER A 1 642 ? 20.651 -14.876 -33.915 1.00 84.50 642 SER A C 1
ATOM 5225 O O . SER A 1 642 ? 19.494 -15.319 -33.886 1.00 84.50 642 SER A O 1
ATOM 5227 N N . ARG A 1 643 ? 20.934 -13.627 -33.534 1.00 88.44 643 ARG A N 1
ATOM 5228 C CA . ARG A 1 643 ? 19.967 -12.624 -33.068 1.00 88.44 643 ARG A CA 1
ATOM 5229 C C . ARG A 1 643 ? 20.131 -11.280 -33.785 1.00 88.44 643 ARG A C 1
ATOM 5231 O O . ARG A 1 643 ? 19.576 -10.280 -33.326 1.00 88.44 643 ARG A O 1
ATOM 5238 N N . THR A 1 644 ? 20.863 -11.263 -34.897 1.00 89.44 644 THR A N 1
ATOM 5239 C CA . THR A 1 644 ? 21.218 -10.057 -35.649 1.00 89.44 644 THR A CA 1
ATOM 5240 C C . THR A 1 644 ? 20.467 -9.988 -36.976 1.00 89.44 644 THR A C 1
ATOM 5242 O O . THR A 1 644 ? 20.543 -10.897 -37.798 1.00 89.44 644 THR A O 1
ATOM 5245 N N . VAL A 1 645 ? 19.770 -8.874 -37.203 1.00 90.44 645 VAL A N 1
ATOM 5246 C CA . VAL A 1 645 ? 19.125 -8.526 -38.476 1.00 90.44 645 VAL A CA 1
ATOM 5247 C C . VAL A 1 645 ? 19.998 -7.490 -39.182 1.00 90.44 645 VAL A C 1
ATOM 5249 O O . VAL A 1 645 ? 20.202 -6.401 -38.642 1.00 90.44 645 VAL A O 1
ATOM 5252 N N . ILE A 1 646 ? 20.512 -7.812 -40.372 1.00 89.31 646 ILE A N 1
ATOM 5253 C CA . ILE A 1 646 ? 21.307 -6.875 -41.183 1.00 89.31 646 ILE A CA 1
ATOM 5254 C C . ILE A 1 646 ? 20.382 -6.029 -42.063 1.00 89.31 646 ILE A C 1
ATOM 5256 O O . ILE A 1 646 ? 19.497 -6.556 -42.742 1.00 89.31 646 ILE A O 1
ATOM 5260 N N . VAL A 1 647 ? 20.604 -4.714 -42.049 1.00 91.38 647 VAL A N 1
ATOM 5261 C CA . VAL A 1 647 ? 19.879 -3.726 -42.850 1.00 91.38 647 VAL A CA 1
ATOM 5262 C C . VAL A 1 647 ? 20.879 -2.833 -43.574 1.00 91.38 647 VAL A C 1
ATOM 5264 O O . VAL A 1 647 ? 21.533 -1.984 -42.967 1.00 91.38 647 VAL A O 1
ATOM 5267 N N . SER A 1 648 ? 20.962 -3.002 -44.887 1.00 90.31 648 SER A N 1
ATOM 5268 C CA . SER A 1 648 ? 21.769 -2.165 -45.766 1.00 90.31 648 SER A CA 1
ATOM 5269 C C . SER A 1 648 ? 20.959 -0.952 -46.227 1.00 90.31 648 SER A C 1
ATOM 5271 O O . SER A 1 648 ? 19.783 -1.050 -46.597 1.00 90.31 648 SER A O 1
ATOM 5273 N N . THR A 1 649 ? 21.588 0.215 -46.160 1.00 90.75 649 THR A N 1
ATOM 5274 C CA . THR A 1 649 ? 20.972 1.531 -46.366 1.00 90.75 649 THR A CA 1
ATOM 5275 C C . THR A 1 649 ? 21.559 2.232 -47.593 1.00 90.75 649 THR A C 1
ATOM 5277 O O . THR A 1 649 ? 22.633 1.854 -48.060 1.00 90.75 649 THR A O 1
ATOM 5280 N N . LYS A 1 650 ? 20.862 3.251 -48.118 1.00 88.94 650 LYS A N 1
ATOM 5281 C CA . LYS A 1 650 ? 21.228 3.987 -49.349 1.00 88.94 650 LYS A CA 1
ATOM 5282 C C . LYS A 1 650 ? 21.245 3.105 -50.608 1.00 88.94 650 LYS A C 1
ATOM 5284 O O . LYS A 1 650 ? 22.064 3.295 -51.503 1.00 88.94 650 LYS A O 1
ATOM 5289 N N . LEU A 1 651 ? 20.331 2.137 -50.691 1.00 91.19 651 LEU A N 1
ATOM 5290 C CA . LEU A 1 651 ? 20.142 1.292 -51.875 1.00 91.19 651 LEU A CA 1
ATOM 5291 C C . LEU A 1 651 ? 20.020 2.123 -53.172 1.00 91.19 651 LEU A C 1
ATOM 5293 O O . LEU A 1 651 ? 20.634 1.785 -54.180 1.00 91.19 651 LEU A O 1
ATOM 5297 N N . ASP A 1 652 ? 19.304 3.245 -53.123 1.00 88.75 652 ASP A N 1
ATOM 5298 C CA . ASP A 1 652 ? 19.123 4.215 -54.210 1.00 88.75 652 ASP A CA 1
ATOM 5299 C C . ASP A 1 652 ? 20.424 4.826 -54.756 1.00 88.75 652 ASP A C 1
ATOM 5301 O O . ASP A 1 652 ? 20.490 5.146 -55.942 1.00 88.75 652 ASP A O 1
ATOM 5305 N N . THR A 1 653 ? 21.483 4.943 -53.947 1.00 89.12 653 THR A N 1
ATOM 5306 C CA . THR A 1 653 ? 22.809 5.361 -54.441 1.00 89.12 653 THR A CA 1
ATOM 5307 C C . THR A 1 653 ? 23.606 4.190 -55.020 1.00 89.12 653 THR A C 1
ATOM 5309 O O . THR A 1 653 ? 24.548 4.411 -55.787 1.00 89.12 653 THR A O 1
ATOM 5312 N N . LYS A 1 654 ? 23.226 2.946 -54.688 1.00 88.56 654 LYS A N 1
ATOM 5313 C CA . LYS A 1 654 ? 23.883 1.716 -55.141 1.00 88.56 654 LYS A CA 1
ATOM 5314 C C . LYS A 1 654 ? 23.315 1.169 -56.447 1.00 88.56 654 LYS A C 1
ATOM 5316 O O . LYS A 1 654 ? 24.107 0.770 -57.295 1.00 88.56 654 LYS A O 1
ATOM 5321 N N . ILE A 1 655 ? 21.992 1.192 -56.648 1.00 89.50 655 ILE A N 1
ATOM 5322 C CA . ILE A 1 655 ? 21.343 0.641 -57.855 1.00 89.50 655 ILE A CA 1
ATOM 5323 C C . ILE A 1 655 ? 21.959 1.176 -59.170 1.00 89.50 655 ILE A C 1
ATOM 5325 O O . ILE A 1 655 ? 22.240 0.365 -60.058 1.00 89.50 655 ILE A O 1
ATOM 5329 N N . PRO A 1 656 ? 22.265 2.485 -59.320 1.00 87.75 656 PRO A N 1
ATOM 5330 C CA . PRO A 1 656 ? 22.901 2.996 -60.536 1.00 87.75 656 PRO A CA 1
ATOM 5331 C C . PRO A 1 656 ? 24.276 2.377 -60.833 1.00 87.75 656 PRO A C 1
ATOM 5333 O O . PRO A 1 656 ? 24.626 2.238 -62.005 1.00 87.75 656 PRO A O 1
ATOM 5336 N N . GLN A 1 657 ? 25.023 1.972 -59.794 1.00 87.75 657 GLN A N 1
ATOM 5337 C CA . GLN A 1 657 ? 26.402 1.469 -59.881 1.00 87.75 657 GLN A CA 1
ATOM 5338 C C . GLN A 1 657 ? 26.510 0.047 -60.452 1.00 87.75 657 GLN A C 1
ATOM 5340 O O . GLN A 1 657 ? 27.605 -0.360 -60.834 1.00 87.75 657 GLN A O 1
ATOM 5345 N N . PHE A 1 658 ? 25.422 -0.732 -60.493 1.00 88.56 658 PHE A N 1
ATOM 5346 C CA . PHE A 1 658 ? 25.470 -2.093 -61.033 1.00 88.56 658 PHE A CA 1
ATOM 5347 C C . PHE A 1 658 ? 25.622 -2.072 -62.556 1.00 88.56 658 PHE A C 1
ATOM 5349 O O . PHE A 1 658 ? 24.798 -1.481 -63.261 1.00 88.56 658 PHE A O 1
ATOM 5356 N N . GLY A 1 659 ? 26.675 -2.720 -63.059 1.00 81.44 659 GLY A N 1
ATOM 5357 C CA . GLY A 1 659 ? 26.967 -2.808 -64.490 1.00 81.44 659 GLY A CA 1
ATOM 5358 C C . GLY A 1 659 ? 26.289 -3.991 -65.181 1.00 81.44 659 GLY A C 1
ATOM 5359 O O . GLY A 1 659 ? 26.048 -3.924 -66.384 1.00 81.44 659 GLY A O 1
ATOM 5360 N N . ARG A 1 660 ? 25.984 -5.070 -64.446 1.00 87.12 660 ARG A N 1
ATOM 5361 C CA . ARG A 1 660 ? 25.386 -6.305 -64.976 1.00 87.12 660 ARG A CA 1
ATOM 5362 C C . ARG A 1 660 ? 24.297 -6.835 -64.043 1.00 87.12 660 ARG A C 1
ATOM 5364 O O . ARG A 1 660 ? 24.429 -6.740 -62.825 1.00 87.12 660 ARG A O 1
ATOM 5371 N N . ALA A 1 661 ? 23.280 -7.493 -64.603 1.00 85.56 661 ALA A N 1
ATOM 5372 C CA . ALA A 1 661 ? 22.219 -8.151 -63.831 1.00 85.56 661 ALA A CA 1
ATOM 5373 C C . ALA A 1 661 ? 22.770 -9.166 -62.806 1.00 85.56 661 ALA A C 1
ATOM 5375 O O . ALA A 1 661 ? 22.330 -9.189 -61.660 1.00 85.56 661 ALA A O 1
ATOM 5376 N N . ALA A 1 662 ? 23.804 -9.933 -63.174 1.00 84.06 662 ALA A N 1
ATOM 5377 C CA . ALA A 1 662 ? 24.461 -10.891 -62.281 1.00 84.06 662 ALA A CA 1
ATOM 5378 C C . ALA A 1 662 ? 25.073 -10.243 -61.018 1.00 84.06 662 ALA A C 1
ATOM 5380 O O . ALA A 1 662 ? 25.086 -10.869 -59.957 1.00 84.06 662 ALA A O 1
ATOM 5381 N N . ASP A 1 663 ? 25.526 -8.985 -61.101 1.00 85.50 663 ASP A N 1
ATOM 5382 C CA . ASP A 1 663 ? 26.038 -8.241 -59.941 1.00 85.50 663 ASP A CA 1
ATOM 5383 C C . ASP A 1 663 ? 24.896 -7.939 -58.949 1.00 85.50 663 ASP A C 1
ATOM 5385 O O . ASP A 1 663 ? 25.087 -7.991 -57.734 1.00 85.50 663 ASP A O 1
ATOM 5389 N N . VAL A 1 664 ? 23.694 -7.661 -59.473 1.00 86.38 664 VAL A N 1
ATOM 5390 C CA . VAL A 1 664 ? 22.472 -7.410 -58.694 1.00 86.38 664 VAL A CA 1
ATOM 5391 C C . VAL A 1 664 ? 21.961 -8.700 -58.053 1.00 86.38 664 VAL A C 1
ATOM 5393 O O . VAL A 1 664 ? 21.619 -8.699 -56.872 1.00 86.38 664 VAL A O 1
ATOM 5396 N N . GLU A 1 665 ? 21.943 -9.817 -58.787 1.00 85.75 665 GLU A N 1
ATOM 5397 C CA . GLU A 1 665 ? 21.527 -11.116 -58.238 1.00 85.75 665 GLU A CA 1
ATOM 5398 C C . GLU A 1 665 ? 22.453 -11.579 -57.106 1.00 85.75 665 GLU A C 1
ATOM 5400 O O . GLU A 1 665 ? 21.968 -11.992 -56.051 1.00 85.75 665 GLU A O 1
ATOM 5405 N N . LEU A 1 666 ? 23.772 -11.426 -57.274 1.00 83.94 666 LEU A N 1
ATOM 5406 C CA . LEU A 1 666 ? 24.763 -11.719 -56.235 1.00 83.94 666 LEU A CA 1
ATOM 5407 C C . LEU A 1 666 ? 24.613 -10.805 -55.005 1.00 83.94 666 LEU A C 1
ATOM 5409 O O . LEU A 1 666 ? 24.850 -11.241 -53.879 1.00 83.94 666 LEU A O 1
ATOM 5413 N N . PHE A 1 667 ? 24.214 -9.546 -55.205 1.00 84.75 667 PHE A N 1
ATOM 5414 C CA . PHE A 1 667 ? 23.979 -8.588 -54.124 1.00 84.75 667 PHE A CA 1
ATOM 5415 C C . PHE A 1 667 ? 22.678 -8.872 -53.355 1.00 84.75 667 PHE A C 1
ATOM 5417 O O . PHE A 1 667 ? 22.664 -8.764 -52.132 1.00 84.75 667 PHE A O 1
ATOM 5424 N N . LEU A 1 668 ? 21.601 -9.280 -54.041 1.00 84.56 668 LEU A N 1
ATOM 5425 C CA . LEU A 1 668 ? 20.308 -9.619 -53.428 1.00 84.56 668 LEU A CA 1
ATOM 5426 C C . LEU A 1 668 ? 20.288 -11.016 -52.780 1.00 84.56 668 LEU A C 1
ATOM 5428 O O . LEU A 1 668 ? 19.636 -11.198 -51.748 1.00 84.56 668 LEU A O 1
ATOM 5432 N N . ARG A 1 669 ? 21.004 -11.994 -53.353 1.00 79.00 669 ARG A N 1
ATOM 5433 C CA . ARG A 1 669 ? 21.205 -13.351 -52.807 1.00 79.00 669 ARG A CA 1
ATOM 5434 C C . ARG A 1 669 ? 22.706 -13.655 -52.605 1.00 79.00 669 ARG A C 1
ATOM 5436 O O . ARG A 1 669 ? 23.266 -14.503 -53.303 1.00 79.00 669 ARG A O 1
ATOM 5443 N N . PRO A 1 670 ? 23.370 -12.998 -51.636 1.00 75.19 670 PRO A N 1
ATOM 5444 C CA . PRO A 1 670 ? 24.766 -13.276 -51.302 1.00 75.19 670 PRO A CA 1
ATOM 5445 C C . PRO A 1 670 ? 24.953 -14.729 -50.817 1.00 75.19 670 PRO A C 1
ATOM 5447 O O . PRO A 1 670 ? 24.139 -15.216 -50.027 1.00 75.19 670 PRO A O 1
ATOM 5450 N N . PRO A 1 671 ? 26.030 -15.433 -51.218 1.00 68.69 671 PRO A N 1
ATOM 5451 C CA . PRO A 1 671 ? 26.313 -16.778 -50.722 1.00 68.69 671 PRO A CA 1
ATOM 5452 C C . PRO A 1 671 ? 26.534 -16.780 -49.198 1.00 68.69 671 PRO A C 1
ATOM 5454 O O . PRO A 1 671 ? 27.192 -15.868 -48.696 1.00 68.69 671 PRO A O 1
ATOM 5457 N N . PRO A 1 672 ? 26.122 -17.824 -48.448 1.00 63.06 672 PRO A N 1
ATOM 5458 C CA . PRO A 1 672 ? 26.304 -17.871 -46.989 1.00 63.06 672 PRO A CA 1
ATOM 5459 C C . PRO A 1 672 ? 27.760 -17.692 -46.522 1.00 63.06 672 PRO A C 1
ATOM 5461 O O . PRO A 1 672 ? 28.014 -17.108 -45.474 1.00 63.06 672 PRO A O 1
ATOM 5464 N N . ARG A 1 673 ? 28.734 -18.125 -47.340 1.00 59.03 673 ARG A N 1
ATOM 5465 C CA . ARG A 1 673 ? 30.181 -17.948 -47.099 1.00 59.03 673 ARG A CA 1
ATOM 5466 C C . ARG A 1 673 ? 30.683 -16.500 -47.238 1.00 59.03 673 ARG A C 1
ATOM 5468 O O . ARG A 1 673 ? 31.847 -16.255 -46.964 1.00 59.03 673 ARG A O 1
ATOM 5475 N N . LEU A 1 674 ? 29.851 -15.571 -47.712 1.00 61.31 674 LEU A N 1
ATOM 5476 C CA . LEU A 1 674 ? 30.171 -14.142 -47.852 1.00 61.31 674 LEU A CA 1
ATOM 5477 C C . LEU A 1 674 ? 29.669 -13.312 -46.651 1.00 61.31 674 LEU A C 1
ATOM 5479 O O . LEU A 1 674 ? 29.904 -12.107 -46.587 1.00 61.31 674 LEU A O 1
ATOM 5483 N N . LEU A 1 675 ? 28.916 -13.936 -45.739 1.00 61.94 675 LEU A N 1
ATOM 5484 C CA . LEU A 1 675 ? 28.232 -13.272 -44.625 1.00 61.94 675 LEU A CA 1
ATOM 5485 C C . LEU A 1 675 ? 28.585 -13.851 -43.243 1.00 61.94 675 LEU A C 1
ATOM 5487 O O . LEU A 1 675 ? 28.056 -13.370 -42.245 1.00 61.94 675 LEU A O 1
ATOM 5491 N N . ASP A 1 676 ? 29.478 -14.845 -43.189 1.00 60.34 676 ASP A N 1
ATOM 5492 C CA . ASP A 1 676 ? 30.076 -15.424 -41.975 1.00 60.34 676 ASP A CA 1
ATOM 5493 C C . ASP A 1 676 ? 29.095 -15.906 -40.880 1.00 60.34 676 ASP A C 1
ATOM 5495 O O . ASP A 1 676 ? 29.476 -16.048 -39.720 1.00 60.34 676 ASP A O 1
ATOM 5499 N N . GLY A 1 677 ? 27.837 -16.216 -41.219 1.00 58.44 677 GLY A N 1
ATOM 5500 C CA . GLY A 1 677 ? 26.877 -16.744 -40.245 1.00 58.44 677 GLY A CA 1
ATOM 5501 C C . GLY A 1 677 ? 25.465 -16.992 -40.779 1.00 58.44 677 GLY A C 1
ATOM 5502 O O . GLY A 1 677 ? 25.094 -16.558 -41.870 1.00 58.44 677 GLY A O 1
ATOM 5503 N N . ASN A 1 678 ? 24.649 -17.670 -39.967 1.00 62.31 678 ASN A N 1
ATOM 5504 C CA . ASN A 1 678 ? 23.227 -17.903 -40.236 1.00 62.31 678 ASN A CA 1
ATOM 5505 C C . ASN A 1 678 ? 22.402 -16.707 -39.731 1.00 62.31 678 ASN A C 1
ATOM 5507 O O . ASN A 1 678 ? 21.756 -16.771 -38.683 1.00 62.31 678 ASN A O 1
ATOM 5511 N N . ILE A 1 679 ? 22.437 -15.609 -40.489 1.00 71.19 679 ILE A N 1
ATOM 5512 C CA . ILE A 1 679 ? 21.733 -14.354 -40.177 1.00 71.19 679 ILE A CA 1
ATOM 5513 C C . ILE A 1 679 ? 20.245 -14.588 -39.902 1.00 71.19 679 ILE A C 1
ATOM 5515 O O . ILE A 1 679 ? 19.561 -15.320 -40.626 1.00 71.19 679 ILE A O 1
ATOM 5519 N N . LEU A 1 680 ? 19.716 -13.889 -38.892 1.00 69.44 680 LEU A N 1
ATOM 5520 C CA . LEU A 1 680 ? 18.309 -13.930 -38.502 1.00 69.44 680 LEU A CA 1
ATOM 5521 C C . LEU A 1 680 ? 17.402 -13.285 -39.570 1.00 69.44 680 LEU A C 1
ATOM 5523 O O . LEU A 1 680 ? 16.974 -12.137 -39.453 1.00 69.44 680 LEU A O 1
ATOM 5527 N N . GLY A 1 681 ? 17.098 -14.053 -40.613 1.00 63.50 681 GLY A N 1
ATOM 5528 C CA . GLY A 1 681 ? 16.383 -13.600 -41.807 1.00 63.50 681 GLY A CA 1
ATOM 5529 C C . GLY A 1 681 ? 16.914 -14.177 -43.123 1.00 63.50 681 GLY A C 1
ATOM 5530 O O . GLY A 1 681 ? 16.336 -13.861 -44.160 1.00 63.50 681 GLY A O 1
ATOM 5531 N N . GLU A 1 682 ? 17.964 -15.009 -43.094 1.00 71.62 682 GLU A N 1
ATOM 5532 C CA . GLU A 1 682 ? 18.629 -15.674 -44.238 1.00 71.62 682 GLU A CA 1
ATOM 5533 C C . GLU A 1 682 ? 19.356 -14.719 -45.204 1.00 71.62 682 GLU A C 1
ATOM 5535 O O . GLU A 1 682 ? 20.473 -15.008 -45.620 1.00 71.62 682 GLU A O 1
ATOM 5540 N N . THR A 1 683 ? 18.785 -13.551 -45.500 1.00 78.69 683 THR A N 1
ATOM 5541 C CA . THR A 1 683 ? 19.387 -12.489 -46.319 1.00 78.69 683 THR A CA 1
ATOM 5542 C C . THR A 1 683 ? 19.213 -11.114 -45.653 1.00 78.69 683 THR A C 1
ATOM 5544 O O . THR A 1 683 ? 18.256 -10.924 -44.892 1.00 78.69 683 THR A O 1
ATOM 5547 N N . PRO A 1 684 ? 20.077 -10.125 -45.956 1.00 87.00 684 PRO A N 1
ATOM 5548 C CA . PRO A 1 684 ? 19.888 -8.738 -45.525 1.00 87.00 684 PRO A CA 1
ATOM 5549 C C . PRO A 1 684 ? 18.580 -8.109 -46.032 1.00 87.00 684 PRO A C 1
ATOM 5551 O O . PRO A 1 684 ? 18.000 -8.550 -47.027 1.00 87.00 684 PRO A O 1
ATOM 5554 N N . PHE A 1 685 ? 18.139 -7.045 -45.357 1.00 91.19 685 PHE A N 1
ATOM 5555 C CA . PHE A 1 685 ? 17.128 -6.117 -45.873 1.00 91.19 685 PHE A CA 1
ATOM 5556 C C . PHE A 1 685 ? 17.800 -4.919 -46.547 1.00 91.19 685 PHE A C 1
ATOM 5558 O O . PHE A 1 685 ? 18.787 -4.396 -46.034 1.00 91.19 685 PHE A O 1
ATOM 5565 N N . PHE A 1 686 ? 17.226 -4.443 -47.650 1.00 91.88 686 PHE A N 1
ATOM 5566 C CA . PHE A 1 686 ? 17.753 -3.326 -48.435 1.00 91.88 686 PHE A CA 1
ATOM 5567 C C . PHE A 1 686 ? 16.788 -2.145 -48.368 1.00 91.88 686 PHE A C 1
ATOM 5569 O O . PHE A 1 686 ? 15.583 -2.309 -48.573 1.00 91.88 686 PHE A O 1
ATOM 5576 N N . THR A 1 687 ? 17.294 -0.955 -48.050 1.00 93.19 687 THR A N 1
ATOM 5577 C CA . THR A 1 687 ? 16.453 0.209 -47.745 1.00 93.19 687 THR A CA 1
ATOM 5578 C C . THR A 1 687 ? 17.035 1.516 -48.268 1.00 93.19 687 THR A C 1
ATOM 5580 O O . THR A 1 687 ? 18.245 1.742 -48.216 1.00 93.19 687 THR A O 1
ATOM 5583 N N . SER A 1 688 ? 16.146 2.417 -48.681 1.00 91.94 688 SER A N 1
ATOM 5584 C CA . SER A 1 688 ? 16.444 3.836 -48.854 1.00 91.94 688 SER A CA 1
ATOM 5585 C C . SER A 1 688 ? 15.380 4.691 -48.186 1.00 91.94 688 SER A C 1
ATOM 5587 O O . SER A 1 688 ? 14.210 4.320 -48.091 1.00 91.94 688 SER A O 1
ATOM 5589 N N . VAL A 1 689 ? 15.820 5.838 -47.675 1.00 88.75 689 VAL A N 1
ATOM 5590 C CA . VAL A 1 689 ? 14.999 6.796 -46.936 1.00 88.75 689 VAL A CA 1
ATOM 5591 C C . VAL A 1 689 ? 15.220 8.163 -47.583 1.00 88.75 689 VAL A C 1
ATOM 5593 O O . VAL A 1 689 ? 16.375 8.578 -47.687 1.00 88.75 689 VAL A O 1
ATOM 5596 N N . PRO A 1 690 ? 14.166 8.871 -48.028 1.00 85.94 690 PRO A N 1
ATOM 5597 C CA . PRO A 1 690 ? 14.310 10.199 -48.612 1.00 85.94 690 PRO A CA 1
ATOM 5598 C C . PRO A 1 690 ? 15.004 11.170 -47.651 1.00 85.94 690 PRO A C 1
ATOM 5600 O O . PRO A 1 690 ? 14.648 11.266 -46.476 1.00 85.94 690 PRO A O 1
ATOM 5603 N N . SER A 1 691 ? 15.983 11.921 -48.148 1.00 81.81 691 SER A N 1
ATOM 5604 C CA . SER A 1 691 ? 16.683 12.937 -47.361 1.00 81.81 691 SER A CA 1
ATOM 5605 C C . SER A 1 691 ? 15.800 14.163 -47.111 1.00 81.81 691 SER A C 1
ATOM 5607 O O . SER A 1 691 ? 15.102 14.624 -48.016 1.00 81.81 691 SER A O 1
ATOM 5609 N N . GLY A 1 692 ? 15.863 14.724 -45.900 1.00 78.38 692 GLY A N 1
ATOM 5610 C CA . GLY A 1 692 ? 15.214 15.989 -45.530 1.00 78.38 692 GLY A CA 1
ATOM 5611 C C . GLY A 1 692 ? 14.461 15.931 -44.198 1.00 78.38 692 GLY A C 1
ATOM 5612 O O . GLY A 1 692 ? 14.055 14.863 -43.746 1.00 78.38 692 GLY A O 1
ATOM 5613 N N . ARG A 1 693 ? 14.278 17.087 -43.545 1.00 77.00 693 ARG A N 1
ATOM 5614 C CA . ARG A 1 693 ? 13.549 17.187 -42.266 1.00 77.00 693 ARG A CA 1
ATOM 5615 C C . ARG A 1 693 ? 12.041 17.364 -42.478 1.00 77.00 693 ARG A C 1
ATOM 5617 O O . ARG A 1 693 ? 11.606 17.905 -43.496 1.00 77.00 693 ARG A O 1
ATOM 5624 N N . VAL A 1 694 ? 11.253 16.936 -41.491 1.00 76.69 694 VAL A N 1
ATOM 5625 C CA . VAL A 1 694 ? 9.794 17.127 -41.439 1.00 76.69 694 VAL A CA 1
ATOM 5626 C C . VAL A 1 694 ? 9.460 18.339 -40.566 1.00 76.69 694 VAL A C 1
ATOM 5628 O O . VAL A 1 694 ? 9.994 18.452 -39.464 1.00 76.69 694 VAL A O 1
ATOM 5631 N N . GLY A 1 695 ? 8.573 19.233 -41.014 1.00 72.12 695 GLY A N 1
ATOM 5632 C CA . GLY A 1 695 ? 8.104 20.367 -40.210 1.00 72.12 695 GLY A CA 1
ATOM 5633 C C . GLY A 1 695 ? 7.642 21.585 -41.015 1.00 72.12 695 GLY A C 1
ATOM 5634 O O . GLY A 1 695 ? 7.337 21.487 -42.199 1.00 72.12 695 GLY A O 1
ATOM 5635 N N . MET A 1 696 ? 7.607 22.739 -40.339 1.00 61.41 696 MET A N 1
ATOM 5636 C CA . MET A 1 696 ? 7.232 24.056 -40.892 1.00 61.41 696 MET A CA 1
ATOM 5637 C C . MET A 1 696 ? 8.402 25.067 -40.890 1.00 61.41 696 MET A C 1
ATOM 5639 O O . MET A 1 696 ? 8.200 26.254 -41.129 1.00 61.41 696 MET A O 1
ATOM 5643 N N . GLY A 1 697 ? 9.621 24.621 -40.559 1.00 67.50 697 GLY A N 1
ATOM 5644 C CA . GLY A 1 697 ? 10.831 25.453 -40.579 1.00 67.50 697 GLY A CA 1
ATOM 5645 C C . GLY A 1 697 ? 11.402 25.624 -41.991 1.00 67.50 697 GLY A C 1
ATOM 5646 O O . GLY A 1 697 ? 11.030 24.891 -42.903 1.00 67.50 697 GLY A O 1
ATOM 5647 N N . ARG A 1 698 ? 12.343 26.562 -42.173 1.00 61.62 698 ARG A N 1
ATOM 5648 C CA . ARG A 1 698 ? 12.958 26.840 -43.490 1.00 61.62 698 ARG A CA 1
ATOM 5649 C C . ARG A 1 698 ? 13.689 25.629 -44.091 1.00 61.62 698 ARG A C 1
ATOM 5651 O O . ARG A 1 698 ? 13.673 25.471 -45.304 1.00 61.62 698 ARG A O 1
ATOM 5658 N N . ASP A 1 699 ? 14.228 24.748 -43.249 1.00 67.25 699 ASP A N 1
ATOM 5659 C CA . ASP A 1 699 ? 14.972 23.545 -43.660 1.00 67.25 699 ASP A CA 1
ATOM 5660 C C . ASP A 1 699 ? 14.082 22.283 -43.775 1.00 67.25 699 ASP A C 1
ATOM 5662 O O . ASP A 1 699 ? 14.577 21.155 -43.879 1.00 67.25 699 ASP A O 1
ATOM 5666 N N . ALA A 1 700 ? 12.753 22.438 -43.695 1.00 72.12 700 ALA A N 1
ATOM 5667 C CA . ALA A 1 700 ? 11.805 21.329 -43.741 1.00 72.12 700 ALA A CA 1
ATOM 5668 C C . ALA A 1 700 ? 11.397 20.987 -45.184 1.00 72.12 700 ALA A C 1
ATOM 5670 O O . ALA A 1 700 ? 10.504 21.601 -45.766 1.00 72.12 700 ALA A O 1
ATOM 5671 N N . VAL A 1 701 ? 12.015 19.941 -45.734 1.00 84.06 701 VAL A N 1
ATOM 5672 C CA . VAL A 1 701 ? 11.671 19.370 -47.049 1.00 84.06 701 VAL A CA 1
ATOM 5673 C C . VAL A 1 701 ? 10.249 18.787 -47.051 1.00 84.06 701 VAL A C 1
ATOM 5675 O O . VAL A 1 701 ? 9.542 18.865 -48.056 1.00 84.06 701 VAL A O 1
ATOM 5678 N N . TYR A 1 702 ? 9.786 18.241 -45.918 1.00 84.06 702 TYR A N 1
ATOM 5679 C CA . TYR A 1 702 ? 8.479 17.585 -45.817 1.00 84.06 702 TYR A CA 1
ATOM 5680 C C . TYR A 1 702 ? 7.529 18.337 -44.876 1.00 84.06 702 TYR A C 1
ATOM 5682 O O . TYR A 1 702 ? 7.725 18.377 -43.664 1.00 84.06 702 TYR A O 1
ATOM 5690 N N . ARG A 1 703 ? 6.432 18.867 -45.431 1.00 77.56 703 ARG A N 1
ATOM 5691 C CA . ARG A 1 703 ? 5.417 19.654 -44.698 1.00 77.56 703 ARG A CA 1
ATOM 5692 C C . ARG A 1 703 ? 4.661 18.885 -43.598 1.00 77.56 703 ARG A C 1
ATOM 5694 O O . ARG A 1 703 ? 4.037 19.507 -42.744 1.00 77.56 703 ARG A O 1
ATOM 5701 N N . SER A 1 704 ? 4.657 17.548 -43.626 1.00 79.81 704 SER A N 1
ATOM 5702 C CA . SER A 1 704 ? 3.968 16.705 -42.637 1.00 79.81 704 SER A CA 1
ATOM 5703 C C . SER A 1 704 ? 4.549 15.286 -42.564 1.00 79.81 704 SER A C 1
ATOM 5705 O O . SER A 1 704 ? 5.239 14.833 -43.481 1.00 79.81 704 SER A O 1
ATOM 5707 N N . ASN A 1 705 ? 4.233 14.564 -41.482 1.00 80.44 705 ASN A N 1
ATOM 5708 C CA . ASN A 1 705 ? 4.632 13.161 -41.299 1.00 80.44 705 ASN A CA 1
ATOM 5709 C C . ASN A 1 705 ? 4.021 12.230 -42.362 1.00 80.44 705 ASN A C 1
ATOM 5711 O O . ASN A 1 705 ? 4.686 11.305 -42.824 1.00 80.44 705 ASN A O 1
ATOM 5715 N N . ASP A 1 706 ? 2.776 12.485 -42.775 1.00 82.38 706 ASP A N 1
ATOM 5716 C CA . ASP A 1 706 ? 2.105 11.708 -43.821 1.00 82.38 706 ASP A CA 1
ATOM 5717 C C . ASP A 1 706 ? 2.745 11.933 -45.204 1.00 82.38 706 ASP A C 1
ATOM 5719 O O . ASP A 1 706 ? 2.970 10.957 -45.919 1.00 82.38 706 ASP A O 1
ATOM 5723 N N . HIS A 1 707 ? 3.163 13.167 -45.522 1.00 85.06 707 HIS A N 1
ATOM 5724 C CA . HIS A 1 707 ? 3.904 13.489 -46.751 1.00 85.06 707 HIS A CA 1
ATOM 5725 C C . HIS A 1 707 ? 5.290 12.817 -46.790 1.00 85.06 707 HIS A C 1
ATOM 5727 O O . HIS A 1 707 ? 5.683 12.270 -47.817 1.00 85.06 707 HIS A O 1
ATOM 5733 N N . PHE A 1 708 ? 6.019 12.786 -45.668 1.00 87.00 708 PHE A N 1
ATOM 5734 C CA . PHE A 1 708 ? 7.291 12.054 -45.588 1.00 87.00 708 PHE A CA 1
ATOM 5735 C C . PHE A 1 708 ? 7.103 10.538 -45.766 1.00 87.00 708 PHE A C 1
ATOM 5737 O O . PHE A 1 708 ? 7.844 9.894 -46.503 1.00 87.00 708 PHE A O 1
ATOM 5744 N N . ARG A 1 709 ? 6.066 9.966 -45.144 1.00 87.00 709 ARG A N 1
ATOM 5745 C CA . ARG A 1 709 ? 5.674 8.558 -45.316 1.00 87.00 709 ARG A CA 1
ATOM 5746 C C . ARG A 1 709 ? 5.319 8.230 -46.774 1.00 87.00 709 ARG A C 1
ATOM 5748 O O . ARG A 1 709 ? 5.662 7.152 -47.250 1.00 87.00 709 ARG A O 1
ATOM 5755 N N . GLU A 1 710 ? 4.649 9.137 -47.479 1.00 88.56 710 GLU A N 1
ATOM 5756 C CA . GLU A 1 710 ? 4.350 8.992 -48.909 1.00 88.56 710 GLU A CA 1
ATOM 5757 C C . GLU A 1 710 ? 5.620 9.069 -49.766 1.00 88.56 710 GLU A C 1
ATOM 5759 O O . GLU A 1 710 ? 5.801 8.224 -50.639 1.00 88.56 710 GLU A O 1
ATOM 5764 N N . ALA A 1 711 ? 6.556 9.971 -49.454 1.00 89.75 711 ALA A N 1
ATOM 5765 C CA . ALA A 1 711 ? 7.866 10.010 -50.107 1.00 89.75 711 ALA A CA 1
ATOM 5766 C C . ALA A 1 711 ? 8.680 8.714 -49.895 1.00 89.75 711 ALA A C 1
ATOM 5768 O O . ALA A 1 711 ? 9.328 8.246 -50.829 1.00 89.75 711 ALA A O 1
ATOM 5769 N N . VAL A 1 712 ? 8.618 8.094 -48.705 1.00 90.25 712 VAL A N 1
ATOM 5770 C CA . VAL A 1 712 ? 9.226 6.771 -48.447 1.00 90.25 712 VAL A CA 1
ATOM 5771 C C . VAL A 1 712 ? 8.584 5.697 -49.329 1.00 90.25 712 VAL A C 1
ATOM 5773 O O . VAL A 1 712 ? 9.300 4.957 -49.993 1.00 90.25 712 VAL A O 1
ATOM 5776 N N . ALA A 1 713 ? 7.250 5.632 -49.395 1.00 89.44 713 ALA A N 1
ATOM 5777 C CA . ALA A 1 713 ? 6.549 4.636 -50.210 1.00 89.44 713 ALA A CA 1
ATOM 5778 C C . ALA A 1 713 ? 6.807 4.807 -51.723 1.00 89.44 713 ALA A C 1
ATOM 5780 O O . ALA A 1 713 ? 6.916 3.817 -52.444 1.00 89.44 713 ALA A O 1
ATOM 5781 N N . LEU A 1 714 ? 6.944 6.050 -52.199 1.00 91.62 714 LEU A N 1
ATOM 5782 C CA . LEU A 1 714 ? 7.334 6.354 -53.579 1.00 91.62 714 LEU A CA 1
ATOM 5783 C C . LEU A 1 714 ? 8.787 5.942 -53.862 1.00 91.62 714 LEU A C 1
ATOM 5785 O O . LEU A 1 714 ? 9.046 5.325 -54.893 1.00 91.62 714 LEU A O 1
ATOM 5789 N N . ARG A 1 715 ? 9.722 6.213 -52.940 1.00 92.94 715 ARG A N 1
ATOM 5790 C CA . ARG A 1 715 ? 11.118 5.755 -53.046 1.00 92.94 715 ARG A CA 1
ATOM 5791 C C . ARG A 1 715 ? 11.199 4.225 -53.103 1.00 92.94 715 ARG A C 1
ATOM 5793 O O . ARG A 1 715 ? 11.811 3.707 -54.024 1.00 92.94 715 ARG A O 1
ATOM 5800 N N . GLU A 1 716 ? 10.500 3.511 -52.219 1.00 92.31 716 GLU A N 1
ATOM 5801 C CA . GLU A 1 716 ? 10.440 2.038 -52.230 1.00 92.31 716 GLU A CA 1
ATOM 5802 C C . GLU A 1 716 ? 9.912 1.460 -53.554 1.00 92.31 716 GLU A C 1
ATOM 5804 O O . GLU A 1 716 ? 10.374 0.406 -53.991 1.00 92.31 716 GLU A O 1
ATOM 5809 N N . ALA A 1 717 ? 8.952 2.131 -54.198 1.00 91.38 717 ALA A N 1
ATOM 5810 C CA . ALA A 1 717 ? 8.443 1.727 -55.506 1.00 91.38 717 ALA A CA 1
ATOM 5811 C C . ALA A 1 717 ? 9.467 1.967 -56.631 1.00 91.38 717 ALA A C 1
ATOM 5813 O O . ALA A 1 717 ? 9.645 1.094 -57.479 1.00 91.38 717 ALA A O 1
ATOM 5814 N N . LEU A 1 718 ? 10.167 3.107 -56.609 1.00 93.12 718 LEU A N 1
ATOM 5815 C CA . LEU A 1 718 ? 11.225 3.432 -57.573 1.00 93.12 718 LEU A CA 1
ATOM 5816 C C . LEU A 1 718 ? 12.440 2.507 -57.430 1.00 93.12 718 LEU A C 1
ATOM 5818 O O . LEU A 1 718 ? 12.970 2.049 -58.434 1.00 93.12 718 LEU A O 1
ATOM 5822 N N . ASP A 1 719 ? 12.857 2.185 -56.204 1.00 92.88 719 ASP A N 1
ATOM 5823 C CA . ASP A 1 719 ? 13.985 1.278 -55.961 1.00 92.88 719 ASP A CA 1
ATOM 5824 C C . ASP A 1 719 ? 13.676 -0.139 -56.478 1.00 92.88 719 ASP A C 1
ATOM 5826 O O . ASP A 1 719 ? 14.539 -0.800 -57.051 1.00 92.88 719 ASP A O 1
ATOM 5830 N N . VAL A 1 720 ? 12.424 -0.592 -56.326 1.00 93.06 720 VAL A N 1
ATOM 5831 C CA . VAL A 1 720 ? 11.930 -1.843 -56.920 1.00 93.06 720 VAL A CA 1
ATOM 5832 C C . VAL A 1 720 ? 11.940 -1.776 -58.448 1.00 93.06 720 VAL A C 1
ATOM 5834 O O . VAL A 1 720 ? 12.460 -2.697 -59.068 1.00 93.06 720 VAL A O 1
ATOM 5837 N N . GLN A 1 721 ? 11.428 -0.701 -59.053 1.00 93.06 721 GLN A N 1
ATOM 5838 C CA . GLN A 1 721 ? 11.424 -0.540 -60.511 1.00 93.06 721 GLN A CA 1
ATOM 5839 C C . GLN A 1 721 ? 12.850 -0.547 -61.087 1.00 93.06 721 GLN A C 1
ATOM 5841 O O . GLN A 1 721 ? 13.133 -1.313 -62.001 1.00 93.06 721 GLN A O 1
ATOM 5846 N N . LEU A 1 722 ? 13.765 0.242 -60.517 1.00 91.94 722 LEU A N 1
ATOM 5847 C CA . LEU A 1 722 ? 15.153 0.340 -60.980 1.00 91.94 722 LEU A CA 1
ATOM 5848 C C . LEU A 1 722 ? 15.930 -0.978 -60.799 1.00 91.94 722 LEU A C 1
ATOM 5850 O O . LEU A 1 722 ? 16.840 -1.263 -61.575 1.00 91.94 722 LEU A O 1
ATOM 5854 N N . LEU A 1 723 ? 15.582 -1.799 -59.798 1.00 91.94 723 LEU A N 1
ATOM 5855 C CA . LEU A 1 723 ? 16.104 -3.164 -59.673 1.00 91.94 723 LEU A CA 1
ATOM 5856 C C . LEU A 1 723 ? 15.539 -4.097 -60.752 1.00 91.94 723 LEU A C 1
ATOM 5858 O O . LEU A 1 723 ? 16.303 -4.865 -61.326 1.00 91.94 723 LEU A O 1
ATOM 5862 N N . GLU A 1 724 ? 14.235 -4.030 -61.040 1.00 92.81 724 GLU A N 1
ATOM 5863 C CA . GLU A 1 724 ? 13.587 -4.842 -62.084 1.00 92.81 724 GLU A CA 1
ATOM 5864 C C . GLU A 1 724 ? 14.129 -4.479 -63.489 1.00 92.81 724 GLU A C 1
ATOM 5866 O O . GLU A 1 724 ? 14.427 -5.374 -64.279 1.00 92.81 724 GLU A O 1
ATOM 5871 N N . GLU A 1 725 ? 14.397 -3.194 -63.752 1.00 91.19 725 GLU A N 1
ATOM 5872 C CA . GLU A 1 725 ? 15.082 -2.695 -64.959 1.00 91.19 725 GLU A CA 1
ATOM 5873 C C . GLU A 1 725 ? 16.551 -3.151 -65.054 1.00 91.19 725 GLU A C 1
ATOM 5875 O O . GLU A 1 725 ? 17.004 -3.562 -66.120 1.00 91.19 725 GLU A O 1
ATOM 5880 N N . LYS A 1 726 ? 17.317 -3.120 -63.952 1.00 89.50 726 LYS A N 1
ATOM 5881 C CA . LYS A 1 726 ? 18.727 -3.572 -63.926 1.00 89.50 726 LYS A CA 1
ATOM 5882 C C . LYS A 1 726 ? 18.894 -5.095 -64.000 1.00 89.50 726 LYS A C 1
ATOM 5884 O O . LYS A 1 726 ? 19.994 -5.562 -64.301 1.00 89.50 726 LYS A O 1
ATOM 5889 N N . LEU A 1 727 ? 17.844 -5.855 -63.692 1.00 88.94 727 LEU A N 1
ATOM 5890 C CA . LEU A 1 727 ? 17.814 -7.319 -63.750 1.00 88.94 727 LEU A CA 1
ATOM 5891 C C . LEU A 1 727 ? 17.278 -7.874 -65.079 1.00 88.94 727 LEU A C 1
ATOM 5893 O O . LEU A 1 727 ? 17.438 -9.068 -65.316 1.00 88.94 727 LEU A O 1
ATOM 5897 N N . ASP A 1 728 ? 16.618 -7.047 -65.899 1.00 88.12 728 ASP A N 1
ATOM 5898 C CA . ASP A 1 728 ? 15.807 -7.467 -67.061 1.00 88.12 728 ASP A CA 1
ATOM 5899 C C . ASP A 1 728 ? 14.736 -8.529 -66.706 1.00 88.12 728 ASP A C 1
ATOM 5901 O O . ASP A 1 728 ? 14.330 -9.371 -67.507 1.00 88.12 728 ASP A O 1
ATOM 5905 N N . ARG A 1 729 ? 14.277 -8.517 -65.444 1.00 92.19 729 ARG A N 1
ATOM 5906 C CA . ARG A 1 729 ? 13.218 -9.394 -64.926 1.00 92.19 729 ARG A CA 1
ATOM 5907 C C . ARG A 1 729 ? 12.534 -8.796 -63.703 1.00 92.19 729 ARG A C 1
ATOM 5909 O O . ARG A 1 729 ? 13.136 -8.071 -62.916 1.00 92.19 729 ARG A O 1
ATOM 5916 N N . ALA A 1 730 ? 11.291 -9.210 -63.468 1.00 89.06 730 ALA A N 1
ATOM 5917 C CA . ALA A 1 730 ? 10.615 -8.944 -62.202 1.00 89.06 730 ALA A CA 1
ATOM 5918 C C . ALA A 1 730 ? 11.361 -9.585 -61.008 1.00 89.06 730 ALA A C 1
ATOM 5920 O O . ALA A 1 730 ? 11.945 -10.673 -61.109 1.00 89.06 730 ALA A O 1
ATOM 5921 N N . LEU A 1 731 ? 11.290 -8.936 -59.846 1.00 88.69 731 LEU A N 1
ATOM 5922 C CA . LEU A 1 731 ? 11.797 -9.456 -58.583 1.00 88.69 731 LEU A CA 1
ATOM 5923 C C . LEU A 1 731 ? 10.912 -10.613 -58.112 1.00 88.69 731 LEU A C 1
ATOM 5925 O O . LEU A 1 731 ? 9.682 -10.517 -58.036 1.00 88.69 731 LEU A O 1
ATOM 5929 N N . THR A 1 732 ? 11.554 -11.713 -57.730 1.00 88.94 732 THR A N 1
ATOM 5930 C CA . THR A 1 732 ? 10.883 -12.866 -57.130 1.00 88.94 732 THR A CA 1
ATOM 5931 C C . THR A 1 732 ? 10.230 -12.482 -55.799 1.00 88.94 732 THR A C 1
ATOM 5933 O O . THR A 1 732 ? 10.602 -11.507 -55.138 1.00 88.94 732 THR A O 1
ATOM 5936 N N . LYS A 1 733 ? 9.241 -13.274 -55.364 1.00 85.81 733 LYS A N 1
ATOM 5937 C CA . LYS A 1 733 ? 8.482 -13.013 -54.125 1.00 85.81 733 LYS A CA 1
ATOM 5938 C C . LYS A 1 733 ? 9.366 -12.946 -52.870 1.00 85.81 733 LYS A C 1
ATOM 5940 O O . LYS A 1 733 ? 8.972 -12.302 -51.905 1.00 85.81 733 LYS A O 1
ATOM 5945 N N . GLU A 1 734 ? 10.529 -13.591 -52.889 1.00 84.06 734 GLU A N 1
ATOM 5946 C CA . GLU A 1 734 ? 11.523 -13.567 -51.810 1.00 84.06 734 GLU A CA 1
ATOM 5947 C C . GLU A 1 734 ? 12.306 -12.248 -51.802 1.00 84.06 734 GLU A C 1
ATOM 5949 O O . GLU A 1 734 ? 12.282 -11.524 -50.806 1.00 84.06 734 GLU A O 1
ATOM 5954 N N . GLU A 1 735 ? 12.914 -11.883 -52.938 1.00 87.38 735 GLU A N 1
ATOM 5955 C CA . GLU A 1 735 ? 13.659 -10.626 -53.116 1.00 87.38 735 GLU A CA 1
ATOM 5956 C C . GLU A 1 735 ? 12.768 -9.411 -52.777 1.00 87.38 735 GLU A C 1
ATOM 5958 O O . GLU A 1 735 ? 13.132 -8.551 -51.972 1.00 87.38 735 GLU A O 1
ATOM 5963 N N . ARG A 1 736 ? 11.526 -9.395 -53.283 1.00 88.69 736 ARG A N 1
ATOM 5964 C CA . ARG A 1 736 ? 10.534 -8.319 -53.066 1.00 88.69 736 ARG A CA 1
ATOM 5965 C C . ARG A 1 736 ? 9.976 -8.243 -51.629 1.00 88.69 736 ARG A C 1
ATOM 5967 O O . ARG A 1 736 ? 9.210 -7.332 -51.302 1.00 88.69 736 ARG A O 1
ATOM 5974 N N . VAL A 1 737 ? 10.346 -9.183 -50.754 1.00 88.56 737 VAL A N 1
ATOM 5975 C CA . VAL A 1 737 ? 10.056 -9.169 -49.305 1.00 88.56 737 VAL A CA 1
ATOM 5976 C C . VAL A 1 737 ? 11.269 -8.701 -48.479 1.00 88.56 737 VAL A C 1
ATOM 5978 O O . VAL A 1 737 ? 11.140 -8.502 -47.270 1.00 88.56 737 VAL A O 1
ATOM 5981 N N . ARG A 1 738 ? 12.424 -8.445 -49.110 1.00 88.94 738 ARG A N 1
ATOM 5982 C CA . ARG A 1 738 ? 13.637 -7.891 -48.473 1.00 88.94 738 ARG A CA 1
ATOM 5983 C C . ARG A 1 738 ? 13.927 -6.430 -48.831 1.00 88.94 738 ARG A C 1
ATOM 5985 O O . ARG A 1 738 ? 14.670 -5.779 -48.102 1.00 88.94 738 ARG A O 1
ATOM 5992 N N . VAL A 1 739 ? 13.318 -5.898 -49.890 1.00 91.19 739 VAL A N 1
ATOM 5993 C CA . VAL A 1 739 ? 13.429 -4.480 -50.279 1.00 91.19 739 VAL A CA 1
ATOM 5994 C C . VAL A 1 739 ? 12.355 -3.627 -49.582 1.00 91.19 739 VAL A C 1
ATOM 5996 O O . VAL A 1 739 ? 11.173 -3.974 -49.588 1.00 91.19 739 VAL A O 1
ATOM 5999 N N . GLY A 1 740 ? 12.768 -2.496 -49.004 1.00 91.56 740 GLY A N 1
ATOM 6000 C CA . GLY A 1 740 ? 11.904 -1.438 -48.471 1.00 91.56 740 GLY A CA 1
ATOM 6001 C C . GLY A 1 740 ? 11.732 -1.432 -46.945 1.00 91.56 740 GLY A C 1
ATOM 6002 O O . GLY A 1 740 ? 11.633 -2.471 -46.283 1.00 91.56 740 GLY A O 1
ATOM 6003 N N . VAL A 1 741 ? 11.631 -0.227 -46.375 1.00 90.31 741 VAL A N 1
ATOM 6004 C CA . VAL A 1 741 ? 11.383 0.028 -44.945 1.00 90.31 741 VAL A CA 1
ATOM 6005 C C . VAL A 1 741 ? 10.034 -0.562 -44.523 1.00 90.31 741 VAL A C 1
ATOM 6007 O O . VAL A 1 741 ? 9.930 -1.155 -43.449 1.00 90.31 741 VAL A O 1
ATOM 6010 N N . SER A 1 742 ? 9.016 -0.498 -45.386 1.00 88.81 742 SER A N 1
ATOM 6011 C CA . SER A 1 742 ? 7.707 -1.136 -45.191 1.00 88.81 742 SER A CA 1
ATOM 6012 C C . SER A 1 742 ? 7.807 -2.649 -44.959 1.00 88.81 742 SER A C 1
ATOM 6014 O O . SER A 1 742 ? 7.055 -3.197 -44.147 1.00 88.81 742 SER A O 1
ATOM 6016 N N . ARG A 1 743 ? 8.741 -3.342 -45.631 1.00 89.94 743 ARG A N 1
ATOM 6017 C CA . ARG A 1 743 ? 8.978 -4.786 -45.453 1.00 89.94 743 ARG A CA 1
ATOM 6018 C C . ARG A 1 743 ? 9.771 -5.080 -44.187 1.00 89.94 743 ARG A C 1
ATOM 6020 O O . ARG A 1 743 ? 9.337 -5.920 -43.397 1.00 89.94 743 ARG A O 1
ATOM 6027 N N . LEU A 1 744 ? 10.855 -4.339 -43.952 1.00 90.81 744 LEU A N 1
ATOM 6028 C CA . LEU A 1 744 ? 11.648 -4.418 -42.721 1.00 90.81 744 LEU A CA 1
ATOM 6029 C C . LEU A 1 744 ? 10.770 -4.221 -41.472 1.00 90.81 744 LEU A C 1
ATOM 6031 O O . LEU A 1 744 ? 10.819 -5.016 -40.536 1.00 90.81 744 LEU A O 1
ATOM 6035 N N . ARG A 1 745 ? 9.899 -3.207 -41.487 1.00 89.81 745 ARG A N 1
ATOM 6036 C CA . ARG A 1 745 ? 8.930 -2.907 -40.424 1.00 89.81 745 ARG A CA 1
ATOM 6037 C C . ARG A 1 745 ? 8.029 -4.106 -40.106 1.00 89.81 745 ARG A C 1
ATOM 6039 O O . ARG A 1 745 ? 7.918 -4.489 -38.943 1.00 89.81 745 ARG A O 1
ATOM 6046 N N . LEU A 1 746 ? 7.408 -4.710 -41.124 1.00 88.75 746 LEU A N 1
ATOM 6047 C CA . LEU A 1 746 ? 6.532 -5.876 -40.950 1.00 88.75 746 LEU A CA 1
ATOM 6048 C C . LEU A 1 746 ? 7.290 -7.096 -40.404 1.00 88.75 746 LEU A C 1
ATOM 6050 O O . LEU A 1 746 ? 6.768 -7.798 -39.538 1.00 88.75 746 LEU A O 1
ATOM 6054 N N . PHE A 1 747 ? 8.519 -7.326 -40.874 1.00 90.38 747 PHE A N 1
ATOM 6055 C CA . PHE A 1 747 ? 9.383 -8.394 -40.373 1.00 90.38 747 PHE A CA 1
ATOM 6056 C C . PHE A 1 747 ? 9.739 -8.192 -38.894 1.00 90.38 747 PHE A C 1
ATOM 6058 O O . PHE A 1 747 ? 9.558 -9.110 -38.095 1.00 90.38 747 PHE A O 1
ATOM 6065 N N . LEU A 1 748 ? 10.164 -6.986 -38.503 1.00 90.44 748 LEU A N 1
ATOM 6066 C CA . LEU A 1 748 ? 10.513 -6.668 -37.116 1.00 90.44 748 LEU A CA 1
ATOM 6067 C C . LEU A 1 748 ? 9.307 -6.775 -36.168 1.00 90.44 748 LEU A C 1
ATOM 6069 O O . LEU A 1 748 ? 9.455 -7.321 -35.074 1.00 90.44 748 LEU A O 1
ATOM 6073 N N . GLU A 1 749 ? 8.111 -6.321 -36.570 1.00 86.94 749 GLU A N 1
ATOM 6074 C CA . GLU A 1 749 ? 6.889 -6.477 -35.757 1.00 86.94 749 GLU A CA 1
ATOM 6075 C C . GLU A 1 749 ? 6.559 -7.964 -35.510 1.00 86.94 749 GLU A C 1
ATOM 6077 O O . GLU A 1 749 ? 6.293 -8.358 -34.371 1.00 86.94 749 GLU A O 1
ATOM 6082 N N . GLN A 1 750 ? 6.651 -8.815 -36.540 1.00 86.94 750 GLN A N 1
ATOM 6083 C CA . GLN A 1 750 ? 6.416 -10.261 -36.415 1.00 86.94 750 GLN A CA 1
ATOM 6084 C C . GLN A 1 750 ? 7.511 -10.977 -35.608 1.00 86.94 750 GLN A C 1
ATOM 6086 O O . GLN A 1 750 ? 7.211 -11.860 -34.798 1.00 86.94 750 GLN A O 1
ATOM 6091 N N . LEU A 1 751 ? 8.777 -10.604 -35.808 1.00 87.19 751 LEU A N 1
ATOM 6092 C CA . LEU A 1 751 ? 9.921 -11.179 -35.107 1.00 87.19 751 LEU A CA 1
ATOM 6093 C C . LEU A 1 751 ? 9.868 -10.863 -33.607 1.00 87.19 751 LEU A C 1
ATOM 6095 O O . LEU A 1 751 ? 10.003 -11.774 -32.787 1.00 87.19 751 LEU A O 1
ATOM 6099 N N . LEU A 1 752 ? 9.610 -9.602 -33.242 1.00 85.75 752 LEU A N 1
ATOM 6100 C CA . LEU A 1 752 ? 9.484 -9.196 -31.843 1.00 85.75 752 LEU A CA 1
ATOM 6101 C C . LEU A 1 752 ? 8.283 -9.881 -31.175 1.00 85.75 752 LEU A C 1
ATOM 6103 O O . LEU A 1 752 ? 8.408 -10.359 -30.048 1.00 85.75 752 LEU A O 1
ATOM 6107 N N . GLN A 1 753 ? 7.147 -10.008 -31.873 1.00 82.75 753 GLN A N 1
ATOM 6108 C CA . GLN A 1 753 ? 5.989 -10.759 -31.379 1.00 82.75 753 GLN A CA 1
ATOM 6109 C C . GLN A 1 753 ? 6.331 -12.237 -31.114 1.00 82.75 753 GLN A C 1
ATOM 6111 O O . GLN A 1 753 ? 5.928 -12.780 -30.081 1.00 82.75 753 GLN A O 1
ATOM 6116 N N . ARG A 1 754 ? 7.089 -12.883 -32.012 1.00 84.19 754 ARG A N 1
ATOM 6117 C CA . ARG A 1 754 ? 7.510 -14.286 -31.873 1.00 84.19 754 ARG A CA 1
ATOM 6118 C C . ARG A 1 754 ? 8.470 -14.474 -30.696 1.00 84.19 754 ARG A C 1
ATOM 6120 O O . ARG A 1 754 ? 8.157 -15.243 -29.789 1.00 84.19 754 ARG A O 1
ATOM 6127 N N . ARG A 1 755 ? 9.570 -13.710 -30.650 1.00 82.81 755 ARG A N 1
ATOM 6128 C CA . ARG A 1 755 ? 10.545 -13.754 -29.544 1.00 82.81 755 ARG A CA 1
ATOM 6129 C C . ARG A 1 755 ? 9.894 -13.432 -28.196 1.00 82.81 755 ARG A C 1
ATOM 6131 O O . ARG A 1 755 ? 10.168 -14.103 -27.208 1.00 82.81 755 ARG A O 1
ATOM 6138 N N . TYR A 1 756 ? 8.953 -12.487 -28.150 1.00 79.38 756 TYR A N 1
ATOM 6139 C CA . TYR A 1 756 ? 8.188 -12.206 -26.934 1.00 79.38 756 TYR A CA 1
ATOM 6140 C C . TYR A 1 756 ? 7.361 -13.420 -26.472 1.00 79.38 756 TYR A C 1
ATOM 6142 O O . TYR A 1 756 ? 7.369 -13.741 -25.284 1.00 79.38 756 TYR A O 1
ATOM 6150 N N . MET A 1 757 ? 6.683 -14.137 -27.379 1.00 79.06 757 MET A N 1
ATOM 6151 C CA . MET A 1 757 ? 5.958 -15.369 -27.026 1.00 79.06 757 MET A CA 1
ATOM 6152 C C . MET A 1 757 ? 6.892 -16.484 -26.531 1.00 79.06 757 MET A C 1
ATOM 6154 O O . MET A 1 757 ? 6.550 -17.153 -25.557 1.00 79.06 757 MET A O 1
ATOM 6158 N N . GLU A 1 758 ? 8.071 -16.643 -27.137 1.00 81.06 758 GLU A N 1
ATOM 6159 C CA . GLU A 1 758 ? 9.110 -17.591 -26.700 1.00 81.06 758 GLU A CA 1
ATOM 6160 C C . GLU A 1 758 ? 9.641 -17.264 -25.289 1.00 81.06 758 GLU A C 1
ATOM 6162 O O . GLU A 1 758 ? 9.827 -18.164 -24.469 1.00 81.06 758 GLU A O 1
ATOM 6167 N N . SER A 1 759 ? 9.840 -15.981 -24.961 1.00 79.62 759 SER A N 1
ATOM 6168 C CA . SER A 1 759 ? 10.404 -15.555 -23.670 1.00 79.62 759 SER A CA 1
ATOM 6169 C C . SER A 1 759 ? 9.401 -15.493 -22.509 1.00 79.62 759 SER A C 1
ATOM 6171 O O . SER A 1 759 ? 9.808 -15.596 -21.350 1.00 79.62 759 SER A O 1
ATOM 6173 N N . VAL A 1 760 ? 8.093 -15.336 -22.755 1.00 78.06 760 VAL A N 1
ATOM 6174 C CA . VAL A 1 760 ? 7.087 -15.214 -21.673 1.00 78.06 760 VAL A CA 1
ATOM 6175 C C . VAL A 1 760 ? 7.088 -16.398 -20.683 1.00 78.06 760 VAL A C 1
ATOM 6177 O O . VAL A 1 760 ? 7.075 -16.133 -19.474 1.00 78.06 760 VAL A O 1
ATOM 6180 N N . PRO A 1 761 ? 7.156 -17.676 -21.115 1.00 76.31 761 PRO A N 1
ATOM 6181 C CA . PRO A 1 761 ? 7.273 -18.825 -20.210 1.00 76.31 761 PRO A CA 1
ATOM 6182 C C . PRO A 1 761 ? 8.507 -18.801 -19.296 1.00 76.31 761 PRO A C 1
ATOM 6184 O O . PRO A 1 761 ? 8.447 -19.361 -18.204 1.00 76.31 761 PRO A O 1
ATOM 6187 N N . LEU A 1 762 ? 9.597 -18.145 -19.710 1.00 79.50 762 LEU A N 1
ATOM 6188 C CA . LEU A 1 762 ? 10.836 -18.009 -18.933 1.00 79.50 762 LEU A CA 1
ATOM 6189 C C . LEU A 1 762 ? 10.766 -16.827 -17.952 1.00 79.50 762 LEU A C 1
ATOM 6191 O O . LEU A 1 762 ? 11.168 -16.941 -16.794 1.00 79.50 762 LEU A O 1
ATOM 6195 N N . ILE A 1 763 ? 10.200 -15.698 -18.390 1.00 79.81 763 ILE A N 1
ATOM 6196 C CA . ILE A 1 763 ? 10.117 -14.458 -17.601 1.00 79.81 763 ILE A CA 1
ATOM 6197 C C . ILE A 1 763 ? 9.104 -14.571 -16.451 1.00 79.81 763 ILE A C 1
ATOM 6199 O O . ILE A 1 763 ? 9.344 -14.046 -15.362 1.00 79.81 763 ILE A O 1
ATOM 6203 N N . VAL A 1 764 ? 7.970 -15.254 -16.651 1.00 79.19 764 VAL A N 1
ATOM 6204 C CA . VAL A 1 764 ? 6.916 -15.337 -15.622 1.00 79.19 764 VAL A CA 1
ATOM 6205 C C . VAL A 1 764 ? 7.404 -16.011 -14.323 1.00 79.19 764 VAL A C 1
ATOM 6207 O O . VAL A 1 764 ? 7.209 -15.404 -13.269 1.00 79.19 764 VAL A O 1
ATOM 6210 N N . PRO A 1 765 ? 8.086 -17.177 -14.338 1.00 80.69 765 PRO A N 1
ATOM 6211 C CA . PRO A 1 765 ? 8.689 -17.766 -13.139 1.00 80.69 765 PRO A CA 1
ATOM 6212 C C . PRO A 1 765 ? 9.706 -16.863 -12.426 1.00 80.69 765 PRO A C 1
ATOM 6214 O O . PRO A 1 765 ? 9.765 -16.880 -11.197 1.00 80.69 765 PRO A O 1
ATOM 6217 N N . LEU A 1 766 ? 10.478 -16.059 -13.167 1.00 81.38 766 LEU A N 1
ATOM 6218 C CA . LEU A 1 766 ? 11.449 -15.120 -12.592 1.00 81.38 766 LEU A CA 1
ATOM 6219 C C . LEU A 1 766 ? 10.746 -13.966 -11.864 1.00 81.38 766 LEU A C 1
ATOM 6221 O O . LEU A 1 766 ? 11.055 -13.694 -10.706 1.00 81.38 766 LEU A O 1
ATOM 6225 N N . LEU A 1 767 ? 9.722 -13.358 -12.475 1.00 81.88 767 LEU A N 1
ATOM 6226 C CA . LEU A 1 767 ? 8.880 -12.361 -11.800 1.00 81.88 767 LEU A CA 1
ATOM 6227 C C . LEU A 1 767 ? 8.191 -12.943 -10.554 1.00 81.88 767 LEU A C 1
ATOM 6229 O O . LEU A 1 767 ? 8.036 -12.250 -9.551 1.00 81.88 767 LEU A O 1
ATOM 6233 N N . ASP A 1 768 ? 7.786 -14.215 -10.602 1.00 80.69 768 ASP A N 1
ATOM 6234 C CA . ASP A 1 768 ? 7.155 -14.912 -9.476 1.00 80.69 768 ASP A CA 1
ATOM 6235 C C . ASP A 1 768 ? 8.150 -15.263 -8.350 1.00 80.69 768 ASP A C 1
ATOM 6237 O O . ASP A 1 768 ? 7.760 -15.323 -7.182 1.00 80.69 768 ASP A O 1
ATOM 6241 N N . ARG A 1 769 ? 9.439 -15.447 -8.671 1.00 84.44 769 ARG A N 1
ATOM 6242 C CA . ARG A 1 769 ? 10.541 -15.566 -7.701 1.00 84.44 769 ARG A CA 1
ATOM 6243 C C . ARG A 1 769 ? 10.797 -14.229 -7.006 1.00 84.44 769 ARG A C 1
ATOM 6245 O O . ARG A 1 769 ? 10.745 -14.178 -5.777 1.00 84.44 769 ARG A O 1
ATOM 6252 N N . GLU A 1 770 ? 10.983 -13.155 -7.769 1.00 84.25 770 GLU A N 1
ATOM 6253 C CA . GLU A 1 770 ? 11.257 -11.825 -7.209 1.00 84.25 770 GLU A CA 1
ATOM 6254 C C . GLU A 1 770 ? 10.084 -11.285 -6.387 1.00 84.25 770 GLU A C 1
ATOM 6256 O O . GLU A 1 770 ? 10.295 -10.744 -5.301 1.00 84.25 770 GLU A O 1
ATOM 6261 N N . TYR A 1 771 ? 8.837 -11.537 -6.806 1.00 86.06 771 TYR A N 1
ATOM 6262 C CA . TYR A 1 771 ? 7.662 -11.213 -5.993 1.00 86.06 771 TYR A CA 1
ATOM 6263 C C . TYR A 1 771 ? 7.726 -11.855 -4.600 1.00 86.06 771 TYR A C 1
ATOM 6265 O O . TYR A 1 771 ? 7.470 -11.190 -3.597 1.00 86.06 771 TYR A O 1
ATOM 6273 N N . ARG A 1 772 ? 8.104 -13.139 -4.514 1.00 84.19 772 ARG A N 1
ATOM 6274 C CA . ARG A 1 772 ? 8.215 -13.864 -3.237 1.00 84.19 772 ARG A CA 1
ATOM 6275 C C . ARG A 1 772 ? 9.371 -13.342 -2.382 1.00 84.19 772 ARG A C 1
ATOM 6277 O O . ARG A 1 772 ? 9.204 -13.239 -1.169 1.00 84.19 772 ARG A O 1
ATOM 6284 N N . ILE A 1 773 ? 10.505 -12.980 -2.987 1.00 86.00 773 ILE A N 1
ATOM 6285 C CA . ILE A 1 773 ? 11.667 -12.412 -2.281 1.00 86.00 773 ILE A CA 1
ATOM 6286 C C . ILE A 1 773 ? 11.323 -11.030 -1.707 1.00 86.00 773 ILE A C 1
ATOM 6288 O O . ILE A 1 773 ? 11.489 -10.807 -0.505 1.00 86.00 773 ILE A O 1
ATOM 6292 N N . ALA A 1 774 ? 10.762 -10.131 -2.521 1.00 82.88 774 ALA A N 1
ATOM 6293 C CA . ALA A 1 774 ? 10.303 -8.816 -2.074 1.00 82.88 774 ALA A CA 1
ATOM 6294 C C . ALA A 1 774 ? 9.193 -8.928 -1.011 1.00 82.88 774 ALA A C 1
ATOM 6296 O O . ALA A 1 774 ? 9.222 -8.221 -0.004 1.00 82.88 774 ALA A O 1
ATOM 6297 N N . GLN A 1 775 ? 8.250 -9.865 -1.172 1.00 87.19 775 GLN A N 1
ATOM 6298 C CA . GLN A 1 775 ? 7.186 -10.114 -0.195 1.00 87.19 775 GLN A CA 1
ATOM 6299 C C . GLN A 1 775 ? 7.725 -10.655 1.136 1.00 87.19 775 GLN A C 1
ATOM 6301 O O . GLN A 1 775 ? 7.222 -10.261 2.190 1.00 87.19 775 GLN A O 1
ATOM 6306 N N . ALA A 1 776 ? 8.746 -11.517 1.117 1.00 84.62 776 ALA A N 1
ATOM 6307 C CA . ALA A 1 776 ? 9.403 -12.011 2.324 1.00 84.62 776 ALA A CA 1
ATOM 6308 C C . ALA A 1 776 ? 10.149 -10.885 3.059 1.00 84.62 776 ALA A C 1
ATOM 6310 O O . ALA A 1 776 ? 9.919 -10.693 4.253 1.00 84.62 776 ALA A O 1
ATOM 6311 N N . ARG A 1 777 ? 10.951 -10.082 2.342 1.00 84.00 777 ARG A N 1
ATOM 6312 C CA . ARG A 1 777 ? 11.646 -8.901 2.892 1.00 84.00 777 ARG A CA 1
ATOM 6313 C C . ARG A 1 777 ? 10.665 -7.889 3.489 1.00 84.00 777 ARG A C 1
ATOM 6315 O O . ARG A 1 777 ? 10.812 -7.495 4.641 1.00 84.00 777 ARG A O 1
ATOM 6322 N N . LEU A 1 778 ? 9.609 -7.533 2.752 1.00 86.19 778 LEU A N 1
ATOM 6323 C CA . LEU A 1 778 ? 8.561 -6.635 3.241 1.00 86.19 778 LEU A CA 1
ATOM 6324 C C . LEU A 1 778 ? 7.842 -7.213 4.467 1.00 86.19 778 LEU A C 1
ATOM 6326 O O . LEU A 1 778 ? 7.523 -6.469 5.390 1.00 86.19 778 LEU A O 1
ATOM 6330 N N . SER A 1 779 ? 7.599 -8.526 4.504 1.00 83.00 779 SER A N 1
ATOM 6331 C CA . SER A 1 779 ? 6.989 -9.183 5.667 1.00 83.00 779 SER A CA 1
ATOM 6332 C C . SER A 1 779 ? 7.901 -9.155 6.891 1.00 83.00 779 SER A C 1
ATOM 6334 O O . SER A 1 779 ? 7.388 -8.970 7.989 1.00 83.00 779 SER A O 1
ATOM 6336 N N . ALA A 1 780 ? 9.222 -9.275 6.713 1.00 79.38 780 ALA A N 1
ATOM 6337 C CA . ALA A 1 780 ? 10.199 -9.128 7.788 1.00 79.38 780 ALA A CA 1
ATOM 6338 C C . ALA A 1 780 ? 10.206 -7.695 8.344 1.00 79.38 780 ALA A C 1
ATOM 6340 O O . ALA A 1 780 ? 9.916 -7.521 9.522 1.00 79.38 780 ALA A O 1
ATOM 6341 N N . VAL A 1 781 ? 10.384 -6.666 7.505 1.00 79.38 781 VAL A N 1
ATOM 6342 C CA . VAL A 1 781 ? 10.392 -5.251 7.946 1.00 79.38 781 VAL A CA 1
ATOM 6343 C C . VAL A 1 781 ? 9.041 -4.826 8.550 1.00 79.38 781 VAL A C 1
ATOM 6345 O O . VAL A 1 781 ? 8.982 -4.099 9.538 1.00 79.38 781 VAL A O 1
ATOM 6348 N N . VAL A 1 782 ? 7.915 -5.311 8.011 1.00 81.44 782 VAL A N 1
ATOM 6349 C CA . VAL A 1 782 ? 6.577 -5.066 8.589 1.00 81.44 782 VAL A CA 1
ATOM 6350 C C . VAL A 1 782 ? 6.343 -5.866 9.873 1.00 81.44 782 VAL A C 1
ATOM 6352 O O . VAL A 1 782 ? 5.543 -5.437 10.703 1.00 81.44 782 VAL A O 1
ATOM 6355 N N . GLN A 1 783 ? 6.996 -7.015 10.059 1.00 76.06 783 GLN A N 1
ATOM 6356 C CA . GLN A 1 783 ? 7.005 -7.716 11.340 1.00 76.06 783 GLN A CA 1
ATOM 6357 C C . GLN A 1 783 ? 7.873 -6.962 12.348 1.00 76.06 783 GLN A C 1
ATOM 6359 O O . GLN A 1 783 ? 7.423 -6.791 13.471 1.00 76.06 783 GLN A O 1
ATOM 6364 N N . GLU A 1 784 ? 9.031 -6.448 11.943 1.00 70.44 784 GLU A N 1
ATOM 6365 C CA . GLU A 1 784 ? 9.966 -5.688 12.774 1.00 70.44 784 GLU A CA 1
ATOM 6366 C C . GLU A 1 784 ? 9.360 -4.377 13.299 1.00 70.44 784 GLU A C 1
ATOM 6368 O O . GLU A 1 784 ? 9.388 -4.124 14.499 1.00 70.44 784 GLU A O 1
ATOM 6373 N N . LEU A 1 785 ? 8.679 -3.619 12.429 1.00 69.44 785 LEU A N 1
ATOM 6374 C CA . LEU A 1 785 ? 7.872 -2.435 12.773 1.00 69.44 785 LEU A CA 1
ATOM 6375 C C . LEU A 1 785 ? 6.602 -2.743 13.602 1.00 69.44 785 LEU A C 1
ATOM 6377 O O . LEU A 1 785 ? 5.844 -1.827 13.926 1.00 69.44 785 LEU A O 1
ATOM 6381 N N . ARG A 1 786 ? 6.296 -4.018 13.884 1.00 64.31 786 ARG A N 1
ATOM 6382 C CA . ARG A 1 786 ? 5.111 -4.456 14.657 1.00 64.31 786 ARG A CA 1
ATOM 6383 C C . ARG A 1 786 ? 5.453 -5.242 15.914 1.00 64.31 786 ARG A C 1
ATOM 6385 O O . ARG A 1 786 ? 4.667 -5.225 16.859 1.00 64.31 786 ARG A O 1
ATOM 6392 N N . SER A 1 787 ? 6.569 -5.961 15.922 1.00 52.38 787 SER A N 1
ATOM 6393 C CA . SER A 1 787 ? 7.246 -6.339 17.150 1.00 52.38 787 SER A CA 1
ATOM 6394 C C . SER A 1 787 ? 7.692 -5.069 17.847 1.00 52.38 787 SER A C 1
ATOM 6396 O O . SER A 1 787 ? 8.123 -4.114 17.206 1.00 52.38 787 SER A O 1
ATOM 6398 N N . SER A 1 788 ? 7.604 -5.061 19.166 1.00 49.41 788 SER A N 1
ATOM 6399 C CA . SER A 1 788 ? 8.045 -3.935 19.968 1.00 49.41 788 SER A CA 1
ATOM 6400 C C . SER A 1 788 ? 9.585 -3.878 20.018 1.00 49.41 788 SER A C 1
ATOM 6402 O O . SER A 1 788 ? 10.193 -4.208 21.024 1.00 49.41 788 SER A O 1
ATOM 6404 N N . ASN A 1 789 ? 10.235 -3.485 18.918 1.00 50.12 789 ASN A N 1
ATOM 6405 C CA . ASN A 1 789 ? 11.649 -3.074 18.920 1.00 50.12 789 ASN A CA 1
ATOM 6406 C C . ASN A 1 789 ? 11.822 -1.651 19.501 1.00 50.12 789 ASN A C 1
ATOM 6408 O O . ASN A 1 789 ? 12.942 -1.223 19.735 1.00 50.12 789 ASN A O 1
ATOM 6412 N N . LEU A 1 790 ? 10.712 -0.935 19.723 1.00 54.91 790 LEU A N 1
ATOM 6413 C CA . LEU A 1 790 ? 10.619 0.431 20.254 1.00 54.91 790 LEU A CA 1
ATOM 6414 C C . LEU A 1 790 ? 9.864 0.406 21.600 1.00 54.91 790 LEU A C 1
ATOM 6416 O O . LEU A 1 790 ? 8.850 1.071 21.785 1.00 54.91 790 LEU A O 1
ATOM 6420 N N . ASP A 1 791 ? 10.274 -0.506 22.475 1.00 63.25 791 ASP A N 1
ATOM 6421 C CA . ASP A 1 791 ? 9.654 -0.823 23.764 1.00 63.25 791 ASP A CA 1
ATOM 6422 C C . ASP A 1 791 ? 10.803 -0.892 24.758 1.00 63.25 791 ASP A C 1
ATOM 6424 O O . ASP A 1 791 ? 11.675 -1.756 24.640 1.00 63.25 791 ASP A O 1
ATOM 6428 N N . GLU A 1 792 ? 10.850 0.091 25.653 1.00 68.56 792 GLU A N 1
ATOM 6429 C CA . GLU A 1 792 ? 12.013 0.447 26.474 1.00 68.56 792 GLU A CA 1
ATOM 6430 C C . GLU A 1 792 ? 12.595 -0.775 27.193 1.00 68.56 792 GLU A C 1
ATOM 6432 O O . GLU A 1 792 ? 13.802 -1.010 27.175 1.00 68.56 792 GLU A O 1
ATOM 6437 N N . SER A 1 793 ? 11.717 -1.625 27.735 1.00 73.44 793 SER A N 1
ATOM 6438 C CA . SER A 1 793 ? 12.073 -2.876 28.408 1.00 73.44 793 SER A CA 1
ATOM 6439 C C . SER A 1 793 ? 12.909 -3.810 27.520 1.00 73.44 793 SER A C 1
ATOM 6441 O O . SER A 1 793 ? 13.891 -4.384 27.991 1.00 73.44 793 SER A O 1
ATOM 6443 N N . LYS A 1 794 ? 12.575 -3.911 26.226 1.00 76.56 794 LYS A N 1
ATOM 6444 C CA . LYS A 1 794 ? 13.261 -4.773 25.246 1.00 76.56 794 LYS A CA 1
ATOM 6445 C C . LYS A 1 794 ? 14.507 -4.129 24.646 1.00 76.56 794 LYS A C 1
ATOM 6447 O O . LYS A 1 794 ? 15.418 -4.850 24.248 1.00 76.56 794 LYS A O 1
ATOM 6452 N N . LEU A 1 795 ? 14.572 -2.798 24.589 1.00 77.50 795 LEU A N 1
ATOM 6453 C CA . LEU A 1 795 ? 15.808 -2.087 24.249 1.00 77.50 795 LEU A CA 1
ATOM 6454 C C . LEU A 1 795 ? 16.846 -2.272 25.364 1.00 77.50 795 LEU A C 1
ATOM 6456 O O . LEU A 1 795 ? 17.959 -2.710 25.078 1.00 77.50 795 LEU A O 1
ATOM 6460 N N . LYS A 1 796 ? 16.451 -2.100 26.636 1.00 84.06 796 LYS A N 1
ATOM 6461 C CA . LYS A 1 796 ? 17.289 -2.433 27.803 1.00 84.06 796 LYS A CA 1
ATOM 6462 C C . LYS A 1 796 ? 17.682 -3.923 27.821 1.00 84.06 796 LYS A C 1
ATOM 6464 O O . LYS A 1 796 ? 18.842 -4.247 28.055 1.00 84.06 796 LYS A O 1
ATOM 6469 N N . GLU A 1 797 ? 16.758 -4.846 27.522 1.00 84.38 797 GLU A N 1
ATOM 6470 C CA . GLU A 1 797 ? 17.045 -6.290 27.390 1.00 84.38 797 GLU A CA 1
ATOM 6471 C C . GLU A 1 797 ? 18.098 -6.581 26.305 1.00 84.38 797 GLU A C 1
ATOM 6473 O O . GLU A 1 797 ? 19.082 -7.265 26.580 1.00 84.38 797 GLU A O 1
ATOM 6478 N N . ARG A 1 798 ? 17.951 -6.015 25.100 1.00 82.44 798 ARG A N 1
ATOM 6479 C CA . ARG A 1 798 ? 18.927 -6.185 24.011 1.00 82.44 798 ARG A CA 1
ATOM 6480 C C . ARG A 1 798 ? 20.277 -5.540 24.301 1.00 82.44 798 ARG A C 1
ATOM 6482 O O . ARG A 1 798 ? 21.298 -6.142 23.985 1.00 82.44 798 ARG A O 1
ATOM 6489 N N . GLY A 1 799 ? 20.297 -4.352 24.904 1.00 87.12 799 GLY A N 1
ATOM 6490 C CA . GLY A 1 799 ? 21.534 -3.691 25.320 1.00 87.12 799 GLY A CA 1
ATOM 6491 C C . GLY A 1 799 ? 22.306 -4.521 26.350 1.00 87.12 799 GLY A C 1
ATOM 6492 O O . GLY A 1 799 ? 23.522 -4.666 26.235 1.00 87.12 799 GLY A O 1
ATOM 6493 N N . ARG A 1 800 ? 21.600 -5.165 27.293 1.00 89.81 800 ARG A N 1
ATOM 6494 C CA . ARG A 1 800 ? 22.184 -6.162 28.208 1.00 89.81 800 ARG A CA 1
ATOM 6495 C C . ARG A 1 800 ? 22.707 -7.398 27.472 1.00 89.81 800 ARG A C 1
ATOM 6497 O O . ARG A 1 800 ? 23.870 -7.736 27.655 1.00 89.81 800 ARG A O 1
ATOM 6504 N N . MET A 1 801 ? 21.914 -8.013 26.588 1.00 89.19 801 MET A N 1
ATOM 6505 C CA . MET A 1 801 ? 22.368 -9.165 25.787 1.00 89.19 801 MET A CA 1
ATOM 6506 C C . MET A 1 801 ? 23.630 -8.848 24.971 1.00 89.19 801 MET A C 1
ATOM 6508 O O . MET A 1 801 ? 24.562 -9.647 24.959 1.00 89.19 801 MET A O 1
ATOM 6512 N N . PHE A 1 802 ? 23.688 -7.678 24.327 1.00 92.62 802 PHE A N 1
ATOM 6513 C CA . PHE A 1 802 ? 24.868 -7.234 23.586 1.00 92.62 802 PHE A CA 1
ATOM 6514 C C . PHE A 1 802 ? 26.067 -7.005 24.508 1.00 92.62 802 PHE A C 1
ATOM 6516 O O . PHE A 1 802 ? 27.159 -7.461 24.186 1.00 92.62 802 PHE A O 1
ATOM 6523 N N . ARG A 1 803 ? 25.887 -6.325 25.652 1.00 92.81 803 ARG A N 1
ATOM 6524 C CA . ARG A 1 803 ? 26.953 -6.120 26.649 1.00 92.81 803 ARG A CA 1
ATOM 6525 C C . ARG A 1 803 ? 27.542 -7.463 27.075 1.00 92.81 803 ARG A C 1
ATOM 6527 O O . ARG A 1 803 ? 28.756 -7.636 27.045 1.00 92.81 803 ARG A O 1
ATOM 6534 N N . ASP A 1 804 ? 26.687 -8.411 27.437 1.00 92.25 804 ASP A N 1
ATOM 6535 C CA . ASP A 1 804 ? 27.109 -9.701 27.974 1.00 92.25 804 ASP A CA 1
ATOM 6536 C C . ASP A 1 804 ? 27.782 -10.565 26.882 1.00 92.25 804 ASP A C 1
ATOM 6538 O O . ASP A 1 804 ? 28.816 -11.187 27.137 1.00 92.25 804 ASP A O 1
ATOM 6542 N N . ALA A 1 805 ? 27.302 -10.507 25.631 1.00 92.62 805 ALA A N 1
ATOM 6543 C CA . ALA A 1 805 ? 27.962 -11.125 24.477 1.00 92.62 805 ALA A CA 1
ATOM 6544 C C . ALA A 1 805 ? 29.310 -10.461 24.127 1.00 92.62 805 ALA A C 1
ATOM 6546 O O . ALA A 1 805 ? 30.290 -11.159 23.864 1.00 92.62 805 ALA A O 1
ATOM 6547 N N . PHE A 1 806 ? 29.398 -9.126 24.156 1.00 94.44 806 PHE A N 1
ATOM 6548 C CA . PHE A 1 806 ? 30.628 -8.361 23.917 1.00 94.44 806 PHE A CA 1
ATOM 6549 C C . PHE A 1 806 ? 31.709 -8.705 24.944 1.00 94.44 806 PHE A C 1
ATOM 6551 O O . PHE A 1 806 ? 32.839 -9.010 24.563 1.00 94.44 806 PHE A O 1
ATOM 6558 N N . LEU A 1 807 ? 31.349 -8.742 26.230 1.00 92.94 807 LEU A N 1
ATOM 6559 C CA . LEU A 1 807 ? 32.243 -9.156 27.311 1.00 92.94 807 LEU A CA 1
ATOM 6560 C C . LEU A 1 807 ? 32.696 -10.618 27.147 1.00 92.94 807 LEU A C 1
ATOM 6562 O O . LEU A 1 807 ? 33.868 -10.923 27.375 1.00 92.94 807 LEU A O 1
ATOM 6566 N N . ALA A 1 808 ? 31.823 -11.510 26.664 1.00 91.94 808 ALA A N 1
ATOM 6567 C CA . ALA A 1 808 ? 32.203 -12.882 26.329 1.00 91.94 808 ALA A CA 1
ATOM 6568 C C . ALA A 1 808 ? 33.206 -12.953 25.156 1.00 91.94 808 ALA A C 1
ATOM 6570 O O . ALA A 1 808 ? 34.198 -13.680 25.259 1.00 91.94 808 ALA A O 1
ATOM 6571 N N . LYS A 1 809 ? 33.021 -12.176 24.071 1.00 92.75 809 LYS A N 1
ATOM 6572 C CA . LYS A 1 809 ? 34.020 -12.104 22.979 1.00 92.75 809 LYS A CA 1
ATOM 6573 C C . LYS A 1 809 ? 35.340 -11.497 23.466 1.00 92.75 809 LYS A C 1
ATOM 6575 O O . LYS A 1 809 ? 36.399 -11.995 23.097 1.00 92.75 809 LYS A O 1
ATOM 6580 N N . LEU A 1 810 ? 35.293 -10.457 24.303 1.00 92.19 810 LEU A N 1
ATOM 6581 C CA . LEU A 1 810 ? 36.478 -9.815 24.878 1.00 92.19 810 LEU A CA 1
ATOM 6582 C C . LEU A 1 810 ? 37.283 -10.803 25.736 1.00 92.19 810 LEU A C 1
ATOM 6584 O O . LEU A 1 810 ? 38.481 -10.961 25.519 1.00 92.19 810 LEU A O 1
ATOM 6588 N N . SER A 1 811 ? 36.624 -11.536 26.641 1.00 90.69 811 SER A N 1
ATOM 6589 C CA . SER A 1 811 ? 37.273 -12.568 27.462 1.00 90.69 811 SER A CA 1
ATOM 6590 C C . SER A 1 811 ? 37.880 -13.691 26.607 1.00 90.69 811 SER A C 1
ATOM 6592 O O . SER A 1 811 ? 39.005 -14.119 26.857 1.00 90.69 811 SER A O 1
ATOM 6594 N N . LEU A 1 812 ? 37.187 -14.118 25.543 1.00 91.25 812 LEU A N 1
ATOM 6595 C CA . LEU A 1 812 ? 37.692 -15.104 24.580 1.00 91.25 812 LEU A CA 1
ATOM 6596 C C . LEU A 1 812 ? 38.935 -14.607 23.813 1.00 91.25 812 LEU A C 1
ATOM 6598 O O . LEU A 1 812 ? 39.865 -15.376 23.585 1.00 91.25 812 LEU A O 1
ATOM 6602 N N . LEU A 1 813 ? 38.980 -13.327 23.434 1.00 91.94 813 LEU A N 1
ATOM 6603 C CA . LEU A 1 813 ? 40.130 -12.722 22.752 1.00 91.94 813 LEU A CA 1
ATOM 6604 C C . LEU A 1 813 ? 41.336 -12.518 23.687 1.00 91.94 813 LEU A C 1
ATOM 6606 O O . LEU A 1 813 ? 42.480 -12.654 23.248 1.00 91.94 813 LEU A O 1
ATOM 6610 N N . LEU A 1 814 ? 41.092 -12.230 24.969 1.00 89.75 814 LEU A N 1
ATOM 6611 C CA . LEU A 1 814 ? 42.132 -12.121 26.000 1.00 89.75 814 LEU A CA 1
ATOM 6612 C C . LEU A 1 814 ? 42.725 -13.489 26.369 1.00 89.75 814 LEU A C 1
ATOM 6614 O O . LEU A 1 814 ? 43.938 -13.604 26.499 1.00 89.75 814 LEU A O 1
ATOM 6618 N N . ARG A 1 815 ? 41.899 -14.541 26.460 1.00 86.00 815 ARG A N 1
ATOM 6619 C CA . ARG A 1 815 ? 42.344 -15.930 26.707 1.00 86.00 815 ARG A CA 1
ATOM 6620 C C . ARG A 1 815 ? 43.040 -16.588 25.508 1.00 86.00 815 ARG A C 1
ATOM 6622 O O . ARG A 1 815 ? 43.639 -17.646 25.664 1.00 86.00 815 ARG A O 1
ATOM 6629 N N . GLY A 1 816 ? 42.962 -15.971 24.328 1.00 81.69 816 GLY A N 1
ATOM 6630 C CA . GLY A 1 816 ? 43.450 -16.528 23.070 1.00 81.69 816 GLY A CA 1
ATOM 6631 C C . GLY A 1 816 ? 42.385 -17.362 22.353 1.00 81.69 816 GLY A C 1
ATOM 6632 O O . GLY A 1 816 ? 41.660 -18.158 22.948 1.00 81.69 816 GLY A O 1
ATOM 6633 N N . THR A 1 817 ? 42.271 -17.167 21.040 1.00 83.50 817 THR A N 1
ATOM 6634 C CA . THR A 1 817 ? 41.294 -17.863 20.199 1.00 83.50 817 THR A CA 1
ATOM 6635 C C . THR A 1 817 ? 41.731 -17.852 18.736 1.00 83.50 817 THR A C 1
ATOM 6637 O O . THR A 1 817 ? 42.494 -16.984 18.325 1.00 83.50 817 THR A O 1
ATOM 6640 N N . VAL A 1 818 ? 41.198 -18.784 17.943 1.00 82.62 818 VAL A N 1
ATOM 6641 C CA . VAL A 1 818 ? 41.292 -18.794 16.470 1.00 82.62 818 VAL A CA 1
ATOM 6642 C C . VAL A 1 818 ? 40.020 -18.244 15.803 1.00 82.62 818 VAL A C 1
ATOM 6644 O O . VAL A 1 818 ? 39.841 -18.361 14.595 1.00 82.62 818 VAL A O 1
ATOM 6647 N N . ALA A 1 819 ? 39.094 -17.670 16.582 1.00 81.81 819 ALA A N 1
ATOM 6648 C CA . ALA A 1 819 ? 37.767 -17.295 16.100 1.00 81.81 819 ALA A CA 1
ATOM 6649 C C . ALA A 1 819 ? 37.755 -16.155 15.064 1.00 81.81 819 ALA A C 1
ATOM 6651 O O . ALA A 1 819 ? 36.792 -16.074 14.303 1.00 81.81 819 ALA A O 1
ATOM 6652 N N . ALA A 1 820 ? 38.763 -15.277 15.027 1.00 87.06 820 ALA A N 1
ATOM 6653 C CA . ALA A 1 820 ? 38.881 -14.204 14.035 1.00 87.06 820 ALA A CA 1
ATOM 6654 C C . ALA A 1 820 ? 39.996 -14.505 13.004 1.00 87.06 820 ALA A C 1
ATOM 6656 O O . ALA A 1 820 ? 41.041 -15.030 13.390 1.00 87.06 820 ALA A O 1
ATOM 6657 N N . PRO A 1 821 ? 39.814 -14.159 11.713 1.00 87.81 821 PRO A N 1
ATOM 6658 C CA . PRO A 1 821 ? 40.799 -14.429 10.661 1.00 87.81 821 PRO A CA 1
ATOM 6659 C C . PRO A 1 821 ? 42.102 -13.629 10.881 1.00 87.81 821 PRO A C 1
ATOM 6661 O O . PRO A 1 821 ? 42.058 -12.388 10.857 1.00 87.81 821 PRO A O 1
ATOM 6664 N N . PRO A 1 822 ? 43.261 -14.291 11.090 1.00 87.75 822 PRO A N 1
ATOM 6665 C CA . PRO A 1 822 ? 44.544 -13.619 11.305 1.00 87.75 822 PRO A CA 1
ATOM 6666 C C . PRO A 1 822 ? 44.978 -12.738 10.130 1.00 87.75 822 PRO A C 1
ATOM 6668 O O . PRO A 1 822 ? 45.658 -11.741 10.336 1.00 87.75 822 PRO A O 1
ATOM 6671 N N . GLU A 1 823 ? 44.542 -13.042 8.911 1.00 86.56 823 GLU A N 1
ATOM 6672 C CA . GLU A 1 823 ? 44.856 -12.297 7.685 1.00 86.56 823 GLU A CA 1
ATOM 6673 C C . GLU A 1 823 ? 44.283 -10.873 7.710 1.00 86.56 823 GLU A C 1
ATOM 6675 O O . GLU A 1 823 ? 44.824 -9.975 7.069 1.00 86.56 823 GLU A O 1
ATOM 6680 N N . LYS A 1 824 ? 43.182 -10.669 8.448 1.00 87.94 824 LYS A N 1
ATOM 6681 C CA . LYS A 1 824 ? 42.456 -9.393 8.538 1.00 87.94 824 LYS A CA 1
ATOM 6682 C C . LYS A 1 824 ? 42.744 -8.618 9.827 1.00 87.94 824 LYS A C 1
ATOM 6684 O O . LYS A 1 824 ? 42.648 -7.395 9.824 1.00 87.94 824 LYS A O 1
ATOM 6689 N N . PHE A 1 825 ? 43.035 -9.315 10.926 1.00 90.31 825 PHE A N 1
ATOM 6690 C CA . PHE A 1 825 ? 43.150 -8.709 12.262 1.00 90.31 825 PHE A CA 1
ATOM 6691 C C . PHE A 1 825 ? 44.464 -9.010 12.989 1.00 90.31 825 PHE A C 1
ATOM 6693 O O . PHE A 1 825 ? 44.759 -8.372 14.002 1.00 90.31 825 PHE A O 1
ATOM 6700 N N . GLY A 1 826 ? 45.248 -9.972 12.507 1.00 90.38 826 GLY A N 1
ATOM 6701 C CA . GLY A 1 826 ? 46.528 -10.334 13.094 1.00 90.38 826 GLY A CA 1
ATOM 6702 C C . GLY A 1 826 ? 47.677 -9.513 12.513 1.00 90.38 826 GLY A C 1
ATOM 6703 O O . GLY A 1 826 ? 47.825 -9.373 11.296 1.00 90.38 826 GLY A O 1
ATOM 6704 N N . GLU A 1 827 ? 48.519 -9.005 13.400 1.00 92.44 827 GLU A N 1
ATOM 6705 C CA . GLU A 1 827 ? 49.716 -8.227 13.078 1.00 92.44 827 GLU A CA 1
ATOM 6706 C C . GLU A 1 827 ? 50.966 -9.085 13.227 1.00 92.44 827 GLU A C 1
ATOM 6708 O O . GLU A 1 827 ? 51.020 -9.982 14.071 1.00 92.44 827 GLU A O 1
ATOM 6713 N N . THR A 1 828 ? 51.974 -8.829 12.403 1.00 92.12 828 THR A N 1
ATOM 6714 C CA . THR A 1 828 ? 53.338 -9.318 12.625 1.00 92.12 828 THR A CA 1
ATOM 6715 C C . THR A 1 828 ? 54.047 -8.456 13.671 1.00 92.12 828 THR A C 1
ATOM 6717 O O . THR A 1 828 ? 53.575 -7.379 14.037 1.00 92.12 828 THR A O 1
ATOM 6720 N N . LEU A 1 829 ? 55.213 -8.903 14.137 1.00 88.69 829 LEU A N 1
ATOM 6721 C CA . LEU A 1 829 ? 56.058 -8.116 15.036 1.00 88.69 829 LEU A CA 1
ATOM 6722 C C . LEU A 1 829 ? 56.452 -6.751 14.441 1.00 88.69 829 LEU A C 1
ATOM 6724 O O . LEU A 1 829 ? 56.565 -5.773 15.173 1.00 88.69 829 LEU A O 1
ATOM 6728 N N . GLN A 1 830 ? 56.625 -6.668 13.118 1.00 87.12 830 GLN A N 1
ATOM 6729 C CA . GLN A 1 830 ? 56.947 -5.409 12.448 1.00 87.12 830 GLN A CA 1
ATOM 6730 C C . GLN A 1 830 ? 55.735 -4.469 12.389 1.00 87.12 830 GLN A C 1
ATOM 6732 O O . GLN A 1 830 ? 55.883 -3.273 12.637 1.00 87.12 830 GLN A O 1
ATOM 6737 N N . ASP A 1 831 ? 54.537 -5.002 12.126 1.00 88.50 831 ASP A N 1
ATOM 6738 C CA . ASP A 1 831 ? 53.303 -4.206 12.133 1.00 88.50 831 ASP A CA 1
ATOM 6739 C C . ASP A 1 831 ? 53.031 -3.620 13.534 1.00 88.50 831 ASP A C 1
ATOM 6741 O O . ASP A 1 831 ? 52.632 -2.463 13.652 1.00 88.50 831 ASP A O 1
ATOM 6745 N N . GLU A 1 832 ? 53.297 -4.383 14.603 1.00 89.50 832 GLU A N 1
ATOM 6746 C CA . GLU A 1 832 ? 53.196 -3.896 15.988 1.00 89.50 832 GLU A CA 1
ATOM 6747 C C . GLU A 1 832 ? 54.121 -2.710 16.269 1.00 89.50 832 GLU A C 1
ATOM 6749 O O . GLU A 1 832 ? 53.703 -1.762 16.927 1.00 89.50 832 GLU A O 1
ATOM 6754 N N . ARG A 1 833 ? 55.361 -2.730 15.763 1.00 88.25 833 ARG A N 1
ATOM 6755 C CA . ARG A 1 833 ? 56.309 -1.623 15.967 1.00 88.25 833 ARG A CA 1
ATOM 6756 C C . ARG A 1 833 ? 55.865 -0.337 15.284 1.00 88.25 833 ARG A C 1
ATOM 6758 O O . ARG A 1 833 ? 56.064 0.740 15.838 1.00 88.25 833 ARG A O 1
ATOM 6765 N N . VAL A 1 834 ? 55.265 -0.454 14.100 1.00 87.19 834 VAL A N 1
ATOM 6766 C CA . VAL A 1 834 ? 54.791 0.690 13.309 1.00 87.19 834 VAL A CA 1
ATOM 6767 C C . VAL A 1 834 ? 53.553 1.334 13.938 1.00 87.19 834 VAL A C 1
ATOM 6769 O O . VAL A 1 834 ? 53.482 2.557 14.008 1.00 87.19 834 VAL A O 1
ATOM 6772 N N . HIS A 1 835 ? 52.590 0.540 14.416 1.00 85.69 835 HIS A N 1
ATOM 6773 C CA . HIS A 1 835 ? 51.301 1.067 14.892 1.00 85.69 835 HIS A CA 1
ATOM 6774 C C . HIS A 1 835 ? 51.194 1.198 16.423 1.00 85.69 835 HIS A C 1
ATOM 6776 O O . HIS A 1 835 ? 50.436 2.035 16.915 1.00 85.69 835 HIS A O 1
ATOM 6782 N N . GLY A 1 836 ? 51.939 0.380 17.171 1.00 83.75 836 GLY A N 1
ATOM 6783 C CA . GLY A 1 836 ? 51.946 0.307 18.635 1.00 83.75 836 GLY A CA 1
ATOM 6784 C C . GLY A 1 836 ? 53.285 0.663 19.288 1.00 83.75 836 GLY A C 1
ATOM 6785 O O . GLY A 1 836 ? 53.388 0.562 20.506 1.00 83.75 836 GLY A O 1
ATOM 6786 N N . GLY A 1 837 ? 54.283 1.098 18.514 1.00 86.06 837 GLY A N 1
ATOM 6787 C CA . GLY A 1 837 ? 55.590 1.543 19.001 1.00 86.06 837 GLY A CA 1
ATOM 6788 C C . GLY A 1 837 ? 56.648 0.435 19.078 1.00 86.06 837 GLY A C 1
ATOM 6789 O O . GLY A 1 837 ? 56.382 -0.702 19.467 1.00 86.06 837 GLY A O 1
ATOM 6790 N N . ALA A 1 838 ? 57.883 0.778 18.708 1.00 85.31 838 ALA A N 1
ATOM 6791 C CA . ALA A 1 838 ? 59.057 -0.064 18.922 1.00 85.31 838 ALA A CA 1
ATOM 6792 C C . ALA A 1 838 ? 59.652 0.163 20.318 1.00 85.31 838 ALA A C 1
ATOM 6794 O O . ALA A 1 838 ? 59.529 1.254 20.872 1.00 85.31 838 ALA A O 1
ATOM 6795 N N . PHE A 1 839 ? 60.356 -0.842 20.849 1.00 86.12 839 PHE A N 1
ATOM 6796 C CA . PHE A 1 839 ? 61.240 -0.618 21.989 1.00 86.12 839 PHE A CA 1
ATOM 6797 C C . PHE A 1 839 ? 62.538 0.034 21.499 1.00 86.12 839 PHE A C 1
ATOM 6799 O O . PHE A 1 839 ? 63.244 -0.544 20.668 1.00 86.12 839 PHE A O 1
ATOM 6806 N N . LEU A 1 840 ? 62.820 1.244 21.982 1.00 82.31 840 LEU A N 1
ATOM 6807 C CA . LEU A 1 840 ? 63.952 2.078 21.568 1.00 82.31 840 LEU A CA 1
ATOM 6808 C C . LEU A 1 840 ? 64.823 2.403 22.781 1.00 82.31 840 LEU A C 1
ATOM 6810 O O . LEU A 1 840 ? 64.297 2.803 23.821 1.00 82.31 840 LEU A O 1
ATOM 6814 N N . GLY A 1 841 ? 66.139 2.240 22.631 1.00 72.19 841 GLY A N 1
ATOM 6815 C CA . GLY A 1 841 ? 67.114 2.689 23.627 1.00 72.19 841 GLY A CA 1
ATOM 6816 C C . GLY A 1 841 ? 67.341 4.201 23.576 1.00 72.19 841 GLY A C 1
ATOM 6817 O O . GLY A 1 841 ? 66.859 4.881 22.669 1.00 72.19 841 GLY A O 1
ATOM 6818 N N . ASN A 1 842 ? 68.114 4.720 24.532 1.00 65.56 842 ASN A N 1
ATOM 6819 C CA . ASN A 1 842 ? 68.361 6.160 24.694 1.00 65.56 842 ASN A CA 1
ATOM 6820 C C . ASN A 1 842 ? 68.990 6.813 23.443 1.00 65.56 842 ASN A C 1
ATOM 6822 O O . ASN A 1 842 ? 68.730 7.982 23.176 1.00 65.56 842 ASN A O 1
ATOM 6826 N N . ASP A 1 843 ? 69.725 6.045 22.633 1.00 63.88 843 ASP A N 1
ATOM 6827 C CA . ASP A 1 843 ? 70.341 6.495 21.373 1.00 63.88 843 ASP A CA 1
ATOM 6828 C C . ASP A 1 843 ? 69.343 6.602 20.196 1.00 63.88 843 ASP A C 1
ATOM 6830 O O . ASP A 1 843 ? 69.744 6.807 19.051 1.00 63.88 843 ASP A O 1
ATOM 6834 N N . GLY A 1 844 ? 68.047 6.349 20.423 1.00 61.81 844 GLY A N 1
ATOM 6835 C CA . GLY A 1 844 ? 66.992 6.310 19.398 1.00 61.81 844 GLY A CA 1
ATOM 6836 C C . GLY A 1 844 ? 67.024 5.086 18.469 1.00 61.81 844 GLY A C 1
ATOM 6837 O O . GLY A 1 844 ? 66.055 4.823 17.755 1.00 61.81 844 GLY A O 1
ATOM 6838 N N . ASN A 1 845 ? 68.108 4.307 18.488 1.00 63.72 845 ASN A N 1
ATOM 6839 C CA . ASN A 1 845 ? 68.282 3.108 17.671 1.00 63.72 845 ASN A CA 1
ATOM 6840 C C . ASN A 1 845 ? 67.437 1.916 18.164 1.00 63.72 845 ASN A C 1
ATOM 6842 O O . ASN A 1 845 ? 67.223 1.719 19.364 1.00 63.72 845 ASN A O 1
ATOM 6846 N N . GLN A 1 846 ? 67.000 1.067 17.224 1.00 64.12 846 GLN A N 1
ATOM 6847 C CA . GLN A 1 846 ? 66.405 -0.236 17.545 1.00 64.12 846 GLN A CA 1
ATOM 6848 C C . GLN A 1 846 ? 67.503 -1.217 17.969 1.00 64.12 846 GLN A C 1
ATOM 6850 O O . GLN A 1 846 ? 68.463 -1.442 17.232 1.00 64.12 846 GLN A O 1
ATOM 6855 N N . LEU A 1 847 ? 67.347 -1.825 19.146 1.00 61.41 847 LEU A N 1
ATOM 6856 C CA . LEU A 1 847 ? 68.315 -2.783 19.683 1.00 61.41 847 LEU A CA 1
ATOM 6857 C C . LEU A 1 847 ? 68.317 -4.095 18.862 1.00 61.41 847 LEU A C 1
ATOM 6859 O O . LEU A 1 847 ? 67.244 -4.588 18.496 1.00 61.41 847 LEU A O 1
ATOM 6863 N N . PRO A 1 848 ? 69.493 -4.687 18.568 1.00 56.22 848 PRO A N 1
ATOM 6864 C CA . PRO A 1 848 ? 69.601 -5.869 17.713 1.00 56.22 848 PRO A CA 1
ATOM 6865 C C . PRO A 1 848 ? 69.052 -7.120 18.414 1.00 56.22 848 PRO A C 1
ATOM 6867 O O . PRO A 1 848 ? 69.617 -7.609 19.392 1.00 56.22 848 PRO A O 1
ATOM 6870 N N . GLN A 1 849 ? 67.949 -7.662 17.899 1.00 54.88 849 GLN A N 1
ATOM 6871 C CA . GLN A 1 849 ? 67.250 -8.791 18.517 1.00 54.88 849 GLN A CA 1
ATOM 6872 C C . GLN A 1 849 ? 67.656 -10.151 17.949 1.00 54.88 849 GLN A C 1
ATOM 6874 O O . GLN A 1 849 ? 67.726 -10.358 16.736 1.00 54.88 849 GLN A O 1
ATOM 6879 N N . LYS A 1 850 ? 67.799 -11.127 18.852 1.00 58.56 850 LYS A N 1
ATOM 6880 C CA . LYS A 1 850 ? 67.691 -12.553 18.512 1.00 58.56 850 LYS A CA 1
ATOM 6881 C C . LYS A 1 850 ? 66.240 -12.838 18.108 1.00 58.56 850 LYS A C 1
ATOM 6883 O O . LYS A 1 850 ? 65.335 -12.234 18.674 1.00 58.56 850 LYS A O 1
ATOM 6888 N N . GLN A 1 851 ? 66.007 -13.750 17.157 1.00 66.56 851 GLN A N 1
ATOM 6889 C CA . GLN A 1 851 ? 64.665 -14.016 16.610 1.00 66.56 851 GLN A CA 1
ATOM 6890 C C . GLN A 1 851 ? 63.603 -14.195 17.708 1.00 66.56 851 GLN A C 1
ATOM 6892 O O . GLN A 1 851 ? 63.582 -15.199 18.420 1.00 66.56 851 GLN A O 1
ATOM 6897 N N . MET A 1 852 ? 62.701 -13.218 17.815 1.00 78.75 852 MET A N 1
ATOM 6898 C CA . MET A 1 852 ? 61.562 -13.282 18.724 1.00 78.75 852 MET A CA 1
ATOM 6899 C C . MET A 1 852 ? 60.623 -14.429 18.316 1.00 78.75 852 MET A C 1
ATOM 6901 O O . MET A 1 852 ? 60.252 -14.518 17.137 1.00 78.75 852 MET A O 1
ATOM 6905 N N . PRO A 1 853 ? 60.187 -15.291 19.257 1.00 77.75 853 PRO A N 1
ATOM 6906 C CA . PRO A 1 853 ? 59.219 -16.339 18.967 1.00 77.75 853 PRO A CA 1
ATOM 6907 C C . PRO A 1 853 ? 57.974 -15.783 18.272 1.00 77.75 853 PRO A C 1
ATOM 6909 O O . PRO A 1 853 ? 57.410 -14.764 18.674 1.00 77.75 853 PRO A O 1
ATOM 6912 N N . ASN A 1 854 ? 57.548 -16.463 17.208 1.00 84.62 854 ASN A N 1
ATOM 6913 C CA . ASN A 1 854 ? 56.381 -16.105 16.401 1.00 84.62 854 ASN A CA 1
ATOM 6914 C C . ASN A 1 854 ? 56.434 -14.695 15.767 1.00 84.62 854 ASN A C 1
ATOM 6916 O O . ASN A 1 854 ? 55.383 -14.158 15.422 1.00 84.62 854 ASN A O 1
ATOM 6920 N N . ALA A 1 855 ? 57.613 -14.083 15.573 1.00 83.62 855 ALA A N 1
ATOM 6921 C CA . ALA A 1 855 ? 57.745 -12.728 15.012 1.00 83.62 855 ALA A CA 1
ATOM 6922 C C . ALA A 1 855 ? 56.997 -12.523 13.677 1.00 83.62 855 ALA A C 1
ATOM 6924 O O . ALA A 1 855 ? 56.247 -11.559 13.518 1.00 83.62 855 ALA A O 1
ATOM 6925 N N . ASN A 1 856 ? 57.142 -13.473 12.749 1.00 87.06 856 ASN A N 1
ATOM 6926 C CA . ASN A 1 856 ? 56.533 -13.417 11.414 1.00 87.06 856 ASN A CA 1
ATOM 6927 C C . ASN A 1 856 ? 55.055 -13.860 11.394 1.00 87.06 856 ASN A C 1
ATOM 6929 O O . ASN A 1 856 ? 54.414 -13.808 10.346 1.00 87.06 856 ASN A O 1
ATOM 6933 N N . MET A 1 857 ? 54.499 -14.320 12.521 1.00 89.44 857 MET A N 1
ATOM 6934 C CA . MET A 1 857 ? 53.104 -14.761 12.598 1.00 89.44 857 MET A CA 1
ATOM 6935 C C . MET A 1 857 ? 52.162 -13.578 12.825 1.00 89.44 857 MET A C 1
ATOM 6937 O O . MET A 1 857 ? 52.472 -12.660 13.585 1.00 89.44 857 MET A O 1
ATOM 6941 N N . ARG A 1 858 ? 50.975 -13.635 12.217 1.00 91.56 858 ARG A N 1
ATOM 6942 C CA . ARG A 1 858 ? 49.895 -12.666 12.432 1.00 91.56 858 ARG A CA 1
ATOM 6943 C C . ARG A 1 858 ? 49.136 -12.999 13.721 1.00 91.56 858 ARG A C 1
ATOM 6945 O O . ARG A 1 858 ? 48.361 -13.949 13.739 1.00 91.56 858 ARG A O 1
ATOM 6952 N N . LEU A 1 859 ? 49.356 -12.233 14.791 1.00 92.06 859 LEU A N 1
ATOM 6953 C CA . LEU A 1 859 ? 48.757 -12.454 16.118 1.00 92.06 859 LEU A CA 1
ATOM 6954 C C . LEU A 1 859 ? 47.820 -11.308 16.526 1.00 92.06 859 LEU A C 1
ATOM 6956 O O . LEU A 1 859 ? 47.968 -10.176 16.069 1.00 92.06 859 LEU A O 1
ATOM 6960 N N . TYR A 1 860 ? 46.863 -11.607 17.408 1.00 93.44 860 TYR A N 1
ATOM 6961 C CA . TYR A 1 860 ? 45.972 -10.631 18.043 1.00 93.44 860 TYR A CA 1
ATOM 6962 C C . TYR A 1 860 ? 45.636 -11.040 19.489 1.00 93.44 860 TYR A C 1
ATOM 6964 O O . TYR A 1 860 ? 45.767 -12.208 19.864 1.00 93.44 860 TYR A O 1
ATOM 6972 N N . GLY A 1 861 ? 45.195 -10.081 20.309 1.00 90.88 861 GLY A N 1
ATOM 6973 C CA . GLY A 1 861 ? 44.719 -10.326 21.678 1.00 90.88 861 GLY A CA 1
ATOM 6974 C C . GLY A 1 861 ? 45.771 -10.921 22.613 1.00 90.88 861 GLY A C 1
ATOM 6975 O O . GLY A 1 861 ? 46.912 -10.468 22.605 1.00 90.88 861 GLY A O 1
ATOM 6976 N N . GLY A 1 862 ? 45.408 -11.921 23.423 1.00 90.69 862 GLY A N 1
ATOM 6977 C CA . GLY A 1 862 ? 46.309 -12.502 24.434 1.00 90.69 862 GLY A CA 1
ATOM 6978 C C . GLY A 1 862 ? 47.652 -12.990 23.873 1.00 90.69 862 GLY A C 1
ATOM 6979 O O . GLY A 1 862 ? 48.706 -12.713 24.440 1.00 90.69 862 GLY A O 1
ATOM 6980 N N . ALA A 1 863 ? 47.646 -13.626 22.697 1.00 90.50 863 ALA A N 1
ATOM 6981 C CA . ALA A 1 863 ? 48.876 -14.062 22.027 1.00 90.50 863 ALA A CA 1
ATOM 6982 C C . ALA A 1 863 ? 49.764 -12.881 21.579 1.00 90.50 863 ALA A C 1
ATOM 6984 O O . ALA A 1 863 ? 50.989 -12.984 21.592 1.00 90.50 863 ALA A O 1
ATOM 6985 N N . GLN A 1 864 ? 49.148 -11.752 21.216 1.00 92.38 864 GLN A N 1
ATOM 6986 C CA . GLN A 1 864 ? 49.841 -10.509 20.866 1.00 92.38 864 GLN A CA 1
ATOM 6987 C C . GLN A 1 864 ? 50.438 -9.843 22.118 1.00 92.38 864 GLN A C 1
ATOM 6989 O O . GLN A 1 864 ? 51.610 -9.473 22.134 1.00 92.38 864 GLN A O 1
ATOM 6994 N N . TYR A 1 865 ? 49.658 -9.783 23.202 1.00 93.44 865 TYR A N 1
ATOM 6995 C CA . TYR A 1 865 ? 50.065 -9.263 24.511 1.00 93.44 865 TYR A CA 1
ATOM 6996 C C . TYR A 1 865 ? 51.295 -10.006 25.063 1.00 93.44 865 TYR A C 1
ATOM 6998 O O . TYR A 1 865 ? 52.294 -9.378 25.413 1.00 93.44 865 TYR A O 1
ATOM 7006 N N . HIS A 1 866 ? 51.276 -11.345 25.062 1.00 91.50 866 HIS A N 1
ATOM 7007 C CA . HIS A 1 866 ? 52.421 -12.145 25.509 1.00 91.50 866 HIS A CA 1
ATOM 7008 C C . HIS A 1 866 ? 53.657 -12.001 24.603 1.00 91.50 866 HIS A C 1
ATOM 7010 O O . HIS A 1 866 ? 54.776 -12.062 25.114 1.00 91.50 866 HIS A O 1
ATOM 7016 N N . ARG A 1 867 ? 53.497 -11.759 23.290 1.00 91.62 867 ARG A N 1
ATOM 7017 C CA . ARG A 1 867 ? 54.633 -11.460 22.395 1.00 91.62 867 ARG A CA 1
ATOM 7018 C C . ARG A 1 867 ? 55.297 -10.129 22.758 1.00 91.62 867 ARG A C 1
ATOM 7020 O O . ARG A 1 867 ? 56.517 -10.094 22.892 1.00 91.62 867 ARG A O 1
ATOM 7027 N N . ALA A 1 868 ? 54.512 -9.072 22.973 1.00 91.75 868 ALA A N 1
ATOM 7028 C CA . ALA A 1 868 ? 55.029 -7.764 23.378 1.00 91.75 868 ALA A CA 1
ATOM 7029 C C . ALA A 1 868 ? 55.704 -7.800 24.765 1.00 91.75 868 ALA A C 1
ATOM 7031 O O . ALA A 1 868 ? 56.784 -7.236 24.931 1.00 91.75 868 ALA A O 1
ATOM 7032 N N . MET A 1 869 ? 55.126 -8.523 25.735 1.00 91.56 869 MET A N 1
ATOM 7033 C CA . MET A 1 869 ? 55.738 -8.730 27.057 1.00 91.56 869 MET A CA 1
ATOM 7034 C C . MET A 1 869 ? 57.043 -9.541 26.972 1.00 91.56 869 MET A C 1
ATOM 7036 O O . MET A 1 869 ? 58.033 -9.205 27.616 1.00 91.56 869 MET A O 1
ATOM 7040 N N . GLY A 1 870 ? 57.082 -10.584 26.135 1.00 89.88 870 GLY A N 1
ATOM 7041 C CA . GLY A 1 870 ? 58.294 -11.373 25.896 1.00 89.88 870 GLY A CA 1
ATOM 7042 C C . GLY A 1 870 ? 59.424 -10.570 25.242 1.00 89.88 870 GLY A C 1
ATOM 7043 O O . GLY A 1 870 ? 60.587 -10.766 25.589 1.00 89.88 870 GLY A O 1
ATOM 7044 N N . GLU A 1 871 ? 59.090 -9.643 24.340 1.00 88.75 871 GLU A N 1
ATOM 7045 C CA . GLU A 1 871 ? 60.062 -8.730 23.730 1.00 88.75 871 GLU A CA 1
ATOM 7046 C C . GLU A 1 871 ? 60.595 -7.716 24.747 1.00 88.75 871 GLU A C 1
ATOM 7048 O O . GLU A 1 871 ? 61.806 -7.541 24.831 1.00 88.75 871 GLU A O 1
ATOM 7053 N N . PHE A 1 872 ? 59.729 -7.116 25.572 1.00 90.81 872 PHE A N 1
ATOM 7054 C CA . PHE A 1 872 ? 60.146 -6.257 26.687 1.00 90.81 872 PHE A CA 1
ATOM 7055 C C . PHE A 1 872 ? 61.112 -6.987 27.630 1.00 90.81 872 PHE A C 1
ATOM 7057 O O . PHE A 1 872 ? 62.185 -6.466 27.930 1.00 90.81 872 PHE A O 1
ATOM 7064 N N . ARG A 1 873 ? 60.786 -8.231 28.018 1.00 89.38 873 ARG A N 1
ATOM 7065 C CA . ARG A 1 873 ? 61.646 -9.077 28.860 1.00 89.38 873 ARG A CA 1
ATOM 7066 C C . ARG A 1 873 ? 63.027 -9.301 28.233 1.00 89.38 873 ARG A C 1
ATOM 7068 O O . ARG A 1 873 ? 64.033 -9.219 28.930 1.00 89.38 873 ARG A O 1
ATOM 7075 N N . GLN A 1 874 ? 63.084 -9.562 26.923 1.00 85.81 874 GLN A N 1
ATOM 7076 C CA . GLN A 1 874 ? 64.342 -9.766 26.197 1.00 85.81 874 GLN A CA 1
ATOM 7077 C C . GLN A 1 874 ? 65.143 -8.464 26.034 1.00 85.81 874 GLN A C 1
ATOM 7079 O O . GLN A 1 874 ? 66.360 -8.485 26.192 1.00 85.81 874 GLN A O 1
ATOM 7084 N N . VAL A 1 875 ? 64.481 -7.348 25.715 1.00 86.50 875 VAL A N 1
ATOM 7085 C CA . VAL A 1 875 ? 65.123 -6.044 25.495 1.00 86.50 875 VAL A CA 1
ATOM 7086 C C . VAL A 1 875 ? 65.683 -5.492 26.802 1.00 86.50 875 VAL A C 1
ATOM 7088 O O . VAL A 1 875 ? 66.878 -5.228 26.880 1.00 86.50 875 VAL A O 1
ATOM 7091 N N . VAL A 1 876 ? 64.856 -5.376 27.846 1.00 86.81 876 VAL A N 1
ATOM 7092 C CA . VAL A 1 876 ? 65.287 -4.812 29.134 1.00 86.81 876 VAL A CA 1
ATOM 7093 C C . VAL A 1 876 ? 66.275 -5.745 29.835 1.00 86.81 876 VAL A C 1
ATOM 7095 O O . VAL A 1 876 ? 67.286 -5.270 30.340 1.00 86.81 876 VAL A O 1
ATOM 7098 N N . GLY A 1 877 ? 66.066 -7.066 29.785 1.00 83.88 877 GLY A N 1
ATOM 7099 C CA . GLY A 1 877 ? 67.002 -8.055 30.338 1.00 83.88 877 GLY A CA 1
ATOM 7100 C C . GLY A 1 877 ? 68.368 -8.112 29.636 1.00 83.88 877 GLY A C 1
ATOM 7101 O O . GLY A 1 877 ? 69.324 -8.630 30.206 1.00 83.88 877 GLY A O 1
ATOM 7102 N N . ALA A 1 878 ? 68.494 -7.564 28.421 1.00 82.56 878 ALA A N 1
ATOM 7103 C CA . ALA A 1 878 ? 69.775 -7.420 27.724 1.00 82.56 878 ALA A CA 1
ATOM 7104 C C . ALA A 1 878 ? 70.511 -6.105 28.052 1.00 82.56 878 ALA A C 1
ATOM 7106 O O . ALA A 1 878 ? 71.667 -5.941 27.649 1.00 82.56 878 ALA A O 1
ATOM 7107 N N . MET A 1 879 ? 69.874 -5.171 28.771 1.00 83.12 879 MET A N 1
ATOM 7108 C CA . MET A 1 879 ? 70.492 -3.899 29.146 1.00 83.12 879 MET A CA 1
ATOM 7109 C C . MET A 1 879 ? 71.600 -4.107 30.185 1.00 83.12 879 MET A C 1
ATOM 7111 O O . MET A 1 879 ? 71.465 -4.871 31.146 1.00 83.12 879 MET A O 1
ATOM 7115 N N . ARG A 1 880 ? 72.697 -3.374 29.993 1.00 82.25 880 ARG A N 1
ATOM 7116 C CA . ARG A 1 880 ? 73.818 -3.258 30.933 1.00 82.25 880 ARG A CA 1
ATOM 7117 C C . ARG A 1 880 ? 73.741 -1.916 31.655 1.00 82.25 880 ARG A C 1
ATOM 7119 O O . ARG A 1 880 ? 73.124 -0.983 31.143 1.00 82.25 880 ARG A O 1
ATOM 7126 N N . CYS A 1 881 ? 74.401 -1.811 32.806 1.00 80.94 881 CYS A N 1
ATOM 7127 C CA . CYS A 1 881 ? 74.565 -0.525 33.476 1.00 80.94 881 CYS A CA 1
ATOM 7128 C C . CYS A 1 881 ? 75.278 0.470 32.536 1.00 80.94 881 CYS A C 1
ATOM 7130 O O . CYS A 1 881 ? 76.308 0.103 31.956 1.00 80.94 881 CYS A O 1
ATOM 7132 N N . PRO A 1 882 ? 74.783 1.713 32.381 1.00 84.31 882 PRO A N 1
ATOM 7133 C CA . PRO A 1 882 ? 75.538 2.779 31.731 1.00 84.31 882 PRO A CA 1
ATOM 7134 C C . PRO A 1 882 ? 76.874 3.024 32.442 1.00 84.31 882 PRO A C 1
ATOM 7136 O O . PRO A 1 882 ? 77.023 2.718 33.628 1.00 84.31 882 PRO A O 1
ATOM 7139 N N . SER A 1 883 ? 77.835 3.627 31.742 1.00 80.75 883 SER A N 1
ATOM 7140 C CA . SER A 1 883 ? 79.089 4.055 32.363 1.00 80.75 883 SER A CA 1
ATOM 7141 C C . SER A 1 883 ? 78.824 5.022 33.521 1.00 80.75 883 SER A C 1
ATOM 7143 O O . SER A 1 883 ? 78.008 5.946 33.414 1.00 80.75 883 SER A O 1
ATOM 7145 N N . VAL A 1 884 ? 79.526 4.786 34.628 1.00 80.19 884 VAL A N 1
ATOM 7146 C CA . VAL A 1 884 ? 79.516 5.642 35.814 1.00 80.19 884 VAL A CA 1
ATOM 7147 C C . VAL A 1 884 ? 80.726 6.561 35.740 1.00 80.19 884 VAL A C 1
ATOM 7149 O O . VAL A 1 884 ? 81.859 6.084 35.673 1.00 80.19 884 VAL A O 1
ATOM 7152 N N . ASN A 1 885 ? 80.499 7.870 35.761 1.00 79.62 885 ASN A N 1
ATOM 7153 C CA . ASN A 1 885 ? 81.580 8.849 35.713 1.00 79.62 885 ASN A CA 1
ATOM 7154 C C . ASN A 1 885 ? 82.161 9.086 37.115 1.00 79.62 885 ASN A C 1
ATOM 7156 O O . ASN A 1 885 ? 81.456 9.027 38.122 1.00 79.62 885 ASN A O 1
ATOM 7160 N N . ARG A 1 886 ? 83.452 9.434 37.194 1.00 71.62 886 ARG A N 1
ATOM 7161 C CA . ARG A 1 886 ? 84.118 9.759 38.472 1.00 71.62 886 ARG A CA 1
ATOM 7162 C C . ARG A 1 886 ? 83.420 10.903 39.220 1.00 71.62 886 ARG A C 1
ATOM 7164 O O . ARG A 1 886 ? 83.369 10.882 40.444 1.00 71.62 886 ARG A O 1
ATOM 7171 N N . GLU A 1 887 ? 82.861 11.862 38.488 1.00 75.44 887 GLU A N 1
ATOM 7172 C CA . GLU A 1 887 ? 82.063 12.971 39.025 1.00 75.44 887 GLU A CA 1
ATOM 7173 C C . GLU A 1 887 ? 80.777 12.482 39.704 1.00 75.44 887 GLU A C 1
ATOM 7175 O O . GLU A 1 887 ? 80.444 12.952 40.785 1.00 75.44 887 GLU A O 1
ATOM 7180 N N . GLU A 1 888 ? 80.093 11.484 39.136 1.00 76.12 888 GLU A N 1
ATOM 7181 C CA . GLU A 1 888 ? 78.889 10.884 39.731 1.00 76.12 888 GLU A CA 1
ATOM 7182 C C . GLU A 1 888 ? 79.227 10.147 41.033 1.00 76.12 888 GLU A C 1
ATOM 7184 O O . GLU A 1 888 ? 78.495 10.259 42.014 1.00 76.12 888 GLU A O 1
ATOM 7189 N N . ILE A 1 889 ? 80.377 9.459 41.072 1.00 73.12 889 ILE A N 1
ATOM 7190 C CA . ILE A 1 889 ? 80.900 8.815 42.289 1.00 73.12 889 ILE A CA 1
ATOM 7191 C C . ILE A 1 889 ? 81.222 9.859 43.360 1.00 73.12 889 ILE A C 1
ATOM 7193 O O . ILE A 1 889 ? 80.822 9.687 44.505 1.00 73.12 889 ILE A O 1
ATOM 7197 N N . VAL A 1 890 ? 81.911 10.949 43.014 1.00 70.88 890 VAL A N 1
ATOM 7198 C CA . VAL A 1 890 ? 82.252 12.007 43.982 1.00 70.88 890 VAL A CA 1
ATOM 7199 C C . VAL A 1 890 ? 81.000 12.732 44.485 1.00 70.88 890 VAL A C 1
ATOM 7201 O O . VAL A 1 890 ? 80.870 12.924 45.689 1.00 70.88 890 VAL A O 1
ATOM 7204 N N . ASN A 1 891 ? 80.047 13.057 43.609 1.00 73.00 891 ASN A N 1
ATOM 7205 C CA . ASN A 1 891 ? 78.812 13.754 43.983 1.00 73.00 891 ASN A CA 1
ATOM 7206 C C . ASN A 1 891 ? 77.858 12.892 44.834 1.00 73.00 891 ASN A C 1
ATOM 7208 O O . ASN A 1 891 ? 77.073 13.440 45.603 1.00 73.00 891 ASN A O 1
ATOM 7212 N N . ALA A 1 892 ? 77.921 11.559 44.724 1.00 72.38 892 ALA A N 1
ATOM 7213 C CA . ALA A 1 892 ? 77.170 10.640 45.586 1.00 72.38 892 ALA A CA 1
ATOM 7214 C C . ALA A 1 892 ? 77.926 10.232 46.874 1.00 72.38 892 ALA A C 1
ATOM 7216 O O . ALA A 1 892 ? 77.297 9.736 47.811 1.00 72.38 892 ALA A O 1
ATOM 7217 N N . CYS A 1 893 ? 79.243 10.471 46.955 1.00 68.12 893 CYS A N 1
ATOM 7218 C CA . CYS A 1 893 ? 80.085 10.277 48.145 1.00 68.12 893 CYS A CA 1
ATOM 7219 C C . CYS A 1 893 ? 79.880 11.399 49.188 1.00 68.12 893 CYS A C 1
ATOM 7221 O O . CYS A 1 893 ? 80.813 12.128 49.530 1.00 68.12 893 CYS A O 1
ATOM 7223 N N . GLY A 1 894 ? 78.658 11.542 49.705 1.00 60.97 894 GLY A N 1
ATOM 7224 C CA . GLY A 1 894 ? 78.370 12.434 50.833 1.00 60.97 894 GLY A CA 1
ATOM 7225 C C . GLY A 1 894 ? 78.967 11.946 52.163 1.00 60.97 894 GLY A C 1
ATOM 7226 O O . GLY A 1 894 ? 79.265 10.761 52.329 1.00 60.97 894 GLY A O 1
ATOM 7227 N N . VAL A 1 895 ? 79.104 12.868 53.119 1.00 54.66 895 VAL A N 1
ATOM 7228 C CA . VAL A 1 895 ? 79.377 12.568 54.537 1.00 54.66 895 VAL A CA 1
ATOM 7229 C C . VAL A 1 895 ? 78.039 12.361 55.260 1.00 54.66 895 VAL A C 1
ATOM 7231 O O . VAL A 1 895 ? 77.051 13.005 54.910 1.00 54.66 895 VAL A O 1
ATOM 7234 N N . GLU A 1 896 ? 77.991 11.466 56.248 1.00 52.25 896 GLU A N 1
ATOM 7235 C CA . GLU A 1 896 ? 76.834 11.283 57.137 1.00 52.25 896 GLU A CA 1
ATOM 7236 C C . GLU A 1 896 ? 77.187 11.758 58.552 1.00 52.25 896 GLU A C 1
ATOM 7238 O O . GLU A 1 896 ? 78.274 11.451 59.037 1.00 52.25 896 GLU A O 1
ATOM 7243 N N . ASP A 1 897 ? 76.254 12.424 59.244 1.00 49.47 897 ASP A N 1
ATOM 7244 C CA . ASP A 1 897 ? 76.451 13.087 60.556 1.00 49.47 897 ASP A CA 1
ATOM 7245 C C . ASP A 1 897 ? 76.871 12.161 61.724 1.00 49.47 897 ASP A C 1
ATOM 7247 O O . ASP A 1 897 ? 76.971 12.595 62.870 1.00 49.47 897 ASP A O 1
ATOM 7251 N N . ILE A 1 898 ? 77.059 10.866 61.458 1.00 50.38 898 ILE A N 1
ATOM 7252 C CA . ILE A 1 898 ? 77.292 9.809 62.448 1.00 50.38 898 ILE A CA 1
ATOM 7253 C C . ILE A 1 898 ? 78.663 9.130 62.242 1.00 50.38 898 ILE A C 1
ATOM 7255 O O . ILE A 1 898 ? 79.216 8.588 63.201 1.00 50.38 898 ILE A O 1
ATOM 7259 N N . HIS A 1 899 ? 79.253 9.177 61.035 1.00 50.16 899 HIS A N 1
ATOM 7260 C CA . HIS A 1 899 ? 80.528 8.516 60.719 1.00 50.16 899 HIS A CA 1
ATOM 7261 C C . HIS A 1 899 ? 81.348 9.259 59.641 1.00 50.16 899 HIS A C 1
ATOM 7263 O O . HIS A 1 899 ? 80.906 9.382 58.501 1.00 50.16 899 HIS A O 1
ATOM 7269 N N . ASP A 1 900 ? 82.611 9.594 59.943 1.00 48.91 900 ASP A N 1
ATOM 7270 C CA . ASP A 1 900 ? 83.593 10.194 59.007 1.00 48.91 900 ASP A CA 1
ATOM 7271 C C . ASP A 1 900 ? 84.026 9.276 57.833 1.00 48.91 900 ASP A C 1
ATOM 7273 O O . ASP A 1 900 ? 84.874 9.631 57.011 1.00 48.91 900 ASP A O 1
ATOM 7277 N N . GLY A 1 901 ? 83.481 8.060 57.741 1.00 56.66 901 GLY A N 1
ATOM 7278 C CA . GLY A 1 901 ? 83.815 7.086 56.703 1.00 56.66 901 GLY A CA 1
ATOM 7279 C C . GLY A 1 901 ? 82.915 7.205 55.474 1.00 56.66 901 GLY A C 1
ATOM 7280 O O . GLY A 1 901 ? 81.717 6.943 55.557 1.00 56.66 901 GLY A O 1
ATOM 7281 N N . THR A 1 902 ? 83.488 7.509 54.304 1.00 60.84 902 THR A N 1
ATOM 7282 C CA . THR A 1 902 ? 82.742 7.545 53.032 1.00 60.84 902 THR A CA 1
ATOM 7283 C C . THR A 1 902 ? 82.056 6.203 52.753 1.00 60.84 902 THR A C 1
ATOM 7285 O O . THR A 1 902 ? 82.717 5.198 52.479 1.00 60.84 902 THR A O 1
ATOM 7288 N N . ASN A 1 903 ? 80.723 6.175 52.780 1.00 66.44 903 ASN A N 1
ATOM 7289 C CA . ASN A 1 903 ? 79.952 4.953 52.566 1.00 66.44 903 ASN A CA 1
ATOM 7290 C C . ASN A 1 903 ? 79.853 4.616 51.064 1.00 66.44 903 ASN A C 1
ATOM 7292 O O . ASN A 1 903 ? 78.872 4.926 50.379 1.00 66.44 903 ASN A O 1
ATOM 7296 N N . TYR A 1 904 ? 80.894 3.962 50.539 1.00 71.38 904 TYR A N 1
ATOM 7297 C CA . TYR A 1 904 ? 80.980 3.523 49.140 1.00 71.38 904 TYR A CA 1
ATOM 7298 C C . TYR A 1 904 ? 79.834 2.587 48.725 1.00 71.38 904 TYR A C 1
ATOM 7300 O O . TYR A 1 904 ? 79.426 2.601 47.564 1.00 71.38 904 TYR A O 1
ATOM 7308 N N . PHE A 1 905 ? 79.270 1.817 49.661 1.00 69.00 905 PHE A N 1
ATOM 7309 C CA . PHE A 1 905 ? 78.116 0.960 49.392 1.00 69.00 905 PHE A CA 1
ATOM 7310 C C . PHE A 1 905 ? 76.831 1.783 49.181 1.00 69.00 905 PHE A C 1
ATOM 7312 O O . PHE A 1 905 ? 76.135 1.585 48.183 1.00 69.00 905 PHE A O 1
ATOM 7319 N N . ARG A 1 906 ? 76.549 2.769 50.048 1.00 72.56 906 ARG A N 1
ATOM 7320 C CA . ARG A 1 906 ? 75.445 3.732 49.850 1.00 72.56 906 ARG A CA 1
ATOM 7321 C C . ARG A 1 906 ? 75.619 4.516 48.549 1.00 72.56 906 ARG A C 1
ATOM 7323 O O . ARG A 1 906 ? 74.661 4.652 47.795 1.00 72.56 906 ARG A O 1
ATOM 7330 N N . THR A 1 907 ? 76.840 4.971 48.271 1.00 74.00 907 THR A N 1
ATOM 7331 C CA . THR A 1 907 ? 77.211 5.660 47.022 1.00 74.00 907 THR A CA 1
ATOM 7332 C C . THR A 1 907 ? 76.849 4.805 45.803 1.00 74.00 907 THR A C 1
ATOM 7334 O O . THR A 1 907 ? 76.144 5.265 44.904 1.00 74.00 907 THR A O 1
ATOM 7337 N N . ALA A 1 908 ? 77.261 3.531 45.799 1.00 76.44 908 ALA A N 1
ATOM 7338 C CA . ALA A 1 908 ? 76.945 2.594 44.726 1.00 76.44 908 ALA A CA 1
ATOM 7339 C C . ALA A 1 908 ? 75.434 2.347 44.584 1.00 76.44 908 ALA A C 1
ATOM 7341 O O . ALA A 1 908 ? 74.926 2.326 43.464 1.00 76.44 908 ALA A O 1
ATOM 7342 N N . CYS A 1 909 ? 74.700 2.228 45.695 1.00 74.94 909 CYS A N 1
ATOM 7343 C CA . CYS A 1 909 ? 73.242 2.111 45.665 1.00 74.94 909 CYS A CA 1
ATOM 7344 C C . CYS A 1 909 ? 72.592 3.340 45.017 1.00 74.94 909 CYS A C 1
ATOM 7346 O O . CYS A 1 909 ? 71.833 3.184 44.068 1.00 74.94 909 CYS A O 1
ATOM 7348 N N . VAL A 1 910 ? 72.914 4.558 45.468 1.00 77.50 910 VAL A N 1
ATOM 7349 C CA . VAL A 1 910 ? 72.316 5.805 44.947 1.00 77.50 910 VAL A CA 1
ATOM 7350 C C . VAL A 1 910 ? 72.542 5.953 43.437 1.00 77.50 910 VAL A C 1
ATOM 7352 O O . VAL A 1 910 ? 71.603 6.269 42.706 1.00 77.50 910 VAL A O 1
ATOM 7355 N N . ILE A 1 911 ? 73.752 5.658 42.951 1.00 79.62 911 ILE A N 1
ATOM 7356 C CA . ILE A 1 911 ? 74.071 5.722 41.517 1.00 79.62 911 ILE A CA 1
ATOM 7357 C C . ILE A 1 911 ? 73.343 4.622 40.738 1.00 79.62 911 ILE A C 1
ATOM 7359 O O . ILE A 1 911 ? 72.716 4.919 39.722 1.00 79.62 911 ILE A O 1
ATOM 7363 N N . ALA A 1 912 ? 73.386 3.367 41.201 1.00 81.12 912 ALA A N 1
ATOM 7364 C CA . ALA A 1 912 ? 72.704 2.256 40.533 1.00 81.12 912 ALA A CA 1
ATOM 7365 C C . ALA A 1 912 ? 71.194 2.505 40.418 1.00 81.12 912 ALA A C 1
ATOM 7367 O O . ALA A 1 912 ? 70.603 2.229 39.379 1.00 81.12 912 ALA A O 1
ATOM 7368 N N . VAL A 1 913 ? 70.591 3.087 41.458 1.00 80.12 913 VAL A N 1
ATOM 7369 C CA . VAL A 1 913 ? 69.179 3.483 41.518 1.00 80.12 913 VAL A CA 1
ATOM 7370 C C . VAL A 1 913 ? 68.849 4.587 40.514 1.00 80.12 913 VAL A C 1
ATOM 7372 O O . VAL A 1 913 ? 67.881 4.445 39.767 1.00 80.12 913 VAL A O 1
ATOM 7375 N N . ALA A 1 914 ? 69.651 5.655 40.453 1.00 82.75 914 ALA A N 1
ATOM 7376 C CA . ALA A 1 914 ? 69.451 6.736 39.487 1.00 82.75 914 ALA A CA 1
ATOM 7377 C C . ALA A 1 914 ? 69.569 6.219 38.042 1.00 82.75 914 ALA A C 1
ATOM 7379 O O . ALA A 1 914 ? 68.635 6.358 37.254 1.00 82.75 914 ALA A O 1
ATOM 7380 N N . LYS A 1 915 ? 70.658 5.503 37.727 1.00 84.81 915 LYS A N 1
ATOM 7381 C CA . LYS A 1 915 ? 70.887 4.907 36.400 1.00 84.81 915 LYS A CA 1
ATOM 7382 C C . LYS A 1 915 ? 69.797 3.896 36.025 1.00 84.81 915 LYS A C 1
ATOM 7384 O O . LYS A 1 915 ? 69.365 3.875 34.876 1.00 84.81 915 LYS A O 1
ATOM 7389 N N . ALA A 1 916 ? 69.336 3.067 36.965 1.00 84.56 916 ALA A N 1
ATOM 7390 C CA . ALA A 1 916 ? 68.241 2.125 36.730 1.00 84.56 916 ALA A CA 1
ATOM 7391 C C . ALA A 1 916 ? 66.930 2.851 36.412 1.00 84.56 916 ALA A C 1
ATOM 7393 O O . ALA A 1 916 ? 66.235 2.462 35.476 1.00 84.56 916 ALA A O 1
ATOM 7394 N N . ARG A 1 917 ? 66.607 3.936 37.127 1.00 83.88 917 ARG A N 1
ATOM 7395 C CA . ARG A 1 917 ? 65.440 4.761 36.803 1.00 83.88 917 ARG A CA 1
ATOM 7396 C C . ARG A 1 917 ? 65.547 5.348 35.395 1.00 83.88 917 ARG A C 1
ATOM 7398 O O . ARG A 1 917 ? 64.651 5.111 34.588 1.00 83.88 917 ARG A O 1
ATOM 7405 N N . ASP A 1 918 ? 66.636 6.050 35.092 1.00 84.94 918 ASP A N 1
ATOM 7406 C CA . ASP A 1 918 ? 66.814 6.761 33.818 1.00 84.94 918 ASP A CA 1
ATOM 7407 C C . ASP A 1 918 ? 66.803 5.817 32.602 1.00 84.94 918 ASP A C 1
ATOM 7409 O O . ASP A 1 918 ? 66.367 6.200 31.515 1.00 84.94 918 ASP A O 1
ATOM 7413 N N . VAL A 1 919 ? 67.253 4.568 32.777 1.00 86.62 919 VAL A N 1
ATOM 7414 C CA . VAL A 1 919 ? 67.213 3.534 31.730 1.00 86.62 919 VAL A CA 1
ATOM 7415 C C . VAL A 1 919 ? 65.849 2.843 31.644 1.00 86.62 919 VAL A C 1
ATOM 7417 O O . VAL A 1 919 ? 65.382 2.586 30.537 1.00 86.62 919 VAL A O 1
ATOM 7420 N N . PHE A 1 920 ? 65.195 2.512 32.763 1.00 87.69 920 PHE A N 1
ATOM 7421 C CA . PHE A 1 920 ? 63.986 1.673 32.756 1.00 87.69 920 PHE A CA 1
ATOM 7422 C C . PHE A 1 920 ? 62.666 2.454 32.665 1.00 87.69 920 PHE A C 1
ATOM 7424 O O . PHE A 1 920 ? 61.689 1.921 32.130 1.00 87.69 920 PHE A O 1
ATOM 7431 N N . GLU A 1 921 ? 62.623 3.712 33.118 1.00 87.56 921 GLU A N 1
ATOM 7432 C CA . GLU A 1 921 ? 61.434 4.571 33.025 1.00 87.56 921 GLU A CA 1
ATOM 7433 C C . GLU A 1 921 ? 60.925 4.709 31.566 1.00 87.56 921 GLU A C 1
ATOM 7435 O O . GLU A 1 921 ? 59.741 4.437 31.340 1.00 87.56 921 GLU A O 1
ATOM 7440 N N . PRO A 1 922 ? 61.762 4.989 30.541 1.00 89.19 922 PRO A N 1
ATOM 7441 C CA . PRO A 1 922 ? 61.314 5.057 29.145 1.00 89.19 922 PRO A CA 1
ATOM 7442 C C . PRO A 1 922 ? 60.681 3.760 28.616 1.00 89.19 922 PRO A C 1
ATOM 7444 O O . PRO A 1 922 ? 59.626 3.807 27.975 1.00 89.19 922 PRO A O 1
ATOM 7447 N N . PHE A 1 923 ? 61.267 2.591 28.906 1.00 89.25 923 PHE A N 1
ATOM 7448 C CA . PHE A 1 923 ? 60.719 1.303 28.452 1.00 89.25 923 PHE A CA 1
ATOM 7449 C C . PHE A 1 923 ? 59.365 0.984 29.093 1.00 89.25 923 PHE A C 1
ATOM 7451 O O . PHE A 1 923 ? 58.536 0.323 28.467 1.00 89.25 923 PHE A O 1
ATOM 7458 N N . LEU A 1 924 ? 59.103 1.484 30.304 1.00 90.19 924 LEU A N 1
ATOM 7459 C CA . LEU A 1 924 ? 57.813 1.332 30.974 1.00 90.19 924 LEU A CA 1
ATOM 7460 C C . LEU A 1 924 ? 56.692 2.093 30.237 1.00 90.19 924 LEU A C 1
ATOM 7462 O O . LEU A 1 924 ? 55.607 1.541 30.040 1.00 90.19 924 LEU A O 1
ATOM 7466 N N . TYR A 1 925 ? 56.959 3.319 29.767 1.00 90.94 925 TYR A N 1
ATOM 7467 C CA . TYR A 1 925 ? 56.026 4.070 28.911 1.00 90.94 925 TYR A CA 1
ATOM 7468 C C . TYR A 1 925 ? 55.841 3.401 27.539 1.00 90.94 925 TYR A C 1
ATOM 7470 O O . TYR A 1 925 ? 54.709 3.277 27.069 1.00 90.94 925 TYR A O 1
ATOM 7478 N N . GLN A 1 926 ? 56.926 2.924 26.913 1.00 92.19 926 GLN A N 1
ATOM 7479 C CA . GLN A 1 926 ? 56.866 2.198 25.635 1.00 92.19 926 GLN A CA 1
ATOM 7480 C C . GLN A 1 926 ? 56.014 0.916 25.758 1.00 92.19 926 GLN A C 1
ATOM 7482 O O . GLN A 1 926 ? 55.168 0.646 24.902 1.00 92.19 926 GLN A O 1
ATOM 7487 N N . LEU A 1 927 ? 56.171 0.161 26.854 1.00 92.31 927 LEU A N 1
ATOM 7488 C CA . LEU A 1 927 ? 55.367 -1.025 27.159 1.00 92.31 927 LEU A CA 1
ATOM 7489 C C . LEU A 1 927 ? 53.889 -0.664 27.373 1.00 92.31 927 LEU A C 1
ATOM 7491 O O . LEU A 1 927 ? 53.021 -1.251 26.727 1.00 92.31 927 LEU A O 1
ATOM 7495 N N . GLY A 1 928 ? 53.594 0.321 28.228 1.00 92.69 928 GLY A N 1
ATOM 7496 C CA . GLY A 1 928 ? 52.224 0.764 28.511 1.00 92.69 928 GLY A CA 1
ATOM 7497 C C . GLY A 1 928 ? 51.474 1.226 27.257 1.00 92.69 928 GLY A C 1
ATOM 7498 O O . GLY A 1 928 ? 50.343 0.793 27.006 1.00 92.69 928 GLY A O 1
ATOM 7499 N N . PHE A 1 929 ? 52.134 2.018 26.405 1.00 93.19 929 PHE A N 1
ATOM 7500 C CA . PHE A 1 929 ? 51.598 2.452 25.113 1.00 93.19 929 PHE A CA 1
ATOM 7501 C C . PHE A 1 929 ? 51.282 1.262 24.191 1.00 93.19 929 PHE A C 1
ATOM 7503 O O . PHE A 1 929 ? 50.168 1.162 23.666 1.00 93.19 929 PHE A O 1
ATOM 7510 N N . ARG A 1 930 ? 52.219 0.315 24.050 1.00 92.75 930 ARG A N 1
ATOM 7511 C CA . ARG A 1 930 ? 52.072 -0.840 23.156 1.00 92.75 930 ARG A CA 1
ATOM 7512 C C . ARG A 1 930 ? 51.026 -1.846 23.623 1.00 92.75 930 ARG A C 1
ATOM 7514 O O . ARG A 1 930 ? 50.211 -2.301 22.819 1.00 92.75 930 ARG A O 1
ATOM 7521 N N . LEU A 1 931 ? 50.984 -2.171 24.914 1.00 94.19 931 LEU A N 1
ATOM 7522 C CA . LEU A 1 931 ? 49.943 -3.050 25.453 1.00 94.19 931 LEU A CA 1
ATOM 7523 C C . LEU A 1 931 ? 48.559 -2.378 25.355 1.00 94.19 931 LEU A C 1
ATOM 7525 O O . LEU A 1 931 ? 47.577 -3.046 25.033 1.00 94.19 931 LEU A O 1
ATOM 7529 N N . SER A 1 932 ? 48.475 -1.051 25.515 1.00 94.25 932 SER A N 1
ATOM 7530 C CA . SER A 1 932 ? 47.239 -0.290 25.269 1.00 94.25 932 SER A CA 1
ATOM 7531 C C . SER A 1 932 ? 46.816 -0.283 23.804 1.00 94.25 932 SER A C 1
ATOM 7533 O O . SER A 1 932 ? 45.623 -0.347 23.514 1.00 94.25 932 SER A O 1
ATOM 7535 N N . HIS A 1 933 ? 47.759 -0.226 22.863 1.00 94.06 933 HIS A N 1
ATOM 7536 C CA . HIS A 1 933 ? 47.472 -0.397 21.440 1.00 94.06 933 HIS A CA 1
ATOM 7537 C C . HIS A 1 933 ? 46.849 -1.780 21.170 1.00 94.06 933 HIS A C 1
ATOM 7539 O O . HIS A 1 933 ? 45.762 -1.864 20.595 1.00 94.06 933 HIS A O 1
ATOM 7545 N N . ILE A 1 934 ? 47.464 -2.851 21.685 1.00 93.94 934 ILE A N 1
ATOM 7546 C CA . ILE A 1 934 ? 46.963 -4.231 21.568 1.00 93.94 934 ILE A CA 1
ATOM 7547 C C . ILE A 1 934 ? 45.549 -4.373 22.161 1.00 93.94 934 ILE A C 1
ATOM 7549 O O . ILE A 1 934 ? 44.676 -4.962 21.521 1.00 93.94 934 ILE A O 1
ATOM 7553 N N . LEU A 1 935 ? 45.282 -3.797 23.341 1.00 93.19 935 LEU A N 1
ATOM 7554 C CA . LEU A 1 935 ? 43.947 -3.842 23.947 1.00 93.19 935 LEU A CA 1
ATOM 7555 C C . LEU A 1 935 ? 42.907 -3.022 23.171 1.00 93.19 935 LEU A C 1
ATOM 7557 O O . LEU A 1 935 ? 41.815 -3.537 22.928 1.00 93.19 935 LEU A O 1
ATOM 7561 N N . ARG A 1 936 ? 43.221 -1.799 22.714 1.00 94.12 936 ARG A N 1
ATOM 7562 C CA . ARG A 1 936 ? 42.286 -0.991 21.898 1.00 94.12 936 ARG A CA 1
ATOM 7563 C C . ARG A 1 936 ? 41.851 -1.734 20.624 1.00 94.12 936 ARG A C 1
ATOM 7565 O O . ARG A 1 936 ? 40.686 -1.651 20.235 1.00 94.12 936 ARG A O 1
ATOM 7572 N N . ARG A 1 937 ? 42.734 -2.539 20.017 1.00 93.88 937 ARG A N 1
ATOM 7573 C CA . ARG A 1 937 ? 42.418 -3.378 18.841 1.00 93.88 937 ARG A CA 1
ATOM 7574 C C . ARG A 1 937 ? 41.443 -4.524 19.120 1.00 93.88 937 ARG A C 1
ATOM 7576 O O . ARG A 1 937 ? 40.817 -5.012 18.180 1.00 93.88 937 ARG A O 1
ATOM 7583 N N . LEU A 1 938 ? 41.242 -4.936 20.373 1.00 93.50 938 LEU A N 1
ATOM 7584 C CA . LEU A 1 938 ? 40.243 -5.959 20.704 1.00 93.50 938 LEU A CA 1
ATOM 7585 C C . LEU A 1 938 ? 38.813 -5.500 20.411 1.00 93.50 938 LEU A C 1
ATOM 7587 O O . LEU A 1 938 ? 37.978 -6.329 20.052 1.00 93.50 938 LEU A O 1
ATOM 7591 N N . LEU A 1 939 ? 38.537 -4.196 20.503 1.00 92.94 939 LEU A N 1
ATOM 7592 C CA . LEU A 1 939 ? 37.220 -3.619 20.242 1.00 92.94 939 LEU A CA 1
ATOM 7593 C C . LEU A 1 939 ? 36.710 -3.925 18.813 1.00 92.94 939 LEU A C 1
ATOM 7595 O O . LEU A 1 939 ? 35.679 -4.592 18.702 1.00 92.94 939 LEU A O 1
ATOM 7599 N N . PRO A 1 940 ? 37.389 -3.538 17.710 1.00 92.25 940 PRO A N 1
ATOM 7600 C CA . PRO A 1 940 ? 36.928 -3.865 16.357 1.00 92.25 940 PRO A CA 1
ATOM 7601 C C . PRO A 1 940 ? 36.905 -5.375 16.059 1.00 92.25 940 PRO A C 1
ATOM 7603 O O . PRO A 1 940 ? 36.050 -5.824 15.293 1.00 92.25 940 PRO A O 1
ATOM 7606 N N . ILE A 1 941 ? 37.780 -6.175 16.683 1.00 93.56 941 ILE A N 1
ATOM 7607 C CA . ILE A 1 941 ? 37.772 -7.641 16.526 1.00 93.56 941 ILE A CA 1
ATOM 7608 C C . ILE A 1 941 ? 36.520 -8.242 17.185 1.00 93.56 941 ILE A C 1
ATOM 7610 O O . ILE A 1 941 ? 35.811 -9.031 16.559 1.00 93.56 941 ILE A O 1
ATOM 7614 N N . ALA A 1 942 ? 36.194 -7.832 18.414 1.00 92.94 942 ALA A N 1
ATOM 7615 C CA . ALA A 1 942 ? 34.984 -8.255 19.114 1.00 92.94 942 ALA A CA 1
ATOM 7616 C C . ALA A 1 942 ? 33.713 -7.827 18.360 1.00 92.94 942 ALA A C 1
ATOM 7618 O O . ALA A 1 942 ? 32.799 -8.636 18.203 1.00 92.94 942 ALA A O 1
ATOM 7619 N N . MET A 1 943 ? 33.678 -6.605 17.815 1.00 91.88 943 MET A N 1
ATOM 7620 C CA . MET A 1 943 ? 32.565 -6.127 16.981 1.00 91.88 943 MET A CA 1
ATOM 7621 C C . MET A 1 943 ? 32.380 -6.974 15.714 1.00 91.88 943 MET A C 1
ATOM 7623 O O . MET A 1 943 ? 31.250 -7.319 15.371 1.00 91.88 943 MET A O 1
ATOM 7627 N N . TYR A 1 944 ? 33.469 -7.376 15.050 1.00 91.62 944 TYR A N 1
ATOM 7628 C CA . TYR A 1 944 ? 33.408 -8.289 13.904 1.00 91.62 944 TYR A CA 1
ATOM 7629 C C . TYR A 1 944 ? 32.898 -9.689 14.286 1.00 91.62 944 TYR A C 1
ATOM 7631 O O . TYR A 1 944 ? 32.089 -10.262 13.555 1.00 91.62 944 TYR A O 1
ATOM 7639 N N . LEU A 1 945 ? 33.317 -10.232 15.436 1.00 90.31 945 LEU A N 1
ATOM 7640 C CA . LEU A 1 945 ? 32.812 -11.518 15.931 1.00 90.31 945 LEU A CA 1
ATOM 7641 C C . LEU A 1 945 ? 31.311 -11.453 16.253 1.00 90.31 945 LEU A C 1
ATOM 7643 O O . LEU A 1 945 ? 30.565 -12.320 15.809 1.00 90.31 945 LEU A O 1
ATOM 7647 N N . LEU A 1 946 ? 30.846 -10.397 16.930 1.00 90.44 946 LEU A N 1
ATOM 7648 C CA . LEU A 1 946 ? 29.415 -10.155 17.167 1.00 90.44 946 LEU A CA 1
ATOM 7649 C C . LEU A 1 946 ? 28.629 -10.028 15.852 1.00 90.44 946 LEU A C 1
ATOM 7651 O O . LEU A 1 946 ? 27.517 -10.544 15.747 1.00 90.44 946 LEU A O 1
ATOM 7655 N N . GLN A 1 947 ? 29.197 -9.368 14.837 1.00 88.56 947 GLN A N 1
ATOM 7656 C CA . GLN A 1 947 ? 28.554 -9.210 13.529 1.00 88.56 947 GLN A CA 1
ATOM 7657 C C . GLN A 1 947 ? 28.438 -10.543 12.777 1.00 88.56 947 GLN A C 1
ATOM 7659 O O . GLN A 1 947 ? 27.400 -10.810 12.173 1.00 88.56 947 GLN A O 1
ATOM 7664 N N . ARG A 1 948 ? 29.473 -11.392 12.830 1.00 86.94 948 ARG A N 1
ATOM 7665 C CA . ARG A 1 948 ? 29.453 -12.736 12.231 1.00 86.94 948 ARG A CA 1
ATOM 7666 C C . ARG A 1 948 ? 28.474 -13.666 12.950 1.00 86.94 948 ARG A C 1
ATOM 7668 O O . ARG A 1 948 ? 27.745 -14.402 12.291 1.00 86.94 948 ARG A O 1
ATOM 7675 N N . ASP A 1 949 ? 28.463 -13.625 14.279 1.00 84.50 949 ASP A N 1
ATOM 7676 C CA . ASP A 1 949 ? 27.679 -14.539 15.117 1.00 84.50 949 ASP A CA 1
ATOM 7677 C C . ASP A 1 949 ? 26.197 -14.107 15.237 1.00 84.50 949 ASP A C 1
ATOM 7679 O O . ASP A 1 949 ? 25.374 -14.847 15.772 1.00 84.50 949 ASP A O 1
ATOM 7683 N N . GLY A 1 950 ? 25.830 -12.939 14.689 1.00 79.81 950 GLY A N 1
ATOM 7684 C CA . GLY A 1 950 ? 24.452 -12.429 14.639 1.00 79.81 950 GLY A CA 1
ATOM 7685 C C . GLY A 1 950 ? 23.995 -11.673 15.893 1.00 79.81 950 GLY A C 1
ATOM 7686 O O . GLY A 1 950 ? 22.809 -11.387 16.040 1.00 79.81 950 GLY A O 1
ATOM 7687 N N . GLU A 1 951 ? 24.927 -11.334 16.783 1.00 82.50 951 GLU A N 1
ATOM 7688 C CA . GLU A 1 951 ? 24.687 -10.724 18.101 1.00 82.50 951 GLU A CA 1
ATOM 7689 C C . GLU A 1 951 ? 24.864 -9.189 18.097 1.00 82.50 951 GLU A C 1
ATOM 7691 O O . GLU A 1 951 ? 24.731 -8.533 19.128 1.00 82.50 951 GLU A O 1
ATOM 7696 N N . TYR A 1 952 ? 25.168 -8.598 16.938 1.00 81.00 952 TYR A N 1
ATOM 7697 C CA . TYR A 1 952 ? 25.472 -7.174 16.770 1.00 81.00 952 TYR A CA 1
ATOM 7698 C C . TYR A 1 952 ? 24.224 -6.272 16.678 1.00 81.00 952 TYR A C 1
ATOM 7700 O O . TYR A 1 952 ? 23.295 -6.536 15.910 1.00 81.00 952 TYR A O 1
ATOM 7708 N N . LEU A 1 953 ? 24.232 -5.148 17.406 1.00 78.81 953 LEU A N 1
ATOM 7709 C CA . LEU A 1 953 ? 23.153 -4.149 17.415 1.00 78.81 953 LEU A CA 1
ATOM 7710 C C . LEU A 1 953 ? 23.207 -3.205 16.200 1.00 78.81 953 LEU A C 1
ATOM 7712 O O . LEU A 1 953 ? 23.655 -2.064 16.285 1.00 78.81 953 LEU A O 1
ATOM 7716 N N . MET A 1 954 ? 22.699 -3.682 15.063 1.00 68.69 954 MET A N 1
ATOM 7717 C CA . MET A 1 954 ? 22.498 -2.866 13.858 1.00 68.69 954 MET A CA 1
ATOM 7718 C C . MET A 1 954 ? 21.572 -1.664 14.130 1.00 68.69 954 MET A C 1
ATOM 7720 O O . MET A 1 954 ? 20.488 -1.838 14.684 1.00 68.69 954 MET A O 1
ATOM 7724 N N . GLY A 1 955 ? 21.957 -0.467 13.672 1.00 66.75 955 GLY A N 1
ATOM 7725 C CA . GLY A 1 955 ? 21.106 0.734 13.713 1.00 66.75 955 GLY A CA 1
ATOM 7726 C C . GLY A 1 955 ? 21.031 1.446 15.070 1.00 66.75 955 GLY A C 1
ATOM 7727 O O . GLY A 1 955 ? 20.103 2.218 15.297 1.00 66.75 955 GLY A O 1
ATOM 7728 N N . HIS A 1 956 ? 21.987 1.191 15.969 1.00 76.25 956 HIS A N 1
ATOM 7729 C CA . HIS A 1 956 ? 22.066 1.807 17.298 1.00 76.25 956 HIS A CA 1
ATOM 7730 C C . HIS A 1 956 ? 23.461 2.408 17.556 1.00 76.25 956 HIS A C 1
ATOM 7732 O O . HIS A 1 956 ? 24.107 2.136 18.568 1.00 76.25 956 HIS A O 1
ATOM 7738 N N . ASP A 1 957 ? 23.940 3.241 16.630 1.00 79.12 957 ASP A N 1
ATOM 7739 C CA . ASP A 1 957 ? 25.326 3.732 16.626 1.00 79.12 957 ASP A CA 1
ATOM 7740 C C . ASP A 1 957 ? 25.688 4.584 17.855 1.00 79.12 957 ASP A C 1
ATOM 7742 O O . ASP A 1 957 ? 26.845 4.598 18.268 1.00 79.12 957 ASP A O 1
ATOM 7746 N N . MET A 1 958 ? 24.714 5.252 18.487 1.00 81.56 958 MET A N 1
ATOM 7747 C CA . MET A 1 958 ? 24.910 5.976 19.755 1.00 81.56 958 MET A CA 1
ATOM 7748 C C . MET A 1 958 ? 25.292 5.032 20.905 1.00 81.56 958 MET A C 1
ATOM 7750 O O . MET A 1 958 ? 26.279 5.272 21.601 1.00 81.56 958 MET A O 1
ATOM 7754 N N . PHE A 1 959 ? 24.580 3.910 21.048 1.00 86.62 959 PHE A N 1
ATOM 7755 C CA . PHE A 1 959 ? 24.890 2.867 22.027 1.00 86.62 959 PHE A CA 1
ATOM 7756 C C . PHE A 1 959 ? 26.280 2.259 21.773 1.00 86.62 959 PHE A C 1
ATOM 7758 O O . PHE A 1 959 ? 27.089 2.141 22.694 1.00 86.62 959 PHE A O 1
ATOM 7765 N N . LEU A 1 960 ? 26.597 1.945 20.511 1.00 88.31 960 LEU A N 1
ATOM 7766 C CA . LEU A 1 960 ? 27.899 1.387 20.125 1.00 88.31 960 LEU A CA 1
ATOM 7767 C C . LEU A 1 960 ? 29.058 2.362 20.400 1.00 88.31 960 LEU A C 1
ATOM 7769 O O . LEU A 1 960 ? 30.088 1.947 20.934 1.00 88.31 960 LEU A O 1
ATOM 7773 N N . LYS A 1 961 ? 28.881 3.660 20.109 1.00 88.00 961 LYS A N 1
ATOM 7774 C CA . LYS A 1 961 ? 29.840 4.722 20.465 1.00 88.00 961 LYS A CA 1
ATOM 7775 C C . LYS A 1 961 ? 30.045 4.827 21.978 1.00 88.00 961 LYS A C 1
ATOM 7777 O O . LYS A 1 961 ? 31.183 4.979 22.412 1.00 88.00 961 LYS A O 1
ATOM 7782 N N . ARG A 1 962 ? 28.981 4.700 22.782 1.00 89.12 962 ARG A N 1
ATOM 7783 C CA . ARG A 1 962 ? 29.066 4.750 24.254 1.00 89.12 962 ARG A CA 1
ATOM 7784 C C . ARG A 1 962 ? 29.899 3.586 24.801 1.00 89.12 962 ARG A C 1
ATOM 7786 O O . ARG A 1 962 ? 30.853 3.828 25.533 1.00 89.12 962 ARG A O 1
ATOM 7793 N N . VAL A 1 963 ? 29.633 2.352 24.354 1.00 91.44 963 VAL A N 1
ATOM 7794 C CA . VAL A 1 963 ? 30.432 1.160 24.717 1.00 91.44 963 VAL A CA 1
ATOM 7795 C C . VAL A 1 963 ? 31.897 1.300 24.277 1.00 91.44 963 VAL A C 1
ATOM 7797 O O . VAL A 1 963 ? 32.801 0.991 25.052 1.00 91.44 963 VAL A O 1
ATOM 7800 N N . ALA A 1 964 ? 32.147 1.804 23.063 1.00 91.81 964 ALA A N 1
ATOM 7801 C CA . ALA A 1 964 ? 33.497 2.058 22.556 1.00 91.81 964 ALA A CA 1
ATOM 7802 C C . ALA A 1 964 ? 34.263 3.098 23.396 1.00 91.81 964 ALA A C 1
ATOM 7804 O O . ALA A 1 964 ? 35.437 2.893 23.704 1.00 91.81 964 ALA A O 1
ATOM 7805 N N . SER A 1 965 ? 33.596 4.183 23.803 1.00 92.19 965 SER A N 1
ATOM 7806 C CA . SER A 1 965 ? 34.182 5.217 24.662 1.00 92.19 965 SER A CA 1
ATOM 7807 C C . SER A 1 965 ? 34.539 4.656 26.039 1.00 92.19 965 SER A C 1
ATOM 7809 O O . SER A 1 965 ? 35.688 4.773 26.459 1.00 92.19 965 SER A O 1
ATOM 7811 N N . SER A 1 966 ? 33.598 3.977 26.708 1.00 92.75 966 SER A N 1
ATOM 7812 C CA . SER A 1 966 ? 33.835 3.348 28.016 1.00 92.75 966 SER A CA 1
ATOM 7813 C C . SER A 1 966 ? 34.973 2.323 27.982 1.00 92.75 966 SER A C 1
ATOM 7815 O O . SER A 1 966 ? 35.719 2.214 28.951 1.00 92.75 966 SER A O 1
ATOM 7817 N N . PHE A 1 967 ? 35.141 1.589 26.876 1.00 95.00 967 PHE A N 1
ATOM 7818 C CA . PHE A 1 967 ? 36.262 0.664 26.695 1.00 95.00 967 PHE A CA 1
ATOM 7819 C C . PHE A 1 967 ? 37.609 1.395 26.583 1.00 95.00 967 PHE A C 1
ATOM 7821 O O . PHE A 1 967 ? 38.533 1.082 27.331 1.00 95.00 967 PHE A O 1
ATOM 7828 N N . ASN A 1 968 ? 37.720 2.393 25.700 1.00 94.00 968 ASN A N 1
ATOM 7829 C CA . ASN A 1 968 ? 38.977 3.119 25.486 1.00 94.00 968 ASN A CA 1
ATOM 7830 C C . ASN A 1 968 ? 39.429 3.882 26.743 1.00 94.00 968 ASN A C 1
ATOM 7832 O O . ASN A 1 968 ? 40.579 3.740 27.158 1.00 94.00 968 ASN A O 1
ATOM 7836 N N . SER A 1 969 ? 38.517 4.604 27.404 1.00 93.75 969 SER A N 1
ATOM 7837 C CA . SER A 1 969 ? 38.828 5.331 28.642 1.00 93.75 969 SER A CA 1
ATOM 7838 C C . SER A 1 969 ? 39.212 4.396 29.797 1.00 93.75 969 SER A C 1
ATOM 7840 O O . SER A 1 969 ? 40.049 4.757 30.623 1.00 93.75 969 SER A O 1
ATOM 7842 N N . PHE A 1 970 ? 38.656 3.179 29.852 1.00 95.12 970 PHE A N 1
ATOM 7843 C CA . PHE A 1 970 ? 39.055 2.185 30.852 1.00 95.12 970 PHE A CA 1
ATOM 7844 C C . PHE A 1 970 ? 40.452 1.608 30.582 1.00 95.12 970 PHE A C 1
ATOM 7846 O O . PHE A 1 970 ? 41.218 1.426 31.530 1.00 95.12 970 PHE A O 1
ATOM 7853 N N . VAL A 1 971 ? 40.812 1.359 29.315 1.00 94.69 971 VAL A N 1
ATOM 7854 C CA . VAL A 1 971 ? 42.182 0.963 28.937 1.00 94.69 971 VAL A CA 1
ATOM 7855 C C . VAL A 1 971 ? 43.172 2.059 29.343 1.00 94.69 971 VAL A C 1
ATOM 7857 O O . VAL A 1 971 ? 44.163 1.768 30.001 1.00 94.69 971 VAL A O 1
ATOM 7860 N N . GLU A 1 972 ? 42.881 3.323 29.041 1.00 92.44 972 GLU A N 1
ATOM 7861 C CA . GLU A 1 972 ? 43.760 4.458 29.367 1.00 92.44 972 GLU A CA 1
ATOM 7862 C C . GLU A 1 972 ? 43.915 4.687 30.880 1.00 92.44 972 GLU A C 1
ATOM 7864 O O . GLU A 1 972 ? 45.033 4.860 31.368 1.00 92.44 972 GLU A O 1
ATOM 7869 N N . GLY A 1 973 ? 42.824 4.608 31.649 1.00 92.88 973 GLY A N 1
ATOM 7870 C CA . GLY A 1 973 ? 42.884 4.685 33.112 1.00 92.88 973 GLY A CA 1
ATOM 7871 C C . GLY A 1 973 ? 43.635 3.508 33.751 1.00 92.88 973 GLY A C 1
ATOM 7872 O O . GLY A 1 973 ? 44.374 3.698 34.720 1.00 92.88 973 GLY A O 1
ATOM 7873 N N . SER A 1 974 ? 43.486 2.303 33.192 1.00 93.06 974 SER A N 1
ATOM 7874 C CA . SER A 1 974 ? 44.170 1.099 33.682 1.00 93.06 974 SER A CA 1
ATOM 7875 C C . SER A 1 974 ? 45.662 1.104 33.344 1.00 93.06 974 SER A C 1
ATOM 7877 O O . SER A 1 974 ? 46.462 0.697 34.182 1.00 93.06 974 SER A O 1
ATOM 7879 N N . GLU A 1 975 ? 46.055 1.583 32.157 1.00 94.12 975 GLU A N 1
ATOM 7880 C CA . GLU A 1 975 ? 47.468 1.721 31.769 1.00 94.12 975 GLU A CA 1
ATOM 7881 C C . GLU A 1 975 ? 48.178 2.654 32.736 1.00 94.12 975 GLU A C 1
ATOM 7883 O O . GLU A 1 975 ? 49.160 2.251 33.359 1.00 94.12 975 GLU A O 1
ATOM 7888 N N . LYS A 1 976 ? 47.621 3.854 32.932 1.00 92.25 976 LYS A N 1
ATOM 7889 C CA . LYS A 1 976 ? 48.188 4.849 33.836 1.00 92.25 976 LYS A CA 1
ATOM 7890 C C . LYS A 1 976 ? 48.302 4.300 35.258 1.00 92.25 976 LYS A C 1
ATOM 7892 O O . LYS A 1 976 ? 49.391 4.295 35.817 1.00 92.25 976 LYS A O 1
ATOM 7897 N N . SER A 1 977 ? 47.219 3.752 35.819 1.00 92.62 977 SER A N 1
ATOM 7898 C CA . SER A 1 977 ? 47.241 3.205 37.185 1.00 92.62 977 SER A CA 1
ATOM 7899 C C . SER A 1 977 ? 48.209 2.024 37.353 1.00 92.62 977 SER A C 1
ATOM 7901 O O . SER A 1 977 ? 48.760 1.837 38.438 1.00 92.62 977 SER A O 1
ATOM 7903 N N . CYS A 1 978 ? 48.443 1.233 36.303 1.00 92.88 978 CYS A N 1
ATOM 7904 C CA . CYS A 1 978 ? 49.449 0.177 36.321 1.00 92.88 978 CYS A CA 1
ATOM 7905 C C . CYS A 1 978 ? 50.874 0.743 36.241 1.00 92.88 978 CYS A C 1
ATOM 7907 O O . CYS A 1 978 ? 51.725 0.361 37.043 1.00 92.88 978 CYS A O 1
ATOM 7909 N N . ARG A 1 979 ? 51.132 1.673 35.314 1.00 91.88 979 ARG A N 1
ATOM 7910 C CA . ARG A 1 979 ? 52.439 2.315 35.128 1.00 91.88 979 ARG A CA 1
ATOM 7911 C C . ARG A 1 979 ? 52.878 3.064 36.384 1.00 91.88 979 ARG A C 1
ATOM 7913 O O . ARG A 1 979 ? 54.004 2.872 36.833 1.00 91.88 979 ARG A O 1
ATOM 7920 N N . ASP A 1 980 ? 51.979 3.840 36.984 1.00 89.69 980 ASP A N 1
ATOM 7921 C CA . ASP A 1 980 ? 52.248 4.612 38.199 1.00 89.69 980 ASP A CA 1
ATOM 7922 C C . ASP A 1 980 ? 52.664 3.668 39.362 1.00 89.69 980 ASP A C 1
ATOM 7924 O O . ASP A 1 980 ? 53.629 3.943 40.072 1.00 89.69 980 ASP A O 1
ATOM 7928 N N . LYS A 1 981 ? 52.047 2.477 39.479 1.00 89.69 981 LYS A N 1
ATOM 7929 C CA . LYS A 1 981 ? 52.433 1.422 40.447 1.00 89.69 981 LYS A CA 1
ATOM 7930 C C . LYS A 1 981 ? 53.738 0.694 40.124 1.00 89.69 981 LYS A C 1
ATOM 7932 O O . LYS A 1 981 ? 54.382 0.165 41.032 1.00 89.69 981 LYS A O 1
ATOM 7937 N N . CYS A 1 982 ? 54.110 0.579 38.853 1.00 87.50 982 CYS A N 1
ATOM 7938 C CA . CYS A 1 982 ? 55.424 0.060 38.465 1.00 87.50 982 CYS A CA 1
ATOM 7939 C C . CYS A 1 982 ? 56.526 1.077 38.798 1.00 87.50 982 CYS A C 1
ATOM 7941 O O . CYS A 1 982 ? 57.595 0.685 39.256 1.00 87.50 982 CYS A O 1
ATOM 7943 N N . MET A 1 983 ? 56.243 2.376 38.644 1.00 84.50 983 MET A N 1
ATOM 7944 C CA . MET A 1 983 ? 57.152 3.448 39.053 1.00 84.50 983 MET A CA 1
ATOM 7945 C C . MET A 1 983 ? 57.334 3.495 40.577 1.00 84.50 983 MET A C 1
ATOM 7947 O O . MET A 1 983 ? 58.459 3.572 41.059 1.00 84.50 983 MET A O 1
ATOM 7951 N N . GLU A 1 984 ? 56.250 3.352 41.344 1.00 83.88 984 GLU A N 1
ATOM 7952 C CA . GLU A 1 984 ? 56.290 3.245 42.811 1.00 83.88 984 GLU A CA 1
ATOM 7953 C C . GLU A 1 984 ? 57.155 2.061 43.295 1.00 83.88 984 GLU A C 1
ATOM 7955 O O . GLU A 1 984 ? 57.886 2.178 44.278 1.00 83.88 984 GLU A O 1
ATOM 7960 N N . ASP A 1 985 ? 57.148 0.938 42.569 1.00 81.81 985 ASP A N 1
ATOM 7961 C CA . ASP A 1 985 ? 58.031 -0.210 42.831 1.00 81.81 985 ASP A CA 1
ATOM 7962 C C . ASP A 1 985 ? 59.509 0.133 42.605 1.00 81.81 985 ASP A C 1
ATOM 7964 O O . ASP A 1 985 ? 60.365 -0.141 43.449 1.00 81.81 985 ASP A O 1
ATOM 7968 N N . LEU A 1 986 ? 59.797 0.793 41.479 1.00 76.38 986 LEU A N 1
ATOM 7969 C CA . LEU A 1 986 ? 61.134 1.251 41.094 1.00 76.38 986 LEU A CA 1
ATOM 7970 C C . LEU A 1 986 ? 61.655 2.375 42.016 1.00 76.38 986 LEU A C 1
ATOM 7972 O O . LEU A 1 986 ? 62.854 2.632 42.062 1.00 76.38 986 LEU A O 1
ATOM 7976 N N . MET A 1 987 ? 60.774 3.003 42.802 1.00 70.94 987 MET A N 1
ATOM 7977 C CA . MET A 1 987 ? 61.096 3.990 43.842 1.00 70.94 987 MET A CA 1
ATOM 7978 C C . MET A 1 987 ? 61.082 3.432 45.283 1.00 70.94 987 MET A C 1
ATOM 7980 O O . MET A 1 987 ? 61.408 4.166 46.219 1.00 70.94 987 MET A O 1
ATOM 7984 N N . SER A 1 988 ? 60.710 2.161 45.492 1.00 68.00 988 SER A N 1
ATOM 7985 C CA . SER A 1 988 ? 60.626 1.536 46.829 1.00 68.00 988 SER A CA 1
ATOM 7986 C C . SER A 1 988 ? 61.567 0.342 47.011 1.00 68.00 988 SER A C 1
ATOM 7988 O O . SER A 1 988 ? 62.211 0.247 48.058 1.00 68.00 988 SER A O 1
ATOM 7990 N N . THR A 1 989 ? 61.765 -0.482 45.973 1.00 60.31 989 THR A N 1
ATOM 7991 C CA . THR A 1 989 ? 62.832 -1.514 45.892 1.00 60.31 989 THR A CA 1
ATOM 7992 C C . THR A 1 989 ? 64.211 -0.930 46.232 1.00 60.31 989 THR A C 1
ATOM 7994 O O . THR A 1 989 ? 65.088 -1.582 46.789 1.00 60.31 989 THR A O 1
ATOM 7997 N N . THR A 1 990 ? 64.383 0.353 45.933 1.00 54.62 990 THR A N 1
ATOM 7998 C CA . THR A 1 990 ? 65.613 1.137 46.031 1.00 54.62 990 THR A CA 1
ATOM 7999 C C . THR A 1 990 ? 65.898 1.686 47.435 1.00 54.62 990 THR A C 1
ATOM 8001 O O . THR A 1 990 ? 66.891 2.384 47.630 1.00 54.62 990 THR A O 1
ATOM 8004 N N . ARG A 1 991 ? 65.054 1.358 48.427 1.00 47.06 991 ARG A N 1
ATOM 8005 C CA . ARG A 1 991 ? 65.181 1.794 49.830 1.00 47.06 991 ARG A CA 1
ATOM 8006 C C . ARG A 1 991 ? 65.767 0.730 50.772 1.00 47.06 991 ARG A C 1
ATOM 8008 O O . ARG A 1 991 ? 66.175 1.079 51.875 1.00 47.06 991 ARG A O 1
ATOM 8015 N N . TYR A 1 992 ? 65.822 -0.540 50.358 1.00 46.78 992 TYR A N 1
ATOM 8016 C CA . TYR A 1 992 ? 66.226 -1.665 51.215 1.00 46.78 992 TYR A CA 1
ATOM 8017 C C . TYR A 1 992 ? 67.182 -2.634 50.507 1.00 46.78 992 TYR A C 1
ATOM 8019 O O . TYR A 1 992 ? 66.815 -3.750 50.147 1.00 46.78 992 TYR A O 1
ATOM 8027 N N . VAL A 1 993 ? 68.441 -2.219 50.355 1.00 45.75 993 VAL A N 1
ATOM 8028 C CA . VAL A 1 993 ? 69.559 -3.119 50.036 1.00 45.75 993 VAL A CA 1
ATOM 8029 C C . VAL A 1 993 ? 70.705 -2.780 50.984 1.00 45.75 993 VAL A C 1
ATOM 8031 O O . VAL A 1 993 ? 71.068 -1.614 51.108 1.00 45.75 993 VAL A O 1
ATOM 8034 N N . SER A 1 994 ? 71.267 -3.778 51.664 1.00 37.78 994 SER A N 1
ATOM 8035 C CA . SER A 1 994 ? 72.375 -3.597 52.608 1.00 37.78 994 SER A CA 1
ATOM 8036 C C . SER A 1 994 ? 73.361 -4.759 52.509 1.00 37.78 994 SER A C 1
ATOM 8038 O O . SER A 1 994 ? 73.054 -5.867 52.947 1.00 37.78 994 SER A O 1
ATOM 8040 N N . TRP A 1 995 ? 74.549 -4.492 51.972 1.00 47.12 995 TRP A N 1
ATOM 8041 C CA . TRP A 1 995 ? 75.690 -5.408 51.986 1.00 47.12 995 TRP A CA 1
ATOM 8042 C C . TRP A 1 995 ? 76.915 -4.664 52.522 1.00 47.12 995 TRP A C 1
ATOM 8044 O O . TRP A 1 995 ? 77.059 -3.462 52.310 1.00 47.12 995 TRP A O 1
ATOM 8054 N N . SER A 1 996 ? 77.812 -5.368 53.205 1.00 38.28 996 SER A N 1
ATOM 8055 C CA . SER A 1 996 ? 79.097 -4.831 53.656 1.00 38.28 996 SER A CA 1
ATOM 8056 C C . SER A 1 996 ? 80.234 -5.393 52.804 1.00 38.28 996 SER A C 1
ATOM 8058 O O . SER A 1 996 ? 80.234 -6.586 52.516 1.00 38.28 996 SER A O 1
ATOM 8060 N N . LEU A 1 997 ? 81.190 -4.538 52.406 1.00 41.09 997 LEU A N 1
ATOM 8061 C CA . LEU A 1 997 ? 82.611 -4.837 52.128 1.00 41.09 997 LEU A CA 1
ATOM 8062 C C . LEU A 1 997 ? 83.345 -3.580 51.604 1.00 41.09 997 LEU A C 1
ATOM 8064 O O . LEU A 1 997 ? 82.716 -2.581 51.260 1.00 41.09 997 LEU A O 1
ATOM 8068 N N . HIS A 1 998 ? 84.683 -3.618 51.579 1.00 46.34 998 HIS A N 1
ATOM 8069 C CA . HIS A 1 998 ? 85.544 -2.438 51.410 1.00 46.34 998 HIS A CA 1
ATOM 8070 C C . HIS A 1 998 ? 86.422 -2.502 50.145 1.00 46.34 998 HIS A C 1
ATOM 8072 O O . HIS A 1 998 ? 87.345 -3.313 50.110 1.00 46.34 998 HIS A O 1
ATOM 8078 N N . ASN A 1 999 ? 86.217 -1.608 49.163 1.00 52.44 999 ASN A N 1
ATOM 8079 C CA . ASN A 1 999 ? 87.296 -0.939 48.403 1.00 52.44 999 ASN A CA 1
ATOM 8080 C C . ASN A 1 999 ? 86.754 0.169 47.470 1.00 52.44 999 ASN A C 1
ATOM 8082 O O . ASN A 1 999 ? 85.555 0.207 47.198 1.00 52.44 999 ASN A O 1
ATOM 8086 N N . ARG A 1 1000 ? 87.626 1.041 46.933 1.00 50.06 1000 ARG A N 1
ATOM 8087 C CA . ARG A 1 1000 ? 87.226 2.103 45.981 1.00 50.06 1000 ARG A CA 1
ATOM 8088 C C . ARG A 1 1000 ? 86.913 1.579 44.577 1.00 50.06 1000 ARG A C 1
ATOM 8090 O O . ARG A 1 1000 ? 85.848 1.889 44.051 1.00 50.06 1000 ARG A O 1
ATOM 8097 N N . ASP A 1 1001 ? 87.769 0.736 44.004 1.00 54.97 1001 ASP A N 1
ATOM 8098 C CA . ASP A 1 1001 ? 87.568 0.208 42.639 1.00 54.97 1001 ASP A CA 1
ATOM 8099 C C . ASP A 1 1001 ? 86.379 -0.767 42.540 1.00 54.97 1001 ASP A C 1
ATOM 8101 O O . ASP A 1 1001 ? 85.842 -1.016 41.461 1.00 54.97 1001 ASP A O 1
ATOM 8105 N N . ILE A 1 1002 ? 85.899 -1.262 43.687 1.00 62.41 1002 ILE A N 1
ATOM 8106 C CA . ILE A 1 1002 ? 84.684 -2.078 43.781 1.00 62.41 1002 ILE A CA 1
ATOM 8107 C C . ILE A 1 1002 ? 83.436 -1.273 43.386 1.00 62.41 1002 ILE A C 1
ATOM 8109 O O . ILE A 1 1002 ? 82.499 -1.873 42.869 1.00 62.41 1002 ILE A O 1
ATOM 8113 N N . VAL A 1 1003 ? 83.402 0.059 43.550 1.00 66.38 1003 VAL A N 1
ATOM 8114 C CA . VAL A 1 1003 ? 82.184 0.871 43.334 1.00 66.38 1003 VAL A CA 1
ATOM 8115 C C . VAL A 1 1003 ? 81.591 0.684 41.934 1.00 66.38 1003 VAL A C 1
ATOM 8117 O O . VAL A 1 1003 ? 80.387 0.485 41.821 1.00 66.38 1003 VAL A O 1
ATOM 8120 N N . GLN A 1 1004 ? 82.396 0.678 40.868 1.00 69.12 1004 GLN A N 1
ATOM 8121 C CA . GLN A 1 1004 ? 81.872 0.523 39.502 1.00 69.12 1004 GLN A CA 1
ATOM 8122 C C . GLN A 1 1004 ? 81.326 -0.894 39.237 1.00 69.12 1004 GLN A C 1
ATOM 8124 O O . GLN A 1 1004 ? 80.284 -1.054 38.592 1.00 69.12 1004 GLN A O 1
ATOM 8129 N N . GLY A 1 1005 ? 81.991 -1.926 39.766 1.00 71.69 1005 GLY A N 1
ATOM 8130 C CA . GLY A 1 1005 ? 81.513 -3.311 39.697 1.00 71.69 1005 GLY A CA 1
ATOM 8131 C C . GLY A 1 1005 ? 80.247 -3.531 40.530 1.00 71.69 1005 GLY A C 1
ATOM 8132 O O . GLY A 1 1005 ? 79.306 -4.171 40.070 1.00 71.69 1005 GLY A O 1
ATOM 8133 N N . LEU A 1 1006 ? 80.187 -2.926 41.716 1.00 74.44 1006 LEU A N 1
ATOM 8134 C CA . LEU A 1 1006 ? 79.061 -2.978 42.644 1.00 74.44 1006 LEU A CA 1
ATOM 8135 C C . LEU A 1 1006 ? 77.836 -2.228 42.103 1.00 74.44 1006 LEU A C 1
ATOM 8137 O O . LEU A 1 1006 ? 76.739 -2.774 42.146 1.00 74.44 1006 LEU A O 1
ATOM 8141 N N . VAL A 1 1007 ? 78.010 -1.033 41.521 1.00 78.56 1007 VAL A N 1
ATOM 8142 C CA . VAL A 1 1007 ? 76.935 -0.333 40.790 1.00 78.56 1007 VAL A CA 1
ATOM 8143 C C . VAL A 1 1007 ? 76.393 -1.224 39.674 1.00 78.56 1007 VAL A C 1
ATOM 8145 O O . VAL A 1 1007 ? 75.180 -1.345 39.533 1.00 78.56 1007 VAL A O 1
ATOM 8148 N N . SER A 1 1008 ? 77.276 -1.893 38.925 1.00 79.25 1008 SER A N 1
ATOM 8149 C CA . SER A 1 1008 ? 76.867 -2.803 37.850 1.00 79.25 1008 SER A CA 1
ATOM 8150 C C . SER A 1 1008 ? 76.056 -3.988 38.391 1.00 79.25 1008 SER A C 1
ATOM 8152 O O . SER A 1 1008 ? 74.960 -4.236 37.904 1.00 79.25 1008 SER A O 1
ATOM 8154 N N . GLN A 1 1009 ? 76.528 -4.666 39.442 1.00 79.25 1009 GLN A N 1
ATOM 8155 C CA . GLN A 1 1009 ? 75.821 -5.792 40.073 1.00 79.25 1009 GLN A CA 1
ATOM 8156 C C . GLN A 1 1009 ? 74.466 -5.383 40.675 1.00 79.25 1009 GLN A C 1
ATOM 8158 O O . GLN A 1 1009 ? 73.474 -6.090 40.499 1.00 79.25 1009 GLN A O 1
ATOM 8163 N N . ILE A 1 1010 ? 74.393 -4.228 41.347 1.00 78.06 1010 ILE A N 1
ATOM 8164 C CA . ILE A 1 1010 ? 73.137 -3.694 41.894 1.00 78.06 1010 ILE A CA 1
ATOM 8165 C C . ILE A 1 1010 ? 72.176 -3.325 40.754 1.00 78.06 1010 ILE A C 1
ATOM 8167 O O . ILE A 1 1010 ? 70.994 -3.651 40.832 1.00 78.06 1010 ILE A O 1
ATOM 8171 N N . PHE A 1 1011 ? 72.665 -2.708 39.674 1.00 84.69 1011 PHE A N 1
ATOM 8172 C CA . PHE A 1 1011 ? 71.861 -2.400 38.488 1.00 84.69 1011 PHE A CA 1
ATOM 8173 C C . PHE A 1 1011 ? 71.291 -3.670 37.841 1.00 84.69 1011 PHE A C 1
ATOM 8175 O O . PHE A 1 1011 ? 70.120 -3.680 37.473 1.00 84.69 1011 PHE A O 1
ATOM 8182 N N . GLU A 1 1012 ? 72.067 -4.754 37.735 1.00 81.81 1012 GLU A N 1
ATOM 8183 C CA . GLU A 1 1012 ? 71.573 -6.039 37.215 1.00 81.81 1012 GLU A CA 1
ATOM 8184 C C . GLU A 1 1012 ? 70.525 -6.681 38.141 1.00 81.81 1012 GLU A C 1
ATOM 8186 O O . GLU A 1 1012 ? 69.499 -7.161 37.660 1.00 81.81 1012 GLU A O 1
ATOM 8191 N N . GLY A 1 1013 ? 70.700 -6.595 39.464 1.00 80.31 1013 GLY A N 1
ATOM 8192 C CA . GLY A 1 1013 ? 69.673 -7.012 40.426 1.00 80.31 1013 GLY A CA 1
ATOM 8193 C C . GLY A 1 1013 ? 68.375 -6.197 40.317 1.00 80.31 1013 GLY A C 1
ATOM 8194 O O . GLY A 1 1013 ? 67.282 -6.767 40.312 1.00 80.31 1013 GLY A O 1
ATOM 8195 N N . ILE A 1 1014 ? 68.480 -4.870 40.166 1.00 83.50 1014 ILE A N 1
ATOM 8196 C CA . ILE A 1 1014 ? 67.322 -3.986 39.953 1.00 83.50 1014 ILE A CA 1
ATOM 8197 C C . ILE A 1 1014 ? 66.660 -4.277 38.599 1.00 83.50 1014 ILE A C 1
ATOM 8199 O O . ILE A 1 1014 ? 65.435 -4.321 38.544 1.00 83.50 1014 ILE A O 1
ATOM 8203 N N . ARG A 1 1015 ? 67.431 -4.518 37.528 1.00 87.00 1015 ARG A N 1
ATOM 8204 C CA . ARG A 1 1015 ? 66.934 -4.897 36.191 1.00 87.00 1015 ARG A CA 1
ATOM 8205 C C . ARG A 1 1015 ? 66.061 -6.143 36.263 1.00 87.00 1015 ARG A C 1
ATOM 8207 O O . ARG A 1 1015 ? 64.928 -6.129 35.785 1.00 87.00 1015 ARG A O 1
ATOM 8214 N N . ASP A 1 1016 ? 66.573 -7.205 36.876 1.00 83.25 1016 ASP A N 1
ATOM 8215 C CA . ASP A 1 1016 ? 65.910 -8.508 36.876 1.00 83.25 1016 ASP A CA 1
ATOM 8216 C C . ASP A 1 1016 ? 64.662 -8.489 37.782 1.00 83.25 1016 ASP A C 1
ATOM 8218 O O . ASP A 1 1016 ? 63.614 -9.021 37.401 1.00 83.25 1016 ASP A O 1
ATOM 8222 N N . HIS A 1 1017 ? 64.711 -7.763 38.911 1.00 84.44 1017 HIS A N 1
ATOM 8223 C CA . HIS A 1 1017 ? 63.529 -7.474 39.731 1.00 84.44 1017 HIS A CA 1
ATOM 8224 C C . HIS A 1 1017 ? 62.498 -6.606 38.991 1.00 84.44 1017 HIS A C 1
ATOM 8226 O O . HIS A 1 1017 ? 61.314 -6.938 38.974 1.00 84.44 1017 HIS A O 1
ATOM 8232 N N . PHE A 1 1018 ? 62.925 -5.515 38.346 1.00 87.12 1018 PHE A N 1
ATOM 8233 C CA . PHE A 1 1018 ? 62.051 -4.607 37.598 1.00 87.12 1018 PHE A CA 1
ATOM 8234 C C . PHE A 1 1018 ? 61.329 -5.329 36.460 1.00 87.12 1018 PHE A C 1
ATOM 8236 O O . PHE A 1 1018 ? 60.128 -5.143 36.291 1.00 87.12 1018 PHE A O 1
ATOM 8243 N N . VAL A 1 1019 ? 62.023 -6.188 35.712 1.00 87.56 1019 VAL A N 1
ATOM 8244 C CA . VAL A 1 1019 ? 61.425 -6.972 34.625 1.00 87.56 1019 VAL A CA 1
ATOM 8245 C C . VAL A 1 1019 ? 60.356 -7.935 35.156 1.00 87.56 1019 VAL A C 1
ATOM 8247 O O . VAL A 1 1019 ? 59.247 -7.967 34.617 1.00 87.56 1019 VAL A O 1
ATOM 8250 N N . ALA A 1 1020 ? 60.643 -8.668 36.238 1.00 86.38 1020 ALA A N 1
ATOM 8251 C CA . ALA A 1 1020 ? 59.677 -9.573 36.864 1.00 86.38 1020 ALA A CA 1
ATOM 8252 C C . ALA A 1 1020 ? 58.480 -8.824 37.485 1.00 86.38 1020 ALA A C 1
ATOM 8254 O O . ALA A 1 1020 ? 57.329 -9.232 37.310 1.00 86.38 1020 ALA A O 1
ATOM 8255 N N . SER A 1 1021 ? 58.736 -7.705 38.169 1.00 88.19 1021 SER A N 1
ATOM 8256 C CA . SER A 1 1021 ? 57.712 -6.868 38.801 1.00 88.19 1021 SER A CA 1
ATOM 8257 C C . SER A 1 1021 ? 56.829 -6.168 37.768 1.00 88.19 1021 SER A C 1
ATOM 8259 O O . SER A 1 1021 ? 55.606 -6.216 37.882 1.00 88.19 1021 SER A O 1
ATOM 8261 N N . ALA A 1 1022 ? 57.401 -5.593 36.706 1.00 89.81 1022 ALA A N 1
ATOM 8262 C CA . ALA A 1 1022 ? 56.640 -4.980 35.622 1.00 89.81 1022 ALA A CA 1
ATOM 8263 C C . ALA A 1 1022 ? 55.744 -6.009 34.916 1.00 89.81 1022 ALA A C 1
ATOM 8265 O O . ALA A 1 1022 ? 54.565 -5.729 34.700 1.00 89.81 1022 ALA A O 1
ATOM 8266 N N . GLU A 1 1023 ? 56.245 -7.215 34.624 1.00 90.31 1023 GLU A N 1
ATOM 8267 C CA . GLU A 1 1023 ? 55.421 -8.293 34.067 1.00 90.31 1023 GLU A CA 1
ATOM 8268 C C . GLU A 1 1023 ? 54.281 -8.690 35.024 1.00 90.31 1023 GLU A C 1
ATOM 8270 O O . GLU A 1 1023 ? 53.117 -8.741 34.615 1.00 90.31 1023 GLU A O 1
ATOM 8275 N N . LEU A 1 1024 ? 54.574 -8.908 36.311 1.00 89.81 1024 LEU A N 1
ATOM 8276 C CA . LEU A 1 1024 ? 53.564 -9.235 37.322 1.00 89.81 1024 LEU A CA 1
ATOM 8277 C C . LEU A 1 1024 ? 52.509 -8.126 37.463 1.00 89.81 1024 LEU A C 1
ATOM 8279 O O . LEU A 1 1024 ? 51.311 -8.410 37.501 1.00 89.81 1024 LEU A O 1
ATOM 8283 N N . LYS A 1 1025 ? 52.929 -6.858 37.505 1.00 91.94 1025 LYS A N 1
ATOM 8284 C CA . LYS A 1 1025 ? 52.038 -5.705 37.666 1.00 91.94 1025 LYS A CA 1
ATOM 8285 C C . LYS A 1 1025 ? 51.199 -5.450 36.419 1.00 91.94 1025 LYS A C 1
ATOM 8287 O O . LYS A 1 1025 ? 49.997 -5.258 36.570 1.00 91.94 1025 LYS A O 1
ATOM 8292 N N . PHE A 1 1026 ? 51.746 -5.542 35.206 1.00 93.56 1026 PHE A N 1
ATOM 8293 C CA . PHE A 1 1026 ? 50.934 -5.443 33.986 1.00 93.56 1026 PHE A CA 1
ATOM 8294 C C . PHE A 1 1026 ? 49.942 -6.611 33.856 1.00 93.56 1026 PHE A C 1
ATOM 8296 O O . PHE A 1 1026 ? 48.798 -6.387 33.457 1.00 93.56 1026 PHE A O 1
ATOM 8303 N N . ASN A 1 1027 ? 50.287 -7.823 34.293 1.00 91.25 1027 ASN A N 1
ATOM 8304 C CA . ASN A 1 1027 ? 49.307 -8.910 34.376 1.00 91.25 1027 ASN A CA 1
ATOM 8305 C C . ASN A 1 1027 ? 48.201 -8.607 35.419 1.00 91.25 1027 ASN A C 1
ATOM 8307 O O . ASN A 1 1027 ? 47.013 -8.618 35.091 1.00 91.25 1027 ASN A O 1
ATOM 8311 N N . CYS A 1 1028 ? 48.558 -8.264 36.660 1.00 89.81 1028 CYS A N 1
ATOM 8312 C CA . CYS A 1 1028 ? 47.606 -8.111 37.772 1.00 89.81 1028 CYS A CA 1
ATOM 8313 C C . CYS A 1 1028 ? 46.821 -6.783 37.797 1.00 89.81 1028 CYS A C 1
ATOM 8315 O O . CYS A 1 1028 ? 45.705 -6.740 38.318 1.00 89.81 1028 CYS A O 1
ATOM 8317 N N . PHE A 1 1029 ? 47.375 -5.695 37.256 1.00 90.19 1029 PHE A N 1
ATOM 8318 C CA . PHE A 1 1029 ? 46.812 -4.338 37.329 1.00 90.19 1029 PHE A CA 1
ATOM 8319 C C . PHE A 1 1029 ? 46.501 -3.701 35.969 1.00 90.19 1029 PHE A C 1
ATOM 8321 O O . PHE A 1 1029 ? 45.897 -2.630 35.956 1.00 90.19 1029 PHE A O 1
ATOM 8328 N N . PHE A 1 1030 ? 46.823 -4.357 34.849 1.00 91.81 1030 PHE A N 1
ATOM 8329 C CA . PHE A 1 1030 ? 46.378 -3.930 33.518 1.00 91.81 1030 PHE A CA 1
ATOM 8330 C C . PHE A 1 1030 ? 45.549 -5.005 32.802 1.00 91.81 1030 PHE A C 1
ATOM 8332 O O . PHE A 1 1030 ? 44.429 -4.720 32.386 1.00 91.81 1030 PHE A O 1
ATOM 8339 N N . LEU A 1 1031 ? 46.024 -6.254 32.727 1.00 90.88 1031 LEU A N 1
ATOM 8340 C CA . LEU A 1 1031 ? 45.309 -7.341 32.046 1.00 90.88 1031 LEU A CA 1
ATOM 8341 C C . LEU A 1 1031 ? 44.090 -7.841 32.843 1.00 90.88 1031 LEU A C 1
ATOM 8343 O O . LEU A 1 1031 ? 42.977 -7.838 32.319 1.00 90.88 1031 LEU A O 1
ATOM 8347 N N . MET A 1 1032 ? 44.264 -8.226 34.113 1.00 89.62 1032 MET A N 1
ATOM 8348 C CA . MET A 1 1032 ? 43.163 -8.748 34.941 1.00 89.62 1032 MET A CA 1
ATOM 8349 C C . MET A 1 1032 ? 41.998 -7.755 35.145 1.00 89.62 1032 MET A C 1
ATOM 8351 O O . MET A 1 1032 ? 40.845 -8.180 35.052 1.00 89.62 1032 MET A O 1
ATOM 8355 N N . PRO A 1 1033 ? 42.207 -6.432 35.315 1.00 91.75 1033 PRO A N 1
ATOM 8356 C CA . PRO A 1 1033 ? 41.106 -5.466 35.348 1.00 91.75 1033 PRO A CA 1
ATOM 8357 C C . PRO A 1 1033 ? 40.212 -5.454 34.099 1.00 91.75 1033 PRO A C 1
ATOM 8359 O O . PRO A 1 1033 ? 39.022 -5.172 34.238 1.00 91.75 1033 PRO A O 1
ATOM 8362 N N . MET A 1 1034 ? 40.719 -5.817 32.913 1.00 89.94 1034 MET A N 1
ATOM 8363 C CA . MET A 1 1034 ? 39.890 -5.985 31.705 1.00 89.94 1034 MET A CA 1
ATOM 8364 C C . MET A 1 1034 ? 38.937 -7.184 31.799 1.00 89.94 1034 MET A C 1
ATOM 8366 O O . MET A 1 1034 ? 37.898 -7.197 31.138 1.00 89.94 1034 MET A O 1
ATOM 8370 N N . VAL A 1 1035 ? 39.298 -8.195 32.595 1.00 87.12 1035 VAL A N 1
ATOM 8371 C CA . VAL A 1 1035 ? 38.519 -9.423 32.803 1.00 87.12 1035 VAL A CA 1
ATOM 8372 C C . VAL A 1 1035 ? 37.525 -9.255 33.951 1.00 87.12 1035 VAL A C 1
ATOM 8374 O O . VAL A 1 1035 ? 36.379 -9.668 33.802 1.00 87.12 1035 VAL A O 1
ATOM 8377 N N . ASP A 1 1036 ? 37.932 -8.606 35.047 1.00 87.56 1036 ASP A N 1
ATOM 8378 C CA . ASP A 1 1036 ? 37.167 -8.609 36.304 1.00 87.56 1036 ASP A CA 1
ATOM 8379 C C . ASP A 1 1036 ? 36.473 -7.272 36.617 1.00 87.56 1036 ASP A C 1
ATOM 8381 O O . ASP A 1 1036 ? 35.342 -7.257 37.103 1.00 87.56 1036 ASP A O 1
ATOM 8385 N N . LYS A 1 1037 ? 37.121 -6.131 36.334 1.00 92.06 1037 LYS A N 1
ATOM 8386 C CA . LYS A 1 1037 ? 36.620 -4.792 36.715 1.00 92.06 1037 LYS A CA 1
ATOM 8387 C C . LYS A 1 1037 ? 35.846 -4.099 35.596 1.00 92.06 1037 LYS A C 1
ATOM 8389 O O . LYS A 1 1037 ? 34.801 -3.503 35.853 1.00 92.06 1037 LYS A O 1
ATOM 8394 N N . PHE A 1 1038 ? 36.314 -4.211 34.352 1.00 93.94 1038 PHE A N 1
ATOM 8395 C CA . PHE A 1 1038 ? 35.626 -3.651 33.188 1.00 93.94 1038 PHE A CA 1
ATOM 8396 C C . PHE A 1 1038 ? 34.165 -4.139 33.036 1.00 93.94 1038 PHE A C 1
ATOM 8398 O O . PHE A 1 1038 ? 33.305 -3.294 32.781 1.00 93.94 1038 PHE A O 1
ATOM 8405 N N . PRO A 1 1039 ? 33.818 -5.430 33.259 1.00 93.12 1039 PRO A N 1
ATOM 8406 C CA . PRO A 1 1039 ? 32.423 -5.886 33.237 1.00 93.12 1039 PRO A CA 1
ATOM 8407 C C . PRO A 1 1039 ? 31.497 -5.178 34.232 1.00 93.12 1039 PRO A C 1
ATOM 8409 O O . PRO A 1 1039 ? 30.324 -4.968 33.920 1.00 93.12 1039 PRO A O 1
ATOM 8412 N N . ALA A 1 1040 ? 32.001 -4.833 35.423 1.00 91.38 1040 ALA A N 1
ATOM 8413 C CA . ALA A 1 1040 ? 31.232 -4.141 36.456 1.00 91.38 1040 ALA A CA 1
ATOM 8414 C C . ALA A 1 1040 ? 31.024 -2.667 36.081 1.00 91.38 1040 ALA A C 1
ATOM 8416 O O . ALA A 1 1040 ? 29.884 -2.227 35.952 1.00 91.38 1040 ALA A O 1
ATOM 8417 N N . MET A 1 1041 ? 32.106 -1.955 35.751 1.00 93.75 1041 MET A N 1
ATOM 8418 C CA . MET A 1 1041 ? 32.054 -0.551 35.324 1.00 93.75 1041 MET A CA 1
ATOM 8419 C C . MET A 1 1041 ? 31.169 -0.354 34.080 1.00 93.75 1041 MET A C 1
ATOM 8421 O O . MET A 1 1041 ? 30.339 0.556 34.042 1.00 93.75 1041 MET A O 1
ATOM 8425 N N . LEU A 1 1042 ? 31.278 -1.236 33.076 1.00 92.44 1042 LEU A N 1
ATOM 8426 C CA . LEU A 1 1042 ? 30.431 -1.183 31.879 1.00 92.44 1042 LEU A CA 1
ATOM 8427 C C . LEU A 1 1042 ? 28.960 -1.495 32.199 1.00 92.44 1042 LEU A C 1
ATOM 8429 O O . LEU A 1 1042 ? 28.067 -0.962 31.543 1.00 92.44 1042 LEU A O 1
ATOM 8433 N N . ARG A 1 1043 ? 28.680 -2.348 33.194 1.00 91.25 1043 ARG A N 1
ATOM 8434 C CA . ARG A 1 1043 ? 27.311 -2.591 33.670 1.00 91.25 1043 ARG A CA 1
ATOM 8435 C C . ARG A 1 1043 ? 26.749 -1.339 34.336 1.00 91.25 1043 ARG A C 1
ATOM 8437 O O . ARG A 1 1043 ? 25.699 -0.881 33.908 1.00 91.25 1043 ARG A O 1
ATOM 8444 N N . GLU A 1 1044 ? 27.449 -0.784 35.317 1.00 90.44 1044 GLU A N 1
ATOM 8445 C CA . GLU A 1 1044 ? 27.028 0.406 36.069 1.00 90.44 1044 GLU A CA 1
ATOM 8446 C C . GLU A 1 1044 ? 26.791 1.601 35.135 1.00 90.44 1044 GLU A C 1
ATOM 8448 O O . GLU A 1 1044 ? 25.708 2.182 35.143 1.00 90.44 1044 GLU A O 1
ATOM 8453 N N . THR A 1 1045 ? 27.738 1.873 34.231 1.00 88.62 1045 THR A N 1
ATOM 8454 C CA . THR A 1 1045 ? 27.646 2.958 33.237 1.00 88.62 1045 THR A CA 1
ATOM 8455 C C . THR A 1 1045 ? 26.449 2.803 32.290 1.00 88.62 1045 THR A C 1
ATOM 8457 O O . THR A 1 1045 ? 25.877 3.802 31.853 1.00 88.62 1045 THR A O 1
ATOM 8460 N N . LEU A 1 1046 ? 26.067 1.569 31.938 1.00 88.56 1046 LEU A N 1
ATOM 8461 C CA . LEU A 1 1046 ? 24.940 1.315 31.037 1.00 88.56 1046 LEU A CA 1
ATOM 8462 C C . LEU A 1 1046 ? 23.591 1.288 31.758 1.00 88.56 1046 LEU A C 1
ATOM 8464 O O . LEU A 1 1046 ? 22.639 1.830 31.209 1.00 88.56 1046 LEU A O 1
ATOM 8468 N N . GLU A 1 1047 ? 23.479 0.695 32.952 1.00 88.75 1047 GLU A N 1
ATOM 8469 C CA . GLU A 1 1047 ? 22.202 0.706 33.680 1.00 88.75 1047 GLU A CA 1
ATOM 8470 C C . GLU A 1 1047 ? 21.876 2.121 34.211 1.00 88.75 1047 GLU A C 1
ATOM 8472 O O . GLU A 1 1047 ? 20.735 2.541 34.060 1.00 88.75 1047 GLU A O 1
ATOM 8477 N N . SER A 1 1048 ? 22.861 2.913 34.672 1.00 86.88 1048 SER A N 1
ATOM 8478 C CA . SER A 1 1048 ? 22.666 4.348 34.980 1.00 86.88 1048 SER A CA 1
ATOM 8479 C C . SER A 1 1048 ? 22.203 5.135 33.747 1.00 86.88 1048 SER A C 1
ATOM 8481 O O . SER A 1 1048 ? 21.186 5.821 33.800 1.00 86.88 1048 SER A O 1
ATOM 8483 N N . ALA A 1 1049 ? 22.853 4.950 32.592 1.00 84.00 1049 ALA A N 1
ATOM 8484 C CA . ALA A 1 1049 ? 22.417 5.592 31.351 1.00 84.00 1049 ALA A CA 1
ATOM 8485 C C . ALA A 1 1049 ? 21.019 5.135 30.882 1.00 84.00 1049 ALA A C 1
ATOM 8487 O O . ALA A 1 1049 ? 20.358 5.852 30.135 1.00 84.00 1049 ALA A O 1
ATOM 8488 N N . TYR A 1 1050 ? 20.551 3.951 31.296 1.00 84.88 1050 TYR A N 1
ATOM 8489 C CA . TYR A 1 1050 ? 19.172 3.514 31.072 1.00 84.88 1050 TYR A CA 1
ATOM 8490 C C . TYR A 1 1050 ? 18.170 4.142 32.058 1.00 84.88 1050 TYR A C 1
ATOM 8492 O O . TYR A 1 1050 ? 16.965 4.054 31.803 1.00 84.88 1050 TYR A O 1
ATOM 8500 N N . GLU A 1 1051 ? 18.616 4.682 33.191 1.00 81.88 1051 GLU A N 1
ATOM 8501 C CA . GLU A 1 1051 ? 17.778 5.319 34.216 1.00 81.88 1051 GLU A CA 1
ATOM 8502 C C . GLU A 1 1051 ? 17.630 6.830 33.988 1.00 81.88 1051 GLU A C 1
ATOM 8504 O O . GLU A 1 1051 ? 16.530 7.338 34.194 1.00 81.88 1051 GLU A O 1
ATOM 8509 N N . ASP A 1 1052 ? 18.668 7.503 33.475 1.00 78.81 1052 ASP A N 1
ATOM 8510 C CA . ASP A 1 1052 ? 18.643 8.937 33.137 1.00 78.81 1052 ASP A CA 1
ATOM 8511 C C . ASP A 1 1052 ? 17.668 9.262 31.983 1.00 78.81 1052 ASP A C 1
ATOM 8513 O O . ASP A 1 1052 ? 16.654 9.933 32.171 1.00 78.81 1052 ASP A O 1
ATOM 8517 N N . ASP A 1 1053 ? 17.986 8.802 30.765 1.00 73.00 1053 ASP A N 1
ATOM 8518 C CA . ASP A 1 1053 ? 17.195 9.024 29.548 1.00 73.00 1053 ASP A CA 1
ATOM 8519 C C . ASP A 1 1053 ? 17.558 7.990 28.469 1.00 73.00 1053 ASP A C 1
ATOM 8521 O O . ASP A 1 1053 ? 18.703 7.899 28.014 1.00 73.00 1053 ASP A O 1
ATOM 8525 N N . LEU A 1 1054 ? 16.561 7.223 28.021 1.00 75.50 1054 LEU A N 1
ATOM 8526 C CA . LEU A 1 1054 ? 16.748 6.160 27.039 1.00 75.50 1054 LEU A CA 1
ATOM 8527 C C . LEU A 1 1054 ? 17.014 6.680 25.614 1.00 75.50 1054 LEU A C 1
ATOM 8529 O O . LEU A 1 1054 ? 17.735 6.017 24.862 1.00 75.50 1054 LEU A O 1
ATOM 8533 N N . ASP A 1 1055 ? 16.470 7.840 25.232 1.00 69.19 1055 ASP A N 1
ATOM 8534 C CA . ASP A 1 1055 ? 16.654 8.392 23.879 1.00 69.19 1055 ASP A CA 1
ATOM 8535 C C . ASP A 1 1055 ? 18.099 8.906 23.690 1.00 69.19 1055 ASP A C 1
ATOM 8537 O O . ASP A 1 1055 ? 18.660 8.831 22.594 1.00 69.19 1055 ASP A O 1
ATOM 8541 N N . ASN A 1 1056 ? 18.773 9.280 24.786 1.00 71.19 1056 ASN A N 1
ATOM 8542 C CA . ASN A 1 1056 ? 20.217 9.553 24.843 1.00 71.19 1056 ASN A CA 1
ATOM 8543 C C . ASN A 1 1056 ? 21.109 8.286 24.780 1.00 71.19 1056 ASN A C 1
ATOM 8545 O O . ASN A 1 1056 ? 22.343 8.378 24.810 1.00 71.19 1056 ASN A O 1
ATOM 8549 N N . VAL A 1 1057 ? 20.512 7.091 24.683 1.00 75.50 1057 VAL A N 1
ATOM 8550 C CA . VAL A 1 1057 ? 21.215 5.805 24.530 1.00 75.50 1057 VAL A CA 1
ATOM 8551 C C . VAL A 1 1057 ? 20.864 5.116 23.207 1.00 75.50 1057 VAL A C 1
ATOM 8553 O O . VAL A 1 1057 ? 21.753 4.571 22.549 1.00 75.50 1057 VAL A O 1
ATOM 8556 N N . PHE A 1 1058 ? 19.605 5.178 22.768 1.00 78.31 1058 PHE A N 1
ATOM 8557 C CA . PHE A 1 1058 ? 19.144 4.616 21.497 1.00 78.31 1058 PHE A CA 1
ATOM 8558 C C . PHE A 1 1058 ? 18.337 5.661 20.708 1.00 78.31 1058 PHE A C 1
ATOM 8560 O O . PHE A 1 1058 ? 17.270 6.052 21.164 1.00 78.31 1058 PHE A O 1
ATOM 8567 N N . ASP A 1 1059 ? 18.747 6.033 19.484 1.00 69.00 1059 ASP A N 1
ATOM 8568 C CA . ASP A 1 1059 ? 17.882 6.853 18.610 1.00 69.00 1059 ASP A CA 1
ATOM 8569 C C . ASP A 1 1059 ? 16.733 6.000 18.028 1.00 69.00 1059 ASP A C 1
ATOM 8571 O O . ASP A 1 1059 ? 16.769 5.464 16.913 1.00 69.00 1059 ASP A O 1
ATOM 8575 N N . VAL A 1 1060 ? 15.681 5.884 18.838 1.00 69.75 1060 VAL A N 1
ATOM 8576 C CA . VAL A 1 1060 ? 14.397 5.241 18.539 1.00 69.75 1060 VAL A CA 1
ATOM 8577 C C . VAL A 1 1060 ? 13.726 5.893 17.318 1.00 69.75 1060 VAL A C 1
ATOM 8579 O O . VAL A 1 1060 ? 12.994 5.223 16.580 1.00 69.75 1060 VAL A O 1
ATOM 8582 N N . ALA A 1 1061 ? 13.983 7.179 17.055 1.00 68.19 1061 ALA A N 1
ATOM 8583 C CA . ALA A 1 1061 ? 13.375 7.936 15.969 1.00 68.19 1061 ALA A CA 1
ATOM 8584 C C . ALA A 1 1061 ? 14.091 7.736 14.621 1.00 68.19 1061 ALA A C 1
ATOM 8586 O O . ALA A 1 1061 ? 13.419 7.648 13.592 1.00 68.19 1061 ALA A O 1
ATOM 8587 N N . GLU A 1 1062 ? 15.422 7.662 14.568 1.00 69.25 1062 GLU A N 1
ATOM 8588 C CA . GLU A 1 1062 ? 16.202 7.367 13.354 1.00 69.25 1062 GLU A CA 1
ATOM 8589 C C . GLU A 1 1062 ? 16.046 5.912 12.917 1.00 69.25 1062 GLU A C 1
ATOM 8591 O O . GLU A 1 1062 ? 15.712 5.659 11.753 1.00 69.25 1062 GLU A O 1
ATOM 8596 N N . ALA A 1 1063 ? 16.174 4.961 13.847 1.00 68.00 1063 ALA A N 1
ATOM 8597 C CA . ALA A 1 1063 ? 15.947 3.545 13.562 1.00 68.00 1063 ALA A CA 1
ATOM 8598 C C . ALA A 1 1063 ? 14.542 3.323 12.967 1.00 68.00 1063 ALA A C 1
ATOM 8600 O O . ALA A 1 1063 ? 14.369 2.653 11.942 1.00 68.00 1063 ALA A O 1
ATOM 8601 N N . ARG A 1 1064 ? 13.527 3.980 13.544 1.00 73.69 1064 ARG A N 1
ATOM 8602 C CA . ARG A 1 1064 ? 12.153 3.942 13.037 1.00 73.69 1064 ARG A CA 1
ATOM 8603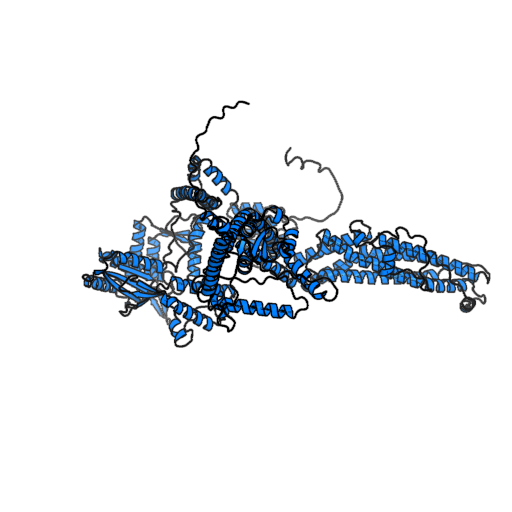 C C . ARG A 1 1064 ? 11.992 4.627 11.676 1.00 73.69 1064 ARG A C 1
ATOM 8605 O O . ARG A 1 1064 ? 11.369 4.034 10.795 1.00 73.69 1064 ARG A O 1
ATOM 8612 N N . ARG A 1 1065 ? 12.531 5.840 11.479 1.00 74.50 1065 ARG A N 1
ATOM 8613 C CA . ARG A 1 1065 ? 12.505 6.553 10.181 1.00 74.50 1065 ARG A CA 1
ATOM 8614 C C . ARG A 1 1065 ? 13.101 5.682 9.070 1.00 74.50 1065 ARG A C 1
ATOM 8616 O O . ARG A 1 1065 ? 12.503 5.554 8.001 1.00 74.50 1065 ARG A O 1
ATOM 8623 N N . THR A 1 1066 ? 14.221 5.023 9.356 1.00 75.00 1066 THR A N 1
ATOM 8624 C CA . THR A 1 1066 ? 14.933 4.137 8.427 1.00 75.00 1066 THR A CA 1
ATOM 8625 C C . THR A 1 1066 ? 14.100 2.908 8.052 1.00 75.00 1066 THR A C 1
ATOM 8627 O O . THR A 1 1066 ? 13.918 2.629 6.865 1.00 75.00 1066 THR A O 1
ATOM 8630 N N . LEU A 1 1067 ? 13.510 2.210 9.029 1.00 77.19 1067 LEU A N 1
ATOM 8631 C CA . LEU A 1 1067 ? 12.632 1.060 8.770 1.00 77.19 1067 LEU A CA 1
ATOM 8632 C C . LEU A 1 1067 ? 11.337 1.455 8.034 1.00 77.19 1067 LEU A C 1
ATOM 8634 O O . LEU A 1 1067 ? 10.889 0.736 7.135 1.00 77.19 1067 LEU A O 1
ATOM 8638 N N . GLU A 1 1068 ? 10.735 2.607 8.356 1.00 79.69 1068 GLU A N 1
ATOM 8639 C CA . GLU A 1 1068 ? 9.558 3.117 7.638 1.00 79.69 1068 GLU A CA 1
ATOM 8640 C C . GLU A 1 1068 ? 9.892 3.490 6.175 1.00 79.69 1068 GLU A C 1
ATOM 8642 O O . GLU A 1 1068 ? 9.094 3.193 5.278 1.00 79.69 1068 GLU A O 1
ATOM 8647 N N . ALA A 1 1069 ? 11.089 4.027 5.900 1.00 80.94 1069 ALA A N 1
ATOM 8648 C CA . ALA A 1 1069 ? 11.579 4.297 4.544 1.00 80.94 1069 ALA A CA 1
ATOM 8649 C C . ALA A 1 1069 ? 11.877 3.010 3.746 1.00 80.94 1069 ALA A C 1
ATOM 8651 O O . ALA A 1 1069 ? 11.408 2.864 2.612 1.00 80.94 1069 ALA A O 1
ATOM 8652 N N . GLN A 1 1070 ? 12.579 2.035 4.338 1.00 79.81 1070 GLN A N 1
ATOM 8653 C CA . GLN A 1 1070 ? 12.821 0.725 3.712 1.00 79.81 1070 GLN A CA 1
ATOM 8654 C C . GLN A 1 1070 ? 11.505 0.023 3.352 1.00 79.81 1070 GLN A C 1
ATOM 8656 O O . GLN A 1 1070 ? 11.338 -0.475 2.234 1.00 79.81 1070 GLN A O 1
ATOM 8661 N N . ARG A 1 1071 ? 10.526 0.046 4.266 1.00 86.00 1071 ARG A N 1
ATOM 8662 C CA . ARG A 1 1071 ? 9.178 -0.474 4.018 1.00 86.00 1071 ARG A CA 1
ATOM 8663 C C . ARG A 1 1071 ? 8.496 0.240 2.846 1.00 86.00 1071 ARG A C 1
ATOM 8665 O O . ARG A 1 1071 ? 7.874 -0.430 2.023 1.00 86.00 1071 ARG A O 1
ATOM 8672 N N . ALA A 1 1072 ? 8.581 1.569 2.762 1.00 83.25 1072 ALA A N 1
ATOM 8673 C CA . ALA A 1 1072 ? 7.967 2.334 1.675 1.00 83.25 1072 ALA A CA 1
ATOM 8674 C C . ALA A 1 1072 ? 8.556 1.963 0.301 1.00 83.25 1072 ALA A C 1
ATOM 8676 O O . ALA A 1 1072 ? 7.800 1.779 -0.658 1.00 83.25 1072 ALA A O 1
ATOM 8677 N N . ASN A 1 1073 ? 9.877 1.771 0.227 1.00 85.06 1073 ASN A N 1
ATOM 8678 C CA . ASN A 1 1073 ? 10.569 1.334 -0.985 1.00 85.06 1073 ASN A CA 1
ATOM 8679 C C . ASN A 1 1073 ? 10.156 -0.090 -1.398 1.00 85.06 1073 ASN A C 1
ATOM 8681 O O . ASN A 1 1073 ? 9.753 -0.298 -2.543 1.00 85.06 1073 ASN A O 1
ATOM 8685 N N . LEU A 1 1074 ? 10.141 -1.044 -0.459 1.00 84.06 1074 LEU A N 1
ATOM 8686 C CA . LEU A 1 1074 ? 9.689 -2.421 -0.707 1.00 84.06 1074 LEU A CA 1
ATOM 8687 C C . LEU A 1 1074 ? 8.200 -2.494 -1.106 1.00 84.06 1074 LEU A C 1
ATOM 8689 O O . LEU A 1 1074 ? 7.830 -3.275 -1.982 1.00 84.06 1074 LEU A O 1
ATOM 8693 N N . GLU A 1 1075 ? 7.327 -1.655 -0.531 1.00 85.75 1075 GLU A N 1
ATOM 8694 C CA . GLU A 1 1075 ? 5.930 -1.540 -0.980 1.00 85.75 1075 GLU A CA 1
ATOM 8695 C C . GLU A 1 1075 ? 5.808 -0.979 -2.410 1.00 85.75 1075 GLU A C 1
ATOM 8697 O O . GLU A 1 1075 ? 4.863 -1.329 -3.121 1.00 85.75 1075 GLU A O 1
ATOM 8702 N N . LEU A 1 1076 ? 6.724 -0.113 -2.852 1.00 84.88 1076 LEU A N 1
ATOM 8703 C CA . LEU A 1 1076 ? 6.729 0.451 -4.206 1.00 84.88 1076 LEU A CA 1
ATOM 8704 C C . LEU A 1 1076 ? 7.259 -0.561 -5.232 1.00 84.88 1076 LEU A C 1
ATOM 8706 O O . LEU A 1 1076 ? 6.650 -0.727 -6.296 1.00 84.88 1076 LEU A O 1
ATOM 8710 N N . GLU A 1 1077 ? 8.342 -1.261 -4.894 1.00 82.62 1077 GLU A N 1
ATOM 8711 C CA . GLU A 1 1077 ? 8.934 -2.349 -5.675 1.00 82.62 1077 GLU A CA 1
ATOM 8712 C C . GLU A 1 1077 ? 7.943 -3.500 -5.877 1.00 82.62 1077 GLU A C 1
ATOM 8714 O O . GLU A 1 1077 ? 7.659 -3.881 -7.013 1.00 82.62 1077 GLU A O 1
ATOM 8719 N N . LEU A 1 1078 ? 7.316 -3.989 -4.804 1.00 85.31 1078 LEU A N 1
ATOM 8720 C CA . LEU A 1 1078 ? 6.344 -5.078 -4.886 1.00 85.31 1078 LEU A CA 1
ATOM 8721 C C . LEU A 1 1078 ? 5.145 -4.697 -5.776 1.00 85.31 1078 LEU A C 1
ATOM 8723 O O . LEU A 1 1078 ? 4.764 -5.461 -6.663 1.00 85.31 1078 LEU A O 1
ATOM 8727 N N . ARG A 1 1079 ? 4.644 -3.457 -5.671 1.00 82.56 1079 ARG A N 1
ATOM 8728 C CA . ARG A 1 1079 ? 3.627 -2.916 -6.597 1.00 82.56 1079 ARG A CA 1
ATOM 8729 C C . ARG A 1 1079 ? 4.145 -2.724 -8.029 1.00 82.56 1079 ARG A C 1
ATOM 8731 O O . ARG A 1 1079 ? 3.333 -2.590 -8.944 1.00 82.56 1079 ARG A O 1
ATOM 8738 N N . ARG A 1 1080 ? 5.457 -2.610 -8.276 1.00 81.38 1080 ARG A N 1
ATOM 8739 C CA . ARG A 1 1080 ? 6.049 -2.598 -9.634 1.00 81.38 1080 ARG A CA 1
ATOM 8740 C C . ARG A 1 1080 ? 6.020 -4.010 -10.219 1.00 81.38 1080 ARG A C 1
ATOM 8742 O O . ARG A 1 1080 ? 5.560 -4.154 -11.348 1.00 81.38 1080 ARG A O 1
ATOM 8749 N N . VAL A 1 1081 ? 6.412 -5.022 -9.442 1.00 80.56 1081 VAL A N 1
ATOM 8750 C CA . VAL A 1 1081 ? 6.370 -6.437 -9.850 1.00 80.56 1081 VAL A CA 1
ATOM 8751 C C . VAL A 1 1081 ? 4.932 -6.898 -10.119 1.00 80.56 1081 VAL A C 1
ATOM 8753 O O . VAL A 1 1081 ? 4.675 -7.429 -11.194 1.00 80.56 1081 VAL A O 1
ATOM 8756 N N . GLU A 1 1082 ? 3.967 -6.592 -9.244 1.00 80.00 1082 GLU A N 1
ATOM 8757 C CA . GLU A 1 1082 ? 2.542 -6.924 -9.462 1.00 80.00 1082 GLU A CA 1
ATOM 8758 C C . GLU A 1 1082 ? 2.005 -6.332 -10.776 1.00 80.00 1082 GLU A C 1
ATOM 8760 O O . GLU A 1 1082 ? 1.400 -7.038 -11.581 1.00 80.00 1082 GLU A O 1
ATOM 8765 N N . ARG A 1 1083 ? 2.299 -5.054 -11.060 1.00 81.50 1083 ARG A N 1
ATOM 8766 C CA . ARG A 1 1083 ? 1.904 -4.402 -12.324 1.00 81.50 1083 ARG A CA 1
ATOM 8767 C C . ARG A 1 1083 ? 2.609 -4.980 -13.554 1.00 81.50 1083 ARG A C 1
ATOM 8769 O O . ARG A 1 1083 ? 2.074 -4.857 -14.655 1.00 81.50 1083 ARG A O 1
ATOM 8776 N N . LEU A 1 1084 ? 3.793 -5.578 -13.406 1.00 78.25 1084 LEU A N 1
ATOM 8777 C CA . LEU A 1 1084 ? 4.455 -6.310 -14.489 1.00 78.25 1084 LEU A CA 1
ATOM 8778 C C . LEU A 1 1084 ? 3.789 -7.674 -14.700 1.00 78.25 1084 LEU A C 1
ATOM 8780 O O . LEU A 1 1084 ? 3.407 -7.970 -15.829 1.00 78.25 1084 LEU A O 1
ATOM 8784 N N . GLN A 1 1085 ? 3.550 -8.450 -13.639 1.00 77.50 1085 GLN A N 1
ATOM 8785 C CA . GLN A 1 1085 ? 2.827 -9.724 -13.725 1.00 77.50 1085 GLN A CA 1
ATOM 8786 C C . GLN A 1 1085 ? 1.431 -9.553 -14.347 1.00 77.50 1085 GLN A C 1
ATOM 8788 O O . GLN A 1 1085 ? 1.077 -10.291 -15.266 1.00 77.50 1085 GLN A O 1
ATOM 8793 N N . GLU A 1 1086 ? 0.661 -8.541 -13.926 1.00 77.38 1086 GLU A N 1
ATOM 8794 C CA . GLU A 1 1086 ? -0.636 -8.222 -14.535 1.00 77.38 1086 GLU A CA 1
ATOM 8795 C C . GLU A 1 1086 ? -0.505 -7.865 -16.023 1.00 77.38 1086 GLU A C 1
ATOM 8797 O O . GLU A 1 1086 ? -1.316 -8.321 -16.829 1.00 77.38 1086 GLU A O 1
ATOM 8802 N N . LYS A 1 1087 ? 0.506 -7.081 -16.425 1.00 77.31 1087 LYS A N 1
ATOM 8803 C CA . LYS A 1 1087 ? 0.752 -6.777 -17.845 1.00 77.31 1087 LYS A CA 1
ATOM 8804 C C . LYS A 1 1087 ? 1.056 -8.042 -18.643 1.00 77.31 1087 LYS A C 1
ATOM 8806 O O . LYS A 1 1087 ? 0.358 -8.303 -19.617 1.00 77.31 1087 LYS A O 1
ATOM 8811 N N . PHE A 1 1088 ? 2.041 -8.834 -18.221 1.00 75.38 1088 PHE A N 1
ATOM 8812 C CA . PHE A 1 1088 ? 2.437 -10.066 -18.909 1.00 75.38 1088 PHE A CA 1
ATOM 8813 C C . PHE A 1 1088 ? 1.271 -11.062 -19.016 1.00 75.38 1088 PHE A C 1
ATOM 8815 O O . PHE A 1 1088 ? 1.022 -11.592 -20.096 1.00 75.38 1088 PHE A O 1
ATOM 8822 N N . ALA A 1 1089 ? 0.481 -11.245 -17.952 1.00 70.31 1089 ALA A N 1
ATOM 8823 C CA . ALA A 1 1089 ? -0.697 -12.113 -17.974 1.00 70.31 1089 ALA A CA 1
ATOM 8824 C C . ALA A 1 1089 ? -1.804 -11.615 -18.926 1.00 70.31 1089 ALA A C 1
ATOM 8826 O O . ALA A 1 1089 ? -2.416 -12.419 -19.632 1.00 70.31 1089 ALA A O 1
ATOM 8827 N N . ASN A 1 1090 ? -2.060 -10.301 -18.976 1.00 69.62 1090 ASN A N 1
ATOM 8828 C CA . ASN A 1 1090 ? -3.044 -9.719 -19.895 1.00 69.62 1090 ASN A CA 1
ATOM 8829 C C . ASN A 1 1090 ? -2.574 -9.776 -21.359 1.00 69.62 1090 ASN A C 1
ATOM 8831 O O . ASN A 1 1090 ? -3.371 -10.113 -22.231 1.00 69.62 1090 ASN A O 1
ATOM 8835 N N . ILE A 1 1091 ? -1.295 -9.492 -21.634 1.00 67.25 1091 ILE A N 1
ATOM 8836 C CA . ILE A 1 1091 ? -0.723 -9.541 -22.990 1.00 67.25 1091 ILE A CA 1
ATOM 8837 C C . ILE A 1 1091 ? -0.695 -10.985 -23.501 1.00 67.25 1091 ILE A C 1
ATOM 8839 O O . ILE A 1 1091 ? -1.164 -11.235 -24.609 1.00 67.25 1091 ILE A O 1
ATOM 8843 N N . HIS A 1 1092 ? -0.259 -11.950 -22.681 1.00 68.25 1092 HIS A N 1
ATOM 8844 C CA . HIS A 1 10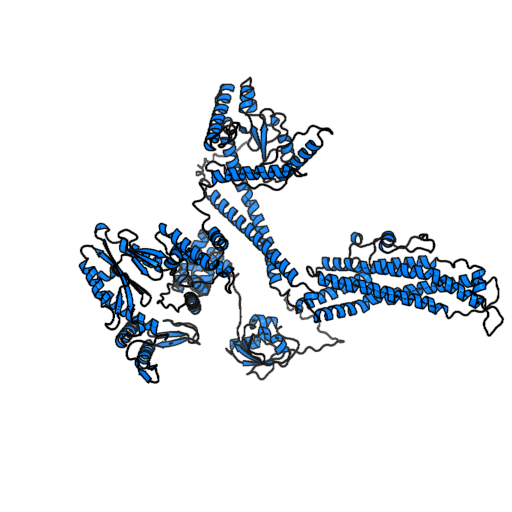92 ? -0.341 -13.374 -23.016 1.00 68.25 1092 HIS A CA 1
ATOM 8845 C C . HIS A 1 1092 ? -1.786 -13.783 -23.336 1.00 68.25 1092 HIS A C 1
ATOM 8847 O O . HIS A 1 1092 ? -2.036 -14.368 -24.382 1.00 68.25 1092 HIS A O 1
ATOM 8853 N N . HIS A 1 1093 ? -2.768 -13.431 -22.494 1.00 67.44 1093 HIS A N 1
ATOM 8854 C CA . HIS A 1 1093 ? -4.176 -13.737 -22.783 1.00 67.44 1093 HIS A CA 1
ATOM 8855 C C . HIS A 1 1093 ? -4.659 -13.088 -24.094 1.00 67.44 1093 HIS A C 1
ATOM 8857 O O . HIS A 1 1093 ? -5.444 -13.704 -24.816 1.00 67.44 1093 HIS A O 1
ATOM 8863 N N . HIS A 1 1094 ? -4.220 -11.868 -24.414 1.00 65.75 1094 HIS A N 1
ATOM 8864 C CA . HIS A 1 1094 ? -4.631 -11.186 -25.638 1.00 65.75 1094 HIS A CA 1
ATOM 8865 C C . HIS A 1 1094 ? -4.029 -11.842 -26.889 1.00 65.75 1094 HIS A C 1
ATOM 8867 O O . HIS A 1 1094 ? -4.771 -12.166 -27.817 1.00 65.75 1094 HIS A O 1
ATOM 8873 N N . LEU A 1 1095 ? -2.726 -12.133 -26.883 1.00 61.09 1095 LEU A N 1
ATOM 8874 C CA . LEU A 1 1095 ? -2.034 -12.753 -28.016 1.00 61.09 1095 LEU A CA 1
ATOM 8875 C C . LEU A 1 1095 ? -2.450 -14.222 -28.216 1.00 61.09 1095 LEU A C 1
ATOM 8877 O O . LEU A 1 1095 ? -2.731 -14.615 -29.346 1.00 61.09 1095 LEU A O 1
ATOM 8881 N N . SER A 1 1096 ? -2.656 -15.000 -27.143 1.00 60.53 1096 SER A N 1
ATOM 8882 C CA . SER A 1 1096 ? -3.283 -16.333 -27.240 1.00 60.53 1096 SER A CA 1
ATOM 8883 C C . SER A 1 1096 ? -4.722 -16.295 -27.777 1.00 60.53 1096 SER A C 1
ATOM 8885 O O . SER A 1 1096 ? -5.220 -17.315 -28.236 1.00 60.53 1096 SER A O 1
ATOM 8887 N N . SER A 1 1097 ? -5.414 -15.149 -27.713 1.00 57.72 1097 SER A N 1
ATOM 8888 C CA . SER A 1 1097 ? -6.759 -14.978 -28.292 1.00 57.72 1097 SER A CA 1
ATOM 8889 C C . SER A 1 1097 ? -6.766 -14.467 -29.738 1.00 57.72 1097 SER A C 1
ATOM 8891 O O . SER A 1 1097 ? -7.845 -14.267 -30.289 1.00 57.72 1097 SER A O 1
ATOM 8893 N N . MET A 1 1098 ? -5.592 -14.261 -30.346 1.00 51.50 1098 MET A N 1
ATOM 8894 C CA . MET A 1 1098 ? -5.437 -13.820 -31.741 1.00 51.50 1098 MET A CA 1
ATOM 8895 C C . MET A 1 1098 ? -4.702 -14.825 -32.640 1.00 51.50 1098 MET A C 1
ATOM 8897 O O . MET A 1 1098 ? -4.499 -14.544 -33.817 1.00 51.50 1098 MET A O 1
ATOM 8901 N N . GLN A 1 1099 ? -4.339 -16.008 -32.133 1.00 44.88 1099 GLN A N 1
ATOM 8902 C CA . GLN A 1 1099 ? -3.894 -17.103 -32.999 1.00 44.88 1099 GLN A CA 1
ATOM 8903 C C . GLN A 1 1099 ? -5.084 -17.661 -33.803 1.00 44.88 1099 GLN A C 1
ATOM 8905 O O . GLN A 1 1099 ? -6.104 -18.008 -33.197 1.00 44.88 1099 GLN A O 1
ATOM 8910 N N . PRO A 1 1100 ? -4.977 -17.786 -35.140 1.00 39.28 1100 PRO A N 1
ATOM 8911 C CA . PRO A 1 1100 ? -5.939 -18.540 -35.934 1.00 39.28 1100 PRO A CA 1
ATOM 8912 C C . PRO A 1 1100 ? -5.994 -20.002 -35.483 1.00 39.28 1100 PRO A C 1
ATOM 8914 O O . PRO A 1 1100 ? -4.976 -20.589 -35.113 1.00 39.28 1100 PRO A O 1
ATOM 8917 N N . ILE A 1 1101 ? -7.180 -20.605 -35.547 1.00 35.97 1101 ILE A N 1
ATOM 8918 C CA . ILE A 1 1101 ? -7.332 -22.052 -35.376 1.00 35.97 1101 ILE A CA 1
ATOM 8919 C C . ILE A 1 1101 ? -6.673 -22.722 -36.596 1.00 35.97 1101 ILE A C 1
ATOM 8921 O O . ILE A 1 1101 ? -7.024 -22.348 -37.718 1.00 35.97 1101 ILE A O 1
ATOM 8925 N N . PRO A 1 1102 ? -5.742 -23.682 -36.426 1.00 35.31 1102 PRO A N 1
ATOM 8926 C CA . PRO A 1 1102 ? -5.200 -24.432 -37.555 1.00 35.31 1102 PRO A CA 1
ATOM 8927 C C . PRO A 1 1102 ? -6.329 -25.141 -38.320 1.00 35.31 1102 PRO A C 1
ATOM 8929 O O . PRO A 1 1102 ? -7.254 -25.650 -37.678 1.00 35.31 1102 PRO A O 1
ATOM 8932 N N . PRO A 1 1103 ? -6.283 -25.206 -39.664 1.00 37.84 1103 PRO A N 1
ATOM 8933 C CA . PRO A 1 1103 ? -7.228 -26.028 -40.409 1.00 37.84 1103 PRO A CA 1
ATOM 8934 C C . PRO A 1 1103 ? -7.114 -27.490 -39.941 1.00 37.84 1103 PRO A C 1
ATOM 8936 O O . PRO A 1 1103 ? -6.013 -27.933 -39.602 1.00 37.84 1103 PRO A O 1
ATOM 8939 N N . PRO A 1 1104 ? -8.221 -28.252 -39.891 1.00 34.72 1104 PRO A N 1
ATOM 8940 C CA . PRO A 1 1104 ? -8.166 -29.650 -39.483 1.00 34.72 1104 PRO A CA 1
ATOM 8941 C C . PRO A 1 1104 ? -7.272 -30.436 -40.447 1.00 34.72 1104 PRO A C 1
ATOM 8943 O O . PRO A 1 1104 ? -7.423 -30.319 -41.666 1.00 34.72 1104 PRO A O 1
ATOM 8946 N N . ASN A 1 1105 ? -6.355 -31.243 -39.903 1.00 34.53 1105 ASN A N 1
ATOM 8947 C CA . ASN A 1 1105 ? -5.531 -32.141 -40.706 1.00 34.53 1105 ASN A CA 1
ATOM 8948 C C . ASN A 1 1105 ? -6.441 -33.025 -41.567 1.00 34.53 1105 ASN A C 1
ATOM 8950 O O . ASN A 1 1105 ? -7.258 -33.777 -41.034 1.00 34.53 1105 ASN A O 1
ATOM 8954 N N . LYS A 1 1106 ? -6.261 -32.974 -42.890 1.00 35.88 1106 LYS A N 1
ATOM 8955 C CA . LYS A 1 1106 ? -6.688 -34.081 -43.746 1.00 35.88 1106 LYS A CA 1
ATOM 8956 C C . LYS A 1 1106 ? -5.822 -35.283 -43.386 1.00 35.88 1106 LYS A C 1
ATOM 8958 O O . LYS A 1 1106 ? -4.597 -35.183 -43.428 1.00 35.88 1106 LYS A O 1
ATOM 8963 N N . GLU A 1 1107 ? -6.449 -36.392 -43.020 1.00 31.16 1107 GLU A N 1
ATOM 8964 C CA . GLU A 1 1107 ? -5.732 -37.646 -42.819 1.00 31.16 1107 GLU A CA 1
ATOM 8965 C C . GLU A 1 1107 ? -5.191 -38.122 -44.173 1.00 31.16 1107 GLU A C 1
ATOM 8967 O O . GLU A 1 1107 ? -5.951 -38.353 -45.113 1.00 31.16 1107 GLU A O 1
ATOM 8972 N N . ILE A 1 1108 ? -3.867 -38.225 -44.282 1.00 34.50 1108 ILE A N 1
ATOM 8973 C CA . ILE A 1 1108 ? -3.214 -38.887 -45.412 1.00 34.50 1108 ILE A CA 1
ATOM 8974 C C . ILE A 1 1108 ? -3.323 -40.400 -45.155 1.00 34.50 1108 ILE A C 1
ATOM 8976 O O . ILE A 1 1108 ? -2.994 -40.833 -44.044 1.00 34.50 1108 ILE A O 1
ATOM 8980 N N . PRO A 1 1109 ? -3.796 -41.213 -46.120 1.00 32.50 1109 PRO A N 1
ATOM 8981 C CA . PRO A 1 1109 ? -3.893 -42.658 -45.944 1.00 32.50 1109 PRO A CA 1
ATOM 8982 C C . PRO A 1 1109 ? -2.545 -43.285 -45.577 1.00 32.50 1109 PRO A C 1
ATOM 8984 O O . PRO A 1 1109 ? -1.500 -42.905 -46.102 1.00 32.50 1109 PRO A O 1
ATOM 8987 N N . ARG A 1 1110 ? -2.567 -44.276 -44.681 1.00 32.75 1110 ARG A N 1
ATOM 8988 C CA . ARG A 1 1110 ? -1.374 -45.063 -44.346 1.00 32.75 1110 ARG A CA 1
ATOM 8989 C C . ARG A 1 1110 ? -1.074 -46.047 -45.471 1.00 32.75 1110 ARG A C 1
ATOM 8991 O O . ARG A 1 1110 ? -1.693 -47.110 -45.532 1.00 32.75 1110 ARG A O 1
ATOM 8998 N N . GLU A 1 1111 ? -0.112 -45.719 -46.322 1.00 33.19 1111 GLU A N 1
ATOM 8999 C CA . GLU A 1 1111 ? 0.486 -46.713 -47.211 1.00 33.19 1111 GLU A CA 1
ATOM 9000 C C . GLU A 1 1111 ? 1.277 -47.760 -46.411 1.00 33.19 1111 GLU A C 1
ATOM 9002 O O . GLU A 1 1111 ? 1.738 -47.522 -45.289 1.00 33.19 1111 GLU A O 1
ATOM 9007 N N . LYS A 1 1112 ? 1.359 -48.973 -46.963 1.00 36.38 1112 LYS A N 1
ATOM 9008 C CA . LYS A 1 1112 ? 1.923 -50.137 -46.276 1.00 36.38 1112 LYS A CA 1
ATOM 9009 C C . LYS A 1 1112 ? 3.443 -50.139 -46.403 1.00 36.38 1112 LYS A C 1
ATOM 9011 O O . LYS A 1 1112 ? 3.958 -50.404 -47.483 1.00 36.38 1112 LYS A O 1
ATOM 9016 N N . ILE A 1 1113 ? 4.154 -49.988 -45.288 1.00 32.06 1113 ILE A N 1
ATOM 9017 C CA . ILE A 1 1113 ? 5.550 -50.432 -45.214 1.00 32.06 1113 ILE A CA 1
ATOM 9018 C C . ILE A 1 1113 ? 5.542 -51.948 -44.983 1.00 32.06 1113 ILE A C 1
ATOM 9020 O O . ILE A 1 1113 ? 5.437 -52.419 -43.852 1.00 32.06 1113 ILE A O 1
ATOM 9024 N N . VAL A 1 1114 ? 5.629 -52.701 -46.078 1.00 33.62 1114 VAL A N 1
ATOM 9025 C CA . VAL A 1 1114 ? 6.199 -54.054 -46.086 1.00 33.62 1114 VAL A CA 1
ATOM 9026 C C . VAL A 1 1114 ? 7.612 -53.877 -46.629 1.00 33.62 1114 VAL A C 1
ATOM 9028 O O . VAL A 1 1114 ? 7.769 -53.423 -47.758 1.00 33.62 1114 VAL A O 1
ATOM 9031 N N . GLY A 1 1115 ? 8.628 -54.125 -45.806 1.00 32.97 1115 GLY A N 1
ATOM 9032 C CA . GLY A 1 1115 ? 10.023 -53.917 -46.199 1.00 32.97 1115 GLY A CA 1
ATOM 9033 C C . GLY A 1 1115 ? 10.649 -55.156 -46.836 1.00 32.97 1115 GLY A C 1
ATOM 9034 O O . GLY A 1 1115 ? 10.181 -56.265 -46.599 1.00 32.97 1115 GLY A O 1
ATOM 9035 N N . HIS A 1 1116 ? 11.737 -54.952 -47.576 1.00 30.66 1116 HIS A N 1
ATOM 9036 C CA . HIS A 1 1116 ? 12.837 -55.904 -47.761 1.00 30.66 1116 HIS A CA 1
ATOM 9037 C C . HIS A 1 1116 ? 14.071 -55.156 -48.296 1.00 30.66 1116 HIS A C 1
ATOM 9039 O O . HIS A 1 1116 ? 13.898 -54.182 -49.026 1.00 30.66 1116 HIS A O 1
ATOM 9045 N N . ALA A 1 1117 ? 15.262 -55.667 -47.951 1.00 32.47 1117 ALA A N 1
ATOM 9046 C CA . ALA A 1 1117 ? 16.597 -55.109 -48.226 1.00 32.47 1117 ALA A CA 1
ATOM 9047 C C . ALA A 1 1117 ? 16.865 -53.739 -47.567 1.00 32.47 1117 ALA A C 1
ATOM 9049 O O . ALA A 1 1117 ? 16.706 -52.695 -48.232 1.00 32.47 1117 ALA A O 1
#

pLDDT: mean 76.05, std 15.6, range [26.47, 95.12]

InterPro domains:
  IPR000477 Reverse transcriptase domain [PS50878] (115-428)
  IPR022812 Dynamin [PTHR11566] (533-1078)
  IPR027417 P-loop containing nucleoside triphosphate hydrolase [G3DSA:3.40.50.300] (515-807)
  IPR027417 P-loop containing nucleoside triphosphate hydrolase [SSF52540] (534-768)
  IPR030381 Dynamin-type guanine nucleotide-binding (G) domain [PS51718] (456-761)
  IPR045063 Dynamin, N-terminal [PF00350] (534-650)